Protein 4DQX (pdb70)

Foldseek 3Di:
DFQAAAEEEFECCLWFQNVLLQLVNVVVRYQYEQEYCDQVSQQVSQVVSPDSYHYDHAQLLDLVRLLCLVVSCVVRNAHAEYELDFADFDFAAVVPDPPVNLVSSSRQQVSCVRNCVNRQVSLVPQEHEYEYEAALCLQVNDHGGPSNNVSRVNVLVVQLVCVCVVSLYAGEYEHEADEDIVVLVVVLVPDPDNPVVQQVSLQLAVGHHGSNVVSVCSCRRGPVQSVDHSYYHYHHNHNNPDDPPD/DQAAAEEEFECCLFFLSVLLQQVNLVVHYQYEQEYCDQVSQQVSQVVSPDSYHGDHAQLLDLVRLLVLVVRCVVRNAHAEYELDFADFDFAAPVPDDPVNLVSSSRLAVSLVSNCVNRVVSLVPQEHEYEYEAALCCQANDHGGHSPNVSSVNVLVVQLCCVCVVSLYAGEYEHEADEDGVVLVVVQCVNVVVQQVSLQLAVGHHYSNQVSVCVCRRDPVPSVDHSYYHYHHNHNNPDRPD/DEFQAAAEEEFECCLFFLSVLLQLVNVVHHYQYEQEYCDQVSQQVSQVVSPDSYHGAHAQLLDLVRLQVLVVRCVVRNAHAEYELDFADFDFAAVVPDDPVNLVSSSRQAVSLVRNCVNRVVSLVPQEHEYEHEAALCCQVNDHGGHSNNVSRVNVLVVQLCCVCVVSLYAGEYEHEADEDGVVQVVVDPVVVQQVSLQLAVGHHYSNQSSVCSCRRGPVQSVDHSYYHYHHNHNNPDRPPD/DEFQAAAEEEFEQCLFFQSVLLQQVVVVHRYQYEQEYCDQVSQQVSQVVSPDSYHYDHAQLLDLVRLLVVVVSCVVRNAHAEYELDFADFDFAAPVPDDPVNLVSSSRQAVSLVSNCVNRVVSLPPQEHEYEYEAALCCQVNDHGGHSNNVSSVNVLVVQLVCVCVVSLYAGEYEHEADEDGVVVVVVVVVVVQQVSLQLAVGHHYSNVSSVVSCRRGCVPSVDHSYYHYHHNHNNPDRPD

Structure (mmCIF, N/CA/C/O backbone):
data_4DQX
#
_entry.id   4DQX
#
_cell.length_a   81.245
_cell.length_b   64.595
_cell.length_c   113.353
_cell.angle_alpha   90.00
_cell.angle_beta   96.72
_cell.angle_gamma   90.00
#
_symmetry.space_group_name_H-M   'P 1 21 1'
#
loop_
_entity.id
_entity.type
_entity.pdbx_description
1 polymer 'Probable oxidoreductase protein'
2 water water
#
loop_
_atom_site.group_PDB
_atom_site.id
_atom_site.type_symbol
_atom_site.label_atom_id
_atom_site.label_alt_id
_atom_site.label_comp_id
_atom_site.label_asym_id
_atom_site.label_entity_id
_atom_site.label_seq_id
_atom_site.pdbx_PDB_ins_code
_atom_site.Cartn_x
_atom_site.Cartn_y
_atom_site.Cartn_z
_atom_site.occupancy
_atom_site.B_iso_or_equiv
_atom_site.auth_seq_id
_atom_site.auth_comp_id
_atom_site.auth_asym_id
_atom_site.auth_atom_id
_atom_site.pdbx_PDB_model_num
ATOM 1 N N . SER A 1 22 ? 13.145 16.153 66.928 1.00 32.43 22 SER A N 1
ATOM 2 C CA . SER A 1 22 ? 12.118 16.906 66.082 1.00 33.97 22 SER A CA 1
ATOM 3 C C . SER A 1 22 ? 10.786 16.163 66.039 1.00 32.35 22 SER A C 1
ATOM 4 O O . SER A 1 22 ? 10.774 14.931 66.093 1.00 33.89 22 SER A O 1
ATOM 15 N N . ASP A 1 24 ? 8.160 16.716 63.514 1.00 25.28 24 ASP A N 1
ATOM 16 C CA . ASP A 1 24 ? 7.543 17.187 62.258 1.00 23.98 24 ASP A CA 1
ATOM 17 C C . ASP A 1 24 ? 6.251 16.500 61.858 1.00 22.57 24 ASP A C 1
ATOM 18 O O . ASP A 1 24 ? 5.464 17.080 61.073 1.00 22.68 24 ASP A O 1
ATOM 23 N N . LEU A 1 25 ? 6.006 15.275 62.327 1.00 19.80 25 LEU A N 1
ATOM 24 C CA . LEU A 1 25 ? 4.741 14.622 61.894 1.00 18.72 25 LEU A CA 1
ATOM 25 C C . LEU A 1 25 ? 3.858 14.265 63.117 1.00 20.01 25 LEU A C 1
ATOM 26 O O . LEU A 1 25 ? 3.105 13.327 63.088 1.00 19.07 25 LEU A O 1
ATOM 31 N N . ASN A 1 26 ? 3.914 15.073 64.159 1.00 20.30 26 ASN A N 1
ATOM 32 C CA . ASN A 1 26 ? 3.339 14.706 65.437 1.00 21.91 26 ASN A CA 1
ATOM 33 C C . ASN A 1 26 ? 1.838 14.450 65.353 1.00 21.02 26 ASN A C 1
ATOM 34 O O . ASN A 1 26 ? 1.087 15.338 65.008 1.00 22.80 26 ASN A O 1
ATOM 39 N N . GLN A 1 27 ? 1.428 13.235 65.662 1.00 21.11 27 GLN A N 1
ATOM 40 C CA . GLN A 1 27 ? 0.051 12.811 65.606 1.00 22.17 27 GLN A CA 1
ATOM 41 C C . GLN A 1 27 ? -0.487 12.733 64.188 1.00 21.55 27 GLN A C 1
ATOM 42 O O . GLN A 1 27 ? -1.704 12.535 64.005 1.00 21.19 27 GLN A O 1
ATOM 48 N N . ARG A 1 28 ? 0.380 12.835 63.178 1.00 18.86 28 ARG A N 1
ATOM 49 C CA . ARG A 1 28 ? -0.149 12.695 61.768 1.00 18.99 28 ARG A CA 1
ATOM 50 C C . ARG A 1 28 ? -0.195 11.191 61.444 1.00 18.26 28 ARG A C 1
ATOM 51 O O . ARG A 1 28 ? 0.662 10.446 61.895 1.00 17.29 28 ARG A O 1
ATOM 59 N N . VAL A 1 29 ? -1.193 10.748 60.699 1.00 17.67 29 VAL A N 1
ATOM 60 C CA . VAL A 1 29 ? -1.343 9.350 60.392 1.00 17.51 29 VAL A CA 1
ATOM 61 C C . VAL A 1 29 ? -0.735 9.134 59.004 1.00 17.75 29 VAL A C 1
ATOM 62 O O . VAL A 1 29 ? -1.271 9.698 58.019 1.00 16.41 29 VAL A O 1
ATOM 66 N N . CYS A 1 30 ? 0.273 8.225 58.943 1.00 18.24 30 CYS A N 1
ATOM 67 C CA . CYS A 1 30 ? 1.130 8.025 57.737 1.00 18.55 30 CYS A CA 1
ATOM 68 C C . CYS A 1 30 ? 1.095 6.581 57.322 1.00 16.81 30 CYS A C 1
ATOM 69 O O . CYS A 1 30 ? 1.391 5.757 58.117 1.00 17.58 30 CYS A O 1
ATOM 72 N N . ILE A 1 31 ? 0.714 6.294 56.079 1.00 15.28 31 ILE A N 1
ATOM 73 C CA . ILE A 1 31 ? 0.757 4.989 55.564 1.00 15.49 31 ILE A CA 1
ATOM 74 C C . ILE A 1 31 ? 2.026 4.911 54.715 1.00 16.46 31 ILE A C 1
ATOM 75 O O . ILE A 1 31 ? 2.234 5.761 53.822 1.00 14.48 31 ILE A O 1
ATOM 80 N N . VAL A 1 32 ? 2.851 3.922 54.989 1.00 16.61 32 VAL A N 1
ATOM 81 C CA . VAL A 1 32 ? 4.047 3.607 54.181 1.00 17.08 32 VAL A CA 1
ATOM 82 C C . VAL A 1 32 ? 3.959 2.197 53.571 1.00 16.07 32 VAL A C 1
ATOM 83 O O . VAL A 1 32 ? 3.997 1.191 54.325 1.00 17.24 32 VAL A O 1
ATOM 87 N N . THR A 1 33 ? 3.835 2.109 52.225 1.00 14.87 33 THR A N 1
ATOM 88 C CA . THR A 1 33 ? 3.771 0.837 51.560 1.00 12.74 33 THR A CA 1
ATOM 89 C C . THR A 1 33 ? 5.218 0.435 51.232 1.00 16.01 33 THR A C 1
ATOM 90 O O . THR A 1 33 ? 6.098 1.295 51.128 1.00 15.95 33 THR A O 1
ATOM 94 N N . GLY A 1 34 ? 5.454 -0.858 51.131 1.00 13.59 34 GLY A N 1
ATOM 95 C CA . GLY A 1 34 ? 6.839 -1.347 51.091 1.00 15.44 34 GLY A CA 1
ATOM 96 C C . GLY A 1 34 ? 7.499 -1.130 52.444 1.00 15.30 34 GLY A C 1
ATOM 97 O O . GLY A 1 34 ? 8.725 -1.003 52.527 1.00 13.57 34 GLY A O 1
ATOM 98 N N . GLY A 1 35 ? 6.691 -0.977 53.505 1.00 14.11 35 GLY A N 1
ATOM 99 C CA . GLY A 1 35 ? 7.297 -0.543 54.776 1.00 14.40 35 GLY A CA 1
ATOM 100 C C . GLY A 1 35 ? 8.104 -1.560 55.567 1.00 15.03 35 GLY A C 1
ATOM 101 O O . GLY A 1 35 ? 8.626 -1.206 56.622 1.00 15.91 35 GLY A O 1
ATOM 102 N N . GLY A 1 36 ? 8.134 -2.814 55.105 1.00 16.08 36 GLY A N 1
ATOM 103 C CA . GLY A 1 36 ? 8.832 -3.928 55.761 1.00 18.13 36 GLY A CA 1
ATOM 104 C C . GLY A 1 36 ? 10.353 -3.977 55.637 1.00 20.13 36 GLY A C 1
ATOM 105 O O . GLY A 1 36 ? 10.996 -4.647 56.437 1.00 20.46 36 GLY A O 1
ATOM 106 N N . SER A 1 37 ? 10.952 -3.226 54.706 1.00 18.51 37 SER A N 1
ATOM 107 C CA . SER A 1 37 ? 12.389 -3.347 54.522 1.00 19.99 37 SER A CA 1
ATOM 108 C C . SER A 1 37 ? 12.908 -2.102 53.804 1.00 19.06 37 SER A C 1
ATOM 109 O O . SER A 1 37 ? 12.103 -1.296 53.322 1.00 18.41 37 SER A O 1
ATOM 112 N N . GLY A 1 38 ? 14.242 -1.968 53.711 1.00 19.18 38 GLY A N 1
ATOM 113 C CA . GLY A 1 38 ? 14.884 -0.880 52.904 1.00 17.80 38 GLY A CA 1
ATOM 114 C C . GLY A 1 38 ? 14.295 0.498 53.143 1.00 17.17 38 GLY A C 1
ATOM 115 O O . GLY A 1 38 ? 14.128 0.933 54.286 1.00 15.74 38 GLY A O 1
ATOM 116 N N . ILE A 1 39 ? 14.002 1.216 52.057 1.00 15.12 39 ILE A N 1
ATOM 117 C CA . ILE A 1 39 ? 13.545 2.611 52.158 1.00 15.78 39 ILE A CA 1
ATOM 118 C C . ILE A 1 39 ? 12.267 2.746 52.989 1.00 14.12 39 ILE A C 1
ATOM 119 O O . ILE A 1 39 ? 12.181 3.641 53.851 1.00 15.63 39 ILE A O 1
ATOM 124 N N . GLY A 1 40 ? 11.304 1.877 52.746 1.00 13.98 40 GLY A N 1
ATOM 125 C CA . GLY A 1 40 ? 9.988 2.019 53.392 1.00 12.98 40 GLY A CA 1
ATOM 126 C C . GLY A 1 40 ? 10.192 1.841 54.897 1.00 14.18 40 GLY A C 1
ATOM 127 O O . GLY A 1 40 ? 9.656 2.597 55.688 1.00 14.92 40 GLY A O 1
ATOM 128 N N . ARG A 1 41 ? 10.992 0.858 55.296 1.00 14.62 41 ARG A N 1
ATOM 129 C CA . ARG A 1 41 ? 11.284 0.661 56.745 1.00 15.48 41 ARG A CA 1
ATOM 130 C C . ARG A 1 41 ? 11.866 1.891 57.361 1.00 15.98 41 ARG A C 1
ATOM 131 O O . ARG A 1 41 ? 11.402 2.366 58.427 1.00 16.52 41 ARG A O 1
ATOM 139 N N . ALA A 1 42 ? 12.901 2.452 56.705 1.00 15.03 42 ALA A N 1
ATOM 140 C CA . ALA A 1 42 ? 13.599 3.563 57.304 1.00 14.75 42 ALA A CA 1
ATOM 141 C C . ALA A 1 42 ? 12.688 4.793 57.315 1.00 13.79 42 ALA A C 1
ATOM 142 O O . ALA A 1 42 ? 12.692 5.566 58.249 1.00 15.57 42 ALA A O 1
ATOM 144 N N . THR A 1 43 ? 11.819 4.915 56.328 1.00 13.05 43 THR A N 1
ATOM 145 C CA . THR A 1 43 ? 10.849 5.958 56.330 1.00 13.61 43 THR A CA 1
ATOM 146 C C . THR A 1 43 ? 9.835 5.759 57.459 1.00 14.83 43 THR A C 1
ATOM 147 O O . THR A 1 43 ? 9.548 6.684 58.188 1.00 13.96 43 THR A O 1
ATOM 151 N N . ALA A 1 44 ? 9.288 4.550 57.584 1.00 15.59 44 ALA A N 1
ATOM 152 C CA . ALA A 1 44 ? 8.287 4.289 58.657 1.00 16.18 44 ALA A CA 1
ATOM 153 C C . ALA A 1 44 ? 8.955 4.616 60.009 1.00 16.11 44 ALA A C 1
ATOM 154 O O . ALA A 1 44 ? 8.393 5.308 60.833 1.00 14.69 44 ALA A O 1
ATOM 156 N N . GLU A 1 45 ? 10.166 4.143 60.247 1.00 15.72 45 GLU A N 1
ATOM 157 C CA . GLU A 1 45 ? 10.831 4.457 61.553 1.00 17.63 45 GLU A CA 1
ATOM 158 C C . GLU A 1 45 ? 11.094 5.959 61.769 1.00 18.13 45 GLU A C 1
ATOM 159 O O . GLU A 1 45 ? 10.926 6.503 62.868 1.00 19.51 45 GLU A O 1
ATOM 165 N N . LEU A 1 46 ? 11.566 6.644 60.736 1.00 17.03 46 LEU A N 1
ATOM 166 C CA . LEU A 1 46 ? 11.880 8.060 60.894 1.00 15.16 46 LEU A CA 1
ATOM 167 C C . LEU A 1 46 ? 10.580 8.833 61.115 1.00 14.53 46 LEU A C 1
ATOM 168 O O . LEU A 1 46 ? 10.566 9.827 61.861 1.00 13.72 46 LEU A O 1
ATOM 173 N N . PHE A 1 47 ? 9.486 8.391 60.483 1.00 13.12 47 PHE A N 1
ATOM 174 C CA . PHE A 1 47 ? 8.208 9.161 60.613 1.00 13.04 47 PHE A CA 1
ATOM 175 C C . PHE A 1 47 ? 7.761 8.990 62.067 1.00 13.46 47 PHE A C 1
ATOM 176 O O . PHE A 1 47 ? 7.307 9.917 62.695 1.00 14.60 47 PHE A O 1
ATOM 184 N N . ALA A 1 48 ? 7.903 7.787 62.576 1.00 13.65 48 ALA A N 1
ATOM 185 C CA . ALA A 1 48 ? 7.437 7.489 63.959 1.00 15.56 48 ALA A CA 1
ATOM 186 C C . ALA A 1 48 ? 8.299 8.252 64.974 1.00 16.29 48 ALA A C 1
ATOM 187 O O . ALA A 1 48 ? 7.799 8.796 65.982 1.00 18.38 48 ALA A O 1
ATOM 189 N N . LYS A 1 49 ? 9.600 8.358 64.676 1.00 17.83 49 LYS A N 1
ATOM 190 C CA . LYS A 1 49 ? 10.481 9.184 65.513 1.00 18.55 49 LYS A CA 1
ATOM 191 C C . LYS A 1 49 ? 10.045 10.619 65.486 1.00 19.00 49 LYS A C 1
ATOM 192 O O . LYS A 1 49 ? 10.266 11.348 66.457 1.00 16.17 49 LYS A O 1
ATOM 198 N N . ASN A 1 50 ? 9.454 11.055 64.370 1.00 16.46 50 ASN A N 1
ATOM 199 C CA . ASN A 1 50 ? 8.919 12.396 64.276 1.00 16.95 50 ASN A CA 1
ATOM 200 C C . ASN A 1 50 ? 7.453 12.513 64.737 1.00 17.05 50 ASN A C 1
ATOM 201 O O . ASN A 1 50 ? 6.776 13.505 64.442 1.00 16.23 50 ASN A O 1
ATOM 206 N N . GLY A 1 51 ? 6.962 11.504 65.482 1.00 19.72 51 GLY A N 1
ATOM 207 C CA . GLY A 1 51 ? 5.661 11.689 66.241 1.00 17.84 51 GLY A CA 1
ATOM 208 C C . GLY A 1 51 ? 4.487 11.071 65.471 1.00 17.56 51 GLY A C 1
ATOM 209 O O . GLY A 1 51 ? 3.343 11.094 65.921 1.00 18.00 51 GLY A O 1
ATOM 210 N N . ALA A 1 52 ? 4.763 10.467 64.303 1.00 16.48 52 ALA A N 1
ATOM 211 C CA . ALA A 1 52 ? 3.609 9.951 63.523 1.00 15.67 52 ALA A CA 1
ATOM 212 C C . ALA A 1 52 ? 2.988 8.680 64.086 1.00 15.52 52 ALA A C 1
ATOM 213 O O . ALA A 1 52 ? 3.626 7.886 64.799 1.00 17.31 52 ALA A O 1
ATOM 215 N N . TYR A 1 53 ? 1.738 8.452 63.715 1.00 15.51 53 TYR A N 1
ATOM 216 C CA . TYR A 1 53 ? 1.125 7.128 63.795 1.00 15.04 53 TYR A CA 1
ATOM 217 C C . TYR A 1 53 ? 1.459 6.530 62.450 1.00 16.23 53 TYR A C 1
ATOM 218 O O . TYR A 1 53 ? 1.235 7.187 61.460 1.00 17.04 53 TYR A O 1
ATOM 227 N N . VAL A 1 54 ? 1.990 5.311 62.398 1.00 16.42 54 VAL A N 1
ATOM 228 C CA . VAL A 1 54 ? 2.424 4.771 61.116 1.00 16.95 54 VAL A CA 1
ATOM 229 C C . VAL A 1 54 ? 1.729 3.446 60.797 1.00 17.82 54 VAL A C 1
ATOM 230 O O . VAL A 1 54 ? 1.682 2.539 61.626 1.00 15.81 54 VAL A O 1
ATOM 234 N N . VAL A 1 55 ? 1.187 3.325 59.574 1.00 16.15 55 VAL A N 1
ATOM 235 C CA . VAL A 1 55 ? 0.751 2.023 59.091 1.00 13.57 55 VAL A CA 1
ATOM 236 C C . VAL A 1 55 ? 1.886 1.442 58.257 1.00 16.53 55 VAL A C 1
ATOM 237 O O . VAL A 1 55 ? 2.270 2.035 57.210 1.00 16.73 55 VAL A O 1
ATOM 241 N N . VAL A 1 56 ? 2.422 0.304 58.689 1.00 15.63 56 VAL A N 1
ATOM 242 C CA . VAL A 1 56 ? 3.540 -0.325 57.966 1.00 16.72 56 VAL A CA 1
ATOM 243 C C . VAL A 1 56 ? 2.908 -1.374 57.036 1.00 16.63 56 VAL A C 1
ATOM 244 O O . VAL A 1 56 ? 2.462 -2.397 57.501 1.00 17.73 56 VAL A O 1
ATOM 248 N N . ALA A 1 57 ? 2.804 -1.082 55.742 1.00 15.67 57 ALA A N 1
ATOM 249 C CA . ALA A 1 57 ? 2.168 -1.968 54.801 1.00 15.96 57 ALA A CA 1
ATOM 250 C C . ALA A 1 57 ? 3.210 -2.658 53.897 1.00 17.38 57 ALA A C 1
ATOM 251 O O . ALA A 1 57 ? 4.084 -2.003 53.280 1.00 18.45 57 ALA A O 1
ATOM 253 N N . ASP A 1 58 ? 3.102 -3.966 53.765 1.00 17.19 58 ASP A N 1
ATOM 254 C CA . ASP A 1 58 ? 4.126 -4.679 52.994 1.00 17.87 58 ASP A CA 1
ATOM 255 C C . ASP A 1 58 ? 3.540 -5.950 52.410 1.00 16.20 58 ASP A C 1
ATOM 256 O O . ASP A 1 58 ? 2.632 -6.576 52.963 1.00 16.31 58 ASP A O 1
ATOM 261 N N . VAL A 1 59 ? 4.036 -6.337 51.244 1.00 16.62 59 VAL A N 1
ATOM 262 C CA . VAL A 1 59 ? 3.579 -7.571 50.636 1.00 17.05 59 VAL A CA 1
ATOM 263 C C . VAL A 1 59 ? 3.908 -8.754 51.567 1.00 17.85 59 VAL A C 1
ATOM 264 O O . VAL A 1 59 ? 3.221 -9.794 51.514 1.00 17.28 59 VAL A O 1
ATOM 268 N N . ASN A 1 60 ? 4.937 -8.605 52.420 1.00 19.21 60 ASN A N 1
ATOM 269 C CA . ASN A 1 60 ? 5.343 -9.674 53.328 1.00 21.73 60 ASN A CA 1
ATOM 270 C C . ASN A 1 60 ? 4.836 -9.321 54.733 1.00 21.68 60 ASN A C 1
ATOM 271 O O . ASN A 1 60 ? 5.375 -8.430 55.387 1.00 19.55 60 ASN A O 1
ATOM 276 N N . GLU A 1 61 ? 3.793 -9.999 55.174 1.00 19.29 61 GLU A N 1
ATOM 277 C CA . GLU A 1 61 ? 3.179 -9.660 56.444 1.00 20.14 61 GLU A CA 1
ATOM 278 C C . GLU A 1 61 ? 4.168 -9.718 57.614 1.00 19.79 61 GLU A C 1
ATOM 279 O O . GLU A 1 61 ? 4.118 -8.848 58.460 1.00 19.54 61 GLU A O 1
ATOM 285 N N . ASP A 1 62 ? 5.065 -10.713 57.663 1.00 19.46 62 ASP A N 1
ATOM 286 C CA . ASP A 1 62 ? 5.963 -10.846 58.841 1.00 21.28 62 ASP A CA 1
ATOM 287 C C . ASP A 1 62 ? 6.912 -9.650 58.938 1.00 19.93 62 ASP A C 1
ATOM 288 O O . ASP A 1 62 ? 7.220 -9.178 60.032 1.00 19.92 62 ASP A O 1
ATOM 293 N N . ALA A 1 63 ? 7.402 -9.204 57.786 1.00 18.52 63 ALA A N 1
ATOM 294 C CA . ALA A 1 63 ? 8.261 -8.017 57.704 1.00 17.87 63 ALA A CA 1
ATOM 295 C C . ALA A 1 63 ? 7.504 -6.763 58.184 1.00 17.67 63 ALA A C 1
ATOM 296 O O . ALA A 1 63 ? 8.022 -5.975 59.014 1.00 19.13 63 ALA A O 1
ATOM 298 N N . ALA A 1 64 ? 6.289 -6.538 57.691 1.00 15.82 64 ALA A N 1
ATOM 299 C CA . ALA A 1 64 ? 5.495 -5.393 58.160 1.00 17.36 64 ALA A CA 1
ATOM 300 C C . ALA A 1 64 ? 5.311 -5.428 59.699 1.00 18.49 64 ALA A C 1
ATOM 301 O O . ALA A 1 64 ? 5.488 -4.405 60.358 1.00 17.96 64 ALA A O 1
ATOM 303 N N . VAL A 1 65 ? 4.936 -6.595 60.239 1.00 18.74 65 VAL A N 1
ATOM 304 C CA . VAL A 1 65 ? 4.713 -6.760 61.701 1.00 21.62 65 VAL A CA 1
ATOM 305 C C . VAL A 1 65 ? 6.006 -6.551 62.511 1.00 21.64 65 VAL A C 1
ATOM 306 O O . VAL A 1 65 ? 6.020 -5.893 63.564 1.00 22.49 65 VAL A O 1
ATOM 310 N N . ARG A 1 66 ? 7.097 -7.098 61.998 1.00 21.57 66 ARG A N 1
ATOM 311 C CA . ARG A 1 66 ? 8.358 -6.936 62.661 1.00 23.67 66 ARG A CA 1
ATOM 312 C C . ARG A 1 66 ? 8.652 -5.435 62.821 1.00 21.57 66 ARG A C 1
ATOM 313 O O . ARG A 1 66 ? 9.150 -5.002 63.864 1.00 19.18 66 ARG A O 1
ATOM 321 N N . VAL A 1 67 ? 8.466 -4.668 61.747 1.00 19.35 67 VAL A N 1
ATOM 322 C CA . VAL A 1 67 ? 8.903 -3.261 61.791 1.00 19.19 67 VAL A CA 1
ATOM 323 C C . VAL A 1 67 ? 7.899 -2.507 62.695 1.00 19.61 67 VAL A C 1
ATOM 324 O O . VAL A 1 67 ? 8.320 -1.697 63.536 1.00 18.84 67 VAL A O 1
ATOM 328 N N . ALA A 1 68 ? 6.593 -2.760 62.542 1.00 17.32 68 ALA A N 1
ATOM 329 C CA . ALA A 1 68 ? 5.639 -2.096 63.457 1.00 17.63 68 ALA A CA 1
ATOM 330 C C . ALA A 1 68 ? 5.909 -2.469 64.928 1.00 17.61 68 ALA A C 1
ATOM 331 O O . ALA A 1 68 ? 5.682 -1.659 65.785 1.00 18.81 68 ALA A O 1
ATOM 333 N N . ASN A 1 69 ? 6.225 -3.724 65.208 1.00 20.21 69 ASN A N 1
ATOM 334 C CA . ASN A 1 69 ? 6.534 -4.177 66.610 1.00 23.25 69 ASN A CA 1
ATOM 335 C C . ASN A 1 69 ? 7.727 -3.446 67.191 1.00 24.24 69 ASN A C 1
ATOM 336 O O . ASN A 1 69 ? 7.709 -3.055 68.341 1.00 25.25 69 ASN A O 1
ATOM 341 N N . GLU A 1 70 ? 8.763 -3.240 66.377 1.00 25.67 70 GLU A N 1
ATOM 342 C CA . GLU A 1 70 ? 9.968 -2.525 66.825 1.00 28.37 70 GLU A CA 1
ATOM 343 C C . GLU A 1 70 ? 9.639 -1.046 67.099 1.00 27.28 70 GLU A C 1
ATOM 344 O O . GLU A 1 70 ? 10.015 -0.474 68.133 1.00 26.16 70 GLU A O 1
ATOM 350 N N . ILE A 1 71 ? 8.891 -0.421 66.196 1.00 24.75 71 ILE A N 1
ATOM 351 C CA . ILE A 1 71 ? 8.371 0.925 66.481 1.00 24.36 71 ILE A CA 1
ATOM 352 C C . ILE A 1 71 ? 7.498 1.046 67.741 1.00 24.61 71 ILE A C 1
ATOM 353 O O . ILE A 1 71 ? 7.638 2.012 68.488 1.00 24.49 71 ILE A O 1
ATOM 358 N N . GLY A 1 72 ? 6.518 0.152 67.919 1.00 24.37 72 GLY A N 1
ATOM 359 C CA . GLY A 1 72 ? 5.805 0.128 69.200 1.00 23.24 72 GLY A CA 1
ATOM 360 C C . GLY A 1 72 ? 4.382 0.514 68.968 1.00 22.28 72 GLY A C 1
ATOM 361 O O . GLY A 1 72 ? 3.885 0.396 67.862 1.00 23.90 72 GLY A O 1
ATOM 362 N N . SER A 1 73 ? 3.708 1.012 69.987 1.00 21.75 73 SER A N 1
ATOM 363 C CA . SER A 1 73 ? 2.275 1.135 69.930 1.00 22.14 73 SER A CA 1
ATOM 364 C C . SER A 1 73 ? 1.801 2.187 68.953 1.00 21.91 73 SER A C 1
ATOM 365 O O . SER A 1 73 ? 0.596 2.287 68.697 1.00 23.24 73 SER A O 1
ATOM 368 N N . LYS A 1 74 ? 2.692 2.998 68.405 1.00 21.29 74 LYS A N 1
ATOM 369 C CA . LYS A 1 74 ? 2.200 4.030 67.460 1.00 22.15 74 LYS A CA 1
ATOM 370 C C . LYS A 1 74 ? 2.275 3.547 65.963 1.00 21.52 74 LYS A C 1
ATOM 371 O O . LYS A 1 74 ? 2.107 4.373 65.047 1.00 22.19 74 LYS A O 1
ATOM 377 N N . ALA A 1 75 ? 2.566 2.268 65.744 1.00 20.47 75 ALA A N 1
ATOM 378 C CA . ALA A 1 75 ? 2.526 1.646 64.407 1.00 21.20 75 ALA A CA 1
ATOM 379 C C . ALA A 1 75 ? 1.679 0.332 64.402 1.00 22.31 75 ALA A C 1
ATOM 380 O O . ALA A 1 75 ? 1.612 -0.376 65.425 1.00 23.43 75 ALA A O 1
ATOM 382 N N . PHE A 1 76 ? 1.084 -0.030 63.258 1.00 21.16 76 PHE A N 1
ATOM 383 C CA . PHE A 1 76 ? 0.668 -1.422 63.082 1.00 20.66 76 PHE A CA 1
ATOM 384 C C . PHE A 1 76 ? 1.126 -1.890 61.714 1.00 20.52 76 PHE A C 1
ATOM 385 O O . PHE A 1 76 ? 1.361 -1.041 60.818 1.00 17.94 76 PHE A O 1
ATOM 393 N N . GLY A 1 77 ? 1.319 -3.203 61.576 1.00 18.72 77 GLY A N 1
ATOM 394 C CA . GLY A 1 77 ? 1.814 -3.755 60.334 1.00 19.13 77 GLY A CA 1
ATOM 395 C C . GLY A 1 77 ? 0.657 -4.446 59.681 1.00 20.81 77 GLY A C 1
ATOM 396 O O . GLY A 1 77 ? -0.188 -5.018 60.401 1.00 19.75 77 GLY A O 1
ATOM 397 N N . VAL A 1 78 ? 0.589 -4.386 58.353 1.00 16.46 78 VAL A N 1
ATOM 398 C CA . VAL A 1 78 ? -0.515 -5.051 57.672 1.00 18.15 78 VAL A CA 1
ATOM 399 C C . VAL A 1 78 ? -0.001 -5.499 56.345 1.00 17.98 78 VAL A C 1
ATOM 400 O O . VAL A 1 78 ? 0.803 -4.773 55.740 1.00 17.46 78 VAL A O 1
ATOM 404 N N . ARG A 1 79 ? -0.399 -6.708 55.953 1.00 17.05 79 ARG A N 1
ATOM 405 C CA . ARG A 1 79 ? -0.030 -7.312 54.681 1.00 18.49 79 ARG A CA 1
ATOM 406 C C . ARG A 1 79 ? -0.841 -6.689 53.514 1.00 19.74 79 ARG A C 1
ATOM 407 O O . ARG A 1 79 ? -2.094 -6.744 53.467 1.00 18.09 79 ARG A O 1
ATOM 415 N N . VAL A 1 80 ? -0.120 -6.108 52.539 1.00 19.39 80 VAL A N 1
ATOM 416 C CA . VAL A 1 80 ? -0.814 -5.570 51.377 1.00 17.89 80 VAL A CA 1
ATOM 417 C C . VAL A 1 80 ? -0.006 -5.773 50.121 1.00 17.99 80 VAL A C 1
ATOM 418 O O . VAL A 1 80 ? 1.223 -5.467 50.050 1.00 16.39 80 VAL A O 1
ATOM 422 N N . ASP A 1 81 ? -0.695 -6.344 49.164 1.00 16.04 81 ASP A N 1
ATOM 423 C CA . ASP A 1 81 ? -0.171 -6.452 47.840 1.00 18.17 81 ASP A CA 1
ATOM 424 C C . ASP A 1 81 ? -0.813 -5.271 47.150 1.00 16.64 81 ASP A C 1
ATOM 425 O O . ASP A 1 81 ? -2.043 -5.259 46.960 1.00 17.66 81 ASP A O 1
ATOM 430 N N . VAL A 1 82 ? -0.023 -4.222 46.886 1.00 14.32 82 VAL 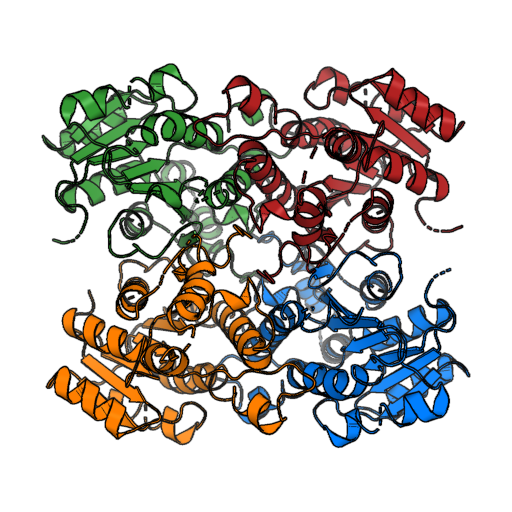A N 1
ATOM 431 C CA . VAL A 1 82 ? -0.566 -2.927 46.382 1.00 15.33 82 VAL A CA 1
ATOM 432 C C . VAL A 1 82 ? -1.181 -3.062 44.968 1.00 16.53 82 VAL A C 1
ATOM 433 O O . VAL A 1 82 ? -1.919 -2.172 44.507 1.00 15.55 82 VAL A O 1
ATOM 437 N N . SER A 1 83 ? -0.891 -4.168 44.303 1.00 16.44 83 SER A N 1
ATOM 438 C CA . SER A 1 83 ? -1.524 -4.497 43.009 1.00 17.16 83 SER A CA 1
ATOM 439 C C . SER A 1 83 ? -2.950 -4.997 43.206 1.00 17.20 83 SER A C 1
ATOM 440 O O . SER A 1 83 ? -3.702 -5.156 42.235 1.00 15.82 83 SER A O 1
ATOM 443 N N . SER A 1 84 ? -3.342 -5.218 44.458 1.00 16.43 84 SER A N 1
ATOM 444 C CA . SER A 1 84 ? -4.692 -5.849 44.721 1.00 16.50 84 SER A CA 1
ATOM 445 C C . SER A 1 84 ? -5.628 -4.775 45.244 1.00 16.37 84 SER A C 1
ATOM 446 O O . SER A 1 84 ? -5.355 -4.181 46.298 1.00 14.82 84 SER A O 1
ATOM 449 N N . ALA A 1 85 ? -6.659 -4.440 44.496 1.00 14.02 85 ALA A N 1
ATOM 450 C CA . ALA A 1 85 ? -7.596 -3.389 44.942 1.00 16.08 85 ALA A CA 1
ATOM 451 C C . ALA A 1 85 ? -8.230 -3.719 46.298 1.00 17.84 85 ALA A C 1
ATOM 452 O O . ALA A 1 85 ? -8.532 -2.835 47.126 1.00 15.85 85 ALA A O 1
ATOM 454 N N . LYS A 1 86 ? -8.492 -5.012 46.505 1.00 19.39 86 LYS A N 1
ATOM 455 C CA . LYS A 1 86 ? -9.102 -5.458 47.769 1.00 20.25 86 LYS A CA 1
ATOM 456 C C . LYS A 1 86 ? -8.111 -5.206 48.930 1.00 20.11 86 LYS A C 1
ATOM 457 O O . LYS A 1 86 ? -8.513 -4.771 50.000 1.00 17.16 86 LYS A O 1
ATOM 463 N N . ASP A 1 87 ? -6.839 -5.525 48.753 1.00 16.01 87 ASP A N 1
ATOM 464 C CA . ASP A 1 87 ? -5.856 -5.202 49.838 1.00 17.50 87 ASP A CA 1
ATOM 465 C C . ASP A 1 87 ? -5.734 -3.726 50.142 1.00 16.32 87 ASP A C 1
ATOM 466 O O . ASP A 1 87 ? -5.632 -3.291 51.267 1.00 18.08 87 ASP A O 1
ATOM 471 N N . ALA A 1 88 ? -5.730 -2.939 49.094 1.00 16.70 88 ALA A N 1
ATOM 472 C CA . ALA A 1 88 ? -5.485 -1.510 49.217 1.00 15.79 88 ALA A CA 1
ATOM 473 C C . ALA A 1 88 ? -6.705 -0.879 49.929 1.00 17.43 88 ALA A C 1
ATOM 474 O O . ALA A 1 88 ? -6.533 -0.012 50.799 1.00 16.63 88 ALA A O 1
ATOM 476 N N . GLU A 1 89 ? -7.932 -1.256 49.511 1.00 15.84 89 GLU A N 1
ATOM 477 C CA . GLU A 1 89 ? -9.104 -0.622 50.169 1.00 17.11 89 GLU A CA 1
ATOM 478 C C . GLU A 1 89 ? -9.163 -1.099 51.633 1.00 17.16 89 GLU A C 1
ATOM 479 O O . GLU A 1 89 ? -9.461 -0.323 52.520 1.00 18.24 89 GLU A O 1
ATOM 485 N N . SER A 1 90 ? -8.852 -2.378 51.863 1.00 18.28 90 SER A N 1
ATOM 486 C CA . SER A 1 90 ? -8.785 -2.965 53.214 1.00 18.86 90 SER A CA 1
ATOM 487 C C . SER A 1 90 ? -7.740 -2.277 54.107 1.00 17.94 90 SER A C 1
ATOM 488 O O . SER A 1 90 ? -7.930 -2.059 55.315 1.00 21.98 90 SER A O 1
ATOM 499 N N . VAL A 1 92 ? -6.804 0.823 53.933 1.00 13.44 92 VAL A N 1
ATOM 500 C CA . VAL A 1 92 ? -7.428 2.102 54.302 1.00 15.23 92 VAL A CA 1
ATOM 501 C C . VAL A 1 92 ? -8.520 1.929 55.390 1.00 16.80 92 VAL A C 1
ATOM 502 O O . VAL A 1 92 ? -8.543 2.713 56.350 1.00 18.71 92 VAL A O 1
ATOM 506 N N . GLU A 1 93 ? -9.397 0.933 55.254 1.00 16.93 93 GLU A N 1
ATOM 507 C CA . GLU A 1 93 ? -10.420 0.681 56.283 1.00 16.72 93 GLU A CA 1
ATOM 508 C C . GLU A 1 93 ? -9.782 0.398 57.647 1.00 17.48 93 GLU A C 1
ATOM 509 O O . GLU A 1 93 ? -10.239 0.891 58.685 1.00 17.97 93 GLU A O 1
ATOM 515 N N . LYS A 1 94 ? -8.695 -0.354 57.677 1.00 17.32 94 LYS A N 1
ATOM 516 C CA . LYS A 1 94 ? -8.094 -0.632 58.952 1.00 18.35 94 LYS A CA 1
ATOM 517 C C . LYS A 1 94 ? -7.434 0.593 59.575 1.00 18.70 94 LYS A C 1
ATOM 518 O O . LYS A 1 94 ? -7.386 0.755 60.841 1.00 16.70 94 LYS A O 1
ATOM 524 N N . THR A 1 95 ? -6.841 1.402 58.691 1.00 17.14 95 THR A N 1
ATOM 525 C CA . THR A 1 95 ? -6.240 2.644 59.121 1.00 16.51 95 THR A CA 1
ATOM 526 C C . THR A 1 95 ? -7.311 3.618 59.723 1.00 16.93 95 THR A C 1
ATOM 527 O O . THR A 1 95 ? -7.107 4.231 60.801 1.00 16.87 95 THR A O 1
ATOM 531 N N . THR A 1 96 ? -8.420 3.791 59.027 1.00 15.87 96 THR A N 1
ATOM 532 C CA . THR A 1 96 ? -9.443 4.743 59.550 1.00 17.74 96 THR A CA 1
ATOM 533 C C . THR A 1 96 ? -10.134 4.146 60.789 1.00 18.36 96 THR A C 1
ATOM 534 O O . THR A 1 96 ? -10.469 4.882 61.710 1.00 18.52 96 THR A O 1
ATOM 538 N N . ALA A 1 97 ? -10.350 2.839 60.787 1.00 19.81 97 ALA A N 1
ATOM 539 C CA . ALA A 1 97 ? -10.922 2.158 61.996 1.00 22.14 97 ALA A CA 1
ATOM 540 C C . ALA A 1 97 ? -10.031 2.453 63.192 1.00 22.82 97 ALA A C 1
ATOM 541 O O . ALA A 1 97 ? -10.548 2.826 64.270 1.00 24.50 97 ALA A O 1
ATOM 543 N N . LYS A 1 98 ? -8.707 2.393 62.995 1.00 20.56 98 LYS A N 1
ATOM 544 C CA . LYS A 1 98 ? -7.818 2.640 64.119 1.00 20.80 98 LYS A CA 1
ATOM 545 C C . LYS A 1 98 ? -7.689 4.103 64.529 1.00 22.35 98 LYS A C 1
ATOM 546 O O . LYS A 1 98 ? -7.953 4.440 65.694 1.00 21.44 98 LYS A O 1
ATOM 552 N N . TRP A 1 99 ? -7.349 4.981 63.561 1.00 20.57 99 TRP A N 1
ATOM 553 C CA . TRP A 1 99 ? -6.999 6.419 63.838 1.00 20.55 99 TRP A CA 1
ATOM 554 C C . TRP A 1 99 ? -7.904 7.477 63.168 1.00 20.63 99 TRP A C 1
ATOM 555 O O . TRP A 1 99 ? -7.734 8.685 63.366 1.00 22.46 99 TRP A O 1
ATOM 566 N N . GLY A 1 100 ? -8.902 7.037 62.404 1.00 19.89 100 GLY A N 1
ATOM 567 C CA . GLY A 1 100 ? -9.961 7.927 61.968 1.00 20.18 100 GLY A CA 1
ATOM 568 C C . GLY A 1 100 ? -9.594 8.842 60.763 1.00 20.01 100 GLY A C 1
ATOM 569 O O . GLY A 1 100 ? -10.386 9.675 60.400 1.00 19.20 100 GLY A O 1
ATOM 570 N N . ARG A 1 101 ? -8.373 8.749 60.219 1.00 19.55 101 ARG A N 1
ATOM 571 C CA . ARG A 1 101 ? -7.900 9.732 59.189 1.00 18.65 101 ARG A CA 1
ATOM 572 C C . ARG A 1 101 ? -6.623 9.235 58.512 1.00 17.54 101 ARG A C 1
ATOM 573 O O . ARG A 1 101 ? -5.959 8.291 58.984 1.00 16.49 101 ARG A O 1
ATOM 581 N N . VAL A 1 102 ? -6.258 9.896 57.441 1.00 17.25 102 VAL A N 1
ATOM 582 C CA . VAL A 1 102 ? -4.978 9.683 56.786 1.00 18.27 102 VAL A CA 1
ATOM 583 C C . VAL A 1 102 ? -4.343 11.034 56.379 1.00 17.16 102 VAL A C 1
ATOM 584 O O . VAL A 1 102 ? -4.943 11.835 55.693 1.00 16.68 102 VAL A O 1
ATOM 588 N N . ASP A 1 103 ? -3.148 11.311 56.880 1.00 16.12 103 ASP A N 1
ATOM 589 C CA . ASP A 1 103 ? -2.539 12.552 56.557 1.00 16.49 103 ASP A CA 1
ATOM 590 C C . ASP A 1 103 ? -1.503 12.397 55.426 1.00 15.19 103 ASP A C 1
ATOM 591 O O . ASP A 1 103 ? -1.254 13.361 54.711 1.00 17.69 103 ASP A O 1
ATOM 596 N N . VAL A 1 104 ? -0.839 11.241 55.365 1.00 13.90 104 VAL A N 1
ATOM 597 C CA . VAL A 1 104 ? 0.349 11.032 54.475 1.00 14.48 104 VAL A CA 1
ATOM 598 C C . VAL A 1 104 ? 0.280 9.619 53.983 1.00 15.21 104 VAL A C 1
ATOM 599 O O . VAL A 1 104 ? -0.061 8.675 54.739 1.00 13.67 104 VAL A O 1
ATOM 603 N N . LEU A 1 105 ? 0.541 9.459 52.685 1.00 14.43 105 LEU A N 1
ATOM 604 C CA . LEU A 1 105 ? 0.698 8.183 52.098 1.00 13.17 105 LEU A CA 1
ATOM 605 C C . LEU A 1 105 ? 2.060 8.208 51.358 1.00 12.62 105 LEU A C 1
ATOM 606 O O . LEU A 1 105 ? 2.316 9.106 50.547 1.00 13.15 105 LEU A O 1
ATOM 611 N N . VAL A 1 106 ? 2.911 7.262 51.656 1.00 12.88 106 VAL A N 1
ATOM 612 C CA . VAL A 1 106 ? 4.186 7.023 50.914 1.00 14.63 106 VAL A CA 1
ATOM 613 C C . VAL A 1 106 ? 4.011 5.740 50.113 1.00 13.95 106 VAL A C 1
ATOM 614 O O . VAL A 1 106 ? 3.755 4.685 50.683 1.00 13.69 106 VAL A O 1
ATOM 618 N N . ASN A 1 107 ? 4.058 5.853 48.796 1.00 12.89 107 ASN A N 1
ATOM 619 C CA . ASN A 1 107 ? 3.946 4.655 47.920 1.00 14.10 107 ASN A CA 1
ATOM 620 C C . ASN A 1 107 ? 5.400 4.257 47.662 1.00 16.95 107 ASN A C 1
ATOM 621 O O . ASN A 1 107 ? 6.184 4.938 46.919 1.00 15.43 107 ASN A O 1
ATOM 626 N N . ASN A 1 108 ? 5.829 3.271 48.430 1.00 18.33 108 ASN A N 1
ATOM 627 C CA . ASN A 1 108 ? 7.184 2.788 48.264 1.00 18.01 108 ASN A CA 1
ATOM 628 C C . ASN A 1 108 ? 7.241 1.309 47.852 1.00 18.32 108 ASN A C 1
ATOM 629 O O . ASN A 1 108 ? 8.324 0.789 47.562 1.00 19.29 108 ASN A O 1
ATOM 634 N N . ALA A 1 109 ? 6.099 0.604 47.763 1.00 17.93 109 ALA A N 1
ATOM 635 C CA . ALA A 1 109 ? 6.112 -0.778 47.246 1.00 18.12 109 ALA A CA 1
ATOM 636 C C . ALA A 1 109 ? 6.686 -0.762 45.800 1.00 19.68 109 ALA A C 1
ATOM 637 O O . ALA A 1 109 ? 6.357 0.152 45.021 1.00 18.47 109 ALA A O 1
ATOM 639 N N . GLY A 1 110 ? 7.582 -1.680 45.432 1.00 18.54 110 GLY A N 1
ATOM 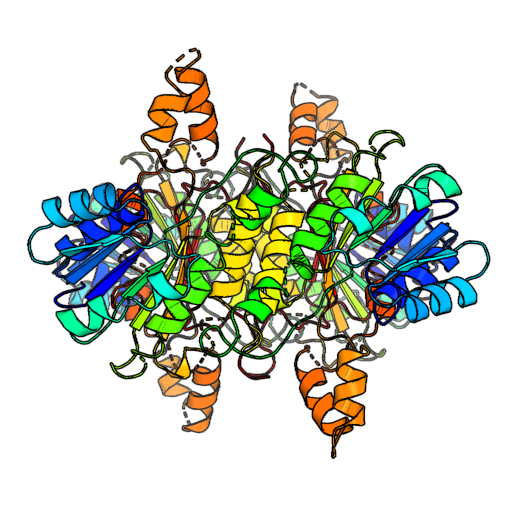640 C CA . GLY A 1 110 ? 8.013 -1.728 44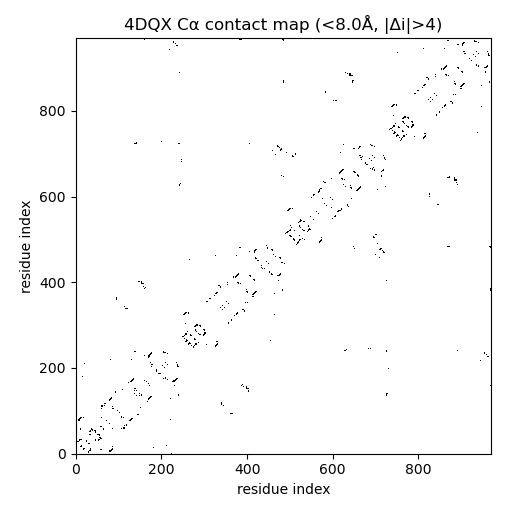.048 1.00 18.41 110 GLY A CA 1
ATOM 641 C C . GLY A 1 110 ? 9.160 -2.702 43.880 1.00 19.91 110 GLY A C 1
ATOM 642 O O . GLY A 1 110 ? 9.776 -3.079 44.867 1.00 18.86 110 GLY A O 1
ATOM 643 N N . PHE A 1 111 ? 9.388 -3.168 42.654 1.00 18.12 111 PHE A N 1
ATOM 644 C CA . PHE A 1 111 ? 10.551 -3.999 42.378 1.00 18.86 111 PHE A CA 1
ATOM 645 C C . PHE A 1 111 ? 10.936 -3.865 40.915 1.00 18.15 111 PHE A C 1
ATOM 646 O O . PHE A 1 111 ? 10.209 -3.255 40.113 1.00 17.92 111 PHE A O 1
ATOM 654 N N . GLY A 1 112 ? 12.046 -4.495 40.564 1.00 18.25 112 GLY A N 1
ATOM 655 C CA . GLY A 1 112 ? 12.597 -4.468 39.182 1.00 19.41 112 GLY A CA 1
ATOM 656 C C . GLY A 1 112 ? 13.202 -5.807 38.816 1.00 20.56 112 GLY A C 1
ATOM 657 O O . GLY A 1 112 ? 13.343 -6.652 39.690 1.00 19.93 112 GLY A O 1
ATOM 658 N N . THR A 1 113 ? 13.478 -6.038 37.526 1.00 20.01 113 THR A N 1
ATOM 659 C CA . THR A 1 113 ? 14.084 -7.282 37.076 1.00 20.46 113 THR A CA 1
ATOM 660 C C . THR A 1 113 ? 15.088 -6.926 35.985 1.00 19.06 113 THR A C 1
ATOM 661 O O . THR A 1 113 ? 15.129 -5.793 35.488 1.00 18.09 113 THR A O 1
ATOM 665 N N . THR A 1 114 ? 15.871 -7.882 35.543 1.00 18.42 114 THR A N 1
ATOM 666 C CA . THR A 1 114 ? 16.794 -7.525 34.480 1.00 20.45 114 THR A CA 1
ATOM 667 C C . THR A 1 114 ? 16.200 -8.083 33.170 1.00 19.12 114 THR A C 1
ATOM 668 O O . THR A 1 114 ? 15.470 -9.069 33.166 1.00 18.95 114 THR A O 1
ATOM 672 N N . GLY A 1 115 ? 16.567 -7.477 32.061 1.00 18.60 115 GLY A N 1
ATOM 673 C CA . GLY A 1 115 ? 16.190 -7.969 30.745 1.00 17.84 115 GLY A CA 1
ATOM 674 C C . GLY A 1 115 ? 15.874 -6.786 29.866 1.00 18.49 115 GLY A C 1
ATOM 675 O O . GLY A 1 115 ? 15.980 -5.632 30.325 1.00 19.23 115 GLY A O 1
ATOM 676 N N . ASN A 1 116 ? 15.530 -7.033 28.608 1.00 18.17 116 ASN A N 1
ATOM 677 C CA . ASN A 1 116 ? 15.186 -5.971 27.674 1.00 17.04 116 ASN A CA 1
ATOM 678 C C . ASN A 1 116 ? 13.860 -6.358 27.058 1.00 16.88 116 ASN A C 1
ATOM 679 O O . ASN A 1 116 ? 13.331 -7.385 27.452 1.00 17.25 116 ASN A O 1
ATOM 684 N N . VAL A 1 117 ? 13.294 -5.585 26.119 1.00 14.49 117 VAL A N 1
ATOM 685 C CA . VAL A 1 117 ? 12.014 -5.988 25.538 1.00 15.15 117 VAL A CA 1
ATOM 686 C C . VAL A 1 117 ? 11.992 -7.367 24.904 1.00 15.11 117 VAL A C 1
ATOM 687 O O . VAL A 1 117 ? 10.929 -7.992 24.811 1.00 14.34 117 VAL A O 1
ATOM 691 N N . VAL A 1 118 ? 13.131 -7.807 24.359 1.00 15.99 118 VAL A N 1
ATOM 692 C CA . VAL A 1 118 ? 13.178 -9.137 23.729 1.00 17.08 118 VAL A CA 1
ATOM 693 C C . VAL A 1 118 ? 13.141 -10.180 24.822 1.00 18.00 118 VAL A C 1
ATOM 694 O O . VAL A 1 118 ? 12.393 -11.114 24.719 1.00 18.13 118 VAL A O 1
ATOM 698 N N . THR A 1 119 ? 13.874 -9.979 25.920 1.00 18.12 119 THR A N 1
ATOM 699 C CA . THR A 1 119 ? 14.030 -11.078 26.863 1.00 18.23 119 THR A CA 1
ATOM 700 C C . THR A 1 119 ? 13.092 -11.075 28.067 1.00 17.43 119 THR A C 1
ATOM 701 O O . THR A 1 119 ? 12.920 -12.104 28.665 1.00 19.67 119 THR A O 1
ATOM 705 N N . ILE A 1 120 ? 12.449 -9.971 28.395 1.00 18.62 120 ILE A N 1
ATOM 706 C CA . ILE A 1 120 ? 11.508 -9.911 29.541 1.00 16.13 120 ILE A CA 1
ATOM 707 C C . ILE A 1 120 ? 10.226 -10.661 29.219 1.00 17.24 120 ILE A C 1
ATOM 708 O O . ILE A 1 120 ? 9.535 -10.335 28.232 1.00 16.02 120 ILE A O 1
ATOM 713 N N . PRO A 1 121 ? 9.898 -11.718 30.023 1.00 18.59 121 PRO A N 1
ATOM 714 C CA . PRO A 1 121 ? 8.579 -12.366 29.816 1.00 17.93 121 PRO A CA 1
ATOM 715 C C . PRO A 1 121 ? 7.405 -11.374 29.975 1.00 18.10 121 PRO A C 1
ATOM 716 O O . PRO A 1 121 ? 7.423 -10.504 30.863 1.00 16.71 121 PRO A O 1
ATOM 720 N N . GLU A 1 122 ? 6.398 -11.486 29.108 1.00 17.87 122 GLU A N 1
ATOM 721 C CA . GLU A 1 122 ? 5.233 -10.620 29.187 1.00 18.87 122 GLU A CA 1
ATOM 722 C C . GLU A 1 122 ? 4.581 -10.664 30.610 1.00 19.15 122 GLU A C 1
ATOM 723 O O . GLU A 1 122 ? 4.187 -9.649 31.154 1.00 18.39 122 GLU A O 1
ATOM 729 N N . GLU A 1 123 ? 4.547 -11.803 31.249 1.00 19.00 123 GLU A N 1
ATOM 730 C CA . GLU A 1 123 ? 4.019 -11.847 32.647 1.00 21.13 123 GLU A CA 1
ATOM 731 C C . GLU A 1 123 ? 4.844 -10.996 33.600 1.00 18.72 123 GLU A C 1
ATOM 732 O O . GLU A 1 123 ? 4.301 -10.445 34.525 1.00 20.15 123 GLU A O 1
ATOM 738 N N . THR A 1 124 ? 6.166 -10.930 33.415 1.00 18.25 124 THR A N 1
ATOM 739 C CA . THR A 1 124 ? 7.014 -10.177 34.315 1.00 16.74 124 THR A CA 1
ATOM 740 C C . THR A 1 124 ? 6.765 -8.660 34.024 1.00 15.90 124 THR A C 1
ATOM 741 O O . THR A 1 124 ? 6.666 -7.800 34.954 1.00 14.47 124 THR A O 1
ATOM 745 N N . TRP A 1 125 ? 6.712 -8.306 32.740 1.00 16.05 125 TRP A N 1
ATOM 746 C CA . TRP A 1 125 ? 6.376 -6.946 32.356 1.00 15.88 125 TRP A CA 1
ATOM 747 C C . TRP A 1 125 ? 5.095 -6.514 33.090 1.00 15.48 125 TRP A C 1
ATOM 748 O O . TRP A 1 125 ? 5.061 -5.455 33.658 1.00 15.63 125 TRP A O 1
ATOM 759 N N . ASP A 1 126 ? 4.032 -7.307 33.039 1.00 15.85 126 ASP A N 1
ATOM 760 C CA . ASP A 1 126 ? 2.775 -6.922 33.601 1.00 16.56 126 ASP A CA 1
ATOM 761 C C . ASP A 1 126 ? 2.857 -6.806 35.119 1.00 16.17 126 ASP A C 1
ATOM 762 O O . ASP A 1 126 ? 2.250 -5.902 35.731 1.00 16.27 126 ASP A O 1
ATOM 767 N N . ARG A 1 127 ? 3.568 -7.730 35.745 1.00 16.30 127 ARG A N 1
ATOM 768 C CA . ARG A 1 127 ? 3.730 -7.675 37.236 1.00 15.40 127 ARG A CA 1
ATOM 769 C C . ARG A 1 127 ? 4.437 -6.402 37.657 1.00 16.41 127 ARG A C 1
ATOM 770 O O . ARG A 1 127 ? 4.010 -5.751 38.583 1.00 15.40 127 ARG A O 1
ATOM 778 N N . ILE A 1 128 ? 5.499 -6.026 36.943 1.00 16.30 128 ILE A N 1
ATOM 779 C CA . ILE A 1 128 ? 6.196 -4.814 37.273 1.00 17.43 128 ILE A 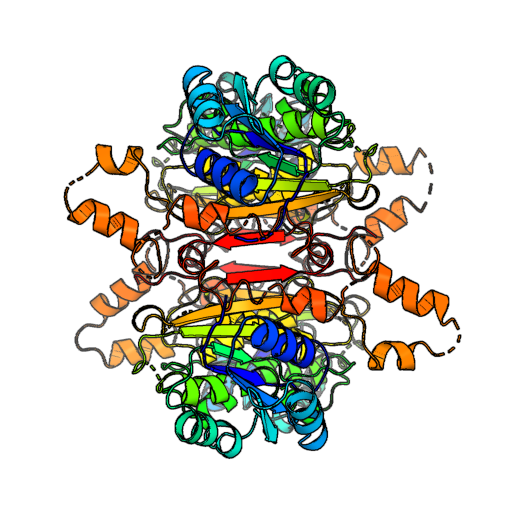CA 1
ATOM 780 C C . ILE A 1 128 ? 5.270 -3.586 37.182 1.00 17.32 128 ILE A C 1
ATOM 781 O O . ILE A 1 128 ? 5.254 -2.753 38.091 1.00 17.42 128 ILE A O 1
ATOM 794 N N . SER A 1 130 ? 2.039 -3.613 37.323 1.00 14.85 130 SER A N 1
ATOM 795 C CA . SER A 1 130 ? 0.926 -3.686 38.302 1.00 17.35 130 SER A CA 1
ATOM 796 C C . SER A 1 130 ? 1.338 -3.265 39.719 1.00 17.92 130 SER A C 1
ATOM 797 O O . SER A 1 130 ? 0.553 -2.623 40.468 1.00 20.87 130 SER A O 1
ATOM 800 N N . VAL A 1 131 ? 2.547 -3.664 40.133 1.00 17.76 131 VAL A N 1
ATOM 801 C CA . VAL A 1 131 ? 2.987 -3.323 41.513 1.00 16.56 131 VAL A CA 1
ATOM 802 C C . VAL A 1 131 ? 3.518 -1.875 41.531 1.00 17.66 131 VAL A C 1
ATOM 803 O O . VAL A 1 131 ? 3.121 -1.090 42.366 1.00 18.71 131 VAL A O 1
ATOM 807 N N . ASN A 1 132 ? 4.422 -1.540 40.634 1.00 15.20 132 ASN A N 1
ATOM 808 C CA . ASN A 1 132 ? 5.100 -0.223 40.693 1.00 15.48 132 ASN A CA 1
ATOM 809 C C . ASN A 1 132 ? 4.231 0.963 40.308 1.00 15.98 132 ASN A C 1
ATOM 810 O O . ASN A 1 132 ? 4.321 2.023 40.886 1.00 15.56 132 ASN A O 1
ATOM 815 N N . VAL A 1 133 ? 3.342 0.787 39.357 1.00 16.36 133 VAL A N 1
ATOM 816 C CA . VAL A 1 133 ? 2.599 1.927 38.928 1.00 16.01 133 VAL A CA 1
ATOM 817 C C . VAL A 1 133 ? 1.128 1.776 39.357 1.00 13.90 133 VAL A C 1
ATOM 818 O O . VAL A 1 133 ? 0.561 2.711 39.869 1.00 14.72 133 VAL A O 1
ATOM 822 N N . LYS A 1 134 ? 0.479 0.662 39.054 1.00 15.21 134 LYS A N 1
ATOM 823 C CA . LYS A 1 134 ? -0.961 0.531 39.480 1.00 16.62 134 LYS A CA 1
ATOM 824 C C . LYS A 1 134 ? -1.074 0.605 41.008 1.00 15.64 134 LYS A C 1
ATOM 825 O O . LYS A 1 134 ? -2.117 1.014 41.609 1.00 15.05 134 LYS A O 1
ATOM 831 N N . GLY A 1 135 ? -0.016 0.151 41.671 1.00 16.40 135 GLY A N 1
ATOM 832 C CA . GLY A 1 135 ? 0.018 0.284 43.140 1.00 16.74 135 GLY A CA 1
ATOM 833 C 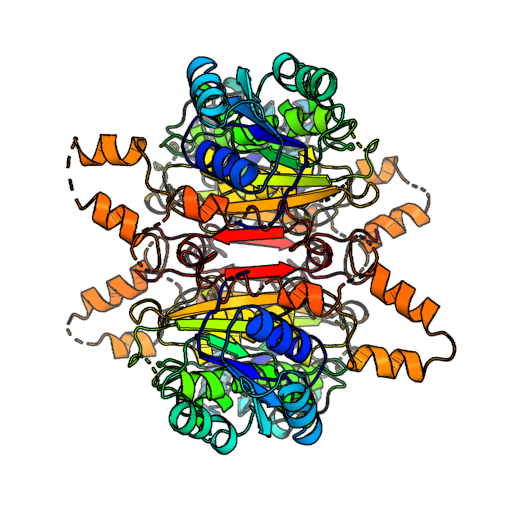C . GLY A 1 135 ? -0.291 1.684 43.714 1.00 16.43 135 GLY A C 1
ATOM 834 O O . GLY A 1 135 ? -1.024 1.860 44.713 1.00 14.40 135 GLY A O 1
ATOM 835 N N . ILE A 1 136 ? 0.360 2.686 43.131 1.00 14.53 136 ILE A N 1
ATOM 836 C CA . ILE A 1 136 ? 0.106 4.115 43.476 1.00 13.50 136 ILE A CA 1
ATOM 837 C C . ILE A 1 136 ? -1.357 4.452 43.215 1.00 14.33 136 ILE A C 1
ATOM 838 O O . ILE A 1 136 ? -2.015 5.012 44.074 1.00 15.94 136 ILE A O 1
ATOM 843 N N . PHE A 1 137 ? -1.855 4.044 42.045 1.00 14.93 137 PHE A N 1
ATOM 844 C CA . PHE A 1 137 ? -3.210 4.375 41.563 1.00 14.65 137 PHE A CA 1
ATOM 845 C C . PHE A 1 137 ? -4.245 3.781 42.548 1.00 14.49 137 PHE A C 1
ATOM 846 O O . PHE A 1 137 ? -5.141 4.472 43.024 1.00 12.91 137 PHE A O 1
ATOM 854 N N . LEU A 1 138 ? -4.060 2.518 42.889 1.00 13.74 138 LEU A N 1
ATOM 855 C CA . LEU A 1 138 ? -4.950 1.829 43.880 1.00 15.81 138 LEU A CA 1
ATOM 856 C C . LEU A 1 138 ? -4.890 2.340 45.307 1.00 15.73 138 LEU A C 1
ATOM 857 O O . LEU A 1 138 ? -5.967 2.588 45.898 1.00 17.17 138 LEU A O 1
ATOM 862 N N . CYS A 1 139 ? -3.687 2.490 45.877 1.00 14.39 139 CYS A N 1
ATOM 863 C CA . CYS A 1 139 ? -3.616 3.017 47.239 1.00 14.25 139 CYS A CA 1
ATOM 864 C C . CYS A 1 139 ? -4.159 4.453 47.306 1.00 14.61 139 CYS A C 1
ATOM 865 O O . CYS A 1 139 ? -4.942 4.802 48.231 1.00 15.07 139 CYS A O 1
ATOM 868 N N . SER A 1 140 ? -3.831 5.272 46.294 1.00 12.84 140 SER A N 1
ATOM 869 C CA . SER A 1 140 ? -4.301 6.634 46.210 1.00 12.36 140 SER A CA 1
ATOM 870 C C . SER A 1 140 ? -5.835 6.676 45.962 1.00 14.67 140 SER A C 1
ATOM 871 O O . SER A 1 140 ? -6.529 7.565 46.465 1.00 14.50 140 SER A O 1
ATOM 874 N N . LYS A 1 141 ? -6.342 5.746 45.156 1.00 15.01 141 LYS A N 1
ATOM 875 C CA . LYS A 1 141 ? -7.796 5.641 44.937 1.00 16.32 141 LYS A CA 1
ATOM 876 C C . LYS A 1 141 ? -8.576 5.570 46.263 1.00 16.29 141 LYS A C 1
ATOM 877 O O . LYS A 1 141 ? -9.636 6.184 46.348 1.00 16.42 141 LYS A O 1
ATOM 883 N N . TYR A 1 142 ? -8.092 4.805 47.228 1.00 15.27 142 TYR A N 1
ATOM 884 C CA . TYR A 1 142 ? -8.825 4.625 48.508 1.00 17.56 142 TYR A CA 1
ATOM 885 C C . TYR A 1 142 ? -8.375 5.595 49.546 1.00 16.24 142 TYR A C 1
ATOM 886 O O . TYR A 1 142 ? -9.195 6.006 50.367 1.00 16.53 142 TYR A O 1
ATOM 895 N N . VAL A 1 143 ? -7.102 6.044 49.491 1.00 16.17 143 VAL A N 1
ATOM 896 C CA . VAL A 1 143 ? -6.654 7.072 50.449 1.00 15.20 143 VAL A CA 1
ATOM 897 C C . VAL A 1 143 ? -7.268 8.510 50.242 1.00 16.84 143 VAL A C 1
ATOM 898 O O . VAL A 1 143 ? -7.621 9.253 51.190 1.00 15.66 143 VAL A O 1
ATOM 902 N N . ILE A 1 144 ? -7.418 8.889 48.974 1.00 15.45 144 ILE A N 1
ATOM 903 C CA . ILE A 1 144 ? -7.676 10.234 48.683 1.00 15.44 144 ILE A CA 1
ATOM 904 C C . ILE A 1 144 ? -9.137 10.595 49.164 1.00 17.40 144 ILE A C 1
ATOM 905 O O . ILE A 1 144 ? -9.303 11.688 49.661 1.00 15.53 144 ILE A O 1
ATOM 910 N N . PRO A 1 145 ? -10.128 9.669 49.036 1.00 16.70 145 PRO A N 1
ATOM 911 C CA . PRO A 1 145 ? -11.426 10.015 49.632 1.00 18.43 145 PRO A CA 1
ATOM 912 C C . PRO A 1 145 ? -11.343 10.270 51.156 1.00 18.22 145 PRO A C 1
ATOM 913 O O . PRO A 1 145 ? -12.061 11.112 51.655 1.00 19.08 145 PRO A O 1
ATOM 917 N N . VAL A 1 146 ? -10.443 9.592 51.857 1.00 17.93 146 VAL A N 1
ATOM 918 C CA . VAL A 1 146 ? -10.269 9.874 53.267 1.00 17.13 146 VAL A CA 1
ATOM 919 C C . VAL A 1 146 ? -9.583 11.230 53.467 1.00 18.88 146 VAL A C 1
ATOM 920 O O . VAL A 1 146 ? -10.052 12.064 54.285 1.00 16.92 146 VAL A O 1
ATOM 932 N N . ARG A 1 148 ? -9.667 13.834 51.619 1.00 18.53 148 ARG A N 1
ATOM 933 C CA . ARG A 1 148 ? -10.689 14.843 51.310 1.00 20.14 148 ARG A CA 1
ATOM 934 C C . ARG A 1 148 ? -11.639 15.163 52.493 1.00 20.87 148 ARG A C 1
ATOM 935 O O . ARG A 1 148 ? -12.290 16.222 52.474 1.00 22.08 148 ARG A O 1
ATOM 943 N N . ARG A 1 149 ? -11.782 14.245 53.443 1.00 20.70 149 ARG A N 1
ATOM 944 C CA . ARG A 1 149 ? -12.654 14.489 54.603 1.00 22.16 149 ARG A CA 1
ATOM 945 C C . ARG A 1 149 ? -11.780 14.930 55.807 1.00 21.82 149 ARG A C 1
ATOM 946 O O . ARG A 1 149 ? -12.325 15.201 56.874 1.00 23.47 149 ARG A O 1
ATOM 954 N N . ASN A 1 150 ? -10.440 14.975 55.701 1.00 19.95 150 ASN A N 1
ATOM 955 C CA . ASN A 1 150 ? -9.630 15.479 56.858 1.00 19.16 150 ASN A CA 1
ATOM 956 C C . ASN A 1 150 ? -8.695 16.647 56.506 1.00 19.48 150 ASN A C 1
ATOM 957 O O . ASN A 1 150 ? -7.604 16.785 57.094 1.00 21.71 150 ASN A O 1
ATOM 962 N N . GLY A 1 151 ? -9.148 17.488 55.587 1.00 18.59 151 GLY A N 1
ATOM 963 C CA . GLY A 1 151 ? -8.433 18.711 55.177 1.00 19.32 151 GLY A CA 1
ATOM 964 C C . GLY A 1 151 ? -7.227 18.440 54.271 1.00 20.43 151 GLY A C 1
ATOM 965 O O . GLY A 1 151 ? -6.396 19.296 54.126 1.00 21.60 151 GLY A O 1
ATOM 966 N N . GLY A 1 152 ? -7.121 17.267 53.659 1.00 18.93 152 GLY A N 1
ATOM 967 C CA . GLY A 1 152 ? -6.111 17.067 52.602 1.00 17.45 152 GLY A CA 1
ATOM 968 C C . GLY A 1 152 ? -4.938 16.293 53.161 1.00 17.74 152 GLY A C 1
ATOM 969 O O . GLY A 1 152 ? -5.032 15.608 54.203 1.00 15.44 152 GLY A O 1
ATOM 970 N N . GLY A 1 153 ? -3.789 16.474 52.543 1.00 17.28 153 GLY A N 1
ATOM 971 C CA . GLY A 1 153 ? -2.638 15.682 52.980 1.00 17.06 153 GLY A CA 1
ATOM 972 C C . GLY A 1 153 ? -1.482 15.724 52.011 1.00 17.32 153 GLY A C 1
ATOM 973 O O . GLY A 1 153 ? -1.451 16.593 51.110 1.00 18.58 153 GLY A O 1
ATOM 974 N N . SER A 1 154 ? -0.518 14.797 52.198 1.00 18.16 154 SER A N 1
ATOM 975 C CA . SER A 1 154 ? 0.639 14.741 51.321 1.00 18.25 154 SER A CA 1
ATOM 976 C C . SER A 1 154 ? 0.887 13.285 50.858 1.00 18.12 154 SER A C 1
ATOM 977 O O . SER A 1 154 ? 0.937 12.329 51.654 1.00 17.33 154 SER A O 1
ATOM 980 N N . ILE A 1 155 ? 0.948 13.101 49.533 1.00 16.14 155 ILE A N 1
ATOM 981 C CA . ILE A 1 155 ? 1.272 11.831 48.984 1.00 13.84 155 ILE A CA 1
ATOM 982 C C . ILE A 1 155 ? 2.671 11.918 48.349 1.00 14.58 155 ILE A C 1
ATOM 983 O O . ILE A 1 155 ? 2.942 12.849 47.601 1.00 12.73 155 ILE A O 1
ATOM 988 N N . ILE A 1 156 ? 3.510 10.911 48.604 1.00 14.63 156 ILE A N 1
ATOM 989 C CA . ILE A 1 156 ? 4.863 10.832 48.099 1.00 15.21 156 ILE A CA 1
ATOM 990 C C . ILE A 1 156 ? 5.123 9.486 47.382 1.00 15.25 156 ILE A C 1
ATOM 991 O O . ILE A 1 156 ? 4.959 8.409 47.961 1.00 15.87 156 ILE A O 1
ATOM 996 N N . ASN A 1 157 ? 5.510 9.550 46.101 1.00 15.37 157 ASN A N 1
ATOM 997 C CA . ASN A 1 157 ? 5.716 8.351 45.289 1.00 12.99 157 ASN A CA 1
ATOM 998 C C . ASN A 1 157 ? 7.178 8.125 45.224 1.00 15.21 157 ASN A C 1
ATOM 999 O O . ASN A 1 157 ? 7.966 9.053 45.543 1.00 14.75 157 ASN A O 1
ATOM 1004 N N . THR A 1 158 ? 7.573 6.897 44.862 1.00 14.31 158 THR A N 1
ATOM 1005 C CA . THR A 1 158 ? 9.018 6.619 44.707 1.00 14.13 158 THR A CA 1
ATOM 1006 C C . THR A 1 158 ? 9.315 6.427 43.231 1.00 14.03 158 THR A C 1
ATOM 1007 O O . THR A 1 158 ? 8.938 5.437 42.669 1.00 15.63 158 THR A O 1
ATOM 1011 N N . THR A 1 159 ? 9.948 7.395 42.587 1.00 13.95 159 THR A N 1
ATOM 1012 C CA . THR A 1 159 ? 10.380 7.152 41.228 1.00 13.61 159 THR A CA 1
ATOM 1013 C C . THR A 1 159 ? 11.863 6.688 41.234 1.00 13.92 159 THR A C 1
ATOM 1014 O O . THR A 1 159 ? 12.244 6.050 42.163 1.00 11.86 159 THR A O 1
ATOM 1018 N N . SER A 1 160 ? 12.669 7.059 40.249 1.00 13.78 160 SER A N 1
ATOM 1019 C CA . SER A 1 160 ? 14.086 6.685 40.226 1.00 12.92 160 SER A CA 1
ATOM 1020 C C . SER A 1 160 ? 14.872 7.636 39.354 1.00 14.26 160 SER A C 1
ATOM 1021 O O . SER A 1 160 ? 14.294 8.251 38.422 1.00 13.87 160 SER A O 1
ATOM 1024 N N . TYR A 1 161 ? 16.177 7.801 39.635 1.00 12.90 161 TYR A N 1
ATOM 1025 C CA . TYR A 1 161 ? 16.986 8.607 38.746 1.00 13.19 161 TYR A CA 1
ATOM 1026 C C . TYR A 1 161 ? 16.842 8.018 37.331 1.00 13.79 161 TYR A C 1
ATOM 1027 O O . TYR A 1 161 ? 16.982 8.756 36.329 1.00 15.35 161 TYR A O 1
ATOM 1036 N N . THR A 1 162 ? 16.433 6.757 37.213 1.00 13.01 162 THR A N 1
ATOM 1037 C CA . THR A 1 162 ? 16.461 6.103 35.892 1.00 15.37 162 THR A CA 1
ATOM 1038 C C . THR A 1 162 ? 15.264 6.554 35.057 1.00 15.66 162 THR A C 1
ATOM 1039 O O . THR A 1 162 ? 15.220 6.328 33.804 1.00 15.66 162 THR A O 1
ATOM 1043 N N . ALA A 1 163 ? 14.345 7.263 35.694 1.00 14.53 163 ALA A N 1
ATOM 1044 C CA . ALA A 1 163 ? 13.187 7.853 34.941 1.00 16.12 163 ALA A CA 1
ATOM 1045 C C . ALA A 1 163 ? 13.659 8.840 33.890 1.00 17.47 163 ALA A C 1
ATOM 1046 O O . ALA A 1 163 ? 13.034 8.986 32.818 1.00 18.73 163 ALA A O 1
ATOM 1048 N N . THR A 1 164 ? 14.752 9.504 34.189 1.00 18.32 164 THR A N 1
ATOM 1049 C CA . THR A 1 164 ? 15.290 10.510 33.276 1.00 20.86 164 THR A CA 1
ATOM 1050 C C . THR A 1 164 ? 16.712 10.149 32.738 1.00 19.97 164 THR A C 1
ATOM 1051 O O . THR A 1 164 ? 17.074 10.563 31.643 1.00 19.26 164 THR A O 1
ATOM 1055 N N . SER A 1 165 ? 17.485 9.409 33.504 1.00 18.08 165 SER A N 1
ATOM 1056 C CA . SER A 1 165 ? 18.817 8.967 33.089 1.00 17.61 165 SER A CA 1
ATOM 1057 C C . SER A 1 165 ? 18.832 7.412 33.136 1.00 17.25 165 SER A C 1
ATOM 1058 O O . SER A 1 165 ? 19.084 6.833 34.173 1.00 16.11 165 SER A O 1
ATOM 1061 N N . ALA A 1 166 ? 18.444 6.748 32.023 1.00 15.61 166 ALA A N 1
ATOM 1062 C CA . ALA A 1 166 ? 18.207 5.317 32.040 1.00 17.12 166 ALA A CA 1
ATOM 1063 C C . ALA A 1 166 ? 19.460 4.493 32.214 1.00 18.08 166 ALA A C 1
ATOM 1064 O O . ALA A 1 166 ? 20.555 4.960 32.082 1.00 18.02 166 ALA A O 1
ATOM 1066 N N . ILE A 1 167 ? 19.237 3.254 32.581 1.00 18.97 167 ILE A N 1
ATOM 1067 C CA . ILE A 1 167 ? 20.197 2.191 32.516 1.00 18.67 167 ILE A CA 1
ATOM 1068 C C . ILE A 1 167 ? 19.733 1.094 31.603 1.00 18.60 167 ILE A C 1
ATOM 1069 O O . ILE A 1 167 ? 18.484 0.925 31.400 1.00 17.73 167 ILE A O 1
ATOM 1074 N N . ALA A 1 168 ? 20.718 0.332 31.096 1.00 18.37 168 ALA A N 1
ATOM 1075 C CA . ALA A 1 168 ? 20.489 -0.735 30.130 1.00 17.79 168 ALA A CA 1
ATOM 1076 C C . ALA A 1 168 ? 19.963 -1.972 30.860 1.00 17.97 168 ALA A C 1
ATOM 1077 O O . ALA A 1 168 ? 20.301 -2.209 32.056 1.00 17.14 168 ALA A O 1
ATOM 1079 N N . ASP A 1 169 ? 19.147 -2.741 30.177 1.00 17.52 169 ASP A N 1
ATOM 1080 C CA . ASP A 1 169 ? 18.863 -4.125 30.619 1.00 19.66 169 ASP A CA 1
ATOM 1081 C C . ASP A 1 169 ? 18.040 -4.147 31.941 1.00 18.02 169 ASP A C 1
ATOM 1082 O O . ASP A 1 169 ? 18.089 -5.120 32.726 1.00 16.79 169 ASP A O 1
ATOM 1087 N N . ARG A 1 170 ? 17.243 -3.104 32.144 1.00 16.53 170 ARG A N 1
ATOM 1088 C CA . ARG A 1 170 ? 16.237 -3.154 33.247 1.00 17.68 170 ARG A CA 1
ATOM 1089 C C . ARG A 1 170 ? 14.933 -2.520 32.758 1.00 17.57 170 ARG A C 1
ATOM 1090 O O . ARG A 1 170 ? 14.250 -1.714 33.467 1.00 16.15 170 ARG A O 1
ATOM 1098 N N . THR A 1 171 ? 14.562 -2.900 31.551 1.00 17.00 171 THR A N 1
ATOM 1099 C CA . THR A 1 171 ? 13.695 -2.031 30.762 1.00 17.08 171 THR A CA 1
ATOM 1100 C C . THR A 1 171 ? 12.284 -1.871 31.332 1.00 16.24 171 THR A C 1
ATOM 1101 O O . THR A 1 171 ? 11.715 -0.798 31.289 1.00 15.27 171 THR A O 1
ATOM 1105 N N . ALA A 1 172 ? 11.690 -2.943 31.832 1.00 16.31 172 ALA A N 1
ATOM 1106 C CA . ALA A 1 172 ? 10.361 -2.772 32.360 1.00 15.69 172 ALA A CA 1
ATOM 1107 C C . ALA A 1 172 ? 10.422 -1.895 33.569 1.00 15.10 172 ALA A C 1
ATOM 1108 O O . ALA A 1 172 ? 9.577 -1.047 33.748 1.00 13.77 172 ALA A O 1
ATOM 1110 N N . TYR A 1 173 ? 11.423 -2.120 34.431 1.00 14.89 173 TYR A N 1
ATOM 1111 C CA . TYR A 1 173 ? 11.531 -1.288 35.599 1.00 14.51 173 TYR A CA 1
ATOM 1112 C C . TYR A 1 173 ? 11.677 0.181 35.214 1.00 14.74 173 TYR A C 1
ATOM 1113 O O . TYR A 1 173 ? 10.977 1.050 35.782 1.00 13.11 173 TYR A O 1
ATOM 1122 N N . VAL A 1 174 ? 12.583 0.480 34.262 1.00 11.89 174 VAL A N 1
ATOM 1123 C CA . VAL A 1 174 ? 12.800 1.851 33.856 1.00 12.30 174 VAL A CA 1
ATOM 1124 C C . VAL A 1 174 ? 11.535 2.506 33.279 1.00 14.33 174 VAL A C 1
ATOM 1125 O O . VAL A 1 174 ? 11.258 3.673 33.571 1.00 13.76 174 VAL A O 1
ATOM 1129 N N . ALA A 1 175 ? 10.782 1.763 32.467 1.00 14.08 175 ALA A N 1
ATOM 1130 C CA . ALA A 1 175 ? 9.470 2.271 31.929 1.00 12.84 175 ALA A CA 1
ATOM 1131 C C . ALA A 1 175 ? 8.510 2.625 33.090 1.00 14.47 175 ALA A C 1
ATOM 1132 O O . ALA A 1 175 ? 7.840 3.679 33.061 1.00 13.03 175 ALA A O 1
ATOM 1134 N N . SER A 1 176 ? 8.451 1.726 34.095 1.00 14.91 176 SER A N 1
ATOM 1135 C CA . SER A 1 176 ? 7.565 1.884 35.250 1.00 14.57 176 SER A CA 1
ATOM 1136 C C . SER A 1 176 ? 7.954 3.182 35.981 1.00 14.08 176 SER A C 1
ATOM 1137 O O . SER A 1 176 ? 7.102 3.873 36.436 1.00 14.07 176 SER A O 1
ATOM 1140 N N . LYS A 1 177 ? 9.239 3.505 36.096 1.00 15.14 177 LYS A N 1
ATOM 1141 C CA . LYS A 1 177 ? 9.640 4.714 36.825 1.00 14.97 177 LYS A CA 1
ATOM 1142 C C . LYS A 1 177 ? 9.226 6.008 36.103 1.00 14.79 177 LYS A C 1
ATOM 1143 O O . LYS A 1 177 ? 8.850 7.011 36.770 1.00 14.78 177 LYS A O 1
ATOM 1149 N N . GLY A 1 178 ? 9.257 6.020 34.767 1.00 14.09 178 GLY A N 1
ATOM 1150 C CA . GLY A 1 178 ? 8.836 7.245 34.026 1.00 12.11 178 GLY A CA 1
ATOM 1151 C C . GLY A 1 178 ? 7.328 7.427 34.201 1.00 13.17 178 GLY A C 1
ATOM 1152 O O . GLY A 1 178 ? 6.846 8.575 34.260 1.00 11.65 178 GLY A O 1
ATOM 1153 N N . ALA A 1 179 ? 6.563 6.321 34.235 1.00 14.06 179 ALA A N 1
ATOM 1154 C CA . ALA A 1 179 ? 5.117 6.402 34.573 1.00 13.35 179 ALA A CA 1
ATOM 1155 C C . ALA A 1 179 ? 4.946 7.072 35.867 1.00 13.27 179 ALA A C 1
ATOM 1156 O O . ALA A 1 179 ? 4.107 7.923 35.972 1.00 16.80 179 ALA A O 1
ATOM 1158 N N . ILE A 1 180 ? 5.731 6.684 36.870 1.00 12.50 180 ILE A N 1
ATOM 1159 C CA . ILE A 1 180 ? 5.570 7.266 38.202 1.00 12.90 180 ILE A CA 1
ATOM 1160 C C . ILE A 1 180 ? 5.859 8.753 38.230 1.00 14.74 180 ILE A C 1
ATOM 1161 O O . ILE A 1 180 ? 5.143 9.515 38.948 1.00 13.90 180 ILE A O 1
ATOM 1166 N N . SER A 1 181 ? 6.916 9.194 37.504 1.00 12.88 181 SER A N 1
ATOM 1167 C CA . SER A 1 181 ? 7.226 10.630 37.475 1.00 13.60 181 SER A CA 1
ATOM 1168 C C . SER A 1 181 ? 6.084 11.426 36.805 1.00 13.71 181 SER A C 1
ATOM 1169 O O . SER A 1 181 ? 5.630 12.451 37.372 1.00 12.81 181 SER A O 1
ATOM 1172 N N . SER A 1 182 ? 5.623 10.994 35.622 1.00 13.33 182 SER A N 1
ATOM 1173 C CA . SER A 1 182 ? 4.484 11.680 34.981 1.00 13.58 182 SER A CA 1
ATOM 1174 C C . SER A 1 182 ? 3.173 11.633 35.805 1.00 12.45 182 SER A C 1
ATOM 1175 O O . SER A 1 182 ? 2.425 12.628 35.866 1.00 12.05 182 SER A O 1
ATOM 1178 N N . LEU A 1 183 ? 2.909 10.499 36.402 1.00 11.81 183 LEU A N 1
ATOM 1179 C CA . LEU A 1 183 ? 1.658 10.332 37.234 1.00 13.67 183 LEU A CA 1
ATOM 1180 C C . LEU A 1 183 ? 1.672 11.295 38.410 1.00 13.41 183 LEU A C 1
ATOM 1181 O O . LEU A 1 183 ? 0.628 11.788 38.873 1.00 15.35 183 LEU A O 1
ATOM 1186 N N . THR A 1 184 ? 2.867 11.553 38.944 1.00 14.54 184 THR A N 1
ATOM 1187 C CA . THR A 1 184 ? 3.046 12.450 40.091 1.00 13.31 184 THR A CA 1
ATOM 1188 C C . THR A 1 184 ? 2.629 13.888 39.724 1.00 15.34 184 THR A C 1
ATOM 1189 O O . THR A 1 184 ? 1.875 14.581 40.477 1.00 14.06 184 THR A O 1
ATOM 1193 N N . ARG A 1 185 ? 3.152 14.384 38.591 1.00 14.02 185 ARG A N 1
ATOM 1194 C CA . ARG A 1 185 ? 2.662 15.662 38.069 1.00 13.20 185 ARG A CA 1
ATOM 1195 C C . ARG A 1 185 ? 1.125 15.679 37.866 1.00 14.34 185 ARG A C 1
ATOM 1196 O O . ARG A 1 185 ? 0.433 16.666 38.281 1.00 15.41 185 ARG A O 1
ATOM 1204 N N . ALA A 1 186 ? 0.586 14.663 37.215 1.00 14.54 186 ALA A N 1
ATOM 1205 C CA . ALA A 1 186 ? -0.870 14.693 36.913 1.00 15.68 186 ALA A CA 1
ATOM 1206 C C . ALA A 1 186 ? -1.690 14.671 38.225 1.00 15.84 186 ALA A C 1
ATOM 1207 O O . ALA A 1 186 ? -2.670 15.454 38.411 1.00 14.65 186 ALA A O 1
ATOM 1217 N N . ALA A 1 188 ? -0.785 15.734 41.136 1.00 15.11 188 ALA A N 1
ATOM 1218 C CA . ALA A 1 188 ? -0.638 16.986 41.848 1.00 13.81 188 ALA A CA 1
ATOM 1219 C C . ALA A 1 188 ? -1.663 18.014 41.296 1.00 14.55 188 ALA A C 1
ATOM 1220 O O . ALA A 1 188 ? -2.299 18.789 42.053 1.00 14.00 188 ALA A O 1
ATOM 1230 N N . ASP A 1 190 ? -4.534 17.047 39.677 1.00 12.67 190 ASP A N 1
ATOM 1231 C CA . ASP A 1 190 ? -5.881 16.497 39.912 1.00 15.45 190 ASP A CA 1
ATOM 1232 C C . ASP A 1 190 ? -6.371 16.914 41.319 1.00 15.67 190 ASP A C 1
ATOM 1233 O O . ASP A 1 190 ? -7.554 17.193 41.499 1.00 16.34 190 ASP A O 1
ATOM 1238 N N . HIS A 1 191 ? -5.468 16.966 42.291 1.00 16.64 191 HIS A N 1
ATOM 1239 C CA . HIS A 1 191 ? -5.880 17.094 43.710 1.00 15.57 191 HIS A CA 1
ATOM 1240 C C . HIS A 1 191 ? -5.419 18.328 44.482 1.00 17.08 191 HIS A C 1
ATOM 1241 O O . HIS A 1 191 ? -5.709 18.454 45.717 1.00 16.49 191 HIS A O 1
ATOM 1248 N N . ALA A 1 192 ? -4.701 19.247 43.822 1.00 16.79 192 ALA A N 1
ATOM 1249 C CA . ALA A 1 192 ? -4.318 20.522 44.447 1.00 19.20 192 ALA A CA 1
ATOM 1250 C C . ALA A 1 192 ? -5.515 21.254 45.114 1.00 21.53 192 ALA A C 1
ATOM 1251 O O . ALA A 1 192 ? -5.422 21.671 46.253 1.00 20.72 192 ALA A O 1
ATOM 1253 N N . LYS A 1 193 ? -6.649 21.308 44.428 1.00 22.88 193 LYS A N 1
ATOM 1254 C CA . LYS A 1 193 ? -7.782 22.059 44.941 1.00 25.28 193 LYS A CA 1
ATOM 1255 C C . LYS A 1 193 ? -8.379 21.403 46.215 1.00 24.57 193 LYS A C 1
ATOM 1256 O O . LYS A 1 193 ? -9.117 22.044 46.977 1.00 24.71 193 LYS A O 1
ATOM 1262 N N . GLU A 1 194 ? -8.051 20.126 46.422 1.00 22.28 194 GLU A N 1
ATOM 1263 C CA . GLU A 1 194 ? -8.438 19.410 47.595 1.00 21.35 194 GLU A CA 1
ATOM 1264 C C . GLU A 1 194 ? -7.389 19.500 48.726 1.00 20.26 194 GLU A C 1
ATOM 1265 O O . GLU A 1 194 ? -7.553 18.900 49.778 1.00 18.97 194 GLU A O 1
ATOM 1271 N N . GLY A 1 195 ? -6.360 20.323 48.564 1.00 18.21 195 GLY A N 1
ATOM 1272 C CA . GLY A 1 195 ? -5.387 20.424 49.661 1.00 17.16 195 GLY A CA 1
ATOM 1273 C C . GLY A 1 195 ? -4.487 19.187 49.685 1.00 16.35 195 GLY A C 1
ATOM 1274 O O . GLY A 1 195 ? -3.901 18.854 50.702 1.00 16.96 195 GLY A O 1
ATOM 1275 N N . ILE A 1 196 ? -4.386 18.499 48.576 1.00 15.07 196 ILE A N 1
ATOM 1276 C CA . ILE A 1 196 ? -3.557 17.333 48.555 1.00 15.96 196 ILE A CA 1
ATOM 1277 C C . ILE A 1 196 ? -2.302 17.547 47.695 1.00 16.00 196 ILE A C 1
ATOM 1278 O O . ILE A 1 196 ? -2.390 17.771 46.549 1.00 15.25 196 ILE A O 1
ATOM 1283 N N . ARG A 1 197 ? -1.159 17.488 48.319 1.00 14.43 197 ARG A N 1
ATOM 1284 C CA . ARG A 1 197 ? 0.097 17.625 47.647 1.00 14.98 197 ARG A CA 1
ATOM 1285 C C . ARG A 1 197 ? 0.573 16.271 47.158 1.00 14.10 197 ARG A C 1
ATOM 1286 O O . ARG A 1 197 ? 0.362 15.308 47.803 1.00 14.71 197 ARG A O 1
ATOM 1294 N N . VAL A 1 198 ? 1.184 16.228 45.999 1.00 11.89 198 VAL A N 1
ATOM 1295 C CA . VAL A 1 198 ? 1.741 15.010 45.470 1.00 11.80 198 VAL A CA 1
ATOM 1296 C C . VAL A 1 198 ? 3.134 15.236 44.888 1.00 11.93 198 VAL A C 1
ATOM 1297 O O . VAL A 1 198 ? 3.298 16.006 44.005 1.00 11.48 198 VAL A O 1
ATOM 1301 N N . ASN A 1 199 ? 4.110 14.547 45.436 1.00 12.25 199 ASN A N 1
ATOM 1302 C CA . ASN A 1 199 ? 5.492 14.700 44.989 1.00 13.45 199 ASN A CA 1
ATOM 1303 C C . ASN A 1 199 ? 6.077 13.304 44.941 1.00 13.66 199 ASN A C 1
ATOM 1304 O O . ASN A 1 199 ? 5.429 12.336 45.376 1.00 13.46 199 ASN A O 1
ATOM 1309 N N . ALA A 1 200 ? 7.277 13.180 44.369 1.00 12.63 200 ALA A N 1
ATOM 1310 C CA . ALA A 1 200 ? 7.993 11.927 44.290 1.00 12.99 200 ALA A CA 1
ATOM 1311 C C . ALA A 1 200 ? 9.477 12.127 44.698 1.00 13.63 200 ALA A C 1
ATOM 1312 O O . ALA A 1 200 ? 10.042 13.228 44.565 1.00 12.89 200 ALA A O 1
ATOM 1314 N N . VAL A 1 201 ? 10.090 11.057 45.197 1.00 13.62 201 VAL A N 1
ATOM 1315 C CA . VAL A 1 201 ? 11.567 11.124 45.426 1.00 13.06 201 VAL A CA 1
ATOM 1316 C C . VAL A 1 201 ? 12.179 10.296 44.337 1.00 12.28 201 VAL A C 1
ATOM 1317 O O . VAL A 1 201 ? 11.632 9.234 44.030 1.00 12.63 201 VAL A O 1
ATOM 1321 N N . ALA A 1 202 ? 13.337 10.708 43.816 1.00 13.66 202 ALA A N 1
ATOM 1322 C CA . ALA A 1 202 ? 14.036 9.905 42.786 1.00 12.68 202 ALA A CA 1
ATOM 1323 C C . ALA A 1 202 ? 15.366 9.475 43.413 1.00 12.67 202 ALA A C 1
ATOM 1324 O O . ALA A 1 202 ? 16.327 10.264 43.393 1.00 12.93 202 ALA A O 1
ATOM 1326 N N . PRO A 1 203 ? 15.438 8.272 44.018 1.00 12.51 203 PRO A N 1
ATOM 1327 C CA . PRO A 1 203 ? 16.689 7.817 44.625 1.00 13.69 203 PRO A CA 1
ATOM 1328 C C . PRO A 1 203 ? 17.664 7.364 43.547 1.00 13.97 203 PRO A C 1
ATOM 1329 O O . PRO A 1 203 ? 17.241 7.057 42.444 1.00 14.87 203 PRO A O 1
ATOM 1333 N N . GLY A 1 204 ? 18.949 7.372 43.889 1.00 12.79 204 GLY A N 1
ATOM 1334 C CA . GLY A 1 204 ? 20.021 6.780 43.120 1.00 14.86 204 GLY A CA 1
ATOM 1335 C C . GLY A 1 204 ? 20.021 5.292 43.459 1.00 14.61 204 GLY A C 1
ATOM 1336 O O . GLY A 1 204 ? 18.968 4.737 43.780 1.00 13.20 204 GLY A O 1
ATOM 1337 N N . THR A 1 205 ? 21.187 4.664 43.380 1.00 13.79 205 THR A N 1
ATOM 1338 C CA . THR A 1 205 ? 21.307 3.262 43.655 1.00 16.02 205 THR A CA 1
ATOM 1339 C C . THR A 1 205 ? 21.387 3.126 45.189 1.00 16.21 205 THR A C 1
ATOM 1340 O O . THR A 1 205 ? 22.260 3.676 45.832 1.00 15.53 205 THR A O 1
ATOM 1344 N N . ILE A 1 206 ? 20.430 2.451 45.784 1.00 17.24 206 ILE A N 1
ATOM 1345 C CA . ILE A 1 206 ? 20.358 2.499 47.252 1.00 18.28 206 ILE A CA 1
ATOM 1346 C C . ILE A 1 206 ? 20.622 1.120 47.816 1.00 20.12 206 ILE A C 1
ATOM 1347 O O . ILE A 1 206 ? 20.048 0.143 47.370 1.00 19.01 206 ILE A O 1
ATOM 1352 N N . ASP A 1 207 ? 21.487 1.065 48.829 1.00 21.79 207 ASP A N 1
ATOM 1353 C CA . ASP A 1 207 ? 21.779 -0.214 49.456 1.00 25.99 207 ASP A CA 1
ATOM 1354 C C . ASP A 1 207 ? 20.474 -0.692 50.116 1.00 27.04 207 ASP A C 1
ATOM 1355 O O . ASP A 1 207 ? 19.887 0.003 50.934 1.00 29.15 207 ASP A O 1
ATOM 1360 N N . SER A 1 208 ? 20.021 -1.862 49.696 1.00 28.17 208 SER A N 1
ATOM 1361 C CA . SER A 1 208 ? 18.693 -2.395 49.989 1.00 28.32 208 SER A CA 1
ATOM 1362 C C . SER A 1 208 ? 18.772 -3.931 50.035 1.00 28.49 208 SER A C 1
ATOM 1363 O O . SER A 1 208 ? 19.818 -4.522 49.588 1.00 28.06 208 SER A O 1
ATOM 1366 N N . PRO A 1 209 ? 17.681 -4.604 50.526 1.00 27.86 209 PRO A N 1
ATOM 1367 C CA . PRO A 1 209 ? 17.676 -6.072 50.522 1.00 26.18 209 PRO A CA 1
ATOM 1368 C C . PRO A 1 209 ? 17.947 -6.658 49.126 1.00 25.88 209 PRO A C 1
ATOM 1369 O O . PRO A 1 209 ? 18.543 -7.703 49.042 1.00 24.92 209 PRO A O 1
ATOM 1373 N N . TYR A 1 210 ? 17.458 -6.038 48.060 1.00 24.27 210 TYR A N 1
ATOM 1374 C CA . TYR A 1 210 ? 17.763 -6.520 46.723 1.00 26.26 210 TYR A CA 1
ATOM 1375 C C . TYR A 1 210 ? 19.312 -6.618 46.560 1.00 25.23 210 TYR A C 1
ATOM 1376 O O . TYR A 1 210 ? 19.847 -7.651 46.069 1.00 23.15 210 TYR A O 1
ATOM 1385 N N . PHE A 1 211 ? 20.024 -5.569 46.988 1.00 23.14 211 PHE A N 1
ATOM 1386 C CA . PHE A 1 211 ? 21.487 -5.613 46.879 1.00 23.58 211 PHE A CA 1
ATOM 1387 C C . PHE A 1 211 ? 22.086 -6.533 47.919 1.00 24.05 211 PHE A C 1
ATOM 1388 O O . PHE A 1 211 ? 23.069 -7.198 47.615 1.00 23.52 211 PHE A O 1
ATOM 1396 N N . THR A 1 212 ? 21.488 -6.618 49.106 1.00 24.33 212 THR A N 1
ATOM 1397 C CA . THR A 1 212 ? 22.036 -7.513 50.181 1.00 26.35 212 THR A CA 1
ATOM 1398 C C . THR A 1 212 ? 22.111 -8.969 49.671 1.00 26.80 212 THR A C 1
ATOM 1399 O O . THR A 1 212 ? 23.137 -9.653 49.862 1.00 26.44 212 THR A O 1
ATOM 1403 N N . LYS A 1 213 ? 21.077 -9.385 48.944 1.00 25.84 213 LYS A N 1
ATOM 1404 C CA . LYS A 1 213 ? 21.049 -10.726 48.387 1.00 27.39 213 LYS A CA 1
ATOM 1405 C C . LYS A 1 213 ? 22.125 -10.921 47.328 1.00 27.29 213 LYS A C 1
ATOM 1406 O O . LYS A 1 213 ? 22.867 -11.906 47.396 1.00 28.29 213 LYS A O 1
ATOM 1412 N N . ILE A 1 214 ? 22.222 -10.001 46.377 1.00 27.68 214 ILE A N 1
ATOM 1413 C CA . ILE A 1 214 ? 23.297 -9.992 45.373 1.00 29.57 214 ILE A CA 1
ATOM 1414 C C . ILE A 1 214 ? 24.653 -10.125 46.040 1.00 28.74 214 ILE A C 1
ATOM 1415 O O . ILE A 1 214 ? 25.432 -11.001 45.690 1.00 27.97 214 ILE A O 1
ATOM 1420 N N . PHE A 1 215 ? 24.915 -9.298 47.043 1.00 27.96 215 PHE A N 1
ATOM 1421 C CA . PHE A 1 215 ? 26.178 -9.384 47.762 1.00 29.82 215 PHE A CA 1
ATOM 1422 C C . PHE A 1 215 ? 26.411 -10.717 48.551 1.00 30.31 215 PHE A C 1
ATOM 1423 O O . PHE A 1 215 ? 27.552 -11.182 48.673 1.00 30.96 215 PHE A O 1
ATOM 1431 N N . ALA A 1 216 ? 25.348 -11.267 49.130 1.00 30.78 216 ALA A N 1
ATOM 1432 C CA . ALA A 1 216 ? 25.393 -12.512 49.940 1.00 30.94 216 ALA A CA 1
ATOM 1433 C C . ALA A 1 216 ? 25.667 -13.728 49.073 1.00 32.24 216 ALA A C 1
ATOM 1434 O O . ALA A 1 216 ? 26.027 -14.796 49.613 1.00 31.58 216 ALA A O 1
ATOM 1436 N N . GLU A 1 217 ? 25.462 -13.551 47.754 1.00 32.03 217 GLU A N 1
ATOM 1437 C CA . GLU A 1 217 ? 25.598 -14.597 46.762 1.00 32.48 217 GLU A CA 1
ATOM 1438 C C . GLU A 1 217 ? 26.764 -14.362 45.831 1.00 35.19 217 GLU A C 1
ATOM 1439 O O . GLU A 1 217 ? 26.987 -15.143 44.924 1.00 34.91 217 GLU A O 1
ATOM 1445 N N . ALA A 1 218 ? 27.503 -13.291 46.060 1.00 36.94 218 ALA A N 1
ATOM 1446 C CA . ALA A 1 218 ? 28.682 -13.021 45.261 1.00 40.27 218 ALA A CA 1
ATOM 1447 C C . ALA A 1 218 ? 29.910 -13.627 45.919 1.00 42.01 218 ALA A C 1
ATOM 1448 O O . ALA A 1 218 ? 30.078 -13.574 47.167 1.00 40.55 218 ALA A O 1
ATOM 1450 N N . LYS A 1 219 ? 30.749 -14.193 45.046 1.00 44.74 219 LYS A N 1
ATOM 1451 C CA . LYS A 1 219 ? 32.167 -14.509 45.335 1.00 47.48 219 LYS A CA 1
ATOM 1452 C C . LYS A 1 219 ? 32.949 -13.262 45.772 1.00 48.74 219 LYS A C 1
ATOM 1453 O O . LYS A 1 219 ? 33.770 -13.323 46.706 1.00 49.38 219 LYS A O 1
ATOM 1459 N N . ASP A 1 220 ? 32.648 -12.133 45.108 1.00 49.31 220 ASP A N 1
ATOM 1460 C CA . ASP A 1 220 ? 33.325 -10.869 45.291 1.00 49.58 220 ASP A CA 1
ATOM 1461 C C . ASP A 1 220 ? 32.269 -9.765 45.478 1.00 49.82 220 ASP A C 1
ATOM 1462 O O . ASP A 1 220 ? 31.860 -9.103 44.497 1.00 50.14 220 ASP A O 1
ATOM 1467 N N . PRO A 1 221 ? 31.797 -9.597 46.732 1.00 49.04 221 PRO A N 1
ATOM 1468 C CA . PRO A 1 221 ? 30.827 -8.578 47.093 1.00 47.62 221 PRO A CA 1
ATOM 1469 C C . PRO A 1 221 ? 31.409 -7.153 46.921 1.00 46.20 221 PRO A C 1
ATOM 1470 O O . PRO A 1 221 ? 30.883 -6.367 46.108 1.00 43.69 221 PRO A O 1
ATOM 1474 N N . ALA A 1 222 ? 32.506 -6.854 47.635 1.00 44.39 222 ALA A N 1
ATOM 1475 C CA . ALA A 1 222 ? 33.096 -5.500 47.608 1.00 42.49 222 ALA A CA 1
ATOM 1476 C C . ALA A 1 222 ? 33.475 -4.944 46.202 1.00 40.87 222 ALA A C 1
ATOM 1477 O O . ALA A 1 222 ? 33.387 -3.728 45.995 1.00 40.13 222 ALA A O 1
ATOM 1479 N N . LYS A 1 223 ? 33.862 -5.803 45.277 1.00 37.87 223 LYS A N 1
ATOM 1480 C CA . LYS A 1 223 ? 34.066 -5.428 43.893 1.00 36.03 223 LYS A CA 1
ATOM 1481 C C . LYS A 1 223 ? 32.810 -5.047 43.145 1.00 35.12 223 LYS A C 1
ATOM 1482 O O . LYS A 1 223 ? 32.779 -4.079 42.407 1.00 34.22 223 LYS A O 1
ATOM 1488 N N . LEU A 1 224 ? 31.775 -5.847 43.317 1.00 32.18 224 LEU A N 1
ATOM 1489 C CA . LEU A 1 224 ? 30.462 -5.571 42.783 1.00 29.46 224 LEU A CA 1
ATOM 1490 C C . LEU A 1 224 ? 29.942 -4.235 43.296 1.00 25.55 224 LEU A C 1
ATOM 1491 O O . LEU A 1 224 ? 29.411 -3.465 42.592 1.00 24.82 224 LEU A O 1
ATOM 1496 N N . ARG A 1 225 ? 30.163 -4.016 44.563 1.00 24.19 225 ARG A N 1
ATOM 1497 C CA . ARG A 1 225 ? 29.760 -2.830 45.203 1.00 24.35 225 ARG A CA 1
ATOM 1498 C C . ARG A 1 225 ? 30.499 -1.645 44.601 1.00 24.09 225 ARG A C 1
ATOM 1499 O O . ARG A 1 225 ? 29.955 -0.622 44.381 1.00 23.69 225 ARG A O 1
ATOM 1507 N N . SER A 1 226 ? 31.763 -1.838 44.346 1.00 22.33 226 SER A N 1
ATOM 1508 C CA . SER A 1 226 ? 32.519 -0.788 43.745 1.00 23.23 226 SER A CA 1
ATOM 1509 C C . SER A 1 226 ? 31.922 -0.405 42.374 1.00 22.33 226 SER A C 1
ATOM 1510 O O . SER A 1 226 ? 31.880 0.723 42.023 1.00 21.76 226 SER A O 1
ATOM 1513 N N . ASP A 1 227 ? 31.403 -1.370 41.657 1.00 21.17 227 ASP A N 1
ATOM 1514 C CA . ASP A 1 227 ? 30.770 -1.114 40.395 1.00 22.00 227 ASP A CA 1
ATOM 1515 C C . ASP A 1 227 ? 29.493 -0.293 40.548 1.00 20.56 227 ASP A C 1
ATOM 1516 O O . ASP A 1 227 ? 29.298 0.657 39.864 1.00 19.97 227 ASP A O 1
ATOM 1521 N N . PHE A 1 228 ? 28.640 -0.691 41.462 1.00 18.94 228 PHE A N 1
ATOM 1522 C CA . PHE A 1 228 ? 27.475 0.150 41.823 1.00 19.03 228 PHE A CA 1
ATOM 1523 C C . PHE A 1 228 ? 27.847 1.567 42.335 1.00 18.36 228 PHE A C 1
ATOM 1524 O O . PHE A 1 228 ? 27.171 2.534 42.005 1.00 18.58 228 PHE A O 1
ATOM 1532 N N . ASN A 1 229 ? 28.875 1.649 43.194 1.00 17.63 229 ASN A N 1
ATOM 1533 C CA . ASN A 1 229 ? 29.394 2.934 43.712 1.00 17.64 229 ASN A CA 1
ATOM 1534 C C . ASN A 1 229 ? 29.648 3.881 42.562 1.00 17.07 229 ASN A C 1
ATOM 1535 O O . ASN A 1 229 ? 29.316 5.079 42.656 1.00 15.95 229 ASN A O 1
ATOM 1540 N N . ALA A 1 230 ? 30.191 3.346 41.455 1.00 16.52 230 ALA A N 1
ATOM 1541 C CA . ALA A 1 230 ? 30.643 4.193 40.380 1.00 18.11 230 ALA A CA 1
ATOM 1542 C C . ALA A 1 230 ? 29.483 4.756 39.540 1.00 17.97 230 ALA A C 1
ATOM 1543 O O . ALA A 1 230 ? 29.703 5.655 38.715 1.00 18.51 230 ALA A O 1
ATOM 1545 N N . ARG A 1 231 ? 28.253 4.292 39.766 1.00 16.42 231 ARG A N 1
ATOM 1546 C CA . ARG A 1 231 ? 27.114 4.912 39.079 1.00 18.17 231 ARG A CA 1
ATOM 1547 C C . ARG A 1 231 ? 26.877 6.406 39.459 1.00 18.09 231 ARG A C 1
ATOM 1548 O O . ARG A 1 231 ? 26.257 7.171 38.710 1.00 17.48 231 ARG A O 1
ATOM 1556 N N . ALA A 1 232 ? 27.385 6.795 40.617 1.00 16.50 232 ALA A N 1
ATOM 1557 C CA . ALA A 1 232 ? 27.177 8.099 41.155 1.00 14.96 232 ALA A CA 1
ATOM 1558 C C . ALA A 1 232 ? 28.503 8.839 41.087 1.00 15.09 232 ALA A C 1
ATOM 1559 O O . ALA A 1 232 ? 29.568 8.276 41.365 1.00 15.77 232 ALA A O 1
ATOM 1561 N N . VAL A 1 233 ? 28.431 10.136 40.862 1.00 14.69 233 VAL A N 1
ATOM 1562 C CA . VAL A 1 233 ? 29.605 10.983 40.908 1.00 16.58 233 VAL A CA 1
ATOM 1563 C C . VAL A 1 233 ? 30.202 10.994 42.335 1.00 16.28 233 VAL A C 1
ATOM 1564 O O . VAL A 1 233 ? 31.444 11.145 42.519 1.00 14.78 233 VAL A O 1
ATOM 1576 N N . ASP A 1 235 ? 30.434 8.473 44.086 1.00 14.86 235 ASP A N 1
ATOM 1577 C CA . ASP A 1 235 ? 31.149 7.207 44.188 1.00 16.61 235 ASP A CA 1
ATOM 1578 C C . ASP A 1 235 ? 30.773 6.330 45.403 1.00 16.12 235 ASP A C 1
ATOM 1579 O O . ASP A 1 235 ? 31.627 5.709 46.023 1.00 15.65 235 ASP A O 1
ATOM 1584 N N . ARG A 1 236 ? 29.495 6.290 45.740 1.00 15.85 236 ARG A N 1
ATOM 1585 C CA . ARG A 1 236 ? 28.982 5.255 46.655 1.00 14.85 236 ARG A CA 1
ATOM 1586 C C . ARG A 1 236 ? 27.506 5.086 46.384 1.00 15.20 236 ARG A C 1
ATOM 1587 O O . ARG A 1 236 ? 26.921 5.875 45.632 1.00 14.23 236 ARG A O 1
ATOM 1603 N N . GLY A 1 238 ? 23.626 5.106 47.965 1.00 13.83 238 GLY A N 1
ATOM 1604 C CA . GLY A 1 238 ? 22.929 5.881 48.991 1.00 14.98 238 GLY A CA 1
ATOM 1605 C C . GLY A 1 238 ? 22.409 4.929 50.099 1.00 17.52 238 GLY A C 1
ATOM 1606 O O . GLY A 1 238 ? 22.528 3.725 49.964 1.00 17.18 238 GLY A O 1
ATOM 1607 N N . THR A 1 239 ? 21.882 5.444 51.218 1.00 16.99 239 THR A N 1
ATOM 1608 C CA . THR A 1 239 ? 21.345 4.490 52.219 1.00 16.87 239 THR A CA 1
ATOM 1609 C C . THR A 1 239 ? 19.862 4.741 52.348 1.00 16.56 239 THR A C 1
ATOM 1610 O O . THR A 1 239 ? 19.407 5.839 51.980 1.00 14.51 239 THR A O 1
ATOM 1614 N N . ALA A 1 240 ? 19.135 3.771 52.921 1.00 15.09 240 ALA A N 1
ATOM 1615 C CA . ALA A 1 240 ? 17.695 3.909 53.145 1.00 15.71 240 ALA A CA 1
ATOM 1616 C C . ALA A 1 240 ? 17.378 5.121 53.960 1.00 15.36 240 ALA A C 1
ATOM 1617 O O . ALA A 1 240 ? 16.341 5.802 53.749 1.00 14.91 240 ALA A O 1
ATOM 1619 N N . GLU A 1 241 ? 18.266 5.405 54.920 1.00 14.62 241 GLU A N 1
ATOM 1620 C CA . GLU A 1 241 ? 18.044 6.498 55.853 1.00 16.60 241 GLU A CA 1
ATOM 1621 C C . GLU A 1 241 ? 18.155 7.819 55.171 1.00 15.68 241 GLU A C 1
ATOM 1622 O O . GLU A 1 241 ? 17.436 8.710 55.481 1.00 14.75 241 GLU A O 1
ATOM 1628 N N . GLU A 1 242 ? 19.060 7.948 54.198 1.00 14.98 242 GLU A N 1
ATOM 1629 C CA . GLU A 1 242 ? 19.143 9.165 53.414 1.00 14.63 242 GLU A CA 1
ATOM 1630 C C . GLU A 1 242 ? 17.897 9.433 52.605 1.00 14.18 242 GLU A C 1
ATOM 1631 O O . GLU A 1 242 ? 17.447 10.587 52.521 1.00 14.94 242 GLU A O 1
ATOM 1637 N N . ILE A 1 243 ? 17.355 8.411 51.943 1.00 15.31 243 ILE A N 1
ATOM 1638 C CA . ILE A 1 243 ? 16.081 8.618 51.239 1.00 13.89 243 ILE A CA 1
ATOM 1639 C C . ILE A 1 243 ? 14.978 8.956 52.260 1.00 14.45 243 ILE A C 1
ATOM 1640 O O . ILE A 1 243 ? 14.110 9.785 51.984 1.00 13.73 243 ILE A O 1
ATOM 1645 N N . ALA A 1 244 ? 14.979 8.319 53.457 1.00 14.51 244 ALA A N 1
ATOM 1646 C CA . ALA A 1 244 ? 13.856 8.593 54.409 1.00 12.42 244 ALA A CA 1
ATOM 1647 C C . ALA A 1 244 ? 13.842 10.080 54.712 1.00 13.78 244 ALA A C 1
ATOM 1648 O O . ALA A 1 244 ? 12.751 10.687 54.899 1.00 14.77 244 ALA A O 1
ATOM 1650 N N . GLU A 1 245 ? 15.033 10.709 54.790 1.00 13.91 245 GLU A N 1
ATOM 1651 C CA . GLU A 1 245 ? 15.063 12.182 55.045 1.00 14.21 245 GLU A CA 1
ATOM 1652 C C . GLU A 1 245 ? 14.327 12.993 54.003 1.00 14.45 245 GLU A C 1
ATOM 1653 O O . GLU A 1 245 ? 13.702 13.977 54.357 1.00 14.65 245 GLU A O 1
ATOM 1659 N N . ALA A 1 246 ? 14.431 12.608 52.717 1.00 13.27 246 ALA A N 1
ATOM 1660 C CA . ALA A 1 246 ? 13.689 13.284 51.618 1.00 12.80 246 ALA A CA 1
ATOM 1661 C C . ALA A 1 246 ? 12.197 12.987 51.797 1.00 13.18 246 ALA A C 1
ATOM 1662 O O . ALA A 1 246 ? 11.360 13.874 51.663 1.00 13.73 246 ALA A O 1
ATOM 1672 N N . LEU A 1 248 ? 10.652 12.491 54.582 1.00 14.20 248 LEU A N 1
ATOM 1673 C CA . LEU A 1 248 ? 10.222 13.324 55.689 1.00 15.12 248 LEU A CA 1
ATOM 1674 C C . LEU A 1 248 ? 10.060 14.796 55.277 1.00 15.01 248 LEU A C 1
ATOM 1675 O O . LEU A 1 248 ? 9.033 15.473 55.638 1.00 14.32 248 LEU A O 1
ATOM 1680 N N . PHE A 1 249 ? 11.055 15.322 54.521 1.00 14.22 249 PHE A N 1
ATOM 1681 C CA . PHE A 1 249 ? 10.922 16.706 54.040 1.00 13.27 249 PHE A CA 1
ATOM 1682 C C . PHE A 1 249 ? 9.586 16.860 53.295 1.00 13.46 249 PHE A C 1
ATOM 1683 O O . PHE A 1 249 ? 8.857 17.866 53.513 1.00 15.07 249 PHE A O 1
ATOM 1691 N N . LEU A 1 250 ? 9.288 15.917 52.389 1.00 13.48 250 LEU A N 1
ATOM 1692 C CA . LEU A 1 250 ? 8.094 16.080 51.541 1.00 14.90 250 LEU A CA 1
ATOM 1693 C C . LEU A 1 250 ? 6.785 15.775 52.280 1.00 16.57 250 LEU A C 1
ATOM 1694 O O . LEU A 1 250 ? 5.744 16.334 51.975 1.00 16.33 250 LEU A O 1
ATOM 1699 N N . ALA A 1 251 ? 6.860 14.930 53.290 1.00 16.92 251 ALA A N 1
ATOM 1700 C CA . ALA A 1 251 ? 5.650 14.632 54.063 1.00 18.10 251 ALA A CA 1
ATOM 1701 C C . ALA A 1 251 ? 5.261 15.825 55.034 1.00 17.89 251 ALA A C 1
ATOM 1702 O O . ALA A 1 251 ? 4.077 16.080 55.336 1.00 16.78 251 ALA A O 1
ATOM 1704 N N . SER A 1 252 ? 6.274 16.545 55.483 1.00 16.44 252 SER A N 1
ATOM 1705 C CA . SER A 1 252 ? 6.146 17.516 56.537 1.00 17.73 252 SER A CA 1
ATOM 1706 C C . SER A 1 252 ? 5.811 18.931 55.981 1.00 18.30 252 SER A C 1
ATOM 1707 O O . SER A 1 252 ? 5.838 19.162 54.761 1.00 17.33 252 SER A O 1
ATOM 1710 N N . ASP A 1 253 ? 5.474 19.844 56.880 1.00 16.74 253 ASP A N 1
ATOM 1711 C CA . ASP A 1 253 ? 5.141 21.219 56.524 1.00 17.77 253 ASP A CA 1
ATOM 1712 C C . ASP A 1 253 ? 6.355 22.038 56.136 1.00 16.85 253 ASP A C 1
ATOM 1713 O O . ASP A 1 253 ? 6.182 23.165 55.810 1.00 16.40 253 ASP A O 1
ATOM 1718 N N . ARG A 1 254 ? 7.551 21.458 56.144 1.00 14.44 254 ARG A N 1
ATOM 1719 C CA . ARG A 1 254 ? 8.710 22.151 55.576 1.00 18.02 254 ARG A CA 1
ATOM 1720 C C . ARG A 1 254 ? 8.629 22.299 54.063 1.00 17.02 254 ARG A C 1
ATOM 1721 O O . ARG A 1 254 ? 9.419 23.048 53.526 1.00 16.36 254 ARG A O 1
ATOM 1729 N N . SER A 1 255 ? 7.672 21.624 53.409 1.00 14.80 255 SER A N 1
ATOM 1730 C CA . SER A 1 255 ? 7.613 21.570 51.923 1.00 17.15 255 SER A CA 1
ATOM 1731 C C . SER A 1 255 ? 6.138 21.895 51.497 1.00 17.94 255 SER A C 1
ATOM 1732 O O . SER A 1 255 ? 5.630 21.500 50.439 1.00 17.27 255 SER A O 1
ATOM 1735 N N . ARG A 1 256 ? 5.456 22.650 52.344 1.00 18.29 256 ARG A N 1
ATOM 1736 C CA . ARG A 1 256 ? 4.063 22.975 51.994 1.00 19.19 256 ARG A CA 1
ATOM 1737 C C . ARG A 1 256 ? 3.815 23.727 50.693 1.00 16.13 256 ARG A C 1
ATOM 1738 O O . ARG A 1 256 ? 2.714 23.686 50.154 1.00 14.09 256 ARG A O 1
ATOM 1746 N N . PHE A 1 257 ? 4.858 24.380 50.128 1.00 15.74 257 PHE A N 1
ATOM 1747 C CA . PHE A 1 257 ? 4.697 24.999 48.777 1.00 15.56 257 PHE A CA 1
ATOM 1748 C C . PHE A 1 257 ? 5.282 24.122 47.625 1.00 15.87 257 PHE A C 1
ATOM 1749 O O . PHE A 1 257 ? 5.567 24.652 46.513 1.00 18.01 257 PHE A O 1
ATOM 1757 N N . ALA A 1 258 ? 5.521 22.834 47.892 1.00 14.70 258 ALA A N 1
ATOM 1758 C CA . ALA A 1 258 ? 6.029 21.896 46.879 1.00 14.54 258 ALA A CA 1
ATOM 1759 C C . ALA A 1 258 ? 4.944 20.892 46.458 1.00 14.21 258 ALA A C 1
ATOM 1760 O O . ALA A 1 258 ? 4.357 20.156 47.303 1.00 14.47 258 ALA A O 1
ATOM 1762 N N . THR A 1 259 ? 4.571 20.916 45.174 1.00 13.36 259 THR A N 1
ATOM 1763 C CA . THR A 1 259 ? 3.680 19.876 44.688 1.00 10.42 259 THR A CA 1
ATOM 1764 C C . THR A 1 259 ? 3.973 19.625 43.217 1.00 10.56 259 THR A C 1
ATOM 1765 O O . THR A 1 259 ? 4.528 20.503 42.536 1.00 11.43 259 THR A O 1
ATOM 1769 N N . GLY A 1 260 ? 3.772 18.366 42.811 1.00 12.35 260 GLY A N 1
ATOM 1770 C CA . GLY A 1 260 ? 4.109 17.779 41.498 1.00 11.84 260 GLY A CA 1
ATOM 1771 C C . GLY A 1 260 ? 5.629 17.774 41.230 1.00 13.10 260 GLY A C 1
ATOM 1772 O O . GLY A 1 260 ? 6.037 17.595 40.087 1.00 14.32 260 GLY A O 1
ATOM 1773 N N . SER A 1 261 ? 6.459 17.900 42.282 1.00 14.07 261 SER A N 1
ATOM 1774 C CA . SER A 1 261 ? 7.919 17.923 42.091 1.00 14.32 261 SER A CA 1
ATOM 1775 C C . SER A 1 261 ? 8.554 16.559 42.261 1.00 14.35 261 SER A C 1
ATOM 1776 O O . SER A 1 261 ? 7.964 15.626 42.875 1.00 12.80 261 SER A O 1
ATOM 1779 N N . ILE A 1 262 ? 9.786 16.439 41.736 1.00 14.23 262 ILE A N 1
ATOM 1780 C CA . ILE A 1 262 ? 10.569 15.194 41.820 1.00 11.53 262 ILE A CA 1
ATOM 1781 C C . ILE A 1 262 ? 11.763 15.685 42.631 1.00 11.98 262 ILE A C 1
ATOM 1782 O O . ILE A 1 262 ? 12.531 16.611 42.216 1.00 12.14 262 ILE A O 1
ATOM 1787 N N . LEU A 1 263 ? 11.971 15.083 43.793 1.00 11.86 263 LEU A N 1
ATOM 1788 C CA . LEU A 1 263 ? 13.107 15.474 44.643 1.00 11.35 263 LEU A CA 1
ATOM 1789 C C . LEU A 1 263 ? 14.185 14.373 44.478 1.00 13.10 263 LEU A C 1
ATOM 1790 O O . LEU A 1 263 ? 13.993 13.205 44.858 1.00 13.01 263 LEU A O 1
ATOM 1795 N N . THR A 1 264 ? 15.304 14.702 43.842 1.00 14.40 264 THR A N 1
ATOM 1796 C CA . THR A 1 264 ? 16.284 13.653 43.481 1.00 11.89 264 THR A CA 1
ATOM 1797 C C . THR A 1 264 ? 17.388 13.576 44.552 1.00 11.77 264 THR A C 1
ATOM 1798 O O . THR A 1 264 ? 17.993 14.561 44.880 1.00 13.03 264 THR A O 1
ATOM 1802 N N . VAL A 1 265 ? 17.704 12.374 44.989 1.00 13.01 265 VAL A N 1
ATOM 1803 C CA . VAL A 1 265 ? 18.776 12.089 45.978 1.00 13.49 265 VAL A CA 1
ATOM 1804 C C . VAL A 1 265 ? 19.536 10.917 45.425 1.00 13.49 265 VAL A C 1
ATOM 1805 O O . VAL A 1 265 ? 19.248 9.748 45.745 1.00 15.86 265 VAL A O 1
ATOM 1809 N N . ASP A 1 266 ? 20.491 11.200 44.557 1.00 13.81 266 ASP A N 1
ATOM 1810 C CA . ASP A 1 266 ? 21.028 10.117 43.788 1.00 13.69 266 ASP A CA 1
ATOM 1811 C C . ASP A 1 266 ? 22.567 10.138 43.703 1.00 15.36 266 ASP A C 1
ATOM 1812 O O . ASP A 1 266 ? 23.172 9.422 42.847 1.00 14.68 266 ASP A O 1
ATOM 1817 N N . GLY A 1 267 ? 23.208 10.961 44.556 1.00 14.07 267 GLY A N 1
ATOM 1818 C CA . GLY A 1 267 ? 24.726 10.947 44.516 1.00 15.51 267 GLY A CA 1
ATOM 1819 C C . GLY A 1 267 ? 25.266 11.536 43.225 1.00 14.09 267 GLY A C 1
ATOM 1820 O O . GLY A 1 267 ? 26.458 11.456 42.953 1.00 15.54 267 GLY A O 1
ATOM 1821 N N . GLY A 1 268 ? 24.381 12.184 42.455 1.00 15.88 268 GLY A N 1
ATOM 1822 C CA . GLY A 1 268 ? 24.676 12.707 41.120 1.00 14.47 268 GLY A CA 1
ATOM 1823 C C . GLY A 1 268 ? 24.825 11.555 40.147 1.00 17.36 268 GLY A C 1
ATOM 1824 O O . GLY A 1 268 ? 25.916 11.401 39.555 1.00 19.79 268 GLY A O 1
ATOM 1825 N N . SER A 1 269 ? 23.806 10.674 40.075 1.00 15.98 269 SER A N 1
ATOM 1826 C CA . SER A 1 269 ? 23.820 9.587 39.083 1.00 17.29 269 SER A CA 1
ATOM 1827 C C . SER A 1 269 ? 23.167 9.932 37.744 1.00 16.98 269 SER A C 1
ATOM 1828 O O . SER A 1 269 ? 23.362 9.217 36.757 1.00 16.98 269 SER A O 1
ATOM 1831 N N . SER A 1 270 ? 22.430 11.044 37.718 1.00 16.89 270 SER A N 1
ATOM 1832 C CA . SER A 1 270 ? 21.574 11.378 36.587 1.00 16.66 270 SER A CA 1
ATOM 1833 C C . SER A 1 270 ? 21.967 12.729 36.044 1.00 17.30 270 SER A C 1
ATOM 1834 O O . SER A 1 270 ? 21.224 13.264 35.263 1.00 20.03 270 SER A O 1
ATOM 1837 N N . ILE A 1 271 ? 23.120 13.302 36.405 1.00 13.98 271 ILE A N 1
ATOM 1838 C CA . ILE A 1 271 ? 23.339 14.702 36.076 1.00 15.54 271 ILE A CA 1
ATOM 1839 C C . ILE A 1 271 ? 24.376 14.894 34.951 1.00 16.71 271 ILE A C 1
ATOM 1840 O O . ILE A 1 271 ? 24.619 16.007 34.551 1.00 17.99 271 ILE A O 1
ATOM 1845 N N . GLY A 1 272 ? 24.982 13.805 34.498 1.00 16.91 272 GLY A N 1
ATOM 1846 C CA . GLY A 1 272 ? 25.949 13.837 33.394 1.00 18.14 272 GLY A CA 1
ATOM 1847 C C . GLY A 1 272 ? 26.897 12.635 33.547 1.00 18.60 272 GLY A C 1
ATOM 1848 O O . GLY A 1 272 ? 27.012 12.013 34.656 1.00 18.87 272 GLY A O 1
ATOM 1849 N N . ASN A 1 273 ? 27.568 12.282 32.464 1.00 18.30 273 ASN A N 1
ATOM 1850 C CA . ASN A 1 273 ? 28.385 11.055 32.463 1.00 20.20 273 ASN A CA 1
ATOM 1851 C C . ASN A 1 273 ? 29.752 11.343 32.975 1.00 19.94 273 ASN A C 1
ATOM 1852 O O . ASN A 1 273 ? 30.565 11.918 32.286 1.00 20.09 273 ASN A O 1
ATOM 1857 N N . HIS A 1 274 ? 29.982 11.059 34.245 1.00 20.46 274 HIS A N 1
ATOM 1858 C CA . HIS A 1 274 ? 31.270 11.324 34.879 1.00 20.91 274 HIS A CA 1
ATOM 1859 C C . HIS A 1 274 ? 32.254 10.175 34.605 1.00 22.95 274 HIS A C 1
ATOM 1860 O O . HIS A 1 274 ? 33.354 10.242 35.058 1.00 25.05 274 HIS A O 1
ATOM 1867 N N . LEU A 1 275 ? 31.887 9.127 33.907 1.00 23.70 275 LEU A N 1
ATOM 1868 C CA . LEU A 1 275 ? 32.877 8.020 33.608 1.00 27.05 275 LEU A CA 1
ATOM 1869 C C . LEU A 1 275 ? 33.659 8.172 32.282 1.00 29.89 275 LEU A C 1
ATOM 1870 O O . LEU A 1 275 ? 34.431 7.288 31.907 1.00 30.66 275 LEU A O 1
ATOM 1875 N N . VAL A 1 276 ? 33.423 9.267 31.569 1.00 32.51 276 VAL A N 1
ATOM 1876 C CA . VAL A 1 276 ? 34.076 9.491 30.274 1.00 36.25 276 VAL A CA 1
ATOM 1877 C C . VAL A 1 276 ? 34.770 10.832 30.471 1.00 37.20 276 VAL A C 1
ATOM 1878 O O . VAL A 1 276 ? 34.041 11.803 30.784 1.00 40.00 276 VAL A O 1
ATOM 1888 N N . ASP B 1 24 ? 13.037 9.385 0.849 1.00 32.80 24 ASP B N 1
ATOM 1889 C CA . ASP B 1 24 ? 13.755 9.061 2.101 1.00 31.34 24 ASP B CA 1
ATOM 1890 C C . ASP B 1 24 ? 13.619 7.592 2.590 1.00 29.45 24 ASP B C 1
ATOM 1891 O O . ASP B 1 24 ? 14.527 7.080 3.263 1.00 29.90 24 ASP B O 1
ATOM 1896 N N . LEU B 1 25 ? 12.514 6.903 2.267 1.00 26.48 25 LEU B N 1
ATOM 1897 C CA . LEU B 1 25 ? 12.306 5.515 2.725 1.00 24.23 25 LEU B CA 1
ATOM 1898 C C . LEU B 1 25 ? 12.143 4.528 1.571 1.00 23.02 25 LEU B C 1
ATOM 1899 O O . LEU B 1 25 ? 11.518 3.459 1.693 1.00 19.77 25 LEU B O 1
ATOM 1904 N N . ASN B 1 26 ? 12.780 4.846 0.456 1.00 24.52 26 ASN B N 1
ATOM 1905 C CA . ASN B 1 26 ? 12.678 4.000 -0.732 1.00 25.51 26 ASN B CA 1
ATOM 1906 C C . ASN B 1 26 ? 12.938 2.496 -0.481 1.00 25.11 26 ASN B C 1
ATOM 1907 O O . ASN B 1 26 ? 14.023 2.111 -0.078 1.00 24.93 26 ASN B O 1
ATOM 1912 N N . GLN B 1 27 ? 11.924 1.650 -0.692 1.00 25.27 27 GLN B N 1
ATOM 1913 C CA . GLN B 1 27 ? 12.044 0.201 -0.494 1.00 24.75 27 GLN B CA 1
ATOM 1914 C C . GLN B 1 27 ? 12.283 -0.228 0.947 1.00 25.73 27 GLN B C 1
ATOM 1915 O O . GLN B 1 27 ? 12.654 -1.386 1.180 1.00 26.05 27 GLN B O 1
ATOM 1921 N N . ARG B 1 28 ? 12.080 0.652 1.917 1.00 22.96 28 ARG B N 1
ATOM 1922 C CA . ARG B 1 28 ? 12.217 0.220 3.315 1.00 23.35 28 ARG B CA 1
ATOM 1923 C C . ARG B 1 28 ? 10.887 -0.303 3.811 1.00 21.28 28 ARG B C 1
ATOM 1924 O O . ARG B 1 28 ? 9.872 0.212 3.462 1.00 19.50 28 ARG B O 1
ATOM 1932 N N . VAL B 1 29 ? 10.919 -1.335 4.616 1.00 20.00 29 VAL B N 1
ATOM 1933 C CA . VAL B 1 29 ? 9.704 -1.923 5.091 1.00 19.60 29 VAL B CA 1
ATOM 1934 C C . VAL B 1 29 ? 9.382 -1.320 6.459 1.00 19.97 29 VAL B C 1
ATOM 1935 O O . VAL B 1 29 ? 10.181 -1.509 7.428 1.00 20.80 29 VAL B O 1
ATOM 1939 N N . CYS B 1 30 ? 8.214 -0.669 6.552 1.00 19.01 30 CYS B N 1
ATOM 1940 C CA . CYS B 1 30 ? 7.827 0.082 7.729 1.00 18.35 30 CYS B CA 1
ATOM 1941 C C . CYS B 1 30 ? 6.500 -0.419 8.286 1.00 18.78 30 CYS B C 1
ATOM 1942 O O . CYS B 1 30 ? 5.508 -0.484 7.553 1.00 20.03 30 CYS B O 1
ATOM 1945 N N . ILE B 1 31 ? 6.487 -0.746 9.574 1.00 15.83 31 ILE B N 1
ATOM 1946 C CA . ILE B 1 31 ? 5.247 -1.145 10.227 1.00 17.09 31 ILE B CA 1
ATOM 1947 C C . ILE B 1 31 ? 4.724 0.013 11.049 1.00 16.46 31 ILE B C 1
ATOM 1948 O O . ILE B 1 31 ? 5.461 0.620 11.840 1.00 16.85 31 ILE B O 1
ATOM 1953 N N . VAL B 1 32 ? 3.449 0.328 10.873 1.00 16.26 32 VAL B N 1
ATOM 1954 C CA . VAL B 1 32 ? 2.857 1.445 11.557 1.00 16.40 32 VAL B CA 1
ATOM 1955 C C . VAL B 1 32 ? 1.624 0.920 12.341 1.00 15.88 32 VAL B C 1
ATOM 1956 O O . VAL B 1 32 ? 0.620 0.544 11.719 1.00 17.31 32 VAL B O 1
ATOM 1960 N N . THR B 1 33 ? 1.716 0.886 13.682 1.00 14.47 33 THR B N 1
ATOM 1961 C CA . THR B 1 33 ? 0.577 0.433 14.492 1.00 13.95 33 THR B CA 1
ATOM 1962 C C . THR B 1 33 ? -0.342 1.638 14.726 1.00 14.85 33 THR B C 1
ATOM 1963 O O . THR B 1 33 ? 0.078 2.778 14.650 1.00 15.58 33 THR B O 1
ATOM 1967 N N . GLY B 1 34 ? -1.638 1.414 14.998 1.00 16.34 34 GLY B N 1
ATOM 1968 C CA . GLY B 1 34 ? -2.566 2.490 14.989 1.00 16.56 34 GLY B CA 1
ATOM 1969 C C . GLY B 1 34 ? -2.631 3.122 13.592 1.00 17.32 34 GLY B C 1
ATOM 1970 O O . GLY B 1 34 ? -2.982 4.324 13.462 1.00 16.40 34 GLY B O 1
ATOM 1971 N N . GLY B 1 35 ? -2.264 2.370 12.547 1.00 16.69 35 GLY B N 1
ATOM 1972 C CA . GLY B 1 35 ? -2.145 3.031 11.226 1.00 17.68 35 GLY B CA 1
ATOM 1973 C C . GLY B 1 35 ? -3.484 3.335 10.562 1.00 18.24 35 GLY B C 1
ATOM 1974 O O . GLY B 1 35 ? -3.526 3.831 9.433 1.00 18.81 35 GLY B O 1
ATOM 1975 N N . GLY B 1 36 ? -4.590 2.943 11.198 1.00 19.27 36 GLY B N 1
ATOM 1976 C CA . GLY B 1 36 ? -5.907 3.142 10.580 1.00 18.73 36 GLY B CA 1
ATOM 1977 C C . GLY B 1 36 ? -6.531 4.522 10.823 1.00 20.64 36 GLY B C 1
ATOM 1978 O O . GLY B 1 36 ? -7.564 4.799 10.278 1.00 20.63 36 GLY B O 1
ATOM 1979 N N . SER B 1 37 ? -5.933 5.397 11.633 1.00 19.61 37 SER B N 1
ATOM 1980 C CA . SER B 1 37 ? -6.521 6.711 11.877 1.00 20.89 37 SER B CA 1
ATOM 1981 C C . SER B 1 37 ? -5.433 7.672 12.377 1.00 20.09 37 SER B C 1
ATOM 1982 O O . SER B 1 37 ? -4.267 7.272 12.627 1.00 19.23 37 SER B O 1
ATOM 1985 N N . GLY B 1 38 ? -5.818 8.943 12.471 1.00 20.87 38 GLY B N 1
ATOM 1986 C CA . GLY B 1 38 ? -4.980 10.015 13.087 1.00 18.10 38 GLY B CA 1
ATOM 1987 C C . GLY B 1 38 ? -3.549 10.021 12.592 1.00 18.93 38 GLY B C 1
ATOM 1988 O O . GLY B 1 38 ? -3.276 9.957 11.368 1.00 17.29 38 GLY B O 1
ATOM 1989 N N . ILE B 1 39 ? -2.632 10.002 13.572 1.00 17.26 39 ILE B N 1
ATOM 1990 C CA . ILE B 1 39 ? -1.234 10.169 13.340 1.00 17.67 39 ILE B CA 1
ATOM 1991 C C . ILE B 1 39 ? -0.672 8.981 12.609 1.00 17.95 39 ILE B C 1
ATOM 1992 O O . ILE B 1 39 ? 0.172 9.128 11.677 1.00 16.51 39 ILE B O 1
ATOM 1997 N N . GLY B 1 40 ? -1.167 7.791 12.985 1.00 15.85 40 GLY B N 1
ATOM 1998 C CA . GLY B 1 40 ? -0.654 6.550 12.417 1.00 15.45 40 GLY B CA 1
ATOM 1999 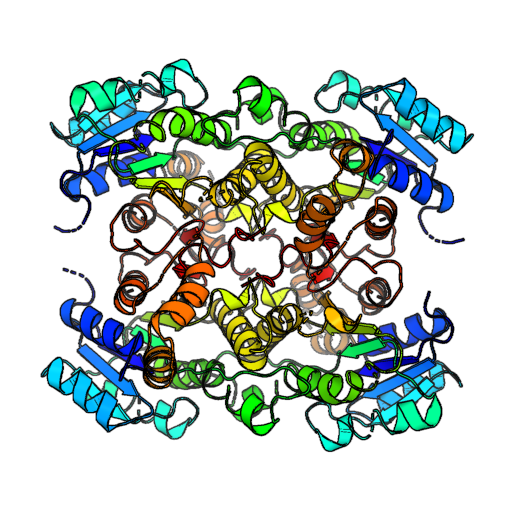C C . GLY B 1 40 ? -1.024 6.525 10.912 1.00 15.88 40 GLY B C 1
ATOM 2000 O O . GLY B 1 40 ? -0.212 6.131 10.014 1.00 14.62 40 GLY B O 1
ATOM 2001 N N . ARG B 1 41 ? -2.238 6.921 10.598 1.00 15.07 41 ARG B N 1
ATOM 2002 C CA . ARG B 1 41 ? -2.599 6.924 9.159 1.00 16.66 41 ARG B CA 1
ATOM 2003 C C . ARG B 1 41 ? -1.801 7.930 8.345 1.00 16.05 41 ARG B C 1
ATOM 2004 O O . ARG B 1 41 ? -1.356 7.614 7.229 1.00 15.36 41 ARG B O 1
ATOM 2012 N N . ALA B 1 42 ? -1.647 9.153 8.858 1.00 15.89 42 ALA B N 1
ATOM 2013 C CA . ALA B 1 42 ? -0.861 10.117 8.101 1.00 16.50 42 ALA B CA 1
ATOM 2014 C C . ALA B 1 42 ? 0.583 9.664 7.980 1.00 16.94 42 ALA B C 1
ATOM 2015 O O . ALA B 1 42 ? 1.247 9.891 6.933 1.00 16.54 42 ALA B O 1
ATOM 2017 N N . THR B 1 43 ? 1.093 8.973 9.008 1.00 15.67 43 THR B N 1
ATOM 2018 C CA . THR B 1 43 ? 2.421 8.458 8.906 1.00 15.75 43 THR B CA 1
ATOM 2019 C C . THR B 1 43 ? 2.595 7.357 7.823 1.00 17.28 43 THR B C 1
ATOM 2020 O O . THR B 1 43 ? 3.570 7.360 7.053 1.00 16.91 43 THR B O 1
ATOM 2024 N N . ALA B 1 44 ? 1.658 6.403 7.824 1.00 16.94 44 ALA B N 1
ATOM 2025 C CA . ALA B 1 44 ? 1.609 5.357 6.830 1.00 17.68 44 ALA B CA 1
ATOM 2026 C C . ALA B 1 44 ? 1.601 5.963 5.407 1.00 16.85 44 ALA B C 1
ATOM 2027 O O . ALA B 1 44 ? 2.384 5.532 4.577 1.00 18.08 44 ALA B O 1
ATOM 2029 N N . GLU B 1 45 ? 0.779 6.976 5.175 1.00 16.31 45 GLU B N 1
ATOM 2030 C CA . GLU B 1 45 ? 0.677 7.634 3.830 1.00 17.57 45 GLU B CA 1
ATOM 2031 C C . GLU B 1 45 ? 1.933 8.385 3.440 1.00 17.97 45 GLU B C 1
ATOM 2032 O O . GLU B 1 45 ? 2.440 8.203 2.308 1.00 16.42 45 GLU B O 1
ATOM 2038 N N . LEU B 1 46 ? 2.497 9.161 4.375 1.00 16.64 46 LEU B N 1
ATOM 2039 C CA . LEU B 1 46 ? 3.747 9.850 4.097 1.00 17.60 46 LEU B CA 1
ATOM 2040 C C . LEU B 1 46 ? 4.919 8.861 3.867 1.00 16.84 46 LEU B C 1
ATOM 2041 O O . LEU B 1 46 ? 5.726 9.077 2.988 1.00 19.00 46 LEU B O 1
ATOM 2046 N N . PHE B 1 47 ? 5.026 7.785 4.657 1.00 16.71 47 PHE B N 1
ATOM 2047 C CA . PHE B 1 47 ? 6.076 6.785 4.462 1.00 16.37 47 PHE B CA 1
ATOM 2048 C C . PHE B 1 47 ? 5.933 6.216 3.033 1.00 17.57 47 PHE B C 1
ATOM 2049 O O . PHE B 1 47 ? 6.935 6.071 2.334 1.00 14.89 47 PHE B O 1
ATOM 2057 N N . ALA B 1 48 ? 4.701 5.847 2.653 1.00 17.64 48 ALA B N 1
ATOM 2058 C CA . ALA B 1 48 ? 4.486 5.296 1.293 1.00 19.19 48 ALA B CA 1
ATOM 2059 C C . ALA B 1 48 ? 4.833 6.362 0.250 1.00 20.23 48 ALA B C 1
ATOM 2060 O O . ALA B 1 48 ? 5.565 6.046 -0.712 1.00 20.93 48 ALA B O 1
ATOM 2062 N N . LYS B 1 49 ? 4.416 7.622 0.449 1.00 21.79 49 LYS B N 1
ATOM 2063 C CA . LYS B 1 49 ? 4.872 8.665 -0.508 1.00 23.79 49 LYS B CA 1
ATOM 2064 C C . LYS B 1 49 ? 6.397 8.758 -0.634 1.00 23.23 49 LYS B C 1
ATOM 2065 O O . LYS B 1 49 ? 6.927 9.115 -1.706 1.00 22.22 49 LYS B O 1
ATOM 2071 N N . ASN B 1 50 ? 7.129 8.438 0.445 1.00 19.07 50 ASN B N 1
ATOM 2072 C CA . ASN B 1 50 ? 8.566 8.450 0.362 1.00 19.60 50 ASN B CA 1
ATOM 2073 C C . ASN B 1 50 ? 9.151 7.094 -0.038 1.00 20.47 50 ASN B C 1
ATOM 2074 O O . ASN B 1 50 ? 10.305 6.789 0.302 1.00 22.03 50 ASN B O 1
ATOM 2079 N N . GLY B 1 51 ? 8.362 6.216 -0.675 1.00 20.31 51 GLY B N 1
ATOM 2080 C CA . GLY B 1 51 ? 8.949 4.981 -1.262 1.00 18.78 51 GLY B CA 1
ATOM 2081 C C . GLY B 1 51 ? 8.888 3.697 -0.403 1.00 18.97 51 GLY B C 1
ATOM 2082 O O . GLY B 1 51 ? 9.345 2.629 -0.832 1.00 17.97 51 GLY B O 1
ATOM 2083 N N . ALA B 1 52 ? 8.255 3.772 0.775 1.00 18.37 52 ALA B N 1
ATOM 2084 C CA . ALA B 1 52 ? 8.261 2.645 1.685 1.00 18.55 52 ALA B CA 1
ATOM 2085 C C . ALA B 1 52 ? 7.245 1.548 1.289 1.00 18.59 52 ALA B C 1
ATOM 2086 O O . ALA B 1 52 ? 6.238 1.837 0.657 1.00 18.53 52 ALA B O 1
ATOM 2088 N N . TYR B 1 53 ? 7.546 0.297 1.628 1.00 19.10 53 TYR B N 1
ATOM 2089 C CA . TYR B 1 53 ? 6.527 -0.740 1.846 1.00 18.70 53 TYR B CA 1
ATOM 2090 C C . TYR B 1 53 ? 5.941 -0.545 3.256 1.00 18.86 53 TYR B C 1
ATOM 2091 O O . TYR B 1 53 ? 6.689 -0.426 4.234 1.00 19.61 53 TYR B O 1
ATOM 2100 N N . VAL B 1 54 ? 4.633 -0.560 3.375 1.00 19.12 54 VAL B N 1
ATOM 2101 C CA . VAL B 1 54 ? 4.018 -0.162 4.656 1.00 18.47 54 VAL B CA 1
ATOM 2102 C C . VAL B 1 54 ? 3.052 -1.235 5.148 1.00 18.72 54 VAL B C 1
ATOM 2103 O O . VAL B 1 54 ? 2.199 -1.674 4.435 1.00 17.09 54 VAL B O 1
ATOM 2107 N N . VAL B 1 55 ? 3.230 -1.678 6.389 1.00 17.96 55 VAL B N 1
ATOM 2108 C CA . VAL B 1 55 ? 2.267 -2.555 6.994 1.00 15.91 55 VAL B CA 1
ATOM 2109 C C . VAL B 1 55 ? 1.411 -1.626 7.838 1.00 16.29 55 VAL B C 1
ATOM 2110 O O . VAL B 1 55 ? 1.972 -0.977 8.758 1.00 15.45 55 VAL B O 1
ATOM 2114 N N . VAL B 1 56 ? 0.100 -1.561 7.524 1.00 14.75 56 VAL B N 1
ATOM 2115 C CA . VAL B 1 56 ? -0.837 -0.753 8.259 1.00 15.98 56 VAL B CA 1
ATOM 2116 C C . VAL B 1 56 ? -1.470 -1.656 9.303 1.00 16.41 56 VAL B C 1
ATOM 2117 O O . VAL B 1 56 ? -2.354 -2.426 8.976 1.00 15.80 56 VAL B O 1
ATOM 2121 N N . ALA B 1 57 ? -1.030 -1.551 10.563 1.00 16.35 57 ALA B N 1
ATOM 2122 C CA . ALA B 1 57 ? -1.612 -2.375 11.606 1.00 15.90 57 ALA B CA 1
ATOM 2123 C C . ALA B 1 57 ? -2.578 -1.596 12.498 1.00 17.06 57 ALA B C 1
ATOM 2124 O O . ALA B 1 57 ? -2.226 -0.552 12.976 1.00 18.79 57 ALA B O 1
ATOM 2126 N N . ASP B 1 58 ? -3.759 -2.135 12.824 1.00 17.06 58 ASP B N 1
ATOM 2127 C CA . ASP B 1 58 ? -4.661 -1.341 13.609 1.00 15.76 58 ASP B CA 1
ATOM 2128 C C . ASP B 1 58 ? -5.552 -2.329 14.299 1.00 17.09 58 ASP B C 1
ATOM 2129 O O . ASP B 1 58 ? -5.796 -3.458 13.792 1.00 17.57 58 ASP B O 1
ATOM 2134 N N . VAL B 1 59 ? -5.994 -1.967 15.507 1.00 16.15 59 VAL B N 1
ATOM 2135 C CA . VAL B 1 59 ? -6.983 -2.816 16.241 1.00 17.86 59 VAL B CA 1
ATOM 2136 C C . VAL B 1 59 ? -8.245 -3.016 15.429 1.00 20.28 59 VAL B C 1
ATOM 2137 O O . VAL B 1 59 ? -8.961 -4.050 15.604 1.00 20.16 59 VAL B O 1
ATOM 2141 N N . ASN B 1 60 ? -8.552 -2.029 14.567 1.00 19.36 60 ASN B N 1
ATOM 2142 C CA . ASN B 1 60 ? -9.751 -2.120 13.733 1.00 21.16 60 ASN B CA 1
ATOM 2143 C C . ASN B 1 60 ? -9.329 -2.568 12.297 1.00 21.73 60 ASN B C 1
ATOM 2144 O O . ASN B 1 60 ? -8.596 -1.835 11.569 1.00 20.17 60 ASN B O 1
ATOM 2149 N N . GLU B 1 61 ? -9.641 -3.819 11.954 1.00 20.90 61 GLU B N 1
ATOM 2150 C CA . GLU B 1 61 ? -9.254 -4.336 10.647 1.00 22.47 61 GLU B CA 1
ATOM 2151 C C . GLU B 1 61 ? -9.725 -3.422 9.483 1.00 21.45 61 GLU B C 1
ATOM 2152 O O . GLU B 1 61 ? -8.963 -3.130 8.543 1.00 22.61 61 GLU B O 1
ATOM 2158 N N . ASP B 1 62 ? -10.976 -2.959 9.534 1.00 20.66 62 ASP B N 1
ATOM 2159 C CA . ASP B 1 62 ? -11.553 -2.230 8.409 1.00 21.83 62 ASP B CA 1
ATOM 2160 C C . ASP B 1 62 ? -10.761 -0.932 8.202 1.00 20.51 62 ASP B C 1
ATOM 2161 O O . ASP B 1 62 ? -10.526 -0.494 7.050 1.00 18.32 62 ASP B O 1
ATOM 2166 N N . ALA B 1 63 ? -10.402 -0.322 9.329 1.00 17.98 63 ALA B N 1
ATOM 2167 C CA . ALA B 1 63 ? -9.665 0.919 9.286 1.00 19.85 63 ALA B CA 1
ATOM 2168 C C . ALA B 1 63 ? -8.261 0.714 8.662 1.00 18.89 63 ALA B C 1
ATOM 2169 O O . ALA B 1 63 ? -7.789 1.524 7.888 1.00 21.09 63 ALA B O 1
ATOM 2171 N N . ALA B 1 64 ? -7.610 -0.382 9.005 1.00 18.31 64 ALA B N 1
ATOM 2172 C CA . ALA B 1 64 ? -6.296 -0.667 8.502 1.00 19.50 64 ALA B CA 1
ATOM 2173 C C . ALA B 1 64 ? -6.414 -0.879 6.992 1.00 19.47 64 ALA B C 1
ATOM 2174 O O . ALA B 1 64 ? -5.624 -0.348 6.244 1.00 21.09 64 ALA B O 1
ATOM 2176 N N . VAL B 1 65 ? -7.395 -1.651 6.579 1.00 20.46 65 VAL B N 1
ATOM 2177 C CA . VAL B 1 65 ? -7.615 -2.002 5.182 1.00 19.68 65 VAL B CA 1
ATOM 2178 C C . VAL B 1 65 ? -7.955 -0.770 4.365 1.00 19.89 65 VAL B C 1
ATOM 2179 O O . VAL B 1 65 ? -7.476 -0.603 3.301 1.00 21.14 65 VAL B O 1
ATOM 2183 N N . ARG B 1 66 ? -8.752 0.094 4.934 1.00 20.31 66 ARG B N 1
ATOM 2184 C CA . ARG B 1 66 ? -9.100 1.312 4.288 1.00 22.04 66 ARG B CA 1
ATOM 2185 C C . ARG B 1 66 ? -7.856 2.096 3.932 1.00 22.25 66 ARG B C 1
ATOM 2186 O O . ARG B 1 66 ? -7.777 2.601 2.888 1.00 22.10 66 ARG B O 1
ATOM 2194 N N . VAL B 1 67 ? -6.913 2.208 4.853 1.00 19.54 67 VAL B N 1
ATOM 2195 C CA . VAL B 1 67 ? -5.729 3.003 4.638 1.00 18.85 67 VAL B CA 1
ATOM 2196 C C . VAL B 1 67 ? -4.801 2.319 3.655 1.00 17.95 67 VAL B C 1
ATOM 2197 O O . VAL B 1 67 ? -4.198 2.946 2.826 1.00 18.12 67 VAL B O 1
ATOM 2201 N N . ALA B 1 68 ? -4.705 1.013 3.785 1.00 17.49 68 ALA B N 1
ATOM 2202 C CA . ALA B 1 68 ? -3.826 0.236 2.897 1.00 20.28 68 ALA B CA 1
ATOM 2203 C C . ALA B 1 68 ? -4.375 0.326 1.462 1.00 21.15 68 ALA B C 1
ATOM 2204 O O . ALA B 1 68 ? -3.600 0.385 0.498 1.00 21.23 68 ALA B O 1
ATOM 2206 N N . ASN B 1 69 ? -5.695 0.311 1.336 1.00 21.95 69 ASN B N 1
ATOM 2207 C CA . ASN B 1 69 ? -6.308 0.377 -0.034 1.00 24.00 69 ASN B CA 1
ATOM 2208 C C . ASN B 1 69 ? -5.963 1.734 -0.644 1.00 24.24 69 ASN B C 1
ATOM 2209 O O . ASN B 1 69 ? -5.601 1.796 -1.787 1.00 24.94 69 ASN B O 1
ATOM 2214 N N . GLU B 1 70 ? -6.053 2.804 0.143 1.00 24.82 70 GLU B N 1
ATOM 2215 C CA . GLU B 1 70 ? -5.804 4.157 -0.347 1.00 26.61 70 GLU B CA 1
ATOM 2216 C C . GLU B 1 70 ? -4.347 4.295 -0.828 1.00 26.26 70 GLU B C 1
ATOM 2217 O O . GLU B 1 70 ? -4.058 4.977 -1.806 1.00 24.20 70 GLU B O 1
ATOM 2223 N N . ILE B 1 71 ? -3.420 3.687 -0.092 1.00 24.65 71 ILE B N 1
ATOM 2224 C CA . ILE B 1 71 ? -2.014 3.687 -0.484 1.00 23.68 71 ILE B CA 1
ATOM 2225 C C . ILE B 1 71 ? -1.716 2.899 -1.754 1.00 23.60 71 ILE B C 1
ATOM 2226 O O . ILE B 1 71 ? -0.859 3.279 -2.576 1.00 24.61 71 ILE B O 1
ATOM 2231 N N . GLY B 1 72 ? -2.329 1.729 -1.871 1.00 23.75 72 GLY B N 1
ATOM 2232 C CA . GLY B 1 72 ? -2.143 0.862 -3.017 1.00 21.92 72 GLY B CA 1
ATOM 2233 C C . GLY B 1 72 ? -1.321 -0.338 -2.687 1.00 23.58 72 GLY B C 1
ATOM 2234 O O . GLY B 1 72 ? -1.188 -0.759 -1.517 1.00 23.57 72 GLY B O 1
ATOM 2235 N N . SER B 1 73 ? -0.722 -0.913 -3.719 1.00 23.20 73 SER B N 1
ATOM 2236 C CA . SER B 1 73 ? -0.066 -2.189 -3.625 1.00 23.20 73 SER B CA 1
ATOM 2237 C C . SER B 1 73 ? 1.272 -2.205 -2.815 1.00 23.47 73 SER B C 1
ATOM 2238 O O . SER B 1 73 ? 1.808 -3.271 -2.580 1.00 24.82 73 SER B O 1
ATOM 2241 N N . LYS B 1 74 ? 1.793 -1.044 -2.403 1.00 22.40 74 LYS B N 1
ATOM 2242 C CA . LYS B 1 74 ? 2.937 -0.981 -1.476 1.00 21.98 74 LYS B CA 1
ATOM 2243 C C . LYS B 1 74 ? 2.565 -1.066 0.043 1.00 20.23 74 LYS B C 1
ATOM 2244 O O . LYS B 1 74 ? 3.458 -1.048 0.843 1.00 21.87 74 LYS B O 1
ATOM 2250 N N . ALA B 1 75 ? 1.308 -1.296 0.371 1.00 19.27 75 ALA B N 1
ATOM 2251 C CA . ALA B 1 75 ? 0.840 -1.398 1.757 1.00 18.81 75 ALA B CA 1
ATOM 2252 C C . ALA B 1 75 ? -0.049 -2.643 1.896 1.00 20.34 75 ALA B C 1
ATOM 2253 O O . ALA B 1 75 ? -0.744 -2.997 0.954 1.00 19.80 75 ALA B O 1
ATOM 2255 N N . PHE B 1 76 ? -0.120 -3.256 3.095 1.00 20.17 76 PHE B N 1
ATOM 2256 C CA . PHE B 1 76 ? -1.214 -4.151 3.347 1.00 19.57 76 PHE B CA 1
ATOM 2257 C C . PHE B 1 76 ? -1.719 -3.840 4.743 1.00 18.70 76 PHE B C 1
ATOM 2258 O O . PHE B 1 76 ? -0.924 -3.378 5.576 1.00 17.51 76 PHE B O 1
ATOM 2266 N N . GLY B 1 77 ? -2.988 -4.153 4.961 1.00 16.75 77 GLY B N 1
ATOM 2267 C CA . GLY B 1 77 ? -3.708 -3.830 6.207 1.00 18.33 77 GLY B CA 1
ATOM 2268 C C . GLY B 1 77 ? -3.743 -5.097 7.023 1.00 21.09 77 GLY B C 1
ATOM 2269 O O . GLY B 1 77 ? -3.848 -6.167 6.473 1.00 19.83 77 GLY B O 1
ATOM 2270 N N . VAL B 1 78 ? -3.544 -4.993 8.346 1.00 19.97 78 VAL B N 1
ATOM 2271 C CA . VAL B 1 78 ? -3.636 -6.162 9.190 1.00 20.33 78 VAL B CA 1
ATOM 2272 C C . VAL B 1 78 ? -4.257 -5.778 10.538 1.00 19.73 78 VAL B C 1
ATOM 2273 O O . VAL B 1 78 ? -3.990 -4.704 11.060 1.00 19.11 78 VAL B O 1
ATOM 2277 N N . ARG B 1 79 ? -5.115 -6.634 11.059 1.00 18.21 79 ARG B N 1
ATOM 2278 C CA . ARG B 1 79 ? -5.772 -6.368 12.309 1.00 19.46 79 ARG B CA 1
ATOM 2279 C C . ARG B 1 79 ? -4.744 -6.777 13.368 1.00 20.62 79 ARG B C 1
ATOM 2280 O O . ARG B 1 79 ? -4.283 -7.926 13.389 1.00 20.29 79 ARG B O 1
ATOM 2288 N N . VAL B 1 80 ? -4.372 -5.830 14.223 1.00 19.99 80 VAL B N 1
ATOM 2289 C CA . VAL B 1 80 ? -3.558 -6.152 15.381 1.00 19.00 80 VAL B CA 1
ATOM 2290 C C . VAL B 1 80 ? -3.937 -5.413 16.638 1.00 19.13 80 VAL B C 1
ATOM 2291 O O . VAL B 1 80 ? -4.039 -4.213 16.624 1.00 18.58 80 VAL B O 1
ATOM 2295 N N . ASP B 1 81 ? -4.163 -6.153 17.707 1.00 18.06 81 ASP B N 1
ATOM 2296 C CA . ASP B 1 81 ? -4.341 -5.573 19.030 1.00 19.07 81 ASP B CA 1
ATOM 2297 C C . ASP B 1 81 ? -2.963 -5.688 19.646 1.00 18.05 81 ASP B C 1
ATOM 2298 O O . ASP B 1 81 ? -2.487 -6.808 19.972 1.00 17.88 81 ASP B O 1
ATOM 2303 N N . VAL B 1 82 ? -2.278 -4.547 19.779 1.00 16.94 82 VAL B N 1
ATOM 2304 C CA . VAL B 1 82 ? -0.868 -4.574 20.205 1.00 16.39 82 VAL B CA 1
ATOM 2305 C C . VAL B 1 82 ? -0.682 -5.050 21.659 1.00 16.49 82 VAL B C 1
ATOM 2306 O O . VAL B 1 82 ? 0.426 -5.369 22.029 1.00 16.96 82 VAL B O 1
ATOM 2310 N N . SER B 1 83 ? -1.748 -5.145 22.443 1.00 16.19 83 SER B N 1
ATOM 2311 C CA . SER B 1 83 ? -1.617 -5.719 23.802 1.00 16.77 83 SER B CA 1
ATOM 2312 C C . SER B 1 83 ? -1.585 -7.252 23.714 1.00 17.75 83 SER B C 1
ATOM 2313 O O . SER B 1 83 ? -1.426 -7.945 24.742 1.00 15.56 83 SER B O 1
ATOM 2316 N N . SER B 1 84 ? -1.739 -7.792 22.499 1.00 16.97 84 SER B N 1
ATOM 2317 C CA . SER B 1 84 ? -1.767 -9.272 22.344 1.00 18.09 84 SER B CA 1
ATOM 2318 C C . SER B 1 84 ? -0.466 -9.802 21.739 1.00 17.04 84 SER B C 1
ATOM 2319 O O . SER B 1 84 ? -0.129 -9.474 20.605 1.00 16.65 84 SER B O 1
ATOM 2322 N N . ALA B 1 85 ? 0.289 -10.573 22.536 1.00 17.69 85 ALA B N 1
ATOM 2323 C CA . ALA B 1 85 ? 1.580 -11.173 22.050 1.00 19.00 85 ALA B CA 1
ATOM 2324 C C . ALA B 1 85 ? 1.377 -11.972 20.757 1.00 20.04 85 ALA B C 1
ATOM 2325 O O . ALA B 1 85 ? 2.199 -11.936 19.803 1.00 20.09 85 ALA B O 1
ATOM 2327 N N . LYS B 1 86 ? 0.294 -12.743 20.747 1.00 21.21 86 LYS B N 1
ATOM 2328 C CA . LYS B 1 86 ? -0.060 -13.477 19.515 1.00 22.92 86 LYS B CA 1
ATOM 2329 C C . LYS B 1 86 ? -0.229 -12.619 18.284 1.00 20.60 86 LYS B C 1
ATOM 2330 O O . LYS B 1 86 ? 0.349 -12.928 17.226 1.00 20.60 86 LYS B O 1
ATOM 2336 N N . ASP B 1 87 ? -1.056 -11.580 18.383 1.00 19.24 87 ASP B N 1
ATOM 2337 C CA . ASP B 1 87 ? -1.244 -10.634 17.205 1.00 18.92 87 ASP B CA 1
ATOM 2338 C C . ASP B 1 87 ? 0.065 -9.939 16.822 1.00 18.06 87 ASP B C 1
ATOM 2339 O O . ASP B 1 87 ? 0.377 -9.749 15.633 1.00 18.05 87 ASP B O 1
ATOM 2344 N N . ALA B 1 88 ? 0.846 -9.549 17.826 1.00 15.54 88 ALA B N 1
ATOM 2345 C CA . ALA B 1 88 ? 2.107 -8.841 17.525 1.00 16.54 88 ALA B CA 1
ATOM 2346 C C . ALA B 1 88 ? 3.084 -9.774 16.827 1.00 16.49 88 ALA B C 1
ATOM 2347 O O . ALA B 1 88 ? 3.797 -9.313 15.915 1.00 17.64 88 ALA B O 1
ATOM 2349 N N . GLU B 1 89 ? 3.241 -11.025 17.278 1.00 15.28 89 GLU B N 1
ATOM 2350 C CA . GLU B 1 89 ? 4.244 -11.897 16.592 1.00 17.90 89 GLU B CA 1
ATOM 2351 C C . GLU B 1 89 ? 3.716 -12.265 15.185 1.00 19.10 89 GLU B C 1
ATOM 2352 O O . GLU B 1 89 ? 4.477 -12.343 14.224 1.00 20.25 89 GLU B O 1
ATOM 2358 N N . SER B 1 90 ? 2.407 -12.409 15.085 1.00 19.32 90 SER B N 1
ATOM 2359 C CA . SER B 1 90 ? 1.777 -12.726 13.820 1.00 21.41 90 SER B CA 1
ATOM 2360 C C . SER B 1 90 ? 1.958 -11.596 12.789 1.00 20.95 90 SER B C 1
ATOM 2361 O O . SER B 1 90 ? 2.252 -11.856 11.591 1.00 20.49 90 SER B O 1
ATOM 2372 N N . VAL B 1 92 ? 4.473 -9.524 12.621 1.00 16.50 92 VAL B N 1
ATOM 2373 C CA . VAL B 1 92 ? 5.852 -9.569 12.193 1.00 15.87 92 VAL B CA 1
ATOM 2374 C C . VAL B 1 92 ? 6.080 -10.702 11.209 1.00 18.18 92 VAL B C 1
ATOM 2375 O O . VAL B 1 92 ? 6.723 -10.477 10.156 1.00 18.52 92 VAL B O 1
ATOM 2379 N N . GLU B 1 93 ? 5.552 -11.887 11.513 1.00 19.04 93 GLU B N 1
ATOM 2380 C CA . GLU B 1 93 ? 5.631 -13.048 10.561 1.00 21.46 93 GLU B CA 1
ATOM 2381 C C . GLU B 1 93 ? 4.948 -12.771 9.200 1.00 22.25 93 GLU B C 1
ATOM 2382 O O . GLU B 1 93 ? 5.511 -13.144 8.160 1.00 22.54 93 GLU B O 1
ATOM 2388 N N . LYS B 1 94 ? 3.793 -12.100 9.186 1.00 20.92 94 LYS B N 1
ATOM 2389 C CA . LYS B 1 94 ? 3.205 -11.675 7.879 1.00 21.94 94 LYS B CA 1
ATOM 2390 C C . LYS B 1 94 ? 4.135 -10.695 7.138 1.00 21.45 94 LYS B C 1
ATOM 2391 O O . LYS B 1 94 ? 4.281 -10.765 5.894 1.00 23.65 94 LYS B O 1
ATOM 2397 N N . THR B 1 95 ? 4.803 -9.807 7.881 1.00 20.78 95 THR B N 1
ATOM 2398 C CA . THR B 1 95 ? 5.644 -8.802 7.268 1.00 19.19 95 THR B CA 1
ATOM 2399 C C . THR B 1 95 ? 6.858 -9.449 6.619 1.00 21.07 95 THR B C 1
ATOM 2400 O O . THR B 1 95 ? 7.163 -9.166 5.427 1.00 21.70 95 THR B O 1
ATOM 2404 N N . THR B 1 96 ? 7.571 -10.258 7.398 1.00 20.64 96 THR B N 1
ATOM 2405 C CA . THR B 1 96 ? 8.771 -10.986 6.881 1.00 21.99 96 THR B CA 1
ATOM 2406 C C . THR B 1 96 ? 8.380 -12.014 5.795 1.00 22.39 96 THR B C 1
ATOM 2407 O O . THR B 1 96 ? 9.135 -12.166 4.868 1.00 22.39 96 THR B O 1
ATOM 2411 N N . ALA B 1 97 ? 7.204 -12.619 5.875 1.00 23.12 97 ALA B N 1
ATOM 2412 C CA . ALA B 1 97 ? 6.781 -13.527 4.813 1.00 25.92 97 ALA B CA 1
ATOM 2413 C C . ALA B 1 97 ? 6.553 -12.727 3.525 1.00 27.18 97 ALA B C 1
ATOM 2414 O O . ALA B 1 97 ? 6.934 -13.206 2.469 1.00 30.22 97 ALA B O 1
ATOM 2416 N N . LYS B 1 98 ? 6.010 -11.506 3.603 1.00 26.82 98 LYS B N 1
ATOM 2417 C CA . LYS B 1 98 ? 5.764 -10.723 2.410 1.00 27.29 98 LYS B CA 1
ATOM 2418 C C . LYS B 1 98 ? 7.054 -10.103 1.875 1.00 27.51 98 LYS B C 1
ATOM 2419 O O . LYS B 1 98 ? 7.374 -10.212 0.679 1.00 27.24 98 LYS B O 1
ATOM 2425 N N . TRP B 1 99 ? 7.823 -9.477 2.758 1.00 25.64 99 TRP B N 1
ATOM 2426 C CA . TRP B 1 99 ? 8.831 -8.540 2.312 1.00 25.12 99 TRP B CA 1
ATOM 2427 C C . TRP B 1 99 ? 10.226 -8.831 2.844 1.00 26.05 99 TRP B C 1
ATOM 2428 O O . TRP B 1 99 ? 11.181 -8.081 2.518 1.00 25.47 99 TRP B O 1
ATOM 2439 N N . GLY B 1 100 ? 10.340 -9.876 3.680 1.00 24.68 100 GLY B N 1
ATOM 2440 C CA . GLY B 1 100 ? 11.660 -10.395 4.097 1.00 25.08 100 GLY B CA 1
ATOM 2441 C C . GLY B 1 100 ? 12.484 -9.640 5.152 1.00 24.81 100 GLY B C 1
ATOM 2442 O O . GLY B 1 100 ? 13.598 -10.085 5.509 1.00 22.78 100 GLY B O 1
ATOM 2443 N N . ARG B 1 101 ? 11.978 -8.490 5.653 1.00 21.81 101 ARG B N 1
ATOM 2444 C CA . ARG B 1 101 ? 12.819 -7.685 6.532 1.00 21.10 101 ARG B CA 1
ATOM 2445 C C . ARG B 1 101 ? 11.876 -6.665 7.231 1.00 19.61 101 ARG B C 1
ATOM 2446 O O . ARG B 1 101 ? 10.757 -6.516 6.819 1.00 18.46 101 ARG B O 1
ATOM 2454 N N . VAL B 1 102 ? 12.349 -6.003 8.291 1.00 19.00 102 VAL B N 1
ATOM 2455 C CA . VAL B 1 102 ? 11.599 -4.846 8.846 1.00 18.58 102 VAL B CA 1
ATOM 2456 C C . VAL B 1 102 ? 12.654 -3.769 9.068 1.00 18.52 102 VAL B C 1
ATOM 2457 O O . VAL B 1 102 ? 13.641 -4.017 9.723 1.00 19.99 102 VAL B O 1
ATOM 2461 N N . ASP B 1 103 ? 12.462 -2.594 8.488 1.00 19.02 103 ASP B N 1
ATOM 2462 C CA . ASP B 1 103 ? 13.386 -1.499 8.685 1.00 19.18 103 ASP B CA 1
ATOM 2463 C C . ASP B 1 103 ? 12.914 -0.474 9.687 1.00 17.28 103 ASP B C 1
ATOM 2464 O O . ASP B 1 103 ? 13.755 0.147 10.351 1.00 16.85 103 ASP B O 1
ATOM 2469 N N . VAL B 1 104 ? 11.600 -0.295 9.818 1.00 16.57 104 VAL B N 1
ATOM 2470 C CA . VAL B 1 104 ? 11.058 0.802 10.649 1.00 15.28 104 VAL B CA 1
ATOM 2471 C C . VAL B 1 104 ? 9.825 0.255 11.344 1.00 16.00 104 VAL B C 1
ATOM 2472 O O . VAL B 1 104 ? 8.977 -0.397 10.738 1.00 14.30 104 VAL B O 1
ATOM 2476 N N . LEU B 1 105 ? 9.761 0.457 12.655 1.00 15.29 105 LEU B N 1
ATOM 2477 C CA . LEU B 1 105 ? 8.522 0.224 13.395 1.00 14.18 105 LEU B CA 1
ATOM 2478 C C . LEU B 1 105 ? 8.051 1.574 13.998 1.00 14.75 105 LEU B C 1
ATOM 2479 O O . LEU B 1 105 ? 8.761 2.171 14.795 1.00 16.89 105 LEU B O 1
ATOM 2484 N N . VAL B 1 106 ? 6.829 1.991 13.720 1.00 15.06 106 VAL B N 1
ATOM 2485 C CA . VAL B 1 106 ? 6.229 3.110 14.392 1.00 14.94 106 VAL B CA 1
ATOM 2486 C C . VAL B 1 106 ? 5.164 2.599 15.355 1.00 16.29 106 VAL B C 1
ATOM 2487 O O . VAL B 1 106 ? 4.194 1.961 14.953 1.00 15.03 106 VAL B O 1
ATOM 2491 N N . ASN B 1 107 ? 5.392 2.821 16.654 1.00 14.78 107 ASN B N 1
ATOM 2492 C CA . ASN B 1 107 ? 4.404 2.361 17.626 1.00 15.77 107 ASN B CA 1
ATOM 2493 C C . ASN B 1 107 ? 3.447 3.533 17.844 1.00 15.30 107 ASN B C 1
ATOM 2494 O O . ASN B 1 107 ? 3.790 4.443 18.552 1.00 17.16 107 ASN B O 1
ATOM 2499 N N . ASN B 1 108 ? 2.290 3.534 17.203 1.00 17.30 108 ASN B N 1
ATOM 2500 C CA . ASN B 1 108 ? 1.293 4.614 17.412 1.00 16.80 108 ASN B CA 1
ATOM 2501 C C . ASN B 1 108 ? -0.072 4.143 17.931 1.00 17.60 108 ASN B C 1
ATOM 2502 O O . ASN B 1 108 ? -0.926 4.968 18.209 1.00 16.86 108 ASN B O 1
ATOM 2507 N N . ALA B 1 109 ? -0.288 2.860 18.127 1.00 16.08 109 ALA B N 1
ATOM 2508 C CA . ALA B 1 109 ? -1.588 2.455 18.735 1.00 16.25 109 ALA B CA 1
ATOM 2509 C C . ALA B 1 109 ? -1.639 3.070 20.148 1.00 18.20 109 ALA B C 1
ATOM 2510 O O . ALA B 1 109 ? -0.620 3.038 20.934 1.00 19.27 109 ALA B O 1
ATOM 2512 N N . GLY B 1 110 ? -2.758 3.629 20.543 1.00 17.73 110 GLY B N 1
ATOM 2513 C CA . GLY B 1 110 ? -2.833 4.017 21.955 1.00 17.77 110 GLY B CA 1
ATOM 2514 C C . GLY B 1 110 ? -4.164 4.689 22.108 1.00 20.85 110 GLY B C 1
ATOM 2515 O O . GLY B 1 110 ? -4.805 5.005 21.091 1.00 19.15 110 GLY B O 1
ATOM 2516 N N . PHE B 1 111 ? -4.573 4.910 23.357 1.00 20.74 111 PHE B N 1
ATOM 2517 C CA . PHE B 1 111 ? -5.780 5.693 23.639 1.00 21.49 111 PHE B CA 1
ATOM 2518 C C . PHE B 1 111 ? -5.732 6.237 25.089 1.00 21.23 111 PHE B C 1
ATOM 2519 O O . PHE B 1 111 ? -4.898 5.816 25.922 1.00 20.79 111 PHE B O 1
ATOM 2527 N N . GLY B 1 112 ? -6.640 7.160 25.389 1.00 21.39 112 GLY B N 1
ATOM 2528 C CA . GLY B 1 112 ? -6.739 7.783 26.708 1.00 20.04 112 GLY B CA 1
ATOM 2529 C C . GLY B 1 112 ? -8.182 7.948 27.117 1.00 21.73 112 GLY B C 1
ATOM 2530 O O . GLY B 1 112 ? -9.100 7.716 26.282 1.00 20.26 112 GLY B O 1
ATOM 2531 N N . THR B 1 113 ? -8.381 8.340 28.367 1.00 19.75 113 THR B N 1
ATOM 2532 C CA . THR B 1 113 ? -9.682 8.365 28.964 1.00 21.90 113 THR B CA 1
ATOM 2533 C C . THR B 1 113 ? -9.670 9.566 29.918 1.00 22.30 113 THR B C 1
ATOM 2534 O O . THR B 1 113 ? -8.569 10.051 30.275 1.00 20.71 113 THR B O 1
ATOM 2538 N N . THR B 1 114 ? -10.837 10.047 30.346 1.00 20.58 114 THR B N 1
ATOM 2539 C CA . THR B 1 114 ? -10.840 11.088 31.306 1.00 23.29 114 THR B CA 1
ATOM 2540 C C . THR B 1 114 ? -11.082 10.469 32.706 1.00 22.83 114 THR B C 1
ATOM 2541 O O . THR B 1 114 ? -11.800 9.474 32.835 1.00 24.34 114 THR B O 1
ATOM 2545 N N . GLY B 1 115 ? -10.593 11.133 33.741 1.00 20.89 115 GLY B N 1
ATOM 2546 C CA . GLY B 1 115 ? -10.779 10.717 35.122 1.00 18.56 115 GLY B CA 1
ATOM 2547 C C . GLY B 1 115 ? -9.461 10.929 35.889 1.00 18.84 115 GLY B C 1
ATOM 2548 O O . GLY B 1 115 ? -8.423 11.331 35.313 1.00 17.52 115 GLY B O 1
ATOM 2549 N N . ASN B 1 116 ? -9.492 10.655 37.190 1.00 17.41 116 ASN B N 1
ATOM 2550 C CA . ASN B 1 116 ? -8.252 10.760 38.024 1.00 17.51 116 ASN B CA 1
ATOM 2551 C C . ASN B 1 116 ? -8.092 9.434 38.771 1.00 16.31 116 ASN B C 1
ATOM 2552 O O . ASN B 1 116 ? -8.904 8.456 38.512 1.00 17.87 116 ASN B O 1
ATOM 2557 N N . VAL B 1 117 ? -7.150 9.287 39.713 1.00 14.32 117 VAL B N 1
ATOM 2558 C CA . VAL B 1 117 ? -7.008 7.935 40.280 1.00 13.81 117 VAL B CA 1
ATOM 2559 C C . VAL B 1 117 ? -8.286 7.466 41.067 1.00 15.80 117 VAL B C 1
ATOM 2560 O O . VAL B 1 117 ? -8.498 6.274 41.269 1.00 15.90 117 VAL B O 1
ATOM 2564 N N . VAL B 1 118 ? -9.085 8.411 41.546 1.00 15.41 118 VAL B N 1
ATOM 2565 C CA . VAL B 1 118 ? -10.264 8.046 42.274 1.00 18.65 118 VAL B CA 1
ATOM 2566 C C . VAL B 1 118 ? -11.322 7.494 41.299 1.00 18.56 118 VAL B C 1
ATOM 2567 O O . VAL B 1 118 ? -11.891 6.470 41.560 1.00 17.52 118 VAL B O 1
ATOM 2571 N N . THR B 1 119 ? -11.542 8.163 40.177 1.00 19.70 119 THR B N 1
ATOM 2572 C CA . THR B 1 119 ? -12.679 7.795 39.313 1.00 19.21 119 THR B CA 1
ATOM 2573 C C . THR B 1 119 ? -12.325 6.794 38.172 1.00 20.17 119 THR B C 1
ATOM 2574 O O . THR B 1 119 ? -13.190 6.105 37.661 1.00 20.06 119 THR B O 1
ATOM 2578 N N . ILE B 1 120 ? -11.084 6.739 37.718 1.00 19.01 120 ILE B N 1
ATOM 2579 C CA . ILE B 1 120 ? -10.762 5.762 36.662 1.00 18.94 120 ILE B CA 1
ATOM 2580 C C . ILE B 1 120 ? -10.979 4.327 37.179 1.00 19.10 120 ILE B C 1
ATOM 2581 O O . ILE B 1 120 ? -10.397 3.937 38.211 1.00 19.16 120 ILE B O 1
ATOM 2586 N N . PRO B 1 121 ? -11.829 3.510 36.481 1.00 20.06 121 PRO B N 1
ATOM 2587 C CA . PRO B 1 121 ? -12.008 2.111 36.941 1.00 19.50 121 PRO B CA 1
ATOM 2588 C C . PRO B 1 121 ? -10.699 1.389 36.751 1.00 20.24 121 PRO B C 1
ATOM 2589 O O . PRO B 1 121 ? -9.955 1.701 35.802 1.00 18.57 121 PRO B O 1
ATOM 2593 N N . GLU B 1 122 ? -10.402 0.443 37.626 1.00 19.37 122 GLU B N 1
ATOM 2594 C CA . GLU B 1 122 ? -9.216 -0.374 37.518 1.00 19.43 122 GLU B CA 1
ATOM 2595 C C . GLU B 1 122 ? -9.000 -0.995 36.120 1.00 19.09 122 GLU B C 1
ATOM 2596 O O . GLU B 1 122 ? -7.928 -1.044 35.586 1.00 16.77 122 GLU B O 1
ATOM 2602 N N . GLU B 1 123 ? -10.037 -1.567 35.569 1.00 20.80 123 GLU B N 1
ATOM 2603 C CA . GLU B 1 123 ? -9.921 -2.223 34.260 1.00 22.37 123 GLU B CA 1
ATOM 2604 C C . GLU B 1 123 ? -9.451 -1.243 33.162 1.00 19.24 123 GLU B C 1
ATOM 2605 O O . GLU B 1 123 ? -8.747 -1.641 32.259 1.00 20.74 123 GLU B O 1
ATOM 2611 N N . THR B 1 124 ? -9.920 -0.003 33.206 1.00 18.18 124 THR B N 1
ATOM 2612 C CA . THR B 1 124 ? -9.532 1.018 32.218 1.00 18.00 124 THR B CA 1
ATOM 2613 C C . THR B 1 124 ? -8.051 1.373 32.418 1.00 17.32 124 THR B C 1
ATOM 2614 O O . THR B 1 124 ? -7.288 1.442 31.449 1.00 16.10 124 THR B O 1
ATOM 2618 N N . TRP B 1 125 ? -7.645 1.529 33.682 1.00 16.42 125 TRP B N 1
ATOM 2619 C CA . TRP B 1 125 ? -6.295 1.796 33.975 1.00 16.21 125 TRP B CA 1
ATOM 2620 C C . TRP B 1 125 ? -5.403 0.701 33.325 1.00 16.95 125 TRP B C 1
ATOM 2621 O O . TRP B 1 125 ? -4.385 1.007 32.612 1.00 15.86 125 TRP B O 1
ATOM 2632 N N . ASP B 1 126 ? -5.725 -0.554 33.605 1.00 14.85 126 ASP B N 1
ATOM 2633 C CA . ASP B 1 126 ? -4.971 -1.665 33.004 1.00 17.28 126 ASP B CA 1
ATOM 2634 C C . ASP B 1 126 ? -4.997 -1.663 31.475 1.00 17.52 126 ASP B C 1
ATOM 2635 O O . ASP B 1 126 ? -3.959 -1.918 30.827 1.00 17.68 126 ASP B O 1
ATOM 2640 N N . ARG B 1 127 ? -6.175 -1.363 30.912 1.00 17.09 127 ARG B N 1
ATOM 2641 C CA . ARG B 1 127 ? -6.302 -1.415 29.479 1.00 17.04 127 ARG B CA 1
ATOM 2642 C C . ARG B 1 127 ? -5.426 -0.343 28.828 1.00 15.81 127 ARG B C 1
ATOM 2643 O O . ARG B 1 127 ? -4.740 -0.596 27.833 1.00 16.75 127 ARG B O 1
ATOM 2651 N N . ILE B 1 128 ? -5.438 0.843 29.408 1.00 15.00 128 ILE B N 1
ATOM 2652 C CA . ILE B 1 128 ? -4.538 1.940 28.945 1.00 15.50 128 ILE B CA 1
ATOM 2653 C C . ILE B 1 128 ? -3.028 1.541 29.011 1.00 16.76 128 ILE B C 1
ATOM 2654 O O . ILE B 1 128 ? -2.336 1.684 27.989 1.00 15.42 128 ILE B O 1
ATOM 2667 N N . SER B 1 130 ? -1.853 -1.501 29.060 1.00 18.86 130 SER B N 1
ATOM 2668 C CA . SER B 1 130 ? -1.637 -2.635 28.168 1.00 18.91 130 SER B CA 1
ATOM 2669 C C . SER B 1 130 ? -1.471 -2.162 26.712 1.00 19.53 130 SER B C 1
ATOM 2670 O O . SER B 1 130 ? -0.651 -2.704 25.998 1.00 20.49 130 SER B O 1
ATOM 2673 N N . VAL B 1 131 ? -2.313 -1.247 26.254 1.00 17.65 131 VAL B N 1
ATOM 2674 C CA . VAL B 1 131 ? -2.217 -0.871 24.845 1.00 17.16 131 VAL B CA 1
ATOM 2675 C C . VAL B 1 131 ? -1.060 0.116 24.656 1.00 15.92 131 VAL B C 1
ATOM 2676 O O . VAL B 1 131 ? -0.199 -0.056 23.735 1.00 16.21 131 VAL B O 1
ATOM 2680 N N . ASN B 1 132 ? -1.076 1.170 25.478 1.00 15.26 132 ASN B N 1
ATOM 2681 C CA . ASN B 1 132 ? -0.151 2.319 25.320 1.00 15.71 132 ASN B CA 1
ATOM 2682 C C . ASN B 1 132 ? 1.327 1.887 25.551 1.00 15.81 132 ASN B C 1
ATOM 2683 O O . ASN B 1 132 ? 2.244 2.371 24.871 1.00 16.09 132 ASN B O 1
ATOM 2688 N N . VAL B 1 133 ? 1.594 1.037 26.538 1.00 14.07 133 VAL B N 1
ATOM 2689 C CA . VAL B 1 133 ? 2.991 0.823 26.900 1.00 15.19 133 VAL B CA 1
ATOM 2690 C C . VAL B 1 133 ? 3.392 -0.620 26.579 1.00 16.21 133 VAL B C 1
ATOM 2691 O O . VAL B 1 133 ? 4.454 -0.876 25.989 1.00 14.59 133 VAL B O 1
ATOM 2695 N N . LYS B 1 134 ? 2.520 -1.589 26.934 1.00 15.33 134 LYS B N 1
ATOM 2696 C CA . LYS B 1 134 ? 2.861 -2.971 26.689 1.00 15.73 134 LYS B CA 1
ATOM 2697 C C . LYS B 1 134 ? 2.814 -3.226 25.176 1.00 15.01 134 LYS B C 1
ATOM 2698 O O . LYS B 1 134 ? 3.532 -4.035 24.683 1.00 14.54 134 LYS B O 1
ATOM 2704 N N . GLY B 1 135 ? 2.022 -2.470 24.434 1.00 15.81 135 GLY B N 1
ATOM 2705 C CA . GLY B 1 135 ? 2.061 -2.650 22.970 1.00 15.79 135 GLY B CA 1
ATOM 2706 C C . GLY B 1 135 ? 3.439 -2.384 22.346 1.00 16.39 135 GLY B C 1
ATOM 2707 O O . GLY B 1 135 ? 3.857 -3.072 21.392 1.00 16.39 135 GLY B O 1
ATOM 2708 N N . ILE B 1 136 ? 4.117 -1.344 22.844 1.00 15.41 136 ILE B N 1
ATOM 2709 C CA . ILE B 1 136 ? 5.518 -1.068 22.441 1.00 15.45 136 ILE B CA 1
ATOM 2710 C C . ILE B 1 136 ? 6.406 -2.259 22.771 1.00 16.18 136 ILE B C 1
ATOM 2711 O O . ILE B 1 136 ? 7.163 -2.712 21.905 1.00 16.26 136 ILE B O 1
ATOM 2716 N N . PHE B 1 137 ? 6.360 -2.724 24.011 1.00 16.80 137 PHE B N 1
ATOM 2717 C CA . PHE B 1 137 ? 7.145 -3.862 24.480 1.00 17.87 137 PHE B CA 1
ATOM 2718 C C . PHE B 1 137 ? 6.914 -5.075 23.544 1.00 16.13 137 PHE B C 1
ATOM 2719 O O . PHE B 1 137 ? 7.882 -5.613 23.052 1.00 16.71 137 PHE B O 1
ATOM 2727 N N . LEU B 1 138 ? 5.666 -5.443 23.255 1.00 15.29 138 LEU B N 1
ATOM 2728 C CA . LEU B 1 138 ? 5.366 -6.656 22.438 1.00 16.26 138 LEU B CA 1
ATOM 2729 C C . LEU B 1 138 ? 5.728 -6.531 20.928 1.00 16.55 138 LEU B C 1
ATOM 2730 O O . LEU B 1 138 ? 6.311 -7.467 20.345 1.00 16.28 138 LEU B O 1
ATOM 2735 N N . CYS B 1 139 ? 5.419 -5.379 20.323 1.00 16.87 139 CYS B N 1
ATOM 2736 C CA . CYS B 1 139 ? 5.762 -5.190 18.923 1.00 16.28 139 CYS B CA 1
ATOM 2737 C C . CYS B 1 139 ? 7.293 -5.206 18.755 1.00 16.70 139 CYS B C 1
ATOM 2738 O O . CYS B 1 139 ? 7.788 -5.799 17.809 1.00 14.10 139 CYS B O 1
ATOM 2741 N N . SER B 1 140 ? 8.024 -4.570 19.681 1.00 15.05 140 SER B N 1
ATOM 2742 C CA . SER B 1 140 ? 9.474 -4.445 19.562 1.00 15.45 140 SER B CA 1
ATOM 2743 C C . SER B 1 140 ? 10.117 -5.815 19.900 1.00 15.43 140 SER B C 1
ATOM 2744 O O . SER B 1 140 ? 11.136 -6.202 19.288 1.00 15.56 140 SER B O 1
ATOM 2747 N N . LYS B 1 141 ? 9.473 -6.561 20.808 1.00 14.93 141 LYS B N 1
ATOM 2748 C CA . LYS B 1 141 ? 9.972 -7.881 21.167 1.00 15.66 141 LYS B CA 1
ATOM 2749 C C . LYS B 1 141 ? 10.091 -8.759 19.910 1.00 16.36 141 LYS B C 1
ATOM 2750 O O . LYS B 1 141 ? 11.046 -9.532 19.787 1.00 17.13 141 LYS B O 1
ATOM 2756 N N . TYR B 1 142 ? 9.090 -8.683 19.022 1.00 15.50 142 TYR B N 1
ATOM 2757 C CA . TYR B 1 142 ? 9.116 -9.471 17.763 1.00 16.24 142 TYR B CA 1
ATOM 2758 C C . TYR B 1 142 ? 9.850 -8.818 16.581 1.00 17.57 142 TYR B C 1
ATOM 2759 O O . TYR B 1 142 ? 10.442 -9.525 15.733 1.00 19.05 142 TYR B O 1
ATOM 2768 N N . VAL B 1 143 ? 9.867 -7.479 16.557 1.00 17.54 143 VAL B N 1
ATOM 2769 C CA . VAL B 1 143 ? 10.462 -6.734 15.450 1.00 15.78 143 VAL B CA 1
ATOM 2770 C C . VAL B 1 143 ? 11.964 -6.717 15.638 1.00 15.55 143 VAL B C 1
ATOM 2771 O O . VAL B 1 143 ? 12.718 -6.863 14.678 1.00 15.41 143 VAL B O 1
ATOM 2775 N N . ILE B 1 144 ? 12.428 -6.613 16.877 1.00 14.69 144 ILE B N 1
ATOM 2776 C CA . ILE B 1 144 ? 13.888 -6.412 17.081 1.00 14.19 144 ILE B CA 1
ATOM 2777 C C . ILE B 1 144 ? 14.768 -7.597 16.572 1.00 15.67 144 ILE B C 1
ATOM 2778 O O . ILE B 1 144 ? 15.788 -7.335 15.881 1.00 17.58 144 ILE B O 1
ATOM 2783 N N . PRO B 1 145 ? 14.382 -8.838 16.808 1.00 16.70 145 PRO B N 1
ATOM 2784 C CA . PRO B 1 145 ? 15.140 -9.985 16.309 1.00 17.71 145 PRO B CA 1
ATOM 2785 C C . PRO B 1 145 ? 15.248 -10.006 14.806 1.00 19.76 145 PRO B C 1
ATOM 2786 O O . PRO B 1 145 ? 16.229 -10.420 14.337 1.00 21.32 145 PRO B O 1
ATOM 2790 N N . VAL B 1 146 ? 14.276 -9.488 14.100 1.00 19.61 146 VAL B N 1
ATOM 2791 C CA . VAL B 1 146 ? 14.392 -9.308 12.693 1.00 18.08 146 VAL B CA 1
ATOM 2792 C C . VAL B 1 146 ? 15.382 -8.198 12.286 1.00 21.61 146 VAL B C 1
ATOM 2793 O O . VAL B 1 146 ? 16.310 -8.420 11.563 1.00 20.13 146 VAL B O 1
ATOM 2805 N N . ARG B 1 148 ? 17.705 -7.097 13.835 1.00 22.33 148 ARG B N 1
ATOM 2806 C CA . ARG B 1 148 ? 19.000 -7.553 14.270 1.00 25.27 148 ARG B CA 1
ATOM 2807 C C . ARG B 1 148 ? 19.744 -8.331 13.176 1.00 26.44 148 ARG B C 1
ATOM 2808 O O . ARG B 1 148 ? 20.916 -8.285 13.100 1.00 25.79 148 ARG B O 1
ATOM 2816 N N . ARG B 1 149 ? 19.006 -9.037 12.353 1.00 27.94 149 ARG B N 1
ATOM 2817 C CA . ARG B 1 149 ? 19.546 -9.792 11.253 1.00 30.69 149 ARG B CA 1
ATOM 2818 C C . ARG B 1 149 ? 19.584 -9.036 9.945 1.00 30.67 149 ARG B C 1
ATOM 2819 O O . ARG B 1 149 ? 20.117 -9.525 9.009 1.00 30.74 149 ARG B O 1
ATOM 2827 N N . ASN B 1 150 ? 18.927 -7.899 9.876 1.00 28.76 150 ASN B N 1
ATOM 2828 C CA . ASN B 1 150 ? 18.886 -7.128 8.648 1.00 29.32 150 ASN B CA 1
ATOM 2829 C C . ASN B 1 150 ? 19.628 -5.811 8.743 1.00 28.71 150 ASN B C 1
ATOM 2830 O O . ASN B 1 150 ? 19.343 -4.901 8.064 1.00 29.46 150 ASN B O 1
ATOM 2835 N N . GLY B 1 151 ? 20.616 -5.761 9.598 1.00 26.23 151 GLY B N 1
ATOM 2836 C CA . GLY B 1 151 ? 21.410 -4.582 9.736 1.00 26.99 151 GLY B CA 1
ATOM 2837 C C . GLY B 1 151 ? 20.918 -3.451 10.627 1.00 26.00 151 GLY B C 1
ATOM 2838 O O . GLY B 1 151 ? 21.463 -2.405 10.594 1.00 26.49 151 GLY B O 1
ATOM 2839 N N . GLY B 1 152 ? 19.915 -3.677 11.433 1.00 23.68 152 GLY B N 1
ATOM 2840 C CA . GLY B 1 152 ? 19.461 -2.645 12.383 1.00 22.71 152 GLY B CA 1
ATOM 2841 C C . GLY B 1 152 ? 18.198 -1.986 11.859 1.00 21.43 152 GLY B C 1
ATOM 2842 O O . GLY B 1 152 ? 17.511 -2.544 10.981 1.00 22.01 152 GLY B O 1
ATOM 2843 N N . GLY B 1 153 ? 17.897 -0.796 12.362 1.00 19.65 153 GLY B N 1
ATOM 2844 C CA . GLY B 1 153 ? 16.690 -0.072 11.915 1.00 19.31 153 GLY B CA 1
ATOM 2845 C C . GLY B 1 153 ? 16.289 1.043 12.875 1.00 16.82 153 GLY B C 1
ATOM 2846 O O . GLY B 1 153 ? 17.107 1.512 13.703 1.00 17.79 153 GLY B O 1
ATOM 2847 N N . SER B 1 154 ? 15.043 1.492 12.770 1.00 17.69 154 SER B N 1
ATOM 2848 C CA . SER B 1 154 ? 14.626 2.682 13.517 1.00 16.09 154 SER B CA 1
ATOM 2849 C C . SER B 1 154 ? 13.256 2.409 14.129 1.00 16.80 154 SER B C 1
ATOM 2850 O O . SER B 1 154 ? 12.337 2.026 13.452 1.00 16.35 154 SER B O 1
ATOM 2853 N N . ILE B 1 155 ? 13.153 2.576 15.451 1.00 15.88 155 ILE B N 1
ATOM 2854 C CA . ILE B 1 155 ? 11.871 2.405 16.153 1.00 15.12 155 ILE B CA 1
ATOM 2855 C C . ILE B 1 155 ? 11.441 3.774 16.693 1.00 14.34 155 ILE B C 1
ATOM 2856 O O . ILE B 1 155 ? 12.262 4.499 17.250 1.00 16.03 155 ILE B O 1
ATOM 2861 N N . ILE B 1 156 ? 10.196 4.181 16.437 1.00 14.89 156 ILE B N 1
ATOM 2862 C CA . ILE B 1 156 ? 9.707 5.455 16.841 1.00 14.32 156 ILE B CA 1
ATOM 2863 C C . ILE B 1 156 ? 8.428 5.221 17.624 1.00 15.79 156 ILE B C 1
ATOM 2864 O O . ILE B 1 156 ? 7.463 4.623 17.140 1.00 16.17 156 ILE B O 1
ATOM 2869 N N . ASN B 1 157 ? 8.449 5.643 18.877 1.00 16.12 157 ASN B N 1
ATOM 2870 C CA . ASN B 1 157 ? 7.249 5.586 19.772 1.00 14.11 157 ASN B CA 1
ATOM 2871 C C . ASN B 1 157 ? 6.531 6.934 19.783 1.00 14.24 157 ASN B C 1
ATOM 2872 O O . ASN B 1 157 ? 7.080 7.947 19.375 1.00 14.76 157 ASN B O 1
ATOM 2877 N N . THR B 1 158 ? 5.290 6.974 20.277 1.00 13.30 158 THR B N 1
ATOM 2878 C CA . THR B 1 158 ? 4.514 8.175 20.319 1.00 15.26 158 THR B CA 1
ATOM 2879 C C . THR B 1 158 ? 4.326 8.437 21.816 1.00 15.78 158 THR B C 1
ATOM 2880 O O . THR B 1 158 ? 3.592 7.723 22.492 1.00 15.90 158 THR B O 1
ATOM 2884 N N . THR B 1 159 ? 5.005 9.427 22.330 1.00 15.32 159 THR B N 1
ATOM 2885 C CA . THR B 1 159 ? 4.751 9.807 23.690 1.00 15.82 159 THR B CA 1
ATOM 2886 C C . THR B 1 159 ? 3.778 11.017 23.634 1.00 16.16 159 THR B C 1
ATOM 2887 O O . THR B 1 159 ? 2.892 11.036 22.772 1.00 17.74 159 THR B O 1
ATOM 2891 N N . SER B 1 160 ? 3.881 11.994 24.518 1.00 15.68 160 SER B N 1
ATOM 2892 C CA . SER B 1 160 ? 2.967 13.145 24.436 1.00 16.33 160 SER B CA 1
ATOM 2893 C C . SER B 1 160 ? 3.616 14.309 25.160 1.00 16.21 160 SER B C 1
ATOM 2894 O O . SER B 1 160 ? 4.440 14.075 26.110 1.00 16.59 160 SER B O 1
ATOM 2897 N N . TYR B 1 161 ? 3.210 15.529 24.803 1.00 14.80 161 TYR B N 1
ATOM 2898 C CA . TYR B 1 161 ? 3.672 16.686 25.551 1.00 14.56 161 TYR B CA 1
ATOM 2899 C C . TYR B 1 161 ? 3.347 16.554 27.031 1.00 15.07 161 TYR B C 1
ATOM 2900 O O . TYR B 1 161 ? 4.087 17.083 27.893 1.00 15.37 161 TYR B O 1
ATOM 2909 N N . THR B 1 162 ? 2.297 15.791 27.343 1.00 14.50 162 THR B N 1
ATOM 2910 C CA . THR B 1 162 ? 1.875 15.712 28.755 1.00 14.09 162 THR B CA 1
ATOM 2911 C C . THR B 1 162 ? 2.802 14.809 29.631 1.00 16.95 162 THR B C 1
ATOM 2912 O O . THR B 1 162 ? 2.659 14.761 30.861 1.00 18.04 162 THR B O 1
ATOM 2916 N N . ALA B 1 163 ? 3.694 14.036 29.030 1.00 15.38 163 ALA B N 1
ATOM 2917 C CA . ALA B 1 163 ? 4.656 13.272 29.825 1.00 17.54 163 ALA B CA 1
ATOM 2918 C C . ALA B 1 163 ? 5.552 14.195 30.654 1.00 17.46 163 ALA B C 1
ATOM 2919 O O . ALA B 1 163 ? 6.116 13.796 31.668 1.00 18.06 163 ALA B O 1
ATOM 2921 N N . THR B 1 164 ? 5.707 15.392 30.143 1.00 16.56 164 THR B N 1
ATOM 2922 C CA . THR B 1 164 ? 6.500 16.454 30.696 1.00 21.06 164 THR B CA 1
ATOM 2923 C C . THR B 1 164 ? 5.639 17.541 31.333 1.00 18.36 164 THR B C 1
ATOM 2924 O O . THR B 1 164 ? 6.002 18.045 32.383 1.00 15.53 164 THR B O 1
ATOM 2928 N N . SER B 1 165 ? 4.617 17.985 30.606 1.00 17.15 165 SER B N 1
ATOM 2929 C CA . SER B 1 165 ? 3.807 19.117 31.060 1.00 16.88 165 SER B CA 1
ATOM 2930 C C . SER B 1 165 ? 2.389 18.529 31.269 1.00 15.16 165 SER B C 1
ATOM 2931 O O . SER B 1 165 ? 1.597 18.383 30.321 1.00 15.26 165 SER B O 1
ATOM 2934 N N . ALA B 1 166 ? 2.086 18.127 32.482 1.00 14.91 166 ALA B N 1
ATOM 2935 C CA . ALA B 1 166 ? 0.915 17.251 32.686 1.00 17.47 166 ALA B CA 1
ATOM 2936 C C . ALA B 1 166 ? -0.418 18.028 32.426 1.00 16.71 166 ALA B C 1
ATOM 2937 O O . ALA B 1 166 ? -0.430 19.257 32.391 1.00 15.69 166 ALA B O 1
ATOM 2939 N N . ILE B 1 167 ? -1.533 17.323 32.242 1.00 17.22 167 ILE B N 1
ATOM 2940 C CA . ILE B 1 167 ? -2.830 17.992 32.363 1.00 17.23 167 ILE B CA 1
ATOM 2941 C C . ILE B 1 167 ? -3.625 17.215 33.418 1.00 17.15 167 ILE B C 1
ATOM 2942 O O . ILE B 1 167 ? -3.261 16.091 33.761 1.00 18.28 167 ILE B O 1
ATOM 2947 N N . ALA B 1 168 ? -4.710 17.792 33.900 1.00 15.76 168 ALA B N 1
ATOM 2948 C CA . ALA B 1 168 ? -5.492 17.177 34.908 1.00 15.89 168 ALA B CA 1
ATOM 2949 C C . ALA B 1 168 ? -6.549 16.319 34.255 1.00 16.93 168 ALA B C 1
ATOM 2950 O O . ALA B 1 168 ? -6.940 16.540 33.088 1.00 15.31 168 ALA B O 1
ATOM 2952 N N . ASP B 1 169 ? -7.152 15.434 35.041 1.00 17.53 169 ASP B N 1
ATOM 2953 C CA . ASP B 1 169 ? -8.284 14.632 34.564 1.00 19.79 169 ASP B CA 1
ATOM 2954 C C . ASP B 1 169 ? -8.029 13.712 33.317 1.00 19.57 169 ASP B C 1
ATOM 2955 O O . ASP B 1 169 ? -8.945 13.410 32.573 1.00 17.84 169 ASP B O 1
ATOM 2960 N N . ARG B 1 170 ? -6.781 13.227 33.123 1.00 16.96 170 ARG B N 1
ATOM 2961 C CA . ARG B 1 170 ? -6.478 12.238 32.092 1.00 17.93 170 ARG B CA 1
ATOM 2962 C C . ARG B 1 170 ? -5.357 11.335 32.635 1.00 15.87 170 ARG B C 1
ATOM 2963 O O . ARG B 1 170 ? -4.383 11.003 31.938 1.00 13.64 170 ARG B O 1
ATOM 2971 N N . THR B 1 171 ? -5.539 10.947 33.883 1.00 14.57 171 THR B N 1
ATOM 2972 C CA . THR B 1 171 ? -4.400 10.545 34.715 1.00 16.41 171 THR B CA 1
ATOM 2973 C C . THR B 1 171 ? -3.706 9.221 34.245 1.00 15.51 171 THR B C 1
ATOM 2974 O O . THR B 1 171 ? -2.484 9.143 34.267 1.00 14.97 171 THR B O 1
ATOM 2978 N N . ALA B 1 172 ? -4.476 8.221 33.790 1.00 15.45 172 ALA B N 1
ATOM 2979 C CA . ALA B 1 172 ? -3.807 6.984 33.378 1.00 16.57 172 ALA B CA 1
ATOM 2980 C C . ALA B 1 172 ? -3.080 7.240 32.041 1.00 16.68 172 ALA B C 1
ATOM 2981 O O . ALA B 1 172 ? -1.992 6.673 31.759 1.00 15.82 172 ALA B O 1
ATOM 2983 N N . TYR B 1 173 ? -3.705 8.066 31.212 1.00 15.74 173 TYR B N 1
ATOM 2984 C CA . TYR B 1 173 ? -3.152 8.333 29.901 1.00 16.19 173 TYR B CA 1
ATOM 2985 C C . TYR B 1 173 ? -1.800 9.050 30.094 1.00 14.66 173 TYR B C 1
ATOM 2986 O O . TYR B 1 173 ? -0.808 8.630 29.510 1.00 14.92 173 TYR B O 1
ATOM 2995 N N . VAL B 1 174 ? -1.753 10.071 30.951 1.00 15.28 174 VAL B N 1
ATOM 2996 C CA . VAL B 1 174 ? -0.509 10.837 31.283 1.00 14.88 174 VAL B CA 1
ATOM 2997 C C . VAL B 1 174 ? 0.574 9.904 31.883 1.00 16.23 174 VAL B C 1
ATOM 2998 O O . VAL B 1 174 ? 1.735 9.968 31.487 1.00 15.97 174 VAL B O 1
ATOM 3002 N N . ALA B 1 175 ? 0.203 9.084 32.845 1.00 15.38 175 ALA B N 1
ATOM 3003 C CA . ALA B 1 175 ? 1.114 8.091 33.406 1.00 16.18 175 ALA B CA 1
ATOM 3004 C C . ALA B 1 175 ? 1.737 7.190 32.248 1.00 15.84 175 ALA B C 1
ATOM 3005 O O . ALA B 1 175 ? 2.963 6.973 32.197 1.00 16.61 175 ALA B O 1
ATOM 3007 N N . SER B 1 176 ? 0.883 6.662 31.373 1.00 14.88 176 SER B N 1
ATOM 3008 C CA . SER B 1 176 ? 1.343 5.833 30.256 1.00 14.24 176 SER B CA 1
ATOM 3009 C C . SER B 1 176 ? 2.378 6.552 29.359 1.00 12.99 176 SER B C 1
ATOM 3010 O O . SER B 1 176 ? 3.318 5.939 28.907 1.00 13.99 176 SER B O 1
ATOM 3013 N N . LYS B 1 177 ? 2.205 7.821 29.099 1.00 13.61 177 LYS B N 1
ATOM 3014 C CA . LYS B 1 177 ? 3.107 8.555 28.194 1.00 13.98 177 LYS B CA 1
ATOM 3015 C C . LYS B 1 177 ? 4.451 8.795 28.918 1.00 14.34 177 LYS B C 1
ATOM 3016 O O . LYS B 1 177 ? 5.466 8.795 28.252 1.00 14.26 177 LYS B O 1
ATOM 3022 N N . GLY B 1 178 ? 4.493 9.018 30.265 1.00 14.20 178 GLY B N 1
ATOM 3023 C CA . GLY B 1 178 ? 5.831 9.085 30.953 1.00 11.71 178 GLY B CA 1
ATOM 3024 C C . GLY B 1 178 ? 6.577 7.735 30.884 1.00 13.79 178 GLY B C 1
ATOM 3025 O O . GLY B 1 178 ? 7.812 7.664 30.645 1.00 11.53 178 GLY B O 1
ATOM 3026 N N . ALA B 1 179 ? 5.829 6.637 30.978 1.00 12.16 179 ALA B N 1
ATOM 3027 C CA . ALA B 1 179 ? 6.427 5.360 30.756 1.00 13.09 179 ALA B CA 1
ATOM 3028 C C . ALA B 1 179 ? 7.011 5.223 29.352 1.00 13.69 179 ALA B C 1
ATOM 3029 O O . ALA B 1 179 ? 8.056 4.601 29.212 1.00 13.61 179 ALA B O 1
ATOM 3031 N N . ILE B 1 180 ? 6.296 5.699 28.327 1.00 13.34 180 ILE B N 1
ATOM 3032 C CA . ILE B 1 180 ? 6.795 5.545 26.963 1.00 14.13 180 ILE B CA 1
ATOM 3033 C C . ILE B 1 180 ? 8.130 6.370 26.773 1.00 14.74 180 ILE B C 1
ATOM 3034 O O . ILE B 1 180 ? 9.100 5.903 26.119 1.00 13.87 180 ILE B O 1
ATOM 3039 N N . SER B 1 181 ? 8.182 7.570 27.350 1.00 13.44 181 SER B N 1
ATOM 3040 C CA . SER B 1 181 ? 9.376 8.406 27.233 1.00 14.29 181 SER B CA 1
ATOM 3041 C C . SER B 1 181 ? 10.532 7.732 27.920 1.00 15.25 181 SER B C 1
ATOM 3042 O O . SER B 1 181 ? 11.641 7.671 27.306 1.00 12.71 181 SER B O 1
ATOM 3045 N N . SER B 1 182 ? 10.343 7.216 29.162 1.00 14.28 182 SER B N 1
ATOM 3046 C CA . SER B 1 182 ? 11.481 6.587 29.854 1.00 14.99 182 SER B CA 1
ATOM 3047 C C . SER B 1 182 ? 11.890 5.286 29.123 1.00 15.09 182 SER B C 1
ATOM 3048 O O . SER B 1 182 ? 13.055 4.939 29.016 1.00 13.55 182 SER B O 1
ATOM 3051 N N . LEU B 1 183 ? 10.883 4.564 28.621 1.00 16.19 183 LEU B N 1
ATOM 3052 C CA . LEU B 1 183 ? 11.100 3.309 27.898 1.00 15.02 183 LEU B CA 1
ATOM 3053 C C . LEU B 1 183 ? 11.943 3.528 26.604 1.00 14.16 183 LEU B C 1
ATOM 3054 O O . LEU B 1 183 ? 12.770 2.719 26.235 1.00 13.82 183 LEU B O 1
ATOM 3059 N N . THR B 1 184 ? 11.713 4.638 25.947 1.00 15.02 184 THR B N 1
ATOM 3060 C CA . THR B 1 184 ? 12.437 5.064 24.753 1.00 14.78 184 THR B CA 1
ATOM 3061 C C . THR B 1 184 ? 13.956 5.203 25.032 1.00 16.55 184 THR B C 1
ATOM 3062 O O . THR B 1 184 ? 14.830 4.652 24.307 1.00 17.21 184 THR B O 1
ATOM 3066 N N . ARG B 1 185 ? 14.278 5.866 26.133 1.00 15.39 185 ARG B N 1
ATOM 3067 C CA . ARG B 1 185 ? 15.675 6.012 26.498 1.00 15.17 185 ARG B CA 1
ATOM 3068 C C . ARG B 1 185 ? 16.263 4.631 26.784 1.00 15.12 185 ARG B C 1
ATOM 3069 O O . ARG B 1 185 ? 17.340 4.293 26.255 1.00 17.40 185 ARG B O 1
ATOM 3077 N N . ALA B 1 186 ? 15.548 3.809 27.573 1.00 15.37 186 ALA B N 1
ATOM 3078 C CA . ALA B 1 186 ? 16.032 2.468 27.941 1.00 16.01 186 ALA B CA 1
ATOM 3079 C C . ALA B 1 186 ? 16.300 1.602 26.692 1.00 16.16 186 ALA B C 1
ATOM 3080 O O . ALA B 1 186 ? 17.373 0.991 26.589 1.00 14.98 186 ALA B O 1
ATOM 3090 N N . ALA B 1 188 ? 16.863 2.600 23.672 1.00 14.69 188 ALA B N 1
ATOM 3091 C CA . ALA B 1 188 ? 17.879 3.103 22.790 1.00 14.44 188 ALA B CA 1
ATOM 3092 C C . ALA B 1 188 ? 19.212 2.568 23.345 1.00 16.00 188 ALA B C 1
ATOM 3093 O O . ALA B 1 188 ? 20.090 2.203 22.581 1.00 15.74 188 ALA B O 1
ATOM 3103 N N . ASP B 1 190 ? 19.548 -0.285 25.288 1.00 15.62 190 ASP B N 1
ATOM 3104 C CA . ASP B 1 190 ? 19.536 -1.718 25.113 1.00 16.51 190 ASP B CA 1
ATOM 3105 C C . ASP B 1 190 ? 19.971 -2.119 23.701 1.00 17.96 190 ASP B C 1
ATOM 3106 O O . ASP B 1 190 ? 20.658 -3.139 23.534 1.00 19.29 190 ASP B O 1
ATOM 3111 N N . HIS B 1 191 ? 19.576 -1.367 22.666 1.00 17.43 191 HIS B N 1
ATOM 3112 C CA . HIS B 1 191 ? 19.765 -1.868 21.310 1.00 17.80 191 HIS B CA 1
ATOM 3113 C C . HIS B 1 191 ? 20.702 -1.086 20.403 1.00 19.10 191 HIS B C 1
ATOM 3114 O O . HIS B 1 191 ? 20.785 -1.414 19.249 1.00 19.78 191 HIS B O 1
ATOM 3121 N N . ALA B 1 192 ? 21.370 -0.061 20.899 1.00 19.55 192 ALA B N 1
ATOM 3122 C CA . ALA B 1 192 ? 22.357 0.686 20.068 1.00 21.32 192 ALA B CA 1
ATOM 3123 C C . ALA B 1 192 ? 23.407 -0.252 19.409 1.00 21.89 192 ALA B C 1
ATOM 3124 O O . ALA B 1 192 ? 23.695 -0.132 18.233 1.00 22.81 192 ALA B O 1
ATOM 3126 N N . LYS B 1 193 ? 23.858 -1.245 20.170 1.00 23.91 193 LYS B N 1
ATOM 3127 C CA . LYS B 1 193 ? 24.926 -2.143 19.726 1.00 26.88 193 LYS B CA 1
ATOM 3128 C C . LYS B 1 193 ? 24.489 -2.980 18.496 1.00 25.93 193 LYS B C 1
ATOM 3129 O O . LYS B 1 193 ? 25.342 -3.400 17.728 1.00 24.52 193 LYS B O 1
ATOM 3135 N N . GLU B 1 194 ? 23.171 -3.158 18.327 1.00 23.84 194 GLU B N 1
ATOM 3136 C CA . GLU B 1 194 ? 22.533 -3.806 17.160 1.00 24.42 194 GLU B CA 1
ATOM 3137 C C . GLU B 1 194 ? 22.245 -2.858 15.979 1.00 22.85 194 GLU B C 1
ATOM 3138 O O . GLU B 1 194 ? 21.642 -3.268 15.005 1.00 22.45 194 GLU B O 1
ATOM 3144 N N . GLY B 1 195 ? 22.676 -1.586 16.063 1.00 23.27 195 GLY B N 1
ATOM 3145 C CA . GLY B 1 195 ? 22.374 -0.624 14.999 1.00 21.16 195 GLY B CA 1
ATOM 3146 C C . GLY B 1 195 ? 20.891 -0.267 14.981 1.00 19.82 195 GLY B C 1
ATOM 3147 O O . GLY B 1 195 ? 20.349 0.055 13.937 1.00 17.05 195 GLY B O 1
ATOM 3148 N N . ILE B 1 196 ? 20.211 -0.382 16.135 1.00 18.66 196 ILE B N 1
ATOM 3149 C CA . ILE B 1 196 ? 18.798 -0.009 16.190 1.00 17.22 196 ILE B CA 1
ATOM 3150 C C . ILE B 1 196 ? 18.663 1.326 16.985 1.00 17.30 196 ILE B C 1
ATOM 3151 O O . ILE B 1 196 ? 19.072 1.388 18.149 1.00 18.32 196 ILE B O 1
ATOM 3156 N N . ARG B 1 197 ? 18.133 2.361 16.372 1.00 15.56 197 ARG B N 1
ATOM 3157 C CA . ARG B 1 197 ? 17.872 3.627 17.007 1.00 16.32 197 ARG B CA 1
ATOM 3158 C C . ARG B 1 197 ? 16.422 3.619 17.541 1.00 14.56 197 ARG B C 1
ATOM 3159 O O . ARG B 1 197 ? 15.550 3.022 16.923 1.00 15.74 197 ARG B O 1
ATOM 3167 N N . VAL B 1 198 ? 16.177 4.268 18.686 1.00 14.57 198 VAL B N 1
ATOM 3168 C CA . VAL B 1 198 ? 14.824 4.262 19.264 1.00 12.33 198 VAL B CA 1
ATOM 3169 C C . VAL B 1 198 ? 14.594 5.679 19.717 1.00 12.32 198 VAL B C 1
ATOM 3170 O O . VAL B 1 198 ? 15.311 6.193 20.541 1.00 12.97 198 VAL B O 1
ATOM 3174 N N . ASN B 1 199 ? 13.575 6.322 19.183 1.00 12.25 199 ASN B N 1
ATOM 3175 C CA . ASN B 1 199 ? 13.216 7.672 19.570 1.00 11.80 199 ASN B CA 1
ATOM 3176 C C . ASN B 1 199 ? 11.717 7.762 19.712 1.00 14.07 199 ASN B C 1
ATOM 3177 O O . ASN B 1 199 ? 10.989 6.768 19.500 1.00 14.41 199 ASN B O 1
ATOM 3182 N N . ALA B 1 200 ? 11.252 8.929 20.130 1.00 14.05 200 ALA B N 1
ATOM 3183 C CA . ALA B 1 200 ? 9.793 9.106 20.292 1.00 15.59 200 ALA B CA 1
ATOM 3184 C C . ALA B 1 200 ? 9.395 10.487 19.812 1.00 12.44 200 ALA B C 1
ATOM 3185 O O . ALA B 1 200 ? 10.184 11.361 19.863 1.00 13.71 200 ALA B O 1
ATOM 3187 N N . VAL B 1 201 ? 8.181 10.662 19.341 1.00 12.42 201 VAL B N 1
ATOM 3188 C CA . VAL B 1 201 ? 7.676 11.965 19.080 1.00 13.46 201 VAL B CA 1
ATOM 3189 C C . VAL B 1 201 ? 6.719 12.329 20.238 1.00 14.20 201 VAL B C 1
ATOM 3190 O O . VAL B 1 201 ? 5.944 11.457 20.658 1.00 16.15 201 VAL B O 1
ATOM 3194 N N . ALA B 1 202 ? 6.760 13.594 20.684 1.00 14.14 202 ALA B N 1
ATOM 3195 C CA . ALA B 1 202 ? 5.805 14.158 21.675 1.00 13.53 202 ALA B CA 1
ATOM 3196 C C . ALA B 1 202 ? 4.862 15.168 20.973 1.00 13.80 202 ALA B C 1
ATOM 3197 O O . ALA B 1 202 ? 5.216 16.347 20.769 1.00 15.48 202 ALA B O 1
ATOM 3199 N N . PRO B 1 203 ? 3.705 14.705 20.490 1.00 14.02 203 PRO B N 1
ATOM 3200 C CA . PRO B 1 203 ? 2.800 15.638 19.782 1.00 13.63 203 PRO B CA 1
ATOM 3201 C C . PRO B 1 203 ? 2.068 16.524 20.806 1.00 15.05 203 PRO B C 1
ATOM 3202 O O . PRO B 1 203 ? 1.870 16.098 21.947 1.00 15.09 203 PRO B O 1
ATOM 3206 N N . GLY B 1 204 ? 1.657 17.707 20.383 1.00 15.28 204 GLY B N 1
ATOM 3207 C CA . GLY B 1 204 ? 0.669 18.475 21.152 1.00 17.84 204 GLY B CA 1
ATOM 3208 C C . GLY B 1 204 ? -0.748 17.953 20.966 1.00 18.28 204 GLY B C 1
ATOM 3209 O O . GLY B 1 204 ? -0.945 16.782 20.697 1.00 20.00 204 GLY B O 1
ATOM 3210 N N . THR B 1 205 ? -1.744 18.844 21.071 1.00 17.86 205 THR B N 1
ATOM 3211 C CA . THR B 1 205 ? -3.113 18.430 20.875 1.00 17.04 205 THR B CA 1
ATOM 3212 C C . THR B 1 205 ? -3.371 18.368 19.387 1.00 18.53 205 THR B C 1
ATOM 3213 O O . THR B 1 205 ? -3.092 19.351 18.688 1.00 17.90 205 THR B O 1
ATOM 3217 N N . ILE B 1 206 ? -3.871 17.223 18.900 1.00 18.98 206 ILE B N 1
ATOM 3218 C CA . ILE B 1 206 ? -3.949 17.025 17.432 1.00 20.19 206 ILE B CA 1
ATOM 3219 C C . ILE B 1 206 ? -5.411 16.938 16.963 1.00 22.48 206 ILE B C 1
ATOM 3220 O O . ILE B 1 206 ? -6.181 16.122 17.507 1.00 23.37 206 ILE B O 1
ATOM 3225 N N . ASP B 1 207 ? -5.800 17.796 16.010 1.00 23.78 207 ASP B N 1
ATOM 3226 C CA . ASP B 1 207 ? -7.210 17.867 15.563 1.00 26.02 207 ASP B CA 1
ATOM 3227 C C . ASP B 1 207 ? -7.570 16.502 14.970 1.00 27.84 207 ASP B C 1
ATOM 3228 O O . ASP B 1 207 ? -6.696 15.815 14.366 1.00 24.52 207 ASP B O 1
ATOM 3233 N N . SER B 1 208 ? -8.806 16.074 15.194 1.00 28.41 208 SER B N 1
ATOM 3234 C CA . SER B 1 208 ? -9.200 14.737 14.767 1.00 32.26 208 SER B CA 1
ATOM 3235 C C . SER B 1 208 ? -10.738 14.692 14.717 1.00 35.54 208 SER B C 1
ATOM 3236 O O . SER B 1 208 ? -11.371 15.546 15.323 1.00 35.12 208 SER B O 1
ATOM 3239 N N . PRO B 1 209 ? -11.339 13.664 14.052 1.00 38.58 209 PRO B N 1
ATOM 3240 C CA . PRO B 1 209 ? -12.829 13.480 14.097 1.00 39.40 209 PRO B CA 1
ATOM 3241 C C . PRO B 1 209 ? -13.405 13.482 15.521 1.00 40.54 209 PRO B C 1
ATOM 3242 O O . PRO B 1 209 ? -14.466 14.082 15.736 1.00 41.48 209 PRO B O 1
ATOM 3246 N N . TYR B 1 210 ? -12.691 12.909 16.483 1.00 40.90 210 TYR B N 1
ATOM 3247 C CA . TYR B 1 210 ? -13.093 12.988 17.871 1.00 43.51 210 TYR B CA 1
ATOM 3248 C C . TYR B 1 210 ? -13.379 14.430 18.328 1.00 44.69 210 TYR B C 1
ATOM 3249 O O . TYR B 1 210 ? -14.337 14.694 19.110 1.00 44.77 210 TYR B O 1
ATOM 3258 N N . PHE B 1 211 ? -12.518 15.352 17.883 1.00 44.47 211 PHE B N 1
ATOM 3259 C CA . PHE B 1 211 ? -12.685 16.743 18.232 1.00 44.79 211 PHE B CA 1
ATOM 3260 C C . PHE B 1 211 ? -13.846 17.366 17.501 1.00 44.71 211 PHE B C 1
ATOM 3261 O O . PHE B 1 211 ? -14.646 18.002 18.152 1.00 44.60 211 PHE B O 1
ATOM 3269 N N . THR B 1 212 ? -13.941 17.165 16.183 1.00 45.80 212 THR B N 1
ATOM 3270 C CA . THR B 1 212 ? -15.129 17.562 15.395 1.00 47.57 212 THR B CA 1
ATOM 3271 C C . THR B 1 212 ? -16.480 17.189 16.056 1.00 48.96 212 THR B C 1
ATOM 3272 O O . THR B 1 212 ? -17.421 17.994 16.058 1.00 50.08 212 THR B O 1
ATOM 3276 N N . LYS B 1 213 ? -16.556 15.968 16.600 1.00 50.66 213 LYS B N 1
ATOM 3277 C CA . LYS B 1 213 ? -17.677 15.498 17.420 1.00 52.01 213 LYS B CA 1
ATOM 3278 C C . LYS B 1 213 ? -17.821 16.265 18.758 1.00 53.21 213 LYS B C 1
ATOM 3279 O O . LYS B 1 213 ? -18.838 16.943 18.945 1.00 54.47 213 LYS B O 1
ATOM 3281 N N . ILE B 1 214 ? -16.835 16.162 19.668 1.00 53.98 214 ILE B N 1
ATOM 3282 C CA . ILE B 1 214 ? -16.862 16.839 20.974 1.00 54.44 214 ILE B CA 1
ATOM 3283 C C . ILE B 1 214 ? -17.309 18.319 20.858 1.00 55.52 214 ILE B C 1
ATOM 3284 O O . ILE B 1 214 ? -17.994 18.828 21.768 1.00 56.17 214 ILE B O 1
ATOM 3286 N N . PHE B 1 215 ? -16.956 18.989 19.743 1.00 55.58 215 PHE B N 1
ATOM 3287 C CA . PHE B 1 215 ? -17.371 20.367 19.513 1.00 55.70 215 PHE B CA 1
ATOM 3288 C C . PHE B 1 215 ? -18.885 20.481 19.283 1.00 55.88 215 PHE B C 1
ATOM 3289 O O . PHE B 1 215 ? -19.585 21.037 20.142 1.00 56.22 215 PHE B O 1
ATOM 3297 N N . ALA B 1 216 ? -19.372 19.955 18.145 1.00 55.93 216 ALA B N 1
ATOM 3298 C CA . ALA B 1 216 ? -20.782 20.118 17.691 1.00 55.10 216 ALA B CA 1
ATOM 3299 C C . ALA B 1 216 ? -21.860 19.307 18.468 1.00 54.59 216 ALA B C 1
ATOM 3300 O O . ALA B 1 216 ? -21.844 19.212 19.708 1.00 53.45 216 ALA B O 1
ATOM 3302 N N . ASP B 1 220 ? -21.194 25.772 23.890 1.00 64.58 220 ASP B N 1
ATOM 3303 C CA . ASP B 1 220 ? -20.661 26.619 22.833 1.00 64.80 220 ASP B CA 1
ATOM 3304 C C . ASP B 1 220 ? -19.551 25.851 22.105 1.00 64.78 220 ASP B C 1
ATOM 3305 O O . ASP B 1 220 ? -18.548 25.483 22.738 1.00 65.07 220 ASP B O 1
ATOM 3310 N N . PRO B 1 221 ? -19.749 25.553 20.793 1.00 64.76 221 PRO B N 1
ATOM 3311 C CA . PRO B 1 221 ? -18.652 24.991 19.974 1.00 64.01 221 PRO B CA 1
ATOM 3312 C C . PRO B 1 221 ? -17.393 25.884 19.893 1.00 62.83 221 PRO B C 1
ATOM 3313 O O . PRO B 1 221 ? -16.299 25.422 20.272 1.00 63.24 221 PRO B O 1
ATOM 3317 N N . ALA B 1 222 ? -17.554 27.131 19.428 1.00 60.73 222 ALA B N 1
ATOM 3318 C CA . ALA B 1 222 ? -16.428 28.054 19.180 1.00 58.91 222 ALA B CA 1
ATOM 3319 C C . ALA B 1 222 ? -15.513 28.209 20.390 1.00 57.36 222 ALA B C 1
ATOM 3320 O O . ALA B 1 222 ? -14.287 28.271 20.233 1.00 56.93 222 ALA B O 1
ATOM 3322 N N . LYS B 1 223 ? -16.127 28.275 21.576 1.00 54.56 223 LYS B N 1
ATOM 3323 C CA . LYS B 1 223 ? -15.425 28.426 22.841 1.00 52.22 223 LYS B CA 1
ATOM 3324 C C . LYS B 1 223 ? -14.569 27.188 23.114 1.00 50.20 223 LYS B C 1
ATOM 3325 O O . LYS B 1 223 ? -13.376 27.308 23.463 1.00 49.26 223 LYS B O 1
ATOM 3331 N N . LEU B 1 224 ? -15.205 26.009 22.980 1.00 47.21 224 LEU B N 1
ATOM 3332 C CA . LEU B 1 224 ? -14.548 24.735 23.226 1.00 43.53 224 LEU B CA 1
ATOM 3333 C C . LEU B 1 224 ? -13.309 24.616 22.341 1.00 40.79 224 LEU B C 1
ATOM 3334 O O . LEU B 1 224 ? -12.256 24.279 22.823 1.00 39.69 224 LEU B O 1
ATOM 3339 N N . ARG B 1 225 ? -13.447 24.900 21.050 1.00 38.67 225 ARG B N 1
ATOM 3340 C CA . ARG B 1 225 ? -12.338 24.788 20.131 1.00 37.69 225 ARG B CA 1
ATOM 3341 C C . ARG B 1 225 ? -11.182 25.723 20.639 1.00 35.79 225 ARG B C 1
ATOM 3342 O O . ARG B 1 225 ? -9.999 25.343 20.700 1.00 33.45 225 ARG B O 1
ATOM 3350 N N . SER B 1 226 ? -11.589 26.906 21.078 1.00 33.67 226 SER B N 1
ATOM 3351 C CA . SER B 1 226 ? -10.701 27.970 21.527 1.00 32.62 226 SER B CA 1
ATOM 3352 C C . SER B 1 226 ? -9.906 27.555 22.785 1.00 30.71 226 SER B C 1
ATOM 3353 O O . SER B 1 226 ? -8.722 27.849 22.867 1.00 28.69 226 SER B O 1
ATOM 3356 N N . ASP B 1 227 ? -10.524 26.803 23.694 1.00 29.87 227 ASP B N 1
ATOM 3357 C CA . ASP B 1 227 ? -9.819 26.284 24.894 1.00 29.85 227 ASP B CA 1
ATOM 3358 C C . ASP B 1 227 ? -8.750 25.223 24.528 1.00 28.56 227 ASP B C 1
ATOM 3359 O O . ASP B 1 227 ? -7.640 25.232 25.077 1.00 26.52 227 ASP B O 1
ATOM 3364 N N . PHE B 1 228 ? -9.098 24.301 23.625 1.00 26.29 228 PHE B N 1
ATOM 3365 C CA . PHE B 1 228 ? -8.104 23.342 23.136 1.00 25.55 228 PHE B CA 1
ATOM 3366 C C . PHE B 1 228 ? -7.015 24.067 22.317 1.00 23.89 228 PHE B C 1
ATOM 3367 O O . PHE B 1 228 ? -5.841 23.724 22.437 1.00 23.56 228 PHE B O 1
ATOM 3375 N N . ASN B 1 229 ? -7.373 25.072 21.523 1.00 20.94 229 ASN B N 1
ATOM 3376 C CA . ASN B 1 229 ? -6.375 25.833 20.797 1.00 21.50 229 ASN B CA 1
ATOM 3377 C C . ASN B 1 229 ? -5.381 26.513 21.746 1.00 20.77 229 ASN B C 1
ATOM 3378 O O . ASN B 1 229 ? -4.174 26.527 21.461 1.00 18.92 229 ASN B O 1
ATOM 3383 N N . ALA B 1 230 ? -5.898 27.004 22.894 1.00 18.02 230 ALA B N 1
ATOM 3384 C CA . ALA B 1 230 ? -5.129 27.786 23.879 1.00 18.79 230 ALA B CA 1
ATOM 3385 C C . ALA B 1 230 ? -4.106 26.966 24.639 1.00 17.69 230 ALA B C 1
ATOM 3386 O O . ALA B 1 230 ? -3.255 27.518 25.292 1.00 18.93 230 ALA B O 1
ATOM 3388 N N . ARG B 1 231 ? -4.167 25.655 24.541 1.00 18.76 231 ARG B N 1
ATOM 3389 C CA . ARG B 1 231 ? -3.116 24.816 25.127 1.00 18.78 231 ARG B CA 1
ATOM 3390 C C . ARG B 1 231 ? -1.737 25.154 24.543 1.00 18.78 231 ARG B C 1
ATOM 3391 O O . ARG B 1 231 ? -0.737 25.045 25.251 1.00 18.74 231 ARG B O 1
ATOM 3399 N N . ALA B 1 232 ? -1.697 25.481 23.249 1.00 17.78 232 ALA B N 1
ATOM 3400 C CA . ALA B 1 232 ? -0.453 25.842 22.574 1.00 17.06 232 ALA B CA 1
ATOM 3401 C C . ALA B 1 232 ? -0.189 27.340 22.577 1.00 17.47 232 ALA B C 1
ATOM 3402 O O . ALA B 1 232 ? -1.097 28.148 22.348 1.00 17.61 232 ALA B O 1
ATOM 3404 N N . VAL B 1 233 ? 1.073 27.724 22.735 1.00 18.01 233 VAL B N 1
ATOM 3405 C CA . VAL B 1 233 ? 1.433 29.118 22.505 1.00 18.55 233 VAL B CA 1
ATOM 3406 C C . VAL B 1 233 ? 1.101 29.565 21.077 1.00 18.83 233 VAL B C 1
ATOM 3407 O O . VAL B 1 233 ? 0.768 30.717 20.880 1.00 14.10 233 VAL B O 1
ATOM 3419 N N . ASP B 1 235 ? -1.499 28.878 19.720 1.00 19.62 235 ASP B N 1
ATOM 3420 C CA . ASP B 1 235 ? -2.973 29.058 19.718 1.00 20.98 235 ASP B CA 1
ATOM 3421 C C . ASP B 1 235 ? -3.746 28.304 18.596 1.00 20.47 235 ASP B C 1
ATOM 3422 O O . ASP B 1 235 ? -4.733 28.841 18.045 1.00 21.83 235 ASP B O 1
ATOM 3427 N N . ARG B 1 236 ? -3.297 27.092 18.252 1.00 18.28 236 ARG B N 1
ATOM 3428 C CA . ARG B 1 236 ? -4.059 26.185 17.398 1.00 17.94 236 ARG B CA 1
ATOM 3429 C C . ARG B 1 236 ? -3.759 24.784 17.849 1.00 18.10 236 ARG B C 1
ATOM 3430 O O . ARG B 1 236 ? -2.810 24.549 18.639 1.00 17.00 236 ARG B O 1
ATOM 3446 N N . GLY B 1 238 ? -2.508 20.928 16.483 1.00 18.95 238 GLY B N 1
ATOM 3447 C CA . GLY B 1 238 ? -1.660 20.410 15.400 1.00 17.71 238 GLY B CA 1
ATOM 3448 C C . GLY B 1 238 ? -2.471 19.539 14.426 1.00 19.04 238 GLY B C 1
ATOM 3449 O O . GLY B 1 238 ? -3.641 19.209 14.697 1.00 17.42 238 GLY B O 1
ATOM 3450 N N . THR B 1 239 ? -1.853 19.128 13.313 1.00 18.54 239 THR B N 1
ATOM 3451 C CA . THR B 1 239 ? -2.505 18.171 12.415 1.00 19.12 239 THR B CA 1
ATOM 3452 C C . THR B 1 239 ? -1.752 16.824 12.415 1.00 19.64 239 THR B C 1
ATOM 3453 O O . THR B 1 239 ? -0.561 16.785 12.748 1.00 19.11 239 THR B O 1
ATOM 3457 N N . ALA B 1 240 ? -2.443 15.740 12.043 1.00 18.32 240 ALA B N 1
ATOM 3458 C CA . ALA B 1 240 ? -1.788 14.453 11.970 1.00 16.82 240 ALA B CA 1
ATOM 3459 C C . ALA B 1 240 ? -0.624 14.535 10.979 1.00 17.02 240 ALA B C 1
ATOM 3460 O O . ALA B 1 240 ? 0.417 13.929 11.220 1.00 15.22 240 ALA B O 1
ATOM 3462 N N . GLU B 1 241 ? -0.820 15.242 9.855 1.00 16.57 241 GLU B N 1
ATOM 3463 C CA . GLU B 1 241 ? 0.230 15.336 8.821 1.00 19.19 241 GLU B CA 1
ATOM 3464 C C . GLU B 1 241 ? 1.509 16.014 9.341 1.00 18.77 241 GLU B C 1
ATOM 3465 O O . GLU B 1 241 ? 2.619 15.640 8.923 1.00 18.20 241 GLU B O 1
ATOM 3471 N N . GLU B 1 242 ? 1.345 17.011 10.229 1.00 17.41 242 GLU B N 1
ATOM 3472 C CA . GLU B 1 242 ? 2.485 17.674 10.895 1.00 17.51 242 GLU B CA 1
ATOM 3473 C C . GLU B 1 242 ? 3.324 16.676 11.751 1.00 18.35 242 GLU B C 1
ATOM 3474 O O . GLU B 1 242 ? 4.571 16.714 11.708 1.00 18.29 242 GLU B O 1
ATOM 3480 N N . ILE B 1 243 ? 2.643 15.845 12.548 1.00 16.29 243 ILE B N 1
ATOM 3481 C CA . ILE B 1 243 ? 3.386 14.840 13.361 1.00 15.45 243 ILE B CA 1
ATOM 3482 C C . ILE B 1 243 ? 4.060 13.806 12.400 1.00 16.01 243 ILE B C 1
ATOM 3483 O O . ILE B 1 243 ? 5.179 13.327 12.647 1.00 13.47 243 ILE B O 1
ATOM 3488 N N . ALA B 1 244 ? 3.353 13.428 11.329 1.00 15.43 244 ALA B N 1
ATOM 3489 C CA . ALA B 1 244 ? 3.942 12.473 10.380 1.00 15.78 244 ALA B CA 1
ATOM 3490 C C . ALA B 1 244 ? 5.295 12.916 9.846 1.00 15.30 244 ALA B C 1
ATOM 3491 O O . ALA B 1 244 ? 6.184 12.077 9.668 1.00 16.24 244 ALA B O 1
ATOM 3493 N N . GLU B 1 245 ? 5.456 14.226 9.630 1.00 15.89 245 GLU B N 1
ATOM 3494 C CA . GLU B 1 245 ? 6.779 14.774 9.197 1.00 17.29 245 GLU B CA 1
ATOM 3495 C C . GLU B 1 245 ? 7.837 14.501 10.227 1.00 16.61 245 GLU B C 1
ATOM 3496 O O . GLU B 1 245 ? 8.952 14.158 9.884 1.00 16.14 245 GLU B O 1
ATOM 3502 N N . ALA B 1 246 ? 7.496 14.624 11.505 1.00 15.13 246 ALA B N 1
ATOM 3503 C CA . ALA B 1 246 ? 8.474 14.240 12.548 1.00 15.57 246 ALA B CA 1
ATOM 3504 C C . ALA B 1 246 ? 8.763 12.720 12.561 1.00 16.01 246 ALA B C 1
ATOM 3505 O O . ALA B 1 246 ? 9.921 12.286 12.747 1.00 16.16 246 ALA B O 1
ATOM 3515 N N . LEU B 1 248 ? 8.744 10.892 10.002 1.00 16.33 248 LEU B N 1
ATOM 3516 C CA . LEU B 1 248 ? 9.559 10.608 8.801 1.00 15.93 248 LEU B CA 1
ATOM 3517 C C . LEU B 1 248 ? 11.016 11.072 9.045 1.00 16.57 248 LEU B C 1
ATOM 3518 O O . LEU B 1 248 ? 11.963 10.405 8.633 1.00 17.26 248 LEU B O 1
ATOM 3523 N N . PHE B 1 249 ? 11.216 12.189 9.757 1.00 16.53 249 PHE B N 1
ATOM 3524 C CA . PHE B 1 249 ? 12.610 12.582 10.074 1.00 16.50 249 PHE B CA 1
ATOM 3525 C C . PHE B 1 249 ? 13.323 11.433 10.860 1.00 16.97 249 PHE B C 1
ATOM 3526 O O . PHE B 1 249 ? 14.450 11.028 10.558 1.00 14.35 249 PHE B O 1
ATOM 3534 N N . LEU B 1 250 ? 12.635 10.940 11.894 1.00 15.53 250 LEU B N 1
ATOM 3535 C CA . LEU B 1 250 ? 13.213 9.985 12.798 1.00 16.20 250 LEU B CA 1
ATOM 3536 C C . LEU B 1 250 ? 13.340 8.594 12.160 1.00 15.79 250 LEU B C 1
ATOM 3537 O O . LEU B 1 250 ? 14.233 7.849 12.558 1.00 16.86 250 LEU B O 1
ATOM 3542 N N . ALA B 1 251 ? 12.493 8.267 11.166 1.00 14.31 251 ALA B N 1
ATOM 3543 C CA . ALA B 1 251 ? 12.586 7.006 10.402 1.00 15.78 251 ALA B CA 1
ATOM 3544 C C . ALA B 1 251 ? 13.751 6.965 9.410 1.00 16.75 251 ALA B C 1
ATOM 3545 O O . ALA B 1 251 ? 14.372 5.910 9.193 1.00 19.55 251 ALA B O 1
ATOM 3547 N N . SER B 1 252 ? 14.089 8.109 8.885 1.00 17.15 252 SER B N 1
ATOM 3548 C CA . SER B 1 252 ? 14.953 8.242 7.718 1.00 19.46 252 SER B CA 1
ATOM 3549 C C . SER B 1 252 ? 16.356 8.481 8.148 1.00 20.18 252 SER B C 1
ATOM 3550 O O . SER B 1 252 ? 16.626 8.726 9.360 1.00 19.03 252 SER B O 1
ATOM 3553 N N . ASP B 1 253 ? 17.255 8.475 7.154 1.00 20.68 253 ASP B N 1
ATOM 3554 C CA . ASP B 1 253 ? 18.676 8.610 7.428 1.00 21.65 253 ASP B CA 1
ATOM 3555 C C . ASP B 1 253 ? 19.033 10.049 7.800 1.00 21.50 253 ASP B C 1
ATOM 3556 O O . ASP B 1 253 ? 20.156 10.289 8.232 1.00 22.59 253 ASP B O 1
ATOM 3561 N N . ARG B 1 254 ? 18.103 11.002 7.657 1.00 20.06 254 ARG B N 1
ATOM 3562 C CA . ARG B 1 254 ? 18.374 12.376 8.114 1.00 21.19 254 ARG B CA 1
ATOM 3563 C C . ARG B 1 254 ? 18.563 12.459 9.643 1.00 20.68 254 ARG B C 1
ATOM 3564 O O . ARG B 1 254 ? 19.043 13.471 10.108 1.00 19.31 254 ARG B O 1
ATOM 3572 N N . SER B 1 255 ? 18.190 11.404 10.399 1.00 17.68 255 SER B N 1
ATOM 3573 C CA . SER B 1 255 ? 18.389 11.473 11.833 1.00 17.55 255 SER B CA 1
ATOM 3574 C C . SER B 1 255 ? 19.286 10.357 12.322 1.00 17.61 255 SER B C 1
ATOM 3575 O O . SER B 1 255 ? 19.139 9.935 13.436 1.00 16.70 255 SER B O 1
ATOM 3578 N N . ARG B 1 256 ? 20.231 9.885 11.507 1.00 17.47 256 ARG B N 1
ATOM 3579 C CA . ARG B 1 256 ? 21.021 8.733 11.947 1.00 18.07 256 ARG B CA 1
ATOM 3580 C C . ARG B 1 256 ? 21.879 8.909 13.203 1.00 15.59 256 ARG B C 1
ATOM 3581 O O . ARG B 1 256 ? 22.289 7.903 13.756 1.00 16.46 256 ARG B O 1
ATOM 3589 N N . PHE B 1 257 ? 22.153 10.146 13.644 1.00 13.75 257 PHE B N 1
ATOM 3590 C CA . PHE B 1 257 ? 22.869 10.341 14.908 1.00 13.81 257 PHE B CA 1
ATOM 3591 C C . PHE B 1 257 ? 21.912 10.589 16.102 1.00 15.21 257 PHE B C 1
ATOM 3592 O O . PHE B 1 257 ? 22.351 11.011 17.204 1.00 17.54 257 PHE B O 1
ATOM 3600 N N . ALA B 1 258 ? 20.623 10.299 15.912 1.00 14.53 258 ALA B N 1
ATOM 3601 C CA . ALA B 1 258 ? 19.678 10.577 17.004 1.00 14.05 258 ALA B CA 1
ATOM 3602 C C . ALA B 1 258 ? 19.192 9.258 17.536 1.00 13.97 258 ALA B C 1
ATOM 3603 O O . ALA B 1 258 ? 18.654 8.427 16.778 1.00 14.58 258 ALA B O 1
ATOM 3605 N N . THR B 1 259 ? 19.403 9.040 18.846 1.00 13.16 259 THR B N 1
ATOM 3606 C CA . THR B 1 259 ? 18.768 7.902 19.460 1.00 14.58 259 THR B CA 1
ATOM 3607 C C . THR B 1 259 ? 18.508 8.246 20.931 1.00 13.41 259 THR B C 1
ATOM 3608 O O . THR B 1 259 ? 19.236 9.048 21.526 1.00 15.39 259 THR B O 1
ATOM 3612 N N . GLY B 1 260 ? 17.478 7.647 21.478 1.00 14.07 260 GLY B N 1
ATOM 3613 C CA . GLY B 1 260 ? 17.062 7.895 22.872 1.00 14.09 260 GLY B CA 1
ATOM 3614 C C . GLY B 1 260 ? 16.350 9.204 23.033 1.00 13.76 260 GLY B C 1
ATOM 3615 O O . GLY B 1 260 ? 16.145 9.664 24.154 1.00 14.92 260 GLY B O 1
ATOM 3616 N N . SER B 1 261 ? 15.983 9.842 21.933 1.00 14.65 261 SER B N 1
ATOM 3617 C CA . SER B 1 261 ? 15.516 11.215 22.051 1.00 14.92 261 SER B CA 1
ATOM 3618 C C . SER B 1 261 ? 14.002 11.350 21.985 1.00 15.30 261 SER B C 1
ATOM 3619 O O . SER B 1 261 ? 13.288 10.474 21.497 1.00 14.26 261 SER B O 1
ATOM 3622 N N . ILE B 1 262 ? 13.537 12.494 22.489 1.00 15.61 262 ILE B N 1
ATOM 3623 C CA . ILE B 1 262 ? 12.131 12.883 22.378 1.00 15.14 262 ILE B CA 1
ATOM 3624 C C . ILE B 1 262 ? 12.109 14.144 21.499 1.00 14.07 262 ILE B C 1
ATOM 3625 O O . ILE B 1 262 ? 12.719 15.191 21.857 1.00 15.39 262 ILE B O 1
ATOM 3630 N N . LEU B 1 263 ? 11.453 14.026 20.358 1.00 13.91 263 LEU B N 1
ATOM 3631 C CA . LEU B 1 263 ? 11.259 15.093 19.420 1.00 14.42 263 LEU B CA 1
ATOM 3632 C C . LEU B 1 263 ? 9.784 15.654 19.634 1.00 15.12 263 LEU B C 1
ATOM 3633 O O . LEU B 1 263 ? 8.754 14.976 19.335 1.00 15.82 263 LEU B O 1
ATOM 3638 N N . THR B 1 264 ? 9.714 16.851 20.146 1.00 14.01 264 THR B N 1
ATOM 3639 C CA . THR B 1 264 ? 8.460 17.486 20.487 1.00 13.54 264 THR B CA 1
ATOM 3640 C C . THR B 1 264 ? 7.941 18.391 19.374 1.00 13.07 264 THR B C 1
ATOM 3641 O O . THR B 1 264 ? 8.613 19.262 18.887 1.00 13.42 264 THR B O 1
ATOM 3645 N N . VAL B 1 265 ? 6.726 18.135 18.975 1.00 12.55 265 VAL B N 1
ATOM 3646 C CA . VAL B 1 265 ? 6.021 18.938 18.016 1.00 12.43 265 VAL B CA 1
ATOM 3647 C C . VAL B 1 265 ? 4.629 19.325 18.580 1.00 15.65 265 VAL B C 1
ATOM 3648 O O . VAL B 1 265 ? 3.669 18.657 18.295 1.00 14.91 265 VAL B O 1
ATOM 3652 N N . ASP B 1 266 ? 4.573 20.362 19.413 1.00 15.74 266 ASP B N 1
ATOM 3653 C CA . ASP B 1 266 ? 3.401 20.602 20.254 1.00 15.33 266 ASP B CA 1
ATOM 3654 C C . ASP B 1 266 ? 2.871 22.033 20.303 1.00 15.52 266 ASP B C 1
ATOM 3655 O O . ASP B 1 266 ? 2.146 22.422 21.171 1.00 13.51 266 ASP B O 1
ATOM 3660 N N . GLY B 1 267 ? 3.308 22.799 19.334 1.00 13.90 267 GLY B N 1
ATOM 3661 C CA . GLY B 1 267 ? 2.970 24.191 19.233 1.00 15.04 267 GLY B CA 1
ATOM 3662 C C . GLY B 1 267 ? 3.338 25.005 20.452 1.00 14.50 267 GLY B C 1
ATOM 3663 O O . GLY B 1 267 ? 2.729 25.976 20.700 1.00 15.11 267 GLY B O 1
ATOM 3664 N N . GLY B 1 268 ? 4.366 24.562 21.153 1.00 14.35 268 GLY B N 1
ATOM 3665 C CA . GLY B 1 268 ? 4.758 25.072 22.421 1.00 12.64 268 GLY B CA 1
ATOM 3666 C C . GLY B 1 268 ? 3.691 24.878 23.477 1.00 16.28 268 GLY B C 1
ATOM 3667 O O . GLY B 1 268 ? 3.365 25.828 24.051 1.00 20.27 268 GLY B O 1
ATOM 3668 N N . SER B 1 269 ? 3.182 23.667 23.689 1.00 15.98 269 SER B N 1
ATOM 3669 C CA . SER B 1 269 ? 2.197 23.393 24.775 1.00 18.24 269 SER B CA 1
ATOM 3670 C C . SER B 1 269 ? 2.879 22.984 26.106 1.00 18.55 269 SER B C 1
ATOM 3671 O O . SER B 1 269 ? 2.256 22.994 27.206 1.00 17.62 269 SER B O 1
ATOM 3674 N N . SER B 1 270 ? 4.141 22.559 26.017 1.00 17.15 270 SER B N 1
ATOM 3675 C CA . SER B 1 270 ? 4.816 22.065 27.243 1.00 17.93 270 SER B CA 1
ATOM 3676 C C . SER B 1 270 ? 6.013 22.972 27.631 1.00 18.83 270 SER B C 1
ATOM 3677 O O . SER B 1 270 ? 6.901 22.483 28.321 1.00 19.45 270 SER B O 1
ATOM 3680 N N . ILE B 1 271 ? 6.062 24.226 27.174 1.00 18.10 271 ILE B N 1
ATOM 3681 C CA . ILE B 1 271 ? 7.282 25.054 27.323 1.00 18.68 271 ILE B CA 1
ATOM 3682 C C . ILE B 1 271 ? 7.190 26.126 28.392 1.00 19.64 271 ILE B C 1
ATOM 3683 O O . ILE B 1 271 ? 8.156 26.857 28.687 1.00 18.15 271 ILE B O 1
ATOM 3688 N N . GLY B 1 272 ? 6.009 26.228 28.978 1.00 20.29 272 GLY B N 1
ATOM 3689 C CA . GLY B 1 272 ? 5.776 27.217 30.034 1.00 20.65 272 GLY B CA 1
ATOM 3690 C C . GLY B 1 272 ? 4.320 27.709 29.920 1.00 21.95 272 GLY B C 1
ATOM 3691 O O . GLY B 1 272 ? 3.628 27.444 28.939 1.00 20.50 272 GLY B O 1
ATOM 3692 N N . ASN B 1 273 ? 3.841 28.427 30.928 1.00 21.21 273 ASN B N 1
ATOM 3693 C CA . ASN B 1 273 ? 2.442 28.749 30.946 1.00 22.21 273 ASN B CA 1
ATOM 3694 C C . ASN B 1 273 ? 2.260 30.110 30.304 1.00 22.23 273 ASN B C 1
ATOM 3695 O O . ASN B 1 273 ? 2.644 31.107 30.887 1.00 22.51 273 ASN B O 1
ATOM 3700 N N . HIS B 1 274 ? 1.763 30.141 29.073 1.00 24.14 274 HIS B N 1
ATOM 3701 C CA . HIS B 1 274 ? 1.607 31.388 28.344 1.00 26.68 274 HIS B CA 1
ATOM 3702 C C . HIS B 1 274 ? 0.229 32.012 28.650 1.00 28.82 274 HIS B C 1
ATOM 3703 O O . HIS B 1 274 ? -0.020 33.178 28.306 1.00 29.25 274 HIS B O 1
ATOM 3710 N N . LEU B 1 275 ? -0.647 31.254 29.297 1.00 29.34 275 LEU B N 1
ATOM 3711 C CA . LEU B 1 275 ? -1.913 31.832 29.743 1.00 34.08 275 LEU B CA 1
ATOM 3712 C C . LEU B 1 275 ? -1.746 32.694 31.025 1.00 35.33 275 LEU B C 1
ATOM 3713 O O . LEU B 1 275 ? -2.645 33.513 31.317 1.00 38.17 275 LEU B O 1
ATOM 3718 N N . GLN C 1 21 ? 17.118 16.104 -5.236 1.00 36.29 21 GLN C N 1
ATOM 3719 C CA . GLN C 1 21 ? 17.360 17.289 -4.312 1.00 36.22 21 GLN C CA 1
ATOM 3720 C C . GLN C 1 21 ? 16.105 17.911 -3.674 1.00 34.94 21 GLN C C 1
ATOM 3721 O O . GLN C 1 21 ? 15.334 18.620 -4.352 1.00 35.55 21 GLN C O 1
ATOM 3727 N N . SER C 1 22 ? 15.925 17.696 -2.365 1.00 32.98 22 SER C N 1
ATOM 3728 C CA . SER C 1 22 ? 14.910 18.419 -1.639 1.00 30.91 22 SER C CA 1
ATOM 3729 C C . SER C 1 22 ? 15.108 19.942 -1.788 1.00 29.72 22 SER C C 1
ATOM 3730 O O . SER C 1 22 ? 16.224 20.433 -1.957 1.00 27.95 22 SER C O 1
ATOM 3741 N N . ASP C 1 24 ? 13.600 22.280 0.461 1.00 24.86 24 ASP C N 1
ATOM 3742 C CA . ASP C 1 24 ? 12.818 22.625 1.665 1.00 23.52 24 ASP C CA 1
ATOM 3743 C C . ASP C 1 24 ? 12.884 24.077 2.064 1.00 21.04 24 ASP C C 1
ATOM 3744 O O . ASP C 1 24 ? 12.122 24.479 2.891 1.00 22.21 24 ASP C O 1
ATOM 3749 N N . LEU C 1 25 ? 13.812 24.869 1.511 1.00 18.63 25 LEU C N 1
ATOM 3750 C CA . LEU C 1 25 ? 13.940 26.290 1.856 1.00 16.95 25 LEU C CA 1
ATOM 3751 C C . LEU C 1 25 ? 13.954 27.164 0.580 1.00 16.92 25 LEU C C 1
ATOM 3752 O O . LEU C 1 25 ? 14.646 28.216 0.472 1.00 17.30 25 LEU C O 1
ATOM 3757 N N . ASN C 1 26 ? 13.196 26.746 -0.394 1.00 17.63 26 ASN C N 1
ATOM 3758 C CA . ASN C 1 26 ? 13.384 27.349 -1.725 1.00 17.76 26 ASN C CA 1
ATOM 3759 C C . ASN C 1 26 ? 12.966 28.828 -1.642 1.00 18.80 26 ASN C C 1
ATOM 3760 O O . ASN C 1 26 ? 11.818 29.176 -1.196 1.00 20.06 26 ASN C O 1
ATOM 3765 N N . GLN C 1 27 ? 13.910 29.684 -2.009 1.00 18.46 27 GLN C N 1
ATOM 3766 C CA . GLN C 1 27 ? 13.732 31.128 -2.065 1.00 18.69 27 GLN C CA 1
ATOM 3767 C C . GLN C 1 27 ? 13.651 31.788 -0.692 1.00 18.89 27 GLN C C 1
ATOM 3768 O O . GLN C 1 27 ? 13.405 32.990 -0.601 1.00 18.59 27 GLN C O 1
ATOM 3774 N N . ARG C 1 28 ? 13.831 31.026 0.383 1.00 18.93 28 ARG C N 1
ATOM 3775 C CA . ARG C 1 28 ? 13.815 31.618 1.743 1.00 18.35 28 ARG C CA 1
ATOM 3776 C C . ARG C 1 28 ? 15.155 32.283 2.044 1.00 17.56 28 ARG C C 1
ATOM 3777 O O . ARG C 1 28 ? 16.220 31.797 1.628 1.00 19.30 28 ARG C O 1
ATOM 3785 N N . VAL C 1 29 ? 15.113 33.422 2.716 1.00 18.56 29 VAL C N 1
ATOM 3786 C CA . VAL C 1 29 ? 16.346 34.096 3.096 1.00 18.23 29 VAL C CA 1
ATOM 3787 C C . VAL C 1 29 ? 16.824 33.689 4.521 1.00 18.88 29 VAL C C 1
ATOM 3788 O O . VAL C 1 29 ? 16.073 33.851 5.506 1.00 19.23 29 VAL C O 1
ATOM 3792 N N . CYS C 1 30 ? 18.044 33.148 4.594 1.00 18.23 30 CYS C N 1
ATOM 3793 C CA . CYS C 1 30 ? 18.529 32.489 5.777 1.00 19.71 30 CYS C CA 1
ATOM 3794 C C . CYS C 1 30 ? 19.841 33.041 6.224 1.00 20.18 30 CYS C C 1
ATOM 3795 O O . CYS C 1 30 ? 20.819 33.020 5.466 1.00 20.92 30 CYS C O 1
ATOM 3798 N N . ILE C 1 31 ? 19.895 33.489 7.478 1.00 18.18 31 ILE C N 1
ATOM 3799 C CA . ILE C 1 31 ? 21.166 33.945 8.028 1.00 18.49 31 ILE C CA 1
ATOM 3800 C C . ILE C 1 31 ? 21.761 32.848 8.878 1.00 18.72 31 ILE C C 1
ATOM 3801 O O . ILE C 1 31 ? 21.097 32.363 9.783 1.00 17.85 31 ILE C O 1
ATOM 3806 N N . VAL C 1 32 ? 23.033 32.481 8.634 1.00 17.07 32 VAL C N 1
ATOM 3807 C CA . VAL C 1 32 ? 23.686 31.507 9.448 1.00 17.20 32 VAL C CA 1
ATOM 3808 C C . VAL C 1 32 ? 24.908 32.147 10.132 1.00 18.97 32 VAL C C 1
ATOM 3809 O O . VAL C 1 32 ? 25.911 32.517 9.424 1.00 19.71 32 VAL C O 1
ATOM 3813 N N . THR C 1 33 ? 24.876 32.306 11.461 1.00 17.17 33 THR C N 1
ATOM 3814 C CA . THR C 1 33 ? 26.131 32.759 12.146 1.00 17.38 33 THR C CA 1
ATOM 3815 C C . THR C 1 33 ? 27.081 31.600 12.468 1.00 16.55 33 THR C C 1
ATOM 3816 O O . THR C 1 33 ? 26.678 30.425 12.529 1.00 17.33 33 THR C O 1
ATOM 3820 N N . GLY C 1 34 ? 28.377 31.885 12.572 1.00 15.45 34 GLY C N 1
ATOM 3821 C CA . GLY C 1 34 ? 29.312 30.769 12.689 1.00 15.80 34 GLY C CA 1
ATOM 3822 C C . GLY C 1 34 ? 29.386 30.043 11.338 1.00 17.98 34 GLY C C 1
ATOM 3823 O O . GLY C 1 34 ? 29.837 28.919 11.261 1.00 17.54 34 GLY C O 1
ATOM 3824 N N . GLY C 1 35 ? 28.927 30.667 10.254 1.00 19.04 35 GLY C N 1
ATOM 3825 C CA . GLY C 1 35 ? 28.887 29.939 8.964 1.00 20.44 35 GLY C CA 1
ATOM 3826 C C . GLY C 1 35 ? 30.204 29.567 8.292 1.00 22.57 35 GLY C C 1
ATOM 3827 O O . GLY C 1 35 ? 30.201 28.750 7.371 1.00 24.05 35 GLY C O 1
ATOM 3828 N N . GLY C 1 36 ? 31.333 30.119 8.741 1.00 23.74 36 GLY C N 1
ATOM 3829 C CA . GLY C 1 36 ? 32.627 29.833 8.127 1.00 24.70 36 GLY C CA 1
ATOM 3830 C C . GLY C 1 36 ? 33.247 28.449 8.403 1.00 25.97 36 GLY C C 1
ATOM 3831 O O . GLY C 1 36 ? 34.154 28.044 7.719 1.00 26.42 36 GLY C O 1
ATOM 3832 N N . SER C 1 37 ? 32.702 27.668 9.353 1.00 25.31 37 SER C N 1
ATOM 3833 C CA . SER C 1 37 ? 33.291 26.404 9.693 1.00 24.19 37 SER C CA 1
ATOM 3834 C C . SER C 1 37 ? 32.269 25.495 10.369 1.00 23.94 37 SER C C 1
ATOM 3835 O O . SER C 1 37 ? 31.204 25.975 10.813 1.00 21.48 37 SER C O 1
ATOM 3838 N N . GLY C 1 38 ? 32.618 24.206 10.462 1.00 23.33 38 GLY C N 1
ATOM 3839 C CA . GLY C 1 38 ? 31.896 23.261 11.319 1.00 21.65 38 GLY C CA 1
ATOM 3840 C C . GLY C 1 38 ? 30.381 23.199 11.004 1.00 20.50 38 GLY C C 1
ATOM 3841 O O . GLY C 1 38 ? 29.949 23.039 9.859 1.00 19.95 38 GLY C O 1
ATOM 3842 N N . ILE C 1 39 ? 29.570 23.264 12.044 1.00 19.45 39 ILE C N 1
ATOM 3843 C CA . ILE C 1 39 ? 28.153 22.984 11.897 1.00 18.43 39 ILE C CA 1
ATOM 3844 C C . ILE C 1 39 ? 27.565 24.126 11.053 1.00 17.76 39 ILE C C 1
ATOM 3845 O O . ILE C 1 39 ? 26.726 23.908 10.174 1.00 19.05 39 ILE C O 1
ATOM 3850 N N . GLY C 1 40 ? 28.043 25.331 11.295 1.00 17.87 40 GLY C N 1
ATOM 3851 C CA . GLY C 1 40 ? 27.453 26.559 10.654 1.00 18.80 40 GLY C CA 1
ATOM 3852 C C . GLY C 1 40 ? 27.710 26.528 9.129 1.00 19.75 40 GLY C C 1
ATOM 3853 O O . GLY C 1 40 ? 26.843 26.881 8.328 1.00 20.05 40 GLY C O 1
ATOM 3854 N N . ARG C 1 41 ? 28.879 26.027 8.744 1.00 19.60 41 ARG C N 1
ATOM 3855 C CA . ARG C 1 41 ? 29.186 25.869 7.329 1.00 21.78 41 ARG C CA 1
ATOM 3856 C C . ARG C 1 41 ? 28.342 24.786 6.695 1.00 21.33 41 ARG C C 1
ATOM 3857 O O . ARG C 1 41 ? 27.785 24.998 5.626 1.00 21.50 41 ARG C O 1
ATOM 3865 N N . ALA C 1 42 ? 28.266 23.603 7.340 1.00 19.60 42 ALA C N 1
ATOM 3866 C CA . ALA C 1 42 ? 27.426 22.531 6.814 1.00 19.97 42 ALA C CA 1
ATOM 3867 C C . ALA C 1 42 ? 25.979 22.948 6.722 1.00 18.59 42 ALA C C 1
ATOM 3868 O O . ALA C 1 42 ? 25.278 22.550 5.787 1.00 17.88 42 ALA C O 1
ATOM 3870 N N . THR C 1 43 ? 25.551 23.823 7.625 1.00 15.59 43 THR C N 1
ATOM 3871 C CA . THR C 1 43 ? 24.175 24.263 7.586 1.00 17.41 43 THR C CA 1
ATOM 3872 C C . THR C 1 43 ? 23.989 25.255 6.415 1.00 18.72 43 THR C C 1
ATOM 3873 O O . THR C 1 43 ? 22.989 25.193 5.711 1.00 17.58 43 THR C O 1
ATOM 3877 N N . ALA C 1 44 ? 24.939 26.184 6.239 1.00 20.17 44 ALA C N 1
ATOM 3878 C CA . ALA C 1 44 ? 24.858 27.132 5.120 1.00 20.36 44 ALA C CA 1
ATOM 3879 C C . ALA C 1 44 ? 24.827 26.386 3.779 1.00 19.84 44 ALA C C 1
ATOM 3880 O O . ALA C 1 44 ? 23.952 26.648 2.984 1.00 21.28 44 ALA C O 1
ATOM 3882 N N . GLU C 1 45 ? 25.684 25.390 3.585 1.00 21.23 45 GLU C N 1
ATOM 3883 C CA . GLU C 1 45 ? 25.682 24.583 2.371 1.00 21.08 45 GLU C CA 1
ATOM 3884 C C . GLU C 1 45 ? 24.405 23.795 2.174 1.00 21.28 45 GLU C C 1
ATOM 3885 O O . GLU C 1 45 ? 23.892 23.768 1.059 1.00 18.72 45 GLU C O 1
ATOM 3891 N N . LEU C 1 46 ? 23.904 23.128 3.233 1.00 19.25 46 LEU C N 1
ATOM 3892 C CA . LEU C 1 46 ? 22.690 22.355 3.087 1.00 18.59 46 LEU C CA 1
ATOM 3893 C C . LEU C 1 46 ? 21.470 23.285 2.753 1.00 18.59 46 LEU C C 1
ATOM 3894 O O . LEU C 1 46 ? 20.649 22.985 1.889 1.00 18.41 46 LEU C O 1
ATOM 3899 N N . PHE C 1 47 ? 21.405 24.438 3.394 1.00 17.77 47 PHE C N 1
ATOM 3900 C CA . PHE C 1 47 ? 20.338 25.381 3.167 1.00 17.70 47 PHE C CA 1
ATOM 3901 C C . PHE C 1 47 ? 20.375 25.836 1.699 1.00 18.85 47 PHE C C 1
ATOM 3902 O O . PHE C 1 47 ? 19.373 25.902 1.041 1.00 16.19 47 PHE C O 1
ATOM 3910 N N . ALA C 1 48 ? 21.562 26.186 1.219 1.00 19.01 48 ALA C N 1
ATOM 3911 C CA . ALA C 1 48 ? 21.660 26.609 -0.172 1.00 21.33 48 ALA C CA 1
ATOM 3912 C C . ALA C 1 48 ? 21.257 25.464 -1.149 1.00 21.88 48 ALA C C 1
ATOM 3913 O O . ALA C 1 48 ? 20.543 25.711 -2.114 1.00 24.31 48 ALA C O 1
ATOM 3915 N N . LYS C 1 49 ? 21.700 24.231 -0.900 1.00 23.26 49 LYS C N 1
ATOM 3916 C CA . LYS C 1 49 ? 21.256 23.059 -1.712 1.00 24.27 49 LYS C CA 1
ATOM 3917 C C . LYS C 1 49 ? 19.760 22.885 -1.693 1.00 22.78 49 LYS C C 1
ATOM 3918 O O . LYS C 1 49 ? 19.169 22.445 -2.698 1.00 20.31 49 LYS C O 1
ATOM 3924 N N . ASN C 1 50 ? 19.133 23.288 -0.585 1.00 20.72 50 ASN C N 1
ATOM 3925 C CA . ASN C 1 50 ? 17.664 23.307 -0.479 1.00 19.64 50 ASN C CA 1
ATOM 3926 C C . ASN C 1 50 ? 17.027 24.603 -0.960 1.00 20.02 50 ASN C C 1
ATOM 3927 O O . ASN C 1 50 ? 15.859 24.900 -0.655 1.00 19.83 50 ASN C O 1
ATOM 3932 N N . GLY C 1 51 ? 17.788 25.405 -1.741 1.00 20.11 51 GLY C N 1
ATOM 3933 C CA . GLY C 1 51 ? 17.165 26.514 -2.486 1.00 19.06 51 GLY C CA 1
ATOM 3934 C C . GLY C 1 51 ? 17.237 27.876 -1.823 1.00 19.29 51 GLY C C 1
ATOM 3935 O O . GLY C 1 51 ? 16.748 28.831 -2.379 1.00 20.03 51 GLY C O 1
ATOM 3936 N N . ALA C 1 52 ? 17.864 27.978 -0.635 1.00 17.11 52 ALA C N 1
ATOM 3937 C CA . ALA C 1 52 ? 17.816 29.190 0.151 1.00 16.74 52 ALA C CA 1
ATOM 3938 C C . ALA C 1 52 ? 18.766 30.258 -0.387 1.00 18.19 52 ALA C C 1
ATOM 3939 O O . ALA C 1 52 ? 19.825 29.933 -0.956 1.00 19.09 52 ALA C O 1
ATOM 3941 N N . TYR C 1 53 ? 18.435 31.534 -0.154 1.00 18.33 53 TYR C N 1
ATOM 3942 C CA . TYR C 1 53 ? 19.425 32.571 -0.212 1.00 17.45 53 TYR C CA 1
ATOM 3943 C C . TYR C 1 53 ? 20.091 32.563 1.174 1.00 18.39 53 TYR C C 1
ATOM 3944 O O . TYR C 1 53 ? 19.378 32.517 2.192 1.00 18.66 53 TYR C O 1
ATOM 3953 N N . VAL C 1 54 ? 21.398 32.538 1.226 1.00 17.73 54 VAL C N 1
ATOM 3954 C CA . VAL C 1 54 ? 22.112 32.396 2.468 1.00 18.77 54 VAL C CA 1
ATOM 3955 C C . VAL C 1 54 ? 23.104 33.515 2.816 1.00 20.94 54 VAL C C 1
ATOM 3956 O O . VAL C 1 54 ? 23.940 33.889 2.025 1.00 20.88 54 VAL C O 1
ATOM 3960 N N . VAL C 1 55 ? 23.001 34.000 4.037 1.00 20.87 55 VAL C N 1
ATOM 3961 C CA . VAL C 1 55 ? 23.955 34.912 4.587 1.00 19.88 55 VAL C CA 1
ATOM 3962 C C . VAL C 1 55 ? 24.922 34.106 5.444 1.00 21.64 55 VAL C C 1
ATOM 3963 O O . VAL C 1 55 ? 24.570 33.564 6.449 1.00 20.84 55 VAL C O 1
ATOM 3967 N N . VAL C 1 56 ? 26.142 33.996 5.000 1.00 20.92 56 VAL C N 1
ATOM 3968 C CA . VAL C 1 56 ? 27.159 33.339 5.778 1.00 20.29 56 VAL C CA 1
ATOM 3969 C C . VAL C 1 56 ? 27.824 34.366 6.698 1.00 22.93 56 VAL C C 1
ATOM 3970 O O . VAL C 1 56 ? 28.628 35.142 6.266 1.00 22.70 56 VAL C O 1
ATOM 3974 N N . ALA C 1 57 ? 27.440 34.395 7.964 1.00 22.15 57 ALA C N 1
ATOM 3975 C CA . ALA C 1 57 ? 28.025 35.360 8.867 1.00 21.75 57 ALA C CA 1
ATOM 3976 C C . ALA C 1 57 ? 29.079 34.693 9.725 1.00 21.83 57 ALA C C 1
ATOM 3977 O O . ALA C 1 57 ? 28.833 33.615 10.256 1.00 22.40 57 ALA C O 1
ATOM 3979 N N . ASP C 1 58 ? 30.267 35.310 9.885 1.00 22.09 58 ASP C N 1
ATOM 3980 C CA . ASP C 1 58 ? 31.329 34.652 10.657 1.00 22.71 58 ASP C CA 1
ATOM 3981 C C . ASP C 1 58 ? 32.251 35.641 11.328 1.00 22.63 58 ASP C C 1
ATOM 3982 O O . ASP C 1 58 ? 32.421 36.741 10.818 1.00 23.48 58 ASP C O 1
ATOM 3987 N N . VAL C 1 59 ? 32.810 35.300 12.493 1.00 23.45 59 VAL C N 1
ATOM 3988 C CA . VAL C 1 59 ? 33.766 36.228 13.145 1.00 24.51 59 VAL C CA 1
ATOM 3989 C C . VAL C 1 59 ? 35.040 36.417 12.268 1.00 25.85 59 VAL C C 1
ATOM 3990 O O . VAL C 1 59 ? 35.692 37.471 12.332 1.00 27.10 59 VAL C O 1
ATOM 3994 N N . ASN C 1 60 ? 35.355 35.387 11.485 1.00 25.64 60 ASN C N 1
ATOM 3995 C CA . ASN C 1 60 ? 36.439 35.420 10.499 1.00 27.73 60 ASN C CA 1
ATOM 3996 C C . ASN C 1 60 ? 35.941 35.778 9.074 1.00 27.23 60 ASN C C 1
ATOM 3997 O O . ASN C 1 60 ? 35.183 35.052 8.440 1.00 25.19 60 ASN C O 1
ATOM 4002 N N . GLU C 1 61 ? 36.360 36.926 8.576 1.00 28.74 61 GLU C N 1
ATOM 4003 C CA . GLU C 1 61 ? 35.827 37.371 7.309 1.00 29.72 61 GLU C CA 1
ATOM 4004 C C . GLU C 1 61 ? 36.154 36.413 6.175 1.00 29.12 61 GLU C C 1
ATOM 4005 O O . GLU C 1 61 ? 35.284 36.055 5.367 1.00 28.73 61 GLU C O 1
ATOM 4011 N N . ASP C 1 62 ? 37.410 35.993 6.113 1.00 30.05 62 ASP C N 1
ATOM 4012 C CA . ASP C 1 62 ? 37.869 35.091 5.036 1.00 30.58 62 ASP C CA 1
ATOM 4013 C C . ASP C 1 62 ? 37.088 33.794 5.004 1.00 28.48 62 ASP C C 1
ATOM 4014 O O . ASP C 1 62 ? 36.703 33.327 3.917 1.00 27.94 62 ASP C O 1
ATOM 4019 N N . ALA C 1 63 ? 36.837 33.230 6.188 1.00 26.00 63 ALA C N 1
ATOM 4020 C CA . ALA C 1 63 ? 36.151 31.934 6.262 1.00 24.18 63 ALA C CA 1
ATOM 4021 C C . ALA C 1 63 ? 34.700 32.096 5.738 1.00 23.57 63 ALA C C 1
ATOM 4022 O O . ALA C 1 63 ? 34.235 31.234 5.055 1.00 23.49 63 ALA C O 1
ATOM 4024 N N . ALA C 1 64 ? 34.031 33.214 6.028 1.00 23.65 64 ALA C N 1
ATOM 4025 C CA . ALA C 1 64 ? 32.636 33.459 5.602 1.00 24.10 64 ALA C CA 1
ATOM 4026 C C . ALA C 1 64 ? 32.593 33.610 4.064 1.00 25.22 64 ALA C C 1
ATOM 4027 O O . ALA C 1 64 ? 31.756 33.031 3.417 1.00 25.30 64 ALA C O 1
ATOM 4029 N N . VAL C 1 65 ? 33.516 34.357 3.512 1.00 25.24 65 VAL C N 1
ATOM 4030 C CA . VAL C 1 65 ? 33.563 34.614 2.092 1.00 27.04 65 VAL C CA 1
ATOM 4031 C C . VAL C 1 65 ? 33.924 33.362 1.311 1.00 26.90 65 VAL C C 1
ATOM 4032 O O . VAL C 1 65 ? 33.416 33.144 0.286 1.00 29.13 65 VAL C O 1
ATOM 4036 N N . ARG C 1 66 ? 34.765 32.530 1.861 1.00 26.96 66 ARG C N 1
ATOM 4037 C CA . ARG C 1 66 ? 35.155 31.294 1.244 1.00 28.19 66 ARG C CA 1
ATOM 4038 C C . ARG C 1 66 ? 33.955 30.411 1.041 1.00 28.83 66 ARG C C 1
ATOM 4039 O O . ARG C 1 66 ? 33.737 29.890 -0.009 1.00 28.30 66 ARG C O 1
ATOM 4047 N N . VAL C 1 67 ? 33.176 30.254 2.103 1.00 26.86 67 VAL C N 1
ATOM 4048 C CA . VAL C 1 67 ? 32.016 29.428 2.054 1.00 25.14 67 VAL C CA 1
ATOM 4049 C C . VAL C 1 67 ? 30.989 30.036 1.129 1.00 24.33 67 VAL C C 1
ATOM 4050 O O . VAL C 1 67 ? 30.387 29.362 0.356 1.00 24.46 67 VAL C O 1
ATOM 4054 N N . ALA C 1 68 ? 30.791 31.326 1.217 1.00 24.77 68 ALA C N 1
ATOM 4055 C CA . ALA C 1 68 ? 29.808 31.957 0.355 1.00 26.07 68 ALA C CA 1
ATOM 4056 C C . ALA C 1 68 ? 30.248 31.861 -1.130 1.00 28.50 68 ALA C C 1
ATOM 4057 O O . ALA C 1 68 ? 29.389 31.742 -2.062 1.00 28.75 68 ALA C O 1
ATOM 4059 N N . ASN C 1 69 ? 31.557 31.950 -1.365 1.00 29.84 69 ASN C N 1
ATOM 4060 C CA . ASN C 1 69 ? 32.050 31.848 -2.776 1.00 32.14 69 ASN C CA 1
ATOM 4061 C C . ASN C 1 69 ? 31.827 30.458 -3.339 1.00 32.58 69 ASN C C 1
ATOM 4062 O O . ASN C 1 69 ? 31.470 30.307 -4.510 1.00 33.47 69 ASN C O 1
ATOM 4067 N N . GLU C 1 70 ? 32.029 29.447 -2.501 1.00 33.62 70 GLU C N 1
ATOM 4068 C CA . GLU C 1 70 ? 31.828 28.068 -2.933 1.00 35.14 70 GLU C CA 1
ATOM 4069 C C . GLU C 1 70 ? 30.348 27.795 -3.167 1.00 33.79 70 GLU C C 1
ATOM 4070 O O . GLU C 1 70 ? 29.962 27.051 -4.071 1.00 33.16 70 GLU C O 1
ATOM 4076 N N . ILE C 1 71 ? 29.491 28.400 -2.350 1.00 31.33 71 ILE C N 1
ATOM 4077 C CA . ILE C 1 71 ? 28.093 28.252 -2.612 1.00 29.69 71 ILE C CA 1
ATOM 4078 C C . ILE C 1 71 ? 27.735 28.949 -3.929 1.00 28.63 71 ILE C C 1
ATOM 4079 O O . ILE C 1 71 ? 26.908 28.462 -4.649 1.00 29.12 71 ILE C O 1
ATOM 4084 N N . GLY C 1 72 ? 28.278 30.128 -4.190 1.00 28.01 72 GLY C N 1
ATOM 4085 C CA . GLY C 1 72 ? 27.938 30.842 -5.413 1.00 27.51 72 GLY C CA 1
ATOM 4086 C C . GLY C 1 72 ? 27.036 32.032 -5.248 1.00 27.58 72 GLY C C 1
ATOM 4087 O O . GLY C 1 72 ? 26.921 32.541 -4.153 1.00 27.87 72 GLY C O 1
ATOM 4088 N N . SER C 1 73 ? 26.345 32.457 -6.326 1.00 25.82 73 SER C N 1
ATOM 4089 C CA . SER C 1 73 ? 25.567 33.684 -6.288 1.00 26.66 73 SER C CA 1
ATOM 4090 C C . SER C 1 73 ? 24.398 33.782 -5.311 1.00 24.80 73 SER C C 1
ATOM 4091 O O . SER C 1 73 ? 23.931 34.877 -5.065 1.00 24.43 73 SER C O 1
ATOM 4094 N N . LYS C 1 74 ? 23.880 32.667 -4.799 1.00 24.06 74 LYS C N 1
ATOM 4095 C CA . LYS C 1 74 ? 22.726 32.745 -3.842 1.00 23.66 74 LYS C CA 1
ATOM 4096 C C . LYS C 1 74 ? 23.153 32.945 -2.333 1.00 23.25 74 LYS C C 1
ATOM 4097 O O . LYS C 1 74 ? 22.301 32.860 -1.387 1.00 21.63 74 LYS C O 1
ATOM 4103 N N . ALA C 1 75 ? 24.448 33.162 -2.129 1.00 22.97 75 ALA C N 1
ATOM 4104 C CA . ALA C 1 75 ? 25.100 33.413 -0.808 1.00 24.33 75 ALA C CA 1
ATOM 4105 C C . ALA C 1 75 ? 26.006 34.642 -0.803 1.00 26.10 75 ALA C C 1
ATOM 4106 O O . ALA C 1 75 ? 26.631 34.938 -1.810 1.00 26.58 75 ALA C O 1
ATOM 4108 N N . PHE C 1 76 ? 26.116 35.331 0.332 1.00 25.62 76 PHE C N 1
ATOM 4109 C CA . PHE C 1 76 ? 27.224 36.274 0.540 1.00 25.51 76 PHE C CA 1
ATOM 4110 C C . PHE C 1 76 ? 27.788 36.045 1.954 1.00 25.60 76 PHE C C 1
ATOM 4111 O O . PHE C 1 76 ? 27.051 35.527 2.819 1.00 22.97 76 PHE C O 1
ATOM 4119 N N . GLY C 1 77 ? 29.063 36.409 2.137 1.00 23.30 77 GLY C N 1
ATOM 4120 C CA . GLY C 1 77 ? 29.829 36.197 3.368 1.00 22.92 77 GLY C CA 1
ATOM 4121 C C . GLY C 1 77 ? 29.990 37.582 3.950 1.00 23.90 77 GLY C C 1
ATOM 4122 O O . GLY C 1 77 ? 30.140 38.533 3.210 1.00 23.07 77 GLY C O 1
ATOM 4123 N N . VAL C 1 78 ? 29.892 37.719 5.266 1.00 22.33 78 VAL C N 1
ATOM 4124 C CA . VAL C 1 78 ? 29.963 39.003 5.908 1.00 21.73 78 VAL C CA 1
ATOM 4125 C C . VAL C 1 78 ? 30.674 38.723 7.225 1.00 23.56 78 VAL C C 1
ATOM 4126 O O . VAL C 1 78 ? 30.441 37.665 7.826 1.00 23.04 78 VAL C O 1
ATOM 4130 N N . ARG C 1 79 ? 31.581 39.626 7.621 1.00 23.08 79 ARG C N 1
ATOM 4131 C CA . ARG C 1 79 ? 32.261 39.517 8.917 1.00 23.71 79 ARG C CA 1
ATOM 4132 C C . ARG C 1 79 ? 31.340 39.959 10.038 1.00 22.77 79 ARG C C 1
ATOM 4133 O O . ARG C 1 79 ? 30.816 41.079 10.050 1.00 22.29 79 ARG C O 1
ATOM 4141 N N . VAL C 1 80 ? 31.076 39.032 10.949 1.00 23.28 80 VAL C N 1
ATOM 4142 C CA . VAL C 1 80 ? 30.344 39.410 12.127 1.00 22.30 80 VAL C CA 1
ATOM 4143 C C . VAL C 1 80 ? 30.757 38.764 13.444 1.00 21.74 80 VAL C C 1
ATOM 4144 O O . VAL C 1 80 ? 30.909 37.528 13.509 1.00 19.93 80 VAL C O 1
ATOM 4148 N N . ASP C 1 81 ? 31.018 39.633 14.433 1.00 20.57 81 ASP C N 1
ATOM 4149 C CA . ASP C 1 81 ? 31.258 39.238 15.795 1.00 19.75 81 ASP C CA 1
ATOM 4150 C C . ASP C 1 81 ? 29.922 39.403 16.450 1.00 20.15 81 ASP C C 1
ATOM 4151 O O . ASP C 1 81 ? 29.472 40.517 16.645 1.00 18.68 81 ASP C O 1
ATOM 4156 N N . VAL C 1 82 ? 29.275 38.278 16.775 1.00 19.05 82 VAL C N 1
ATOM 4157 C CA . VAL C 1 82 ? 27.887 38.324 17.202 1.00 18.83 82 VAL C CA 1
ATOM 4158 C C . VAL C 1 82 ? 27.761 38.971 18.580 1.00 17.70 82 VAL C C 1
ATOM 4159 O O . VAL C 1 82 ? 26.647 39.304 19.005 1.00 17.42 82 VAL C O 1
ATOM 4163 N N . SER C 1 83 ? 28.885 39.144 19.262 1.00 17.64 83 SER C N 1
ATOM 4164 C CA . SER C 1 83 ? 28.915 39.877 20.547 1.00 20.03 83 SER C CA 1
ATOM 4165 C C . SER C 1 83 ? 28.840 41.400 20.329 1.00 19.89 83 SER C C 1
ATOM 4166 O O . SER C 1 83 ? 28.584 42.168 21.276 1.00 19.30 83 SER C O 1
ATOM 4169 N N . SER C 1 84 ? 28.950 41.840 19.068 1.00 21.41 84 SER C N 1
ATOM 4170 C CA . SER C 1 84 ? 28.911 43.303 18.819 1.00 20.91 84 SER C CA 1
ATOM 4171 C C . SER C 1 84 ? 27.562 43.747 18.261 1.00 21.29 84 SER C C 1
ATOM 4172 O O . SER C 1 84 ? 27.114 43.262 17.205 1.00 21.77 84 SER C O 1
ATOM 4175 N N . ALA C 1 85 ? 26.908 44.684 18.944 1.00 19.98 85 ALA C N 1
ATOM 4176 C CA . ALA C 1 85 ? 25.578 45.131 18.517 1.00 22.02 85 ALA C CA 1
ATOM 4177 C C . ALA C 1 85 ? 25.663 45.797 17.156 1.00 22.43 85 ALA C C 1
ATOM 4178 O O . ALA C 1 85 ? 24.771 45.700 16.310 1.00 21.38 85 ALA C O 1
ATOM 4180 N N . LYS C 1 86 ? 26.771 46.480 16.935 1.00 23.58 86 LYS C N 1
ATOM 4181 C CA . LYS C 1 86 ? 26.949 47.145 15.654 1.00 24.01 86 LYS C CA 1
ATOM 4182 C C . LYS C 1 86 ? 27.070 46.176 14.493 1.00 22.68 86 LYS C C 1
ATOM 4183 O O . LYS C 1 86 ? 26.424 46.374 13.466 1.00 23.53 86 LYS C O 1
ATOM 4189 N N . ASP C 1 87 ? 27.847 45.103 14.666 1.00 22.34 87 ASP C N 1
ATOM 4190 C CA . ASP C 1 87 ? 28.049 44.111 13.635 1.00 20.02 87 ASP C CA 1
ATOM 4191 C C . ASP C 1 87 ? 26.734 43.372 13.381 1.00 19.53 87 ASP C C 1
ATOM 4192 O O . ASP C 1 87 ? 26.362 43.101 12.235 1.00 16.84 87 ASP C O 1
ATOM 4197 N N . ALA C 1 88 ? 26.015 43.076 14.452 1.00 17.34 88 ALA C N 1
ATOM 4198 C CA . ALA C 1 88 ? 24.738 42.321 14.301 1.00 18.84 88 ALA C CA 1
ATOM 4199 C C . ALA C 1 88 ? 23.737 43.171 13.601 1.00 19.80 88 ALA C C 1
ATOM 4200 O O . ALA C 1 88 ? 23.061 42.715 12.709 1.00 22.20 88 ALA C O 1
ATOM 4202 N N . GLU C 1 89 ? 23.638 44.452 13.958 1.00 22.87 89 GLU C N 1
ATOM 4203 C CA . GLU C 1 89 ? 22.724 45.274 13.226 1.00 24.29 89 GLU C CA 1
ATOM 4204 C C . GLU C 1 89 ? 23.091 45.472 11.756 1.00 24.09 89 GLU C C 1
ATOM 4205 O O . GLU C 1 89 ? 22.212 45.457 10.876 1.00 25.28 89 GLU C O 1
ATOM 4211 N N . SER C 1 90 ? 24.364 45.703 11.500 1.00 24.20 90 SER C N 1
ATOM 4212 C CA . SER C 1 90 ? 24.876 45.855 10.153 1.00 25.10 90 SER C CA 1
ATOM 4213 C C . SER C 1 90 ? 24.573 44.621 9.320 1.00 24.81 90 SER C C 1
ATOM 4214 O O . SER C 1 90 ? 24.164 44.721 8.177 1.00 26.06 90 SER C O 1
ATOM 4225 N N . VAL C 1 92 ? 22.085 42.524 9.524 1.00 20.57 92 VAL C N 1
ATOM 4226 C CA . VAL C 1 92 ? 20.679 42.469 9.135 1.00 20.49 92 VAL C CA 1
ATOM 4227 C C . VAL C 1 92 ? 20.359 43.505 8.036 1.00 22.52 92 VAL C C 1
ATOM 4228 O O . VAL C 1 92 ? 19.665 43.186 7.040 1.00 22.03 92 VAL C O 1
ATOM 4232 N N . GLU C 1 93 ? 20.888 44.725 8.204 1.00 23.71 93 GLU C N 1
ATOM 4233 C CA . GLU C 1 93 ? 20.791 45.786 7.190 1.00 25.50 93 GLU C CA 1
ATOM 4234 C C . GLU C 1 93 ? 21.348 45.359 5.815 1.00 24.22 93 GLU C C 1
ATOM 4235 O O . GLU C 1 93 ? 20.722 45.619 4.773 1.00 24.36 93 GLU C O 1
ATOM 4241 N N . LYS C 1 94 ? 22.483 44.688 5.806 1.00 23.63 94 LYS C N 1
ATOM 4242 C CA . LYS C 1 94 ? 22.992 44.174 4.559 1.00 24.90 94 LYS C CA 1
ATOM 4243 C C . LYS C 1 94 ? 22.090 43.125 3.930 1.00 24.64 94 LYS C C 1
ATOM 4244 O O . LYS C 1 94 ? 21.969 43.073 2.699 1.00 23.00 94 LYS C O 1
ATOM 4250 N N . THR C 1 95 ? 21.467 42.292 4.772 1.00 23.51 95 THR C N 1
ATOM 4251 C CA . THR C 1 95 ? 20.570 41.200 4.296 1.00 23.18 95 THR C CA 1
ATOM 4252 C C . THR C 1 95 ? 19.340 41.747 3.627 1.00 23.23 95 THR C C 1
ATOM 4253 O O . THR C 1 95 ? 18.987 41.314 2.518 1.00 22.85 95 THR C O 1
ATOM 4257 N N . THR C 1 96 ? 18.659 42.654 4.316 1.00 24.02 96 THR C N 1
ATOM 4258 C CA . THR C 1 96 ? 17.430 43.254 3.813 1.00 24.74 96 THR C CA 1
ATOM 4259 C C . THR C 1 96 ? 17.713 44.203 2.610 1.00 25.13 96 THR C C 1
ATOM 4260 O O . THR C 1 96 ? 16.885 44.243 1.709 1.00 24.24 96 THR C O 1
ATOM 4264 N N . ALA C 1 97 ? 18.878 44.878 2.582 1.00 26.91 97 ALA C N 1
ATOM 4265 C CA . ALA C 1 97 ? 19.312 45.632 1.382 1.00 28.07 97 ALA C CA 1
ATOM 4266 C C . ALA C 1 97 ? 19.398 44.717 0.183 1.00 28.63 97 ALA C C 1
ATOM 4267 O O . ALA C 1 97 ? 18.931 45.060 -0.886 1.00 29.42 97 ALA C O 1
ATOM 4269 N N . LYS C 1 98 ? 20.002 43.550 0.343 1.00 29.93 98 LYS C N 1
ATOM 4270 C CA . LYS C 1 98 ? 20.142 42.662 -0.794 1.00 29.27 98 LYS C CA 1
ATOM 4271 C C . LYS C 1 98 ? 18.823 41.949 -1.160 1.00 29.54 98 LYS C C 1
ATOM 4272 O O . LYS C 1 98 ? 18.504 41.813 -2.347 1.00 29.97 98 LYS C O 1
ATOM 4278 N N . TRP C 1 99 ? 18.049 41.499 -0.173 1.00 26.75 99 TRP C N 1
ATOM 4279 C CA . TRP C 1 99 ? 17.008 40.494 -0.458 1.00 25.66 99 TRP C CA 1
ATOM 4280 C C . TRP C 1 99 ? 15.697 40.857 0.198 1.00 24.55 99 TRP C C 1
ATOM 4281 O O . TRP C 1 99 ? 14.745 40.172 0.035 1.00 24.89 99 TRP C O 1
ATOM 4292 N N . GLY C 1 100 ? 15.661 41.931 0.978 1.00 24.24 100 GLY C N 1
ATOM 4293 C CA . GLY C 1 100 ? 14.381 42.533 1.371 1.00 24.02 100 GLY C CA 1
ATOM 4294 C C . GLY C 1 100 ? 13.605 41.816 2.483 1.00 23.72 100 GLY C C 1
ATOM 4295 O O . GLY C 1 100 ? 12.505 42.256 2.843 1.00 23.93 100 GLY C O 1
ATOM 4296 N N . ARG C 1 101 ? 14.120 40.692 3.001 1.00 22.40 101 ARG C N 1
ATOM 4297 C CA . ARG C 1 101 ? 13.342 39.916 4.020 1.00 20.18 101 ARG C CA 1
ATOM 4298 C C . ARG C 1 101 ? 14.280 38.960 4.773 1.00 20.40 101 ARG C C 1
ATOM 4299 O O . ARG C 1 101 ? 15.362 38.672 4.280 1.00 18.75 101 ARG C O 1
ATOM 4307 N N . VAL C 1 102 ? 13.862 38.427 5.941 1.00 18.47 102 VAL C N 1
ATOM 4308 C CA . VAL C 1 102 ? 14.670 37.387 6.600 1.00 17.28 102 VAL C CA 1
ATOM 4309 C C . VAL C 1 102 ? 13.674 36.298 7.035 1.00 16.91 102 VAL C C 1
ATOM 4310 O O . VAL C 1 102 ? 12.677 36.594 7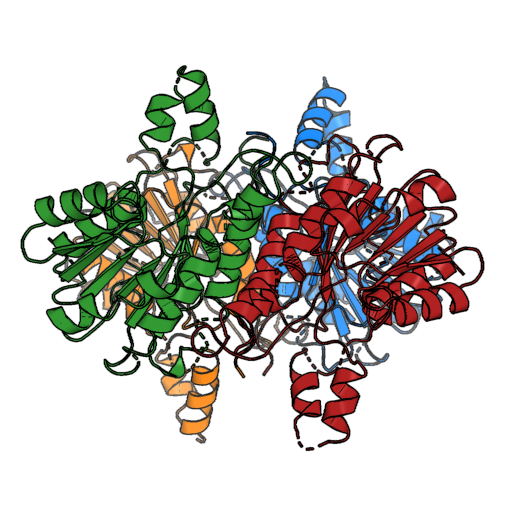.697 1.00 16.29 102 VAL C O 1
ATOM 4314 N N . ASP C 1 103 ? 13.897 35.069 6.573 1.00 15.68 103 ASP C N 1
ATOM 4315 C CA . ASP C 1 103 ? 12.970 33.962 6.860 1.00 17.25 103 ASP C CA 1
ATOM 4316 C C . ASP C 1 103 ? 13.531 33.096 7.985 1.00 16.30 103 ASP C C 1
ATOM 4317 O O . ASP C 1 103 ? 12.762 32.544 8.746 1.00 18.79 103 ASP C O 1
ATOM 4322 N N . VAL C 1 104 ? 14.844 32.976 8.077 1.00 16.79 104 VAL C N 1
ATOM 4323 C CA . VAL C 1 104 ? 15.471 32.005 8.988 1.00 16.19 104 VAL C CA 1
ATOM 4324 C C . VAL C 1 104 ? 16.700 32.660 9.591 1.00 18.03 104 VAL C C 1
ATOM 4325 O O . VAL C 1 104 ? 17.478 33.305 8.891 1.00 15.27 104 VAL C O 1
ATOM 4329 N N . LEU C 1 105 ? 16.872 32.495 10.911 1.00 17.00 105 LEU C N 1
ATOM 4330 C CA . LEU C 1 105 ? 18.113 32.854 11.540 1.00 17.11 105 LEU C CA 1
ATOM 4331 C C . LEU C 1 105 ? 18.659 31.592 12.287 1.00 17.60 105 LEU C C 1
ATOM 4332 O O . LEU C 1 105 ? 17.953 31.030 13.144 1.00 16.85 105 LEU C O 1
ATOM 4337 N N . VAL C 1 106 ? 19.873 31.152 11.916 1.00 15.84 106 VAL C N 1
ATOM 4338 C CA . VAL C 1 106 ? 20.527 30.081 12.623 1.00 14.85 106 VAL C CA 1
ATOM 4339 C C . VAL C 1 106 ? 21.620 30.747 13.460 1.00 17.90 106 VAL C C 1
ATOM 4340 O O . VAL C 1 106 ? 22.546 31.392 12.915 1.00 17.85 106 VAL C O 1
ATOM 4344 N N . ASN C 1 107 ? 21.486 30.661 14.786 1.00 16.83 107 ASN C N 1
ATOM 4345 C CA . ASN C 1 107 ? 22.548 31.133 15.683 1.00 17.98 107 ASN C CA 1
ATOM 4346 C C . ASN C 1 107 ? 23.498 30.023 15.969 1.00 18.15 107 ASN C C 1
ATOM 4347 O O . ASN C 1 107 ? 23.185 29.150 16.775 1.00 20.56 107 ASN C O 1
ATOM 4352 N N . ASN C 1 108 ? 24.637 29.979 15.275 1.00 20.32 108 ASN C N 1
ATOM 4353 C CA . ASN C 1 108 ? 25.604 28.921 15.527 1.00 20.87 108 ASN C CA 1
ATOM 4354 C C . ASN C 1 108 ? 27.008 29.376 15.998 1.00 21.65 108 ASN C C 1
ATOM 4355 O O . ASN C 1 108 ? 27.825 28.532 16.312 1.00 22.23 108 ASN C O 1
ATOM 4360 N N . ALA C 1 109 ? 27.282 30.679 16.032 1.00 21.18 109 ALA C N 1
ATOM 4361 C CA . ALA C 1 109 ? 28.516 31.217 16.628 1.00 21.84 109 ALA C CA 1
ATOM 4362 C C . ALA C 1 109 ? 28.666 30.833 18.076 1.00 23.17 109 ALA C C 1
ATOM 4363 O O . ALA C 1 109 ? 27.699 30.873 18.869 1.00 23.19 109 ALA C O 1
ATOM 4365 N N . GLY C 1 110 ? 29.846 30.378 18.448 1.00 23.23 110 GLY C N 1
ATOM 4366 C CA . GLY C 1 110 ? 29.927 29.751 19.771 1.00 22.69 110 GLY C CA 1
ATOM 4367 C C . GLY C 1 110 ? 31.269 29.128 20.017 1.00 24.78 110 GLY C C 1
ATOM 4368 O O . GLY C 1 110 ? 31.876 28.652 19.079 1.00 25.01 110 GLY C O 1
ATOM 4369 N N . PHE C 1 111 ? 31.750 29.122 21.263 1.00 21.77 111 PHE C N 1
ATOM 4370 C CA . PHE C 1 111 ? 32.992 28.437 21.529 1.00 22.07 111 PHE C CA 1
ATOM 4371 C C . PHE C 1 111 ? 32.989 28.002 22.984 1.00 23.09 111 PHE C C 1
ATOM 4372 O O . PHE C 1 111 ? 32.192 28.527 23.834 1.00 21.92 111 PHE C O 1
ATOM 4380 N N . GLY C 1 112 ? 33.847 27.018 23.245 1.00 22.93 112 GLY C N 1
ATOM 4381 C CA . GLY C 1 112 ? 34.108 26.585 24.609 1.00 24.01 112 GLY C CA 1
ATOM 4382 C C . GLY C 1 112 ? 35.572 26.538 24.938 1.00 25.08 112 GLY C C 1
ATOM 4383 O O . GLY C 1 112 ? 36.455 26.612 24.051 1.00 23.57 112 GLY C O 1
ATOM 4384 N N . THR C 1 113 ? 35.793 26.304 26.214 1.00 23.74 113 THR C N 1
ATOM 4385 C CA . THR C 1 113 ? 37.082 26.314 26.851 1.00 24.60 113 THR C CA 1
ATOM 4386 C C . THR C 1 113 ? 37.104 25.211 27.972 1.00 24.50 113 THR C C 1
ATOM 4387 O O . THR C 1 113 ? 36.038 24.688 28.376 1.00 22.75 113 THR C O 1
ATOM 4391 N N . THR C 1 114 ? 38.288 24.809 28.439 1.00 22.49 114 THR C N 1
ATOM 4392 C CA . THR C 1 114 ? 38.356 23.790 29.499 1.00 23.40 114 THR C CA 1
ATOM 4393 C C . THR C 1 114 ? 38.647 24.570 30.799 1.00 22.20 114 THR C C 1
ATOM 4394 O O . THR C 1 114 ? 39.133 25.702 30.764 1.00 23.67 114 THR C O 1
ATOM 4398 N N . GLY C 1 115 ? 38.236 24.019 31.932 1.00 21.40 115 GLY C N 1
ATOM 4399 C CA . GLY C 1 115 ? 38.547 24.611 33.249 1.00 18.90 115 GLY C CA 1
ATOM 4400 C C . GLY C 1 115 ? 37.232 24.489 34.080 1.00 19.04 115 GLY C C 1
ATOM 4401 O O . GLY C 1 115 ? 36.171 24.101 33.547 1.00 18.52 115 GLY C O 1
ATOM 4402 N N . ASN C 1 116 ? 37.314 24.869 35.337 1.00 16.80 116 ASN C N 1
ATOM 4403 C CA . ASN C 1 116 ? 36.138 24.899 36.259 1.00 17.28 116 ASN C CA 1
ATOM 4404 C C . ASN C 1 116 ? 35.975 26.332 36.867 1.00 16.54 116 ASN C C 1
ATOM 4405 O O . ASN C 1 116 ? 36.738 27.286 36.502 1.00 15.89 116 ASN C O 1
ATOM 4410 N N . VAL C 1 117 ? 35.025 26.572 37.797 1.00 16.10 117 VAL C N 1
ATOM 4411 C CA . VAL C 1 117 ? 34.940 27.960 38.270 1.00 14.71 117 VAL C CA 1
ATOM 4412 C C . VAL C 1 117 ? 36.227 28.452 38.930 1.00 16.00 117 VAL C C 1
ATOM 4413 O O . VAL C 1 117 ? 36.469 29.663 38.987 1.00 16.60 117 VAL C O 1
ATOM 4417 N N . VAL C 1 118 ? 37.033 27.549 39.489 1.00 16.05 118 VAL C N 1
ATOM 4418 C CA . VAL C 1 118 ? 38.266 27.988 40.112 1.00 17.75 118 VAL C CA 1
ATOM 4419 C C . VAL C 1 118 ? 39.312 28.334 39.044 1.00 19.12 118 VAL C C 1
ATOM 4420 O O . VAL C 1 118 ? 39.951 29.339 39.157 1.00 19.50 118 VAL C O 1
ATOM 4424 N N . THR C 1 119 ? 39.427 27.547 37.983 1.00 18.65 119 THR C N 1
ATOM 4425 C CA . THR C 1 119 ? 40.556 27.833 37.062 1.00 19.93 119 THR C CA 1
ATOM 4426 C C . THR C 1 119 ? 40.258 28.682 35.838 1.00 20.09 119 THR C C 1
ATOM 4427 O O . THR C 1 119 ? 41.183 29.276 35.231 1.00 20.69 119 THR C O 1
ATOM 4431 N N . ILE C 1 120 ? 38.985 28.815 35.490 1.00 19.67 120 ILE C N 1
ATOM 4432 C CA . ILE C 1 120 ? 38.591 29.642 34.332 1.00 17.87 120 ILE C CA 1
ATOM 4433 C C . ILE C 1 120 ? 38.748 31.119 34.616 1.00 18.63 120 ILE C C 1
ATOM 4434 O O . ILE C 1 120 ? 38.219 31.609 35.605 1.00 17.78 120 ILE C O 1
ATOM 4439 N N . PRO C 1 121 ? 39.486 31.863 33.723 1.00 19.07 121 PRO C N 1
ATOM 4440 C CA . PRO C 1 121 ? 39.724 33.263 34.067 1.00 18.50 121 PRO C CA 1
ATOM 4441 C C . PRO C 1 121 ? 38.475 34.036 33.853 1.00 18.54 121 PRO C C 1
ATOM 4442 O O . PRO C 1 121 ? 37.727 33.729 32.948 1.00 19.17 121 PRO C O 1
ATOM 4446 N N . GLU C 1 122 ? 38.266 35.103 34.617 1.00 19.54 122 GLU C N 1
ATOM 4447 C CA . GLU C 1 122 ? 37.026 35.833 34.554 1.00 20.03 122 GLU C CA 1
ATOM 4448 C C . GLU C 1 122 ? 36.798 36.285 33.109 1.00 20.75 122 GLU C C 1
ATOM 4449 O O . GLU C 1 122 ? 35.664 36.325 32.605 1.00 17.89 122 GLU C O 1
ATOM 4455 N N . GLU C 1 123 ? 37.885 36.692 32.451 1.00 21.16 123 GLU C N 1
ATOM 4456 C CA . GLU C 1 123 ? 37.765 37.270 31.102 1.00 23.03 123 GLU C CA 1
ATOM 4457 C C . GLU C 1 123 ? 37.223 36.234 30.149 1.00 20.59 123 GLU C C 1
ATOM 4458 O O . GLU C 1 123 ? 36.377 36.545 29.330 1.00 21.21 123 GLU C O 1
ATOM 4464 N N . THR C 1 124 ? 37.725 35.001 30.256 1.00 20.31 124 THR C N 1
ATOM 4465 C CA . THR C 1 124 ? 37.196 33.901 29.465 1.00 19.94 124 THR C CA 1
ATOM 4466 C C . THR C 1 124 ? 35.700 33.604 29.786 1.00 19.04 124 THR C C 1
ATOM 4467 O O . THR C 1 124 ? 34.888 33.400 28.887 1.00 17.93 124 THR C O 1
ATOM 4471 N N . TRP C 1 125 ? 35.342 33.559 31.067 1.00 19.18 125 TRP C N 1
ATOM 4472 C CA . TRP C 1 125 ? 33.939 33.379 31.422 1.00 18.41 125 TRP C CA 1
ATOM 4473 C C . TRP C 1 125 ? 33.072 34.404 30.651 1.00 18.80 125 TRP C C 1
ATOM 4474 O O . TRP C 1 125 ? 32.030 34.046 30.039 1.00 18.88 125 TRP C O 1
ATOM 4485 N N . ASP C 1 126 ? 33.462 35.680 30.691 1.00 19.95 126 ASP C N 1
ATOM 4486 C CA . ASP C 1 126 ? 32.603 36.749 30.118 1.00 19.29 126 ASP C CA 1
ATOM 4487 C C . ASP C 1 126 ? 32.539 36.600 28.591 1.00 18.90 126 ASP C C 1
ATOM 4488 O O . ASP C 1 126 ? 31.489 36.861 27.957 1.00 17.23 126 ASP C O 1
ATOM 4493 N N . ARG C 1 127 ? 33.647 36.160 27.998 1.00 17.51 127 ARG C N 1
ATOM 4494 C CA . ARG C 1 127 ? 33.689 36.102 26.546 1.00 18.73 127 ARG C CA 1
ATOM 4495 C C . ARG C 1 127 ? 32.791 34.939 26.020 1.00 18.77 127 ARG C C 1
ATOM 4496 O O . ARG C 1 127 ? 32.080 35.040 25.050 1.00 19.47 127 ARG C O 1
ATOM 4504 N N . ILE C 1 128 ? 32.875 33.797 26.676 1.00 19.41 128 ILE C N 1
ATOM 4505 C CA . ILE C 1 128 ? 31.934 32.716 26.420 1.00 19.08 128 ILE C CA 1
ATOM 4506 C C . ILE C 1 128 ? 30.459 33.147 26.573 1.00 19.34 128 ILE C C 1
ATOM 4507 O O . ILE C 1 128 ? 29.654 32.869 25.655 1.00 20.71 128 ILE C O 1
ATOM 4520 N N . SER C 1 130 ? 29.307 36.207 26.319 1.00 18.76 130 SER C N 1
ATOM 4521 C CA . SER C 1 130 ? 28.964 37.252 25.340 1.00 19.62 130 SER C CA 1
ATOM 4522 C C . SER C 1 130 ? 28.765 36.689 23.936 1.00 19.75 130 SER C C 1
ATOM 4523 O O . SER C 1 130 ? 27.867 37.158 23.242 1.00 23.47 130 SER C O 1
ATOM 4526 N N . VAL C 1 131 ? 29.608 35.748 23.507 1.00 18.43 131 VAL C N 1
ATOM 4527 C CA . VAL C 1 131 ? 29.476 35.136 22.172 1.00 17.55 131 VAL C CA 1
ATOM 4528 C C . VAL C 1 131 ? 28.315 34.090 22.217 1.00 17.32 131 VAL C C 1
ATOM 4529 O O . VAL C 1 131 ? 27.367 34.208 21.439 1.00 16.63 131 VAL C O 1
ATOM 4533 N N . ASN C 1 132 ? 28.365 33.134 23.158 1.00 16.27 132 ASN C N 1
ATOM 4534 C CA . ASN C 1 132 ? 27.422 32.042 23.087 1.00 16.69 132 ASN C CA 1
ATOM 4535 C C . ASN C 1 132 ? 25.963 32.432 23.383 1.00 18.84 132 ASN C C 1
ATOM 4536 O O . ASN C 1 132 ? 25.054 31.847 22.774 1.00 17.95 132 ASN C O 1
ATOM 4541 N N . VAL C 1 133 ? 25.745 33.371 24.313 1.00 18.35 133 VAL C N 1
ATOM 4542 C CA . VAL C 1 133 ? 24.370 33.702 24.716 1.00 18.33 133 VAL C CA 1
ATOM 4543 C C . VAL C 1 133 ? 24.012 35.085 24.208 1.00 18.12 133 VAL C C 1
ATOM 4544 O O . VAL C 1 133 ? 22.948 35.276 23.635 1.00 17.91 133 VAL C O 1
ATOM 4548 N N . LYS C 1 134 ? 24.855 36.081 24.491 1.00 16.81 134 LYS C N 1
ATOM 4549 C CA . LYS C 1 134 ? 24.553 37.419 24.032 1.00 17.95 134 LYS C CA 1
ATOM 4550 C C . LYS C 1 134 ? 24.427 37.480 22.483 1.00 16.89 134 LYS C C 1
ATOM 4551 O O . LYS C 1 134 ? 23.689 38.305 21.957 1.00 17.22 134 LYS C O 1
ATOM 4557 N N . GLY C 1 135 ? 25.146 36.621 21.773 1.00 16.78 135 GLY C N 1
ATOM 4558 C CA . GLY C 1 135 ? 25.090 36.671 20.300 1.00 16.25 135 GLY C CA 1
ATOM 4559 C C . GLY C 1 135 ? 23.692 36.385 19.749 1.00 18.48 135 GLY C C 1
ATOM 4560 O O . GLY C 1 135 ? 23.267 37.009 18.765 1.00 17.78 135 GLY C O 1
ATOM 4561 N N . ILE C 1 136 ? 22.997 35.398 20.366 1.00 17.61 136 ILE C N 1
ATOM 4562 C CA . ILE C 1 136 ? 21.579 35.115 20.120 1.00 16.03 136 ILE C CA 1
ATOM 4563 C C . ILE C 1 136 ? 20.697 36.295 20.350 1.00 14.78 136 ILE C C 1
ATOM 4564 O O . ILE C 1 136 ? 19.917 36.657 19.468 1.00 15.86 136 ILE C O 1
ATOM 4569 N N . PHE C 1 137 ? 20.847 36.914 21.531 1.00 15.47 137 PHE C N 1
ATOM 4570 C CA . PHE C 1 137 ? 20.054 38.076 21.961 1.00 15.57 137 PHE C CA 1
ATOM 4571 C C . PHE C 1 137 ? 20.239 39.201 20.948 1.00 16.30 137 PHE C C 1
ATOM 4572 O O . PHE C 1 137 ? 19.272 39.698 20.388 1.00 16.01 137 PHE C O 1
ATOM 4580 N N . LEU C 1 138 ? 21.486 39.496 20.605 1.00 15.78 138 LEU C N 1
ATOM 4581 C CA . LEU C 1 138 ? 21.757 40.606 19.652 1.00 16.47 138 LEU C CA 1
ATOM 4582 C C . LEU C 1 138 ? 21.351 40.326 18.196 1.00 17.22 138 LEU C C 1
ATOM 4583 O O . LEU C 1 138 ? 20.745 41.197 17.571 1.00 18.00 138 LEU C O 1
ATOM 4588 N N . CYS C 1 139 ? 21.672 39.153 17.651 1.00 16.91 139 CYS C N 1
ATOM 4589 C CA . CYS C 1 139 ? 21.227 38.882 16.305 1.00 17.39 139 CYS C CA 1
ATOM 4590 C C . CYS C 1 139 ? 19.709 38.885 16.211 1.00 18.00 139 CYS C C 1
ATOM 4591 O O . CYS C 1 139 ? 19.134 39.429 15.228 1.00 18.02 139 CYS C O 1
ATOM 4594 N N . SER C 1 140 ? 19.028 38.290 17.205 1.00 16.26 140 SER C N 1
ATOM 4595 C CA . SER C 1 140 ? 17.560 38.213 17.165 1.00 15.79 140 SER C CA 1
ATOM 4596 C C . SER C 1 140 ? 16.936 39.580 17.424 1.00 16.62 140 SER C C 1
ATOM 4597 O O . SER C 1 140 ? 15.873 39.882 16.909 1.00 15.70 140 SER C O 1
ATOM 4600 N N . LYS C 1 141 ? 17.591 40.398 18.251 1.00 15.37 141 LYS C N 1
ATOM 4601 C CA . LYS C 1 141 ? 17.107 41.750 18.477 1.00 16.00 141 LYS C CA 1
ATOM 4602 C C . LYS C 1 141 ? 16.937 42.494 17.132 1.00 15.97 141 LYS C C 1
ATOM 4603 O O . LYS C 1 141 ? 15.959 43.223 16.947 1.00 16.10 141 LYS C O 1
ATOM 4609 N N . TYR C 1 142 ? 17.854 42.296 16.204 1.00 15.42 142 TYR C N 1
ATOM 4610 C CA . TYR C 1 142 ? 17.738 42.997 14.916 1.00 16.84 142 TYR C CA 1
ATOM 4611 C C . TYR C 1 142 ? 17.024 42.234 13.850 1.00 17.73 142 TYR C C 1
ATOM 4612 O O . TYR C 1 142 ? 16.405 42.833 12.945 1.00 18.95 142 TYR C O 1
ATOM 4621 N N . VAL C 1 143 ? 17.105 40.892 13.912 1.00 18.64 143 VAL C N 1
ATOM 4622 C CA . VAL C 1 143 ? 16.339 40.033 12.995 1.00 18.28 143 VAL C CA 1
ATOM 4623 C C . VAL C 1 143 ? 14.830 40.075 13.207 1.00 18.71 143 VAL C C 1
ATOM 4624 O O . VAL C 1 143 ? 14.054 40.141 12.218 1.00 19.33 143 VAL C O 1
ATOM 4628 N N . ILE C 1 144 ? 14.409 40.068 14.464 1.00 14.91 144 ILE C N 1
ATOM 4629 C CA . ILE C 1 144 ? 12.944 39.907 14.747 1.00 17.02 144 ILE C CA 1
ATOM 4630 C C . ILE C 1 144 ? 12.048 41.034 14.197 1.00 17.05 144 ILE C C 1
ATOM 4631 O O . ILE C 1 144 ? 10.985 40.723 13.643 1.00 18.12 144 ILE C O 1
ATOM 4636 N N . PRO C 1 145 ? 12.468 42.318 14.327 1.00 17.73 145 PRO C N 1
ATOM 4637 C CA . PRO C 1 145 ? 11.668 43.366 13.661 1.00 18.12 145 PRO C CA 1
ATOM 4638 C C . PRO C 1 145 ? 11.518 43.132 12.139 1.00 18.59 145 PRO C C 1
ATOM 4639 O O . PRO C 1 145 ? 10.508 43.551 11.565 1.00 17.62 145 PRO C O 1
ATOM 4643 N N . VAL C 1 146 ? 12.506 42.536 11.492 1.00 18.17 146 VAL C N 1
ATOM 4644 C CA . VAL C 1 146 ? 12.359 42.221 10.049 1.00 17.58 146 VAL C CA 1
ATOM 4645 C C . VAL C 1 146 ? 11.350 41.078 9.819 1.00 18.58 146 VAL C C 1
ATOM 4646 O O . VAL C 1 146 ? 10.382 41.240 9.081 1.00 17.24 146 VAL C O 1
ATOM 4658 N N . ARG C 1 148 ? 9.020 40.208 11.792 1.00 20.88 148 ARG C N 1
ATOM 4659 C CA . ARG C 1 148 ? 7.666 40.720 12.097 1.00 22.41 148 ARG C CA 1
ATOM 4660 C C . ARG C 1 148 ? 7.005 41.380 10.876 1.00 23.46 148 ARG C C 1
ATOM 4661 O O . ARG C 1 148 ? 5.810 41.532 10.878 1.00 25.65 148 ARG C O 1
ATOM 4669 N N . ARG C 1 149 ? 7.764 41.860 9.926 1.00 23.81 149 ARG C N 1
ATOM 4670 C CA . ARG C 1 149 ? 7.199 42.492 8.753 1.00 25.77 149 ARG C CA 1
ATOM 4671 C C . ARG C 1 149 ? 7.083 41.583 7.553 1.00 26.06 149 ARG C C 1
ATOM 4672 O O . ARG C 1 149 ? 6.494 41.966 6.581 1.00 26.43 149 ARG C O 1
ATOM 4680 N N . ASN C 1 150 ? 7.683 40.421 7.604 1.00 23.32 150 ASN C N 1
ATOM 4681 C CA . ASN C 1 150 ? 7.564 39.496 6.530 1.00 23.28 150 ASN C CA 1
ATOM 4682 C C . ASN C 1 150 ? 6.828 38.226 6.875 1.00 23.71 150 ASN C C 1
ATOM 4683 O O . ASN C 1 150 ? 7.044 37.199 6.338 1.00 26.74 150 ASN C O 1
ATOM 4688 N N . GLY C 1 151 ? 5.910 38.352 7.779 1.00 23.49 151 GLY C N 1
ATOM 4689 C CA . GLY C 1 151 ? 5.073 37.265 8.131 1.00 23.19 151 GLY C CA 1
ATOM 4690 C C . GLY C 1 151 ? 5.672 36.232 9.031 1.00 23.86 151 GLY C C 1
ATOM 4691 O O . GLY C 1 151 ? 5.165 35.157 9.084 1.00 25.49 151 GLY C O 1
ATOM 4692 N N . GLY C 1 152 ? 6.727 36.568 9.747 1.00 22.24 152 GLY C N 1
ATOM 4693 C CA . GLY C 1 152 ? 7.296 35.664 10.750 1.00 19.11 152 GLY C CA 1
ATOM 4694 C C . GLY C 1 152 ? 8.490 34.906 10.177 1.00 18.39 152 GLY C C 1
ATOM 4695 O O . GLY C 1 152 ? 9.154 35.362 9.246 1.00 20.51 152 GLY C O 1
ATOM 4696 N N . GLY C 1 153 ? 8.794 33.757 10.744 1.00 18.35 153 GLY C N 1
ATOM 4697 C CA . GLY C 1 153 ? 9.977 32.978 10.336 1.00 16.77 153 GLY C CA 1
ATOM 4698 C C . GLY C 1 153 ? 10.387 31.957 11.397 1.00 17.64 153 GLY C C 1
ATOM 4699 O O . GLY C 1 153 ? 9.538 31.558 12.263 1.00 16.74 153 GLY C O 1
ATOM 4700 N N . SER C 1 154 ? 11.657 31.515 11.348 1.00 16.80 154 SER C N 1
ATOM 4701 C CA . SER C 1 154 ? 12.077 30.441 12.216 1.00 16.84 154 SER C CA 1
ATOM 4702 C C . SER C 1 154 ? 13.477 30.741 12.735 1.00 18.26 154 SER C C 1
ATOM 4703 O O . SER C 1 154 ? 14.404 31.025 11.943 1.00 18.03 154 SER C O 1
ATOM 4706 N N . ILE C 1 155 ? 13.646 30.737 14.051 1.00 15.82 155 ILE C N 1
ATOM 4707 C CA . ILE C 1 155 ? 14.947 31.037 14.605 1.00 15.78 155 ILE C CA 1
ATOM 4708 C C . ILE C 1 155 ? 15.404 29.740 15.272 1.00 17.61 155 ILE C C 1
ATOM 4709 O O . ILE C 1 155 ? 14.644 29.101 16.040 1.00 16.82 155 ILE C O 1
ATOM 4714 N N . ILE C 1 156 ? 16.638 29.354 14.985 1.00 16.28 156 ILE C N 1
ATOM 4715 C CA . ILE C 1 156 ? 17.186 28.103 15.499 1.00 17.37 156 ILE C CA 1
ATOM 4716 C C . ILE C 1 156 ? 18.514 28.363 16.259 1.00 17.24 156 ILE C C 1
ATOM 4717 O O . ILE C 1 156 ? 19.472 28.851 15.678 1.00 16.64 156 ILE C O 1
ATOM 4722 N N . ASN C 1 157 ? 18.568 28.000 17.539 1.00 16.20 157 ASN C N 1
ATOM 4723 C CA . ASN C 1 157 ? 19.766 28.232 18.366 1.00 15.16 157 ASN C CA 1
ATOM 4724 C C . ASN C 1 157 ? 20.505 26.908 18.469 1.00 14.92 157 ASN C C 1
ATOM 4725 O O . ASN C 1 157 ? 19.931 25.817 18.202 1.00 15.13 157 ASN C O 1
ATOM 4730 N N . THR C 1 158 ? 21.779 26.974 18.855 1.00 15.12 158 THR C N 1
ATOM 4731 C CA . THR C 1 158 ? 22.549 25.818 19.071 1.00 16.69 158 THR C CA 1
ATOM 4732 C C . THR C 1 158 ? 22.783 25.657 20.569 1.00 16.55 158 THR C C 1
ATOM 4733 O O . THR C 1 158 ? 23.526 26.434 21.156 1.00 14.92 158 THR C O 1
ATOM 4737 N N . THR C 1 159 ? 22.186 24.640 21.197 1.00 14.37 159 THR C N 1
ATOM 4738 C CA . THR C 1 159 ? 22.501 24.455 22.626 1.00 15.13 159 THR C CA 1
ATOM 4739 C C . THR C 1 159 ? 23.491 23.224 22.606 1.00 15.85 159 THR C C 1
ATOM 4740 O O . THR C 1 159 ? 24.226 23.069 21.646 1.00 15.02 159 THR C O 1
ATOM 4744 N N . SER C 1 160 ? 23.439 22.312 23.568 1.00 15.39 160 SER C N 1
ATOM 4745 C CA . SER C 1 160 ? 24.338 21.155 23.627 1.00 14.95 160 SER C CA 1
ATOM 4746 C C . SER C 1 160 ? 23.692 20.089 24.489 1.00 15.25 160 SER C C 1
ATOM 4747 O O . SER C 1 160 ? 22.904 20.419 25.430 1.00 15.68 160 SER C O 1
ATOM 4750 N N . TYR C 1 161 ? 24.055 18.846 24.259 1.00 14.61 161 TYR C N 1
ATOM 4751 C CA . TYR C 1 161 ? 23.562 17.766 25.105 1.00 15.46 161 TYR C CA 1
ATOM 4752 C C . TYR C 1 161 ? 24.022 18.033 26.545 1.00 15.43 161 TYR C C 1
ATOM 4753 O O . TYR C 1 161 ? 23.362 17.590 27.527 1.00 15.99 161 TYR C O 1
ATOM 4762 N N . THR C 1 162 ? 25.115 18.802 26.694 1.00 13.67 162 THR C N 1
ATOM 4763 C CA . THR C 1 162 ? 25.643 19.054 28.079 1.00 15.17 162 THR C CA 1
ATOM 4764 C C . THR C 1 162 ? 24.750 20.063 28.884 1.00 15.51 162 THR C C 1
ATOM 4765 O O . THR C 1 162 ? 24.888 20.231 30.118 1.00 16.43 162 THR C O 1
ATOM 4769 N N . ALA C 1 163 ? 23.796 20.691 28.211 1.00 12.47 163 ALA C N 1
ATOM 4770 C CA . ALA C 1 163 ? 22.852 21.590 28.925 1.00 14.88 163 ALA C CA 1
ATOM 4771 C C . ALA C 1 163 ? 21.956 20.785 29.895 1.00 15.20 163 ALA C C 1
ATOM 4772 O O . ALA C 1 163 ? 21.388 21.337 30.858 1.00 16.64 163 ALA C O 1
ATOM 4774 N N . THR C 1 164 ? 21.856 19.507 29.609 1.00 16.16 164 THR C N 1
ATOM 4775 C CA . THR C 1 164 ? 21.023 18.516 30.283 1.00 20.48 164 THR C CA 1
ATOM 4776 C C . THR C 1 164 ? 21.940 17.509 30.974 1.00 19.25 164 THR C C 1
ATOM 4777 O O . THR C 1 164 ? 21.708 17.152 32.114 1.00 19.82 164 THR C O 1
ATOM 4781 N N . SER C 1 165 ? 22.990 17.055 30.290 1.00 17.59 165 SER C N 1
ATOM 4782 C CA . SER C 1 165 ? 23.777 15.976 30.865 1.00 16.60 165 SER C CA 1
ATOM 4783 C C . SER C 1 165 ? 25.186 16.508 30.854 1.00 16.99 165 SER C C 1
ATOM 4784 O O . SER C 1 165 ? 25.850 16.500 29.806 1.00 16.43 165 SER C O 1
ATOM 4787 N N . ALA C 1 166 ? 25.581 17.064 31.984 1.00 15.84 166 ALA C N 1
ATOM 4788 C CA . ALA C 1 166 ? 26.779 17.868 32.092 1.00 17.59 166 ALA C CA 1
ATOM 4789 C C . ALA C 1 166 ? 28.035 17.046 31.925 1.00 17.00 166 ALA C C 1
ATOM 4790 O O . ALA C 1 166 ? 28.004 15.830 32.032 1.00 18.01 166 ALA C O 1
ATOM 4792 N N . ILE C 1 167 ? 29.121 17.724 31.583 1.00 17.84 167 ILE C N 1
ATOM 4793 C CA . ILE C 1 167 ? 30.428 17.122 31.659 1.00 18.64 167 ILE C CA 1
ATOM 4794 C C . ILE C 1 167 ? 31.265 17.994 32.583 1.00 18.28 167 ILE C C 1
ATOM 4795 O O . ILE C 1 167 ? 30.944 19.189 32.760 1.00 18.98 167 ILE C O 1
ATOM 4800 N N . ALA C 1 168 ? 32.369 17.423 33.109 1.00 18.06 168 ALA C N 1
ATOM 4801 C CA . ALA C 1 168 ? 33.239 18.091 34.028 1.00 18.44 168 ALA C CA 1
ATOM 4802 C C . ALA C 1 168 ? 34.199 18.929 33.217 1.00 19.81 168 ALA C C 1
ATOM 4803 O O . ALA C 1 168 ? 34.478 18.611 32.072 1.00 19.99 168 ALA C O 1
ATOM 4805 N N . ASP C 1 169 ? 34.751 19.958 33.813 1.00 19.40 169 ASP C N 1
ATOM 4806 C CA . ASP C 1 169 ? 35.888 20.719 33.257 1.00 20.83 169 ASP C CA 1
ATOM 4807 C C . ASP C 1 169 ? 35.583 21.457 31.948 1.00 20.58 169 ASP C C 1
ATOM 4808 O O . ASP C 1 169 ? 36.509 21.704 31.136 1.00 17.97 169 ASP C O 1
ATOM 4813 N N . ARG C 1 170 ? 34.311 21.904 31.779 1.00 17.49 170 ARG C N 1
ATOM 4814 C CA . ARG C 1 170 ? 33.969 22.800 30.685 1.00 19.46 170 ARG C CA 1
ATOM 4815 C C . ARG C 1 170 ? 32.947 23.779 31.207 1.00 17.69 170 ARG C C 1
ATOM 4816 O O . ARG C 1 170 ? 31.980 24.002 30.538 1.00 16.79 170 ARG C O 1
ATOM 4824 N N . THR C 1 171 ? 33.118 24.309 32.422 1.00 16.55 171 THR C N 1
ATOM 4825 C CA . THR C 1 171 ? 31.952 24.750 33.169 1.00 17.40 171 THR C CA 1
ATOM 4826 C C . THR C 1 171 ? 31.324 25.985 32.534 1.00 17.03 171 THR C C 1
ATOM 4827 O O . THR C 1 171 ? 30.090 26.138 32.607 1.00 16.98 171 THR C O 1
ATOM 4831 N N . ALA C 1 172 ? 32.139 26.916 31.985 1.00 13.83 172 ALA C N 1
ATOM 4832 C CA . ALA C 1 172 ? 31.517 28.118 31.421 1.00 14.32 172 ALA C CA 1
ATOM 4833 C C . ALA C 1 172 ? 30.706 27.786 30.193 1.00 13.62 172 ALA C C 1
ATOM 4834 O O . ALA C 1 172 ? 29.591 28.310 29.971 1.00 12.68 172 ALA C O 1
ATOM 4836 N N . TYR C 1 173 ? 31.275 26.877 29.410 1.00 13.74 173 TYR C N 1
ATOM 4837 C CA . TYR C 1 173 ? 30.634 26.381 28.229 1.00 14.87 173 TYR C CA 1
ATOM 4838 C C . TYR C 1 173 ? 29.236 25.761 28.603 1.00 15.20 173 TYR C C 1
ATOM 4839 O O . TYR C 1 173 ? 28.211 26.047 27.971 1.00 15.22 173 TYR C O 1
ATOM 4848 N N . VAL C 1 174 ? 29.267 24.870 29.565 1.00 14.99 174 VAL C N 1
ATOM 4849 C CA . VAL C 1 174 ? 28.058 24.144 29.990 1.00 16.14 174 VAL C CA 1
ATOM 4850 C C . VAL C 1 174 ? 26.985 25.149 30.544 1.00 16.23 174 VAL C C 1
ATOM 4851 O O . VAL C 1 174 ? 25.774 25.060 30.168 1.00 17.19 174 VAL C O 1
ATOM 4855 N N . ALA C 1 175 ? 27.432 26.124 31.321 1.00 15.50 175 ALA C N 1
ATOM 4856 C CA . ALA C 1 175 ? 26.509 27.173 31.806 1.00 17.04 175 ALA C CA 1
ATOM 4857 C C . ALA C 1 175 ? 25.904 27.913 30.623 1.00 15.97 175 ALA C C 1
ATOM 4858 O O . ALA C 1 175 ? 24.658 28.084 30.549 1.00 15.99 175 ALA C O 1
ATOM 4860 N N . SER C 1 176 ? 26.745 28.325 29.645 1.00 14.82 176 SER C N 1
ATOM 4861 C CA . SER C 1 176 ? 26.188 29.048 28.500 1.00 13.93 176 SER C CA 1
ATOM 4862 C C . SER C 1 176 ? 25.099 28.218 27.765 1.00 14.03 176 SER C C 1
ATOM 4863 O O . SER C 1 176 ? 24.104 28.761 27.320 1.00 14.21 176 SER C O 1
ATOM 4866 N N . LYS C 1 177 ? 25.252 26.896 27.698 1.00 14.26 177 LYS C N 1
ATOM 4867 C CA . LYS C 1 177 ? 24.345 26.074 26.881 1.00 13.74 177 LYS C CA 1
ATOM 4868 C C . LYS C 1 177 ? 23.009 25.965 27.623 1.00 13.75 177 LYS C C 1
ATOM 4869 O O . LYS C 1 177 ? 21.964 25.942 27.030 1.00 13.00 177 LYS C O 1
ATOM 4875 N N . GLY C 1 178 ? 23.022 25.931 28.946 1.00 14.79 178 GLY C N 1
ATOM 4876 C CA . GLY C 1 178 ? 21.730 25.935 29.650 1.00 13.89 178 GLY C CA 1
ATOM 4877 C C . GLY C 1 178 ? 20.988 27.252 29.501 1.00 13.86 178 GLY C C 1
ATOM 4878 O O . GLY C 1 178 ? 19.764 27.243 29.529 1.00 14.27 178 GLY C O 1
ATOM 4879 N N . ALA C 1 179 ? 21.712 28.388 29.411 1.00 14.26 179 ALA C N 1
ATOM 4880 C CA . ALA C 1 179 ? 21.111 29.674 29.138 1.00 13.85 179 ALA C CA 1
ATOM 4881 C C . ALA C 1 179 ? 20.431 29.613 27.771 1.00 13.72 179 ALA C C 1
ATOM 4882 O O . ALA C 1 179 ? 19.307 30.105 27.641 1.00 13.30 179 ALA C O 1
ATOM 4884 N N . ILE C 1 180 ? 21.083 28.975 26.785 1.00 13.55 180 ILE C N 1
ATOM 4885 C CA . ILE C 1 180 ? 20.532 28.940 25.436 1.00 13.53 180 ILE C CA 1
ATOM 4886 C C . ILE C 1 180 ? 19.256 28.115 25.375 1.00 14.47 180 ILE C C 1
ATOM 4887 O O . ILE C 1 180 ? 18.300 28.490 24.701 1.00 14.43 180 ILE C O 1
ATOM 4892 N N . SER C 1 181 ? 19.219 26.987 26.070 1.00 14.62 181 SER C N 1
ATOM 4893 C CA . SER C 1 181 ? 18.024 26.167 26.058 1.00 15.50 181 SER C CA 1
ATOM 4894 C C . SER C 1 181 ? 16.852 26.954 26.731 1.00 15.57 181 SER C C 1
ATOM 4895 O O . SER C 1 181 ? 15.708 26.968 26.184 1.00 15.52 181 SER C O 1
ATOM 4898 N N . SER C 1 182 ? 17.095 27.546 27.917 1.00 14.35 182 SER C N 1
ATOM 4899 C CA . SER C 1 182 ? 16.020 28.332 28.566 1.00 14.01 182 SER C CA 1
ATOM 4900 C C . SER C 1 182 ? 15.567 29.530 27.725 1.00 13.67 182 SER C C 1
ATOM 4901 O O . SER C 1 182 ? 14.414 29.858 27.648 1.00 13.75 182 SER C O 1
ATOM 4904 N N . LEU C 1 183 ? 16.510 30.240 27.167 1.00 15.37 183 LEU C N 1
ATOM 4905 C CA . LEU C 1 183 ? 16.242 31.362 26.315 1.00 14.70 183 LEU C CA 1
ATOM 4906 C C . LEU C 1 183 ? 15.356 30.964 25.100 1.00 14.83 183 LEU C C 1
ATOM 4907 O O . LEU C 1 183 ? 14.442 31.698 24.690 1.00 15.93 183 LEU C O 1
ATOM 4912 N N . THR C 1 184 ? 15.604 29.785 24.550 1.00 15.29 184 THR C N 1
ATOM 4913 C CA . THR C 1 184 ? 14.857 29.320 23.402 1.00 14.99 184 THR C CA 1
ATOM 4914 C C . THR C 1 184 ? 13.364 29.218 23.795 1.00 15.47 184 THR C C 1
ATOM 4915 O O . THR C 1 184 ? 12.454 29.596 23.043 1.00 15.50 184 THR C O 1
ATOM 4919 N N . ARG C 1 185 ? 13.098 28.695 24.971 1.00 14.74 185 ARG C N 1
ATOM 4920 C CA . ARG C 1 185 ? 11.700 28.525 25.383 1.00 14.62 185 ARG C CA 1
ATOM 4921 C C . ARG C 1 185 ? 11.108 29.907 25.593 1.00 14.78 185 ARG C C 1
ATOM 4922 O O . ARG C 1 185 ? 9.994 30.127 25.163 1.00 15.10 185 ARG C O 1
ATOM 4930 N N . ALA C 1 186 ? 11.803 30.799 26.302 1.00 13.96 186 ALA C N 1
ATOM 4931 C CA . ALA C 1 186 ? 11.259 32.178 26.547 1.00 15.72 186 ALA C CA 1
ATOM 4932 C C . ALA C 1 186 ? 10.963 32.917 25.239 1.00 15.44 186 ALA C C 1
ATOM 4933 O O . ALA C 1 186 ? 9.912 33.539 25.079 1.00 14.67 186 ALA C O 1
ATOM 4943 N N . ALA C 1 188 ? 10.424 31.625 22.278 1.00 13.99 188 ALA C N 1
ATOM 4944 C CA . ALA C 1 188 ? 9.258 31.078 21.570 1.00 13.99 188 ALA C CA 1
ATOM 4945 C C . ALA C 1 188 ? 7.943 31.640 22.104 1.00 15.37 188 ALA C C 1
ATOM 4946 O O . ALA C 1 188 ? 6.985 31.875 21.368 1.00 13.28 188 ALA C O 1
ATOM 4956 N N . ASP C 1 190 ? 7.700 34.635 23.711 1.00 16.43 190 ASP C N 1
ATOM 4957 C CA . ASP C 1 190 ? 7.710 36.090 23.399 1.00 17.13 190 ASP C CA 1
ATOM 4958 C C . ASP C 1 190 ? 7.181 36.365 21.986 1.00 19.05 190 ASP C C 1
ATOM 4959 O O . ASP C 1 190 ? 6.467 37.355 21.789 1.00 16.71 190 ASP C O 1
ATOM 4964 N N . HIS C 1 191 ? 7.496 35.492 21.023 1.00 17.42 191 HIS C N 1
ATOM 4965 C CA . HIS C 1 191 ? 7.301 35.834 19.597 1.00 17.30 191 HIS C CA 1
ATOM 4966 C C . HIS C 1 191 ? 6.299 34.967 18.840 1.00 18.08 191 HIS C C 1
ATOM 4967 O O . HIS C 1 191 ? 6.136 35.113 17.618 1.00 16.83 191 HIS C O 1
ATOM 4974 N N . ALA C 1 192 ? 5.569 34.107 19.557 1.00 18.30 192 ALA C N 1
ATOM 4975 C CA . ALA C 1 192 ? 4.657 33.133 18.874 1.00 21.16 192 ALA C CA 1
ATOM 4976 C C . ALA C 1 192 ? 3.577 33.932 18.130 1.00 21.26 192 ALA C C 1
ATOM 4977 O O . ALA C 1 192 ? 3.161 33.585 17.016 1.00 20.22 192 ALA C O 1
ATOM 4979 N N . LYS C 1 193 ? 3.207 35.053 18.736 1.00 23.79 193 LYS C N 1
ATOM 4980 C CA . LYS C 1 193 ? 2.094 35.822 18.251 1.00 26.29 193 LYS C CA 1
ATOM 4981 C C . LYS C 1 193 ? 2.441 36.471 16.899 1.00 27.24 193 LYS C C 1
ATOM 4982 O O . LYS C 1 193 ? 1.539 36.685 16.099 1.00 27.10 193 LYS C O 1
ATOM 4988 N N . GLU C 1 194 ? 3.741 36.728 16.665 1.00 24.40 194 GLU C N 1
ATOM 4989 C CA . GLU C 1 194 ? 4.276 37.243 15.420 1.00 25.02 194 GLU C CA 1
ATOM 4990 C C . GLU C 1 194 ? 4.565 36.156 14.367 1.00 23.54 194 GLU C C 1
ATOM 4991 O O . GLU C 1 194 ? 5.150 36.454 13.388 1.00 22.75 194 GLU C O 1
ATOM 4997 N N . GLY C 1 195 ? 4.230 34.893 14.602 1.00 22.72 195 GLY C N 1
ATOM 4998 C CA . GLY C 1 195 ? 4.515 33.862 13.609 1.00 20.85 195 GLY C CA 1
ATOM 4999 C C . GLY C 1 195 ? 5.976 33.491 13.583 1.00 19.12 195 GLY C C 1
ATOM 5000 O O . GLY C 1 195 ? 6.462 32.982 12.575 1.00 19.98 195 GLY C O 1
ATOM 5001 N N . ILE C 1 196 ? 6.701 33.732 14.693 1.00 18.83 196 ILE C N 1
ATOM 5002 C CA . ILE C 1 196 ? 8.142 33.397 14.787 1.00 17.54 196 ILE C CA 1
ATOM 5003 C C . ILE C 1 196 ? 8.307 32.192 15.709 1.00 19.10 196 ILE C C 1
ATOM 5004 O O . ILE C 1 196 ? 7.933 32.254 16.918 1.00 17.89 196 ILE C O 1
ATOM 5009 N N . ARG C 1 197 ? 8.792 31.089 15.149 1.00 17.15 197 ARG C N 1
ATOM 5010 C CA . ARG C 1 197 ? 9.092 29.901 15.942 1.00 16.06 197 ARG C CA 1
ATOM 5011 C C . ARG C 1 197 ? 10.548 30.033 16.382 1.00 15.49 197 ARG C C 1
ATOM 5012 O O . ARG C 1 197 ? 11.424 30.573 15.612 1.00 14.16 197 ARG C O 1
ATOM 5020 N N . VAL C 1 198 ? 10.832 29.511 17.579 1.00 13.25 198 VAL C N 1
ATOM 5021 C CA . VAL C 1 198 ? 12.218 29.576 18.129 1.00 12.59 198 VAL C CA 1
ATOM 5022 C C . VAL C 1 198 ? 12.468 28.202 18.709 1.00 13.47 198 VAL C C 1
ATOM 5023 O O . VAL C 1 198 ? 11.693 27.745 19.570 1.00 12.76 198 VAL C O 1
ATOM 5027 N N . ASN C 1 199 ? 13.494 27.528 18.205 1.00 11.42 199 ASN C N 1
ATOM 5028 C CA . ASN C 1 199 ? 13.786 26.117 18.622 1.00 13.75 199 ASN C CA 1
ATOM 5029 C C . ASN C 1 199 ? 15.304 26.049 18.750 1.00 14.36 199 ASN C C 1
ATOM 5030 O O . ASN C 1 199 ? 16.001 27.021 18.349 1.00 13.85 199 ASN C O 1
ATOM 5035 N N . ALA C 1 200 ? 15.808 24.951 19.305 1.00 15.03 200 ALA C N 1
ATOM 5036 C CA . ALA C 1 200 ? 17.274 24.774 19.328 1.00 15.94 200 ALA C CA 1
ATOM 5037 C C . ALA C 1 200 ? 17.635 23.348 19.031 1.00 15.70 200 ALA C C 1
ATOM 5038 O O . ALA C 1 200 ? 16.874 22.430 19.295 1.00 15.39 200 ALA C O 1
ATOM 5040 N N . VAL C 1 201 ? 18.838 23.155 18.486 1.00 15.11 201 VAL C N 1
ATOM 5041 C CA . VAL C 1 201 ? 19.345 21.795 18.267 1.00 14.82 201 VAL C CA 1
ATOM 5042 C C . VAL C 1 201 ? 20.360 21.495 19.401 1.00 16.52 201 VAL C C 1
ATOM 5043 O O . VAL C 1 201 ? 21.192 22.353 19.677 1.00 17.89 201 VAL C O 1
ATOM 5047 N N . ALA C 1 202 ? 20.323 20.297 20.021 1.00 15.14 202 ALA C N 1
ATOM 5048 C CA . ALA C 1 202 ? 21.327 19.880 21.047 1.00 15.12 202 ALA C CA 1
ATOM 5049 C C . ALA C 1 202 ? 22.251 18.811 20.433 1.00 15.05 202 ALA C C 1
ATOM 5050 O O . ALA C 1 202 ? 21.959 17.611 20.403 1.00 15.73 202 ALA C O 1
ATOM 5052 N N . PRO C 1 203 ? 23.383 19.238 19.886 1.00 13.56 203 PRO C N 1
ATOM 5053 C CA . PRO C 1 203 ? 24.275 18.203 19.272 1.00 14.20 203 PRO C CA 1
ATOM 5054 C C . PRO C 1 203 ? 25.023 17.433 20.300 1.00 14.79 203 PRO C C 1
ATOM 5055 O O . PRO C 1 203 ? 25.239 17.911 21.427 1.00 16.58 203 PRO C O 1
ATOM 5059 N N . GLY C 1 204 ? 25.435 16.253 19.917 1.00 16.21 204 GLY C N 1
ATOM 5060 C CA . GLY C 1 204 ? 26.451 15.506 20.666 1.00 17.66 204 GLY C CA 1
ATOM 5061 C C . GLY C 1 204 ? 27.865 16.028 20.326 1.00 18.48 204 GLY C C 1
ATOM 5062 O O . GLY C 1 204 ? 28.004 17.176 19.868 1.00 18.42 204 GLY C O 1
ATOM 5063 N N . THR C 1 205 ? 28.886 15.204 20.584 1.00 17.69 205 THR C N 1
ATOM 5064 C CA . THR C 1 205 ? 30.266 15.551 20.258 1.00 18.97 205 THR C CA 1
ATOM 5065 C C . THR C 1 205 ? 30.410 15.394 18.775 1.00 18.47 205 THR C C 1
ATOM 5066 O O . THR C 1 205 ? 30.131 14.333 18.251 1.00 20.22 205 THR C O 1
ATOM 5070 N N . ILE C 1 206 ? 30.797 16.471 18.097 1.00 20.18 206 ILE C N 1
ATOM 5071 C CA . ILE C 1 206 ? 30.874 16.529 16.650 1.00 20.17 206 ILE C CA 1
ATOM 5072 C C . ILE C 1 206 ? 32.332 16.627 16.155 1.00 22.02 206 ILE C C 1
ATOM 5073 O O . ILE C 1 206 ? 33.114 17.480 16.582 1.00 21.44 206 ILE C O 1
ATOM 5078 N N . ASP C 1 207 ? 32.673 15.739 15.239 1.00 22.21 207 ASP C N 1
ATOM 5079 C CA . ASP C 1 207 ? 34.032 15.637 14.781 1.00 26.00 207 ASP C CA 1
ATOM 5080 C C . ASP C 1 207 ? 34.270 16.888 14.008 1.00 27.91 207 ASP C C 1
ATOM 5081 O O . ASP C 1 207 ? 33.370 17.402 13.308 1.00 26.77 207 ASP C O 1
ATOM 5086 N N . SER C 1 208 ? 35.490 17.379 14.148 1.00 32.26 208 SER C N 1
ATOM 5087 C CA . SER C 1 208 ? 35.920 18.625 13.510 1.00 35.38 208 SER C CA 1
ATOM 5088 C C . SER C 1 208 ? 37.461 18.626 13.334 1.00 37.06 208 SER C C 1
ATOM 5089 O O . SER C 1 208 ? 38.132 17.646 13.724 1.00 36.20 208 SER C O 1
ATOM 5092 N N . PRO C 1 209 ? 38.031 19.694 12.710 1.00 38.83 209 PRO C N 1
ATOM 5093 C CA . PRO C 1 209 ? 39.511 19.759 12.717 1.00 40.33 209 PRO C CA 1
ATOM 5094 C C . PRO C 1 209 ? 40.126 19.917 14.126 1.00 41.79 209 PRO C C 1
ATOM 5095 O O . PRO C 1 209 ? 41.234 19.440 14.353 1.00 43.32 209 PRO C O 1
ATOM 5099 N N . TYR C 1 210 ? 39.430 20.542 15.072 1.00 42.56 210 TYR C N 1
ATOM 5100 C CA . TYR C 1 210 ? 39.919 20.549 16.456 1.00 44.42 210 TYR C CA 1
ATOM 5101 C C . TYR C 1 210 ? 40.240 19.131 16.899 1.00 45.26 210 TYR C C 1
ATOM 5102 O O . TYR C 1 210 ? 41.232 18.909 17.591 1.00 45.97 210 TYR C O 1
ATOM 5104 N N . PHE C 1 211 ? 39.394 18.176 16.526 1.00 45.58 211 PHE C N 1
ATOM 5105 C CA . PHE C 1 211 ? 39.608 16.807 16.976 1.00 46.46 211 PHE C CA 1
ATOM 5106 C C . PHE C 1 211 ? 40.704 16.144 16.148 1.00 46.78 211 PHE C C 1
ATOM 5107 O O . PHE C 1 211 ? 41.533 15.430 16.714 1.00 46.06 211 PHE C O 1
ATOM 5115 N N . THR C 1 212 ? 40.730 16.403 14.838 1.00 48.05 212 THR C N 1
ATOM 5116 C CA . THR C 1 212 ? 41.827 15.918 13.977 1.00 49.98 212 THR C CA 1
ATOM 5117 C C . THR C 1 212 ? 43.205 16.273 14.617 1.00 51.56 212 THR C C 1
ATOM 5118 O O . THR C 1 212 ? 44.060 15.385 14.814 1.00 51.50 212 THR C O 1
ATOM 5122 N N . LYS C 1 213 ? 43.357 17.556 14.991 1.00 52.68 213 LYS C N 1
ATOM 5123 C CA . LYS C 1 213 ? 44.539 18.092 15.699 1.00 53.92 213 LYS C CA 1
ATOM 5124 C C . LYS C 1 213 ? 44.796 17.391 17.008 1.00 54.26 213 LYS C C 1
ATOM 5125 O O . LYS C 1 213 ? 45.765 16.674 17.114 1.00 55.12 213 LYS C O 1
ATOM 5127 N N . ILE C 1 214 ? 43.925 17.561 17.992 1.00 54.90 214 ILE C N 1
ATOM 5128 C CA . ILE C 1 214 ? 44.210 17.030 19.322 1.00 55.54 214 ILE C CA 1
ATOM 5129 C C . ILE C 1 214 ? 44.480 15.525 19.327 1.00 56.38 214 ILE C C 1
ATOM 5130 O O . ILE C 1 214 ? 45.174 15.044 20.214 1.00 57.07 214 ILE C O 1
ATOM 5135 N N . PHE C 1 215 ? 43.969 14.791 18.334 1.00 56.97 215 PHE C N 1
ATOM 5136 C CA . PHE C 1 215 ? 44.434 13.427 18.088 1.00 57.06 215 PHE C CA 1
ATOM 5137 C C . PHE C 1 215 ? 45.842 13.506 17.476 1.00 57.26 215 PHE C C 1
ATOM 5138 O O . PHE C 1 215 ? 46.517 12.489 17.322 1.00 57.10 215 PHE C O 1
ATOM 5146 N N . PRO C 1 221 ? 46.895 7.789 20.688 1.00 56.47 221 PRO C N 1
ATOM 5147 C CA . PRO C 1 221 ? 46.206 8.490 19.596 1.00 56.50 221 PRO C CA 1
ATOM 5148 C C . PRO C 1 221 ? 44.793 7.936 19.312 1.00 55.93 221 PRO C C 1
ATOM 5149 O O . PRO C 1 221 ? 43.787 8.613 19.577 1.00 56.44 221 PRO C O 1
ATOM 5151 N N . ALA C 1 222 ? 44.708 6.716 18.779 1.00 54.21 222 ALA C N 1
ATOM 5152 C CA . ALA C 1 222 ? 43.401 6.047 18.618 1.00 52.71 222 ALA C CA 1
ATOM 5153 C C . ALA C 1 222 ? 42.611 5.744 19.939 1.00 50.82 222 ALA C C 1
ATOM 5154 O O . ALA C 1 222 ? 41.406 5.523 19.877 1.00 49.75 222 ALA C O 1
ATOM 5156 N N . LYS C 1 223 ? 43.277 5.751 21.097 1.00 48.68 223 LYS C N 1
ATOM 5157 C CA . LYS C 1 223 ? 42.607 5.563 22.384 1.00 47.06 223 LYS C CA 1
ATOM 5158 C C . LYS C 1 223 ? 41.767 6.802 22.686 1.00 46.60 223 LYS C C 1
ATOM 5159 O O . LYS C 1 223 ? 40.667 6.723 23.283 1.00 45.93 223 LYS C O 1
ATOM 5161 N N . LEU C 1 224 ? 42.303 7.964 22.311 1.00 44.55 224 LEU C N 1
ATOM 5162 C CA . LEU C 1 224 ? 41.643 9.181 22.712 1.00 43.29 224 LEU C CA 1
ATOM 5163 C C . LEU C 1 224 ? 40.381 9.460 21.841 1.00 41.47 224 LEU C C 1
ATOM 5164 O O . LEU C 1 224 ? 39.394 9.996 22.324 1.00 40.16 224 LEU C O 1
ATOM 5169 N N . ARG C 1 225 ? 40.432 9.061 20.576 1.00 40.35 225 ARG C N 1
ATOM 5170 C CA . ARG C 1 225 ? 39.251 9.099 19.722 1.00 39.39 225 ARG C CA 1
ATOM 5171 C C . ARG C 1 225 ? 38.223 8.178 20.390 1.00 38.22 225 ARG C C 1
ATOM 5172 O O . ARG C 1 225 ? 37.049 8.494 20.544 1.00 38.26 225 ARG C O 1
ATOM 5180 N N . SER C 1 226 ? 38.708 7.055 20.855 1.00 36.31 226 SER C N 1
ATOM 5181 C CA . SER C 1 226 ? 37.843 6.066 21.441 1.00 35.32 226 SER C CA 1
ATOM 5182 C C . SER C 1 226 ? 37.089 6.607 22.711 1.00 32.86 226 SER C C 1
ATOM 5183 O O . SER C 1 226 ? 35.913 6.257 22.899 1.00 30.35 226 SER C O 1
ATOM 5186 N N . ASP C 1 227 ? 37.742 7.463 23.502 1.00 30.64 227 ASP C N 1
ATOM 5187 C CA . ASP C 1 227 ? 37.124 8.061 24.704 1.00 30.68 227 ASP C CA 1
ATOM 5188 C C . ASP C 1 227 ? 36.029 9.083 24.350 1.00 27.68 227 ASP C C 1
ATOM 5189 O O . ASP C 1 227 ? 34.994 9.164 24.988 1.00 25.83 227 ASP C O 1
ATOM 5194 N N . PHE C 1 228 ? 36.270 9.859 23.320 1.00 26.64 228 PHE C N 1
ATOM 5195 C CA . PHE C 1 228 ? 35.229 10.736 22.757 1.00 27.06 228 PHE C CA 1
ATOM 5196 C C . PHE C 1 228 ? 34.073 10.008 22.120 1.00 25.20 228 PHE C C 1
ATOM 5197 O O . PHE C 1 228 ? 32.917 10.452 22.318 1.00 25.42 228 PHE C O 1
ATOM 5205 N N . ASN C 1 229 ? 34.368 8.928 21.402 1.00 23.05 229 ASN C N 1
ATOM 5206 C CA . ASN C 1 229 ? 33.324 8.103 20.814 1.00 24.57 229 ASN C CA 1
ATOM 5207 C C . ASN C 1 229 ? 32.427 7.517 21.914 1.00 23.02 229 ASN C C 1
ATOM 5208 O O . ASN C 1 229 ? 31.210 7.407 21.748 1.00 23.31 229 ASN C O 1
ATOM 5213 N N . ALA C 1 230 ? 33.047 7.179 23.036 1.00 20.18 230 ALA C N 1
ATOM 5214 C CA . ALA C 1 230 ? 32.370 6.528 24.123 1.00 20.26 230 ALA C CA 1
ATOM 5215 C C . ALA C 1 230 ? 31.392 7.455 24.871 1.00 19.97 230 ALA C C 1
ATOM 5216 O O . ALA C 1 230 ? 30.591 6.998 25.688 1.00 19.60 230 ALA C O 1
ATOM 5218 N N . ARG C 1 231 ? 31.426 8.742 24.576 1.00 20.23 231 ARG C N 1
ATOM 5219 C CA . ARG C 1 231 ? 30.438 9.612 25.203 1.00 20.44 231 ARG C CA 1
ATOM 5220 C C . ARG C 1 231 ? 29.037 9.196 24.749 1.00 20.19 231 ARG C C 1
ATOM 5221 O O . ARG C 1 231 ? 28.067 9.437 25.450 1.00 21.62 231 ARG C O 1
ATOM 5229 N N . ALA C 1 232 ? 28.947 8.587 23.567 1.00 19.74 232 ALA C N 1
ATOM 5230 C CA . ALA C 1 232 ? 27.648 8.291 22.944 1.00 19.45 232 ALA C CA 1
ATOM 5231 C C . ALA C 1 232 ? 27.373 6.838 23.078 1.00 19.75 232 ALA C C 1
ATOM 5232 O O . ALA C 1 232 ? 28.270 5.971 22.850 1.00 18.29 232 ALA C O 1
ATOM 5234 N N . VAL C 1 233 ? 26.126 6.501 23.415 1.00 19.06 233 VAL C N 1
ATOM 5235 C CA . VAL C 1 233 ? 25.800 5.078 23.384 1.00 20.12 233 VAL C CA 1
ATOM 5236 C C . VAL C 1 233 ? 26.079 4.535 21.968 1.00 20.25 233 VAL C C 1
ATOM 5237 O O . VAL C 1 233 ? 26.400 3.346 21.812 1.00 20.08 233 VAL C O 1
ATOM 5249 N N . ASP C 1 235 ? 28.590 5.079 20.269 1.00 22.04 235 ASP C N 1
ATOM 5250 C CA . ASP C 1 235 ? 30.043 4.848 20.198 1.00 23.10 235 ASP C CA 1
ATOM 5251 C C . ASP C 1 235 ? 30.725 5.494 18.979 1.00 22.64 235 ASP C C 1
ATOM 5252 O O . ASP C 1 235 ? 31.592 4.887 18.351 1.00 21.02 235 ASP C O 1
ATOM 5257 N N . ARG C 1 236 ? 30.343 6.736 18.668 1.00 21.37 236 ARG C N 1
ATOM 5258 C CA . ARG C 1 236 ? 31.006 7.556 17.666 1.00 21.88 236 ARG C CA 1
ATOM 5259 C C . ARG C 1 236 ? 30.663 8.992 17.938 1.00 22.10 236 ARG C C 1
ATOM 5260 O O . ARG C 1 236 ? 29.733 9.295 18.697 1.00 21.44 236 ARG C O 1
ATOM 5276 N N . GLY C 1 238 ? 29.391 12.630 16.129 1.00 19.78 238 GLY C N 1
ATOM 5277 C CA . GLY C 1 238 ? 28.483 13.044 15.050 1.00 19.12 238 GLY C CA 1
ATOM 5278 C C . GLY C 1 238 ? 29.272 13.794 13.974 1.00 20.45 238 GLY C C 1
ATOM 5279 O O . GLY C 1 238 ? 30.476 14.104 14.138 1.00 19.67 238 GLY C O 1
ATOM 5280 N N . THR C 1 239 ? 28.608 14.056 12.862 1.00 20.33 239 THR C N 1
ATOM 5281 C CA . THR C 1 239 ? 29.185 14.942 11.880 1.00 19.20 239 THR C CA 1
ATOM 5282 C C . THR C 1 239 ? 28.437 16.284 11.787 1.00 19.60 239 THR C C 1
ATOM 5283 O O . THR C 1 239 ? 27.238 16.408 12.172 1.00 17.00 239 THR C O 1
ATOM 5287 N N . ALA C 1 240 ? 29.162 17.293 11.278 1.00 18.10 240 ALA C N 1
ATOM 5288 C CA . ALA C 1 240 ? 28.594 18.608 10.978 1.00 17.94 240 ALA C CA 1
ATOM 5289 C C . ALA C 1 240 ? 27.329 18.422 10.096 1.00 18.96 240 ALA C C 1
ATOM 5290 O O . ALA C 1 240 ? 26.310 19.077 10.315 1.00 18.38 240 ALA C O 1
ATOM 5292 N N . GLU C 1 241 ? 27.391 17.509 9.128 1.00 18.45 241 GLU C N 1
ATOM 5293 C CA . GLU C 1 241 ? 26.278 17.311 8.196 1.00 20.47 241 GLU C CA 1
ATOM 5294 C C . GLU C 1 241 ? 25.029 16.731 8.908 1.00 19.08 241 GLU C C 1
ATOM 5295 O O . GLU C 1 241 ? 23.918 17.016 8.519 1.00 17.74 241 GLU C O 1
ATOM 5301 N N . GLU C 1 242 ? 25.249 15.880 9.898 1.00 16.70 242 GLU C N 1
ATOM 5302 C CA . GLU C 1 242 ? 24.157 15.286 10.644 1.00 17.42 242 GLU C CA 1
ATOM 5303 C C . GLU C 1 242 ? 23.408 16.362 11.389 1.00 17.19 242 GLU C C 1
ATOM 5304 O O . GLU C 1 242 ? 22.160 16.397 11.358 1.00 18.50 242 GLU C O 1
ATOM 5310 N N . ILE C 1 243 ? 24.161 17.280 12.010 1.00 17.10 243 ILE C N 1
ATOM 5311 C CA . ILE C 1 243 ? 23.531 18.403 12.678 1.00 16.25 243 ILE C CA 1
ATOM 5312 C C . ILE C 1 243 ? 22.789 19.361 11.724 1.00 17.83 243 ILE C C 1
ATOM 5313 O O . ILE C 1 243 ? 21.706 19.898 12.094 1.00 17.99 243 ILE C O 1
ATOM 5318 N N . ALA C 1 244 ? 23.373 19.606 10.532 1.00 15.67 244 ALA C N 1
ATOM 5319 C CA . ALA C 1 244 ? 22.722 20.476 9.550 1.00 15.89 244 ALA C CA 1
ATOM 5320 C C . ALA C 1 244 ? 21.381 19.908 9.182 1.00 15.60 244 ALA C C 1
ATOM 5321 O O . ALA C 1 244 ? 20.511 20.690 8.876 1.00 15.60 244 ALA C O 1
ATOM 5323 N N . GLU C 1 245 ? 21.202 18.575 9.151 1.00 16.03 245 GLU C N 1
ATOM 5324 C CA . GLU C 1 245 ? 19.877 18.023 8.771 1.00 16.48 245 GLU C CA 1
ATOM 5325 C C . GLU C 1 245 ? 18.800 18.426 9.818 1.00 15.86 245 GLU C C 1
ATOM 5326 O O . GLU C 1 245 ? 17.692 18.632 9.464 1.00 14.72 245 GLU C O 1
ATOM 5332 N N . ALA C 1 246 ? 19.182 18.507 11.103 1.00 14.07 246 ALA C N 1
ATOM 5333 C CA . ALA C 1 246 ? 18.262 18.894 12.161 1.00 11.64 246 ALA C CA 1
ATOM 5334 C C . ALA C 1 246 ? 17.981 20.375 12.007 1.00 14.06 246 ALA C C 1
ATOM 5335 O O . ALA C 1 246 ? 16.852 20.801 12.156 1.00 15.55 246 ALA C O 1
ATOM 5345 N N . LEU C 1 248 ? 17.932 22.006 9.229 1.00 16.97 248 LEU C N 1
ATOM 5346 C CA . LEU C 1 248 ? 17.016 22.152 8.085 1.00 16.98 248 LEU C CA 1
ATOM 5347 C C . LEU C 1 248 ? 15.610 21.718 8.453 1.00 17.41 248 LEU C C 1
ATOM 5348 O O . LEU C 1 248 ? 14.634 22.342 8.037 1.00 16.85 248 LEU C O 1
ATOM 5353 N N . PHE C 1 249 ? 15.492 20.637 9.214 1.00 16.35 249 PHE C N 1
ATOM 5354 C CA . PHE C 1 249 ? 14.145 20.235 9.686 1.00 16.28 249 PHE C CA 1
ATOM 5355 C C . PHE C 1 249 ? 13.451 21.436 10.383 1.00 15.24 249 PHE C C 1
ATOM 5356 O O . PHE C 1 249 ? 12.306 21.813 10.063 1.00 14.78 249 PHE C O 1
ATOM 5364 N N . LEU C 1 250 ? 14.155 22.056 11.329 1.00 15.10 250 LEU C N 1
ATOM 5365 C CA . LEU C 1 250 ? 13.575 23.150 12.109 1.00 16.50 250 LEU C CA 1
ATOM 5366 C C . LEU C 1 250 ? 13.411 24.462 11.292 1.00 16.95 250 LEU C C 1
ATOM 5367 O O . LEU C 1 250 ? 12.479 25.231 11.540 1.00 18.10 250 LEU C O 1
ATOM 5372 N N . ALA C 1 251 ? 14.258 24.691 10.279 1.00 16.52 251 ALA C N 1
ATOM 5373 C CA . ALA C 1 251 ? 14.154 25.909 9.534 1.00 16.59 251 ALA C CA 1
ATOM 5374 C C . ALA C 1 251 ? 12.966 25.856 8.574 1.00 17.69 251 ALA C C 1
ATOM 5375 O O . ALA C 1 251 ? 12.400 26.908 8.176 1.00 18.74 251 ALA C O 1
ATOM 5377 N N . SER C 1 252 ? 12.641 24.650 8.151 1.00 17.80 252 SER C N 1
ATOM 5378 C CA . SER C 1 252 ? 11.656 24.405 7.092 1.00 18.20 252 SER C CA 1
ATOM 5379 C C . SER C 1 252 ? 10.240 24.293 7.596 1.00 20.09 252 SER C C 1
ATOM 5380 O O . SER C 1 252 ? 9.970 24.151 8.814 1.00 19.16 252 SER C O 1
ATOM 5383 N N . ASP C 1 253 ? 9.326 24.251 6.662 1.00 20.65 253 ASP C N 1
ATOM 5384 C CA . ASP C 1 253 ? 7.937 24.019 6.945 1.00 22.19 253 ASP C CA 1
ATOM 5385 C C . ASP C 1 253 ? 7.576 22.641 7.483 1.00 21.17 253 ASP C C 1
ATOM 5386 O O . ASP C 1 253 ? 6.527 22.485 7.990 1.00 20.63 253 ASP C O 1
ATOM 5391 N N . ARG C 1 254 ? 8.488 21.686 7.387 1.00 19.53 254 ARG C N 1
ATOM 5392 C CA . ARG C 1 254 ? 8.277 20.339 7.862 1.00 18.95 254 ARG C CA 1
ATOM 5393 C C . ARG C 1 254 ? 8.089 20.301 9.373 1.00 18.28 254 ARG C C 1
ATOM 5394 O O . ARG C 1 254 ? 7.680 19.336 9.909 1.00 19.12 254 ARG C O 1
ATOM 5402 N N . SER C 1 255 ? 8.425 21.399 10.028 1.00 16.90 255 SER C N 1
ATOM 5403 C CA . SER C 1 255 ? 8.356 21.547 11.468 1.00 15.59 255 SER C CA 1
ATOM 5404 C C . SER C 1 255 ? 7.447 22.712 11.915 1.00 16.22 255 SER C C 1
ATOM 5405 O O . SER C 1 255 ? 7.641 23.268 12.944 1.00 15.72 255 SER C O 1
ATOM 5408 N N . ARG C 1 256 ? 6.465 23.068 11.110 1.00 15.38 256 ARG C N 1
ATOM 5409 C CA . ARG C 1 256 ? 5.720 24.276 11.425 1.00 17.25 256 ARG C CA 1
ATOM 5410 C C . ARG C 1 256 ? 4.971 24.243 12.733 1.00 16.56 256 ARG C C 1
ATOM 5411 O O . ARG C 1 256 ? 4.640 25.305 13.267 1.00 16.84 256 ARG C O 1
ATOM 5419 N N . PHE C 1 257 ? 4.657 23.055 13.253 1.00 14.90 257 PHE C N 1
ATOM 5420 C CA . PHE C 1 257 ? 4.015 23.011 14.558 1.00 14.30 257 PHE C CA 1
ATOM 5421 C C . PHE C 1 257 ? 5.016 22.905 15.725 1.00 15.46 257 PHE C C 1
ATOM 5422 O O . PHE C 1 257 ? 4.631 22.664 16.862 1.00 18.36 257 PHE C O 1
ATOM 5430 N N . ALA C 1 258 ? 6.289 23.099 15.487 1.00 13.82 258 ALA C N 1
ATOM 5431 C CA . ALA C 1 258 ? 7.213 22.999 16.603 1.00 14.30 258 ALA C CA 1
ATOM 5432 C C . ALA C 1 258 ? 7.737 24.376 17.018 1.00 13.69 258 ALA C C 1
ATOM 5433 O O . ALA C 1 258 ? 8.260 25.161 16.210 1.00 15.48 258 ALA C O 1
ATOM 5435 N N . THR C 1 259 ? 7.653 24.660 18.290 1.00 14.88 259 THR C N 1
ATOM 5436 C CA . THR C 1 259 ? 8.270 25.884 18.816 1.00 15.23 259 THR C CA 1
ATOM 5437 C C . THR C 1 259 ? 8.609 25.717 20.290 1.00 15.04 259 THR C C 1
ATOM 5438 O O . THR C 1 259 ? 7.919 24.978 21.001 1.00 15.91 259 THR C O 1
ATOM 5442 N N . GLY C 1 260 ? 9.684 26.366 20.725 1.00 14.38 260 GLY C N 1
ATOM 5443 C CA . GLY C 1 260 ? 10.153 26.278 22.112 1.00 14.25 260 GLY C CA 1
ATOM 5444 C C . GLY C 1 260 ? 10.859 24.941 22.406 1.00 15.47 260 GLY C C 1
ATOM 5445 O O . GLY C 1 260 ? 11.108 24.618 23.590 1.00 15.89 260 GLY C O 1
ATOM 5446 N N . SER C 1 261 ? 11.188 24.169 21.354 1.00 13.94 261 SER C N 1
ATOM 5447 C CA . SER C 1 261 ? 11.585 22.778 21.550 1.00 13.77 261 SER C CA 1
ATOM 5448 C C . SER C 1 261 ? 13.124 22.644 21.425 1.00 14.30 261 SER C C 1
ATOM 5449 O O . SER C 1 261 ? 13.803 23.510 20.852 1.00 11.74 261 SER C O 1
ATOM 5452 N N . ILE C 1 262 ? 13.662 21.579 21.987 1.00 14.75 262 ILE C N 1
ATOM 5453 C CA . ILE C 1 262 ? 15.044 21.256 21.856 1.00 15.87 262 ILE C CA 1
ATOM 5454 C C . ILE C 1 262 ? 15.091 19.959 21.104 1.00 16.52 262 ILE C C 1
ATOM 5455 O O . ILE C 1 262 ? 14.511 18.929 21.558 1.00 16.36 262 ILE C O 1
ATOM 5460 N N . LEU C 1 263 ? 15.823 19.958 19.988 1.00 15.84 263 LEU C N 1
ATOM 5461 C CA . LEU C 1 263 ? 15.884 18.738 19.177 1.00 15.50 263 LEU C CA 1
ATOM 5462 C C . LEU C 1 263 ? 17.264 18.180 19.365 1.00 15.42 263 LEU C C 1
ATOM 5463 O O . LEU C 1 263 ? 18.252 18.788 18.937 1.00 14.79 263 LEU C O 1
ATOM 5468 N N . THR C 1 264 ? 17.349 17.049 20.065 1.00 16.51 264 THR C N 1
ATOM 5469 C CA . THR C 1 264 ? 18.656 16.481 20.421 1.00 14.03 264 THR C CA 1
ATOM 5470 C C . THR C 1 264 ? 19.142 15.524 19.370 1.00 14.10 264 THR C C 1
ATOM 5471 O O . THR C 1 264 ? 18.407 14.649 18.941 1.00 13.64 264 THR C O 1
ATOM 5475 N N . VAL C 1 265 ? 20.393 15.662 18.948 1.00 15.62 265 VAL C N 1
ATOM 5476 C CA . VAL C 1 265 ? 20.945 14.733 17.931 1.00 14.51 265 VAL C CA 1
ATOM 5477 C C . VAL C 1 265 ? 22.382 14.432 18.451 1.00 15.54 265 VAL C C 1
ATOM 5478 O O . VAL C 1 265 ? 23.363 15.092 18.041 1.00 15.97 265 VAL C O 1
ATOM 5482 N N . ASP C 1 266 ? 22.488 13.484 19.375 1.00 14.37 266 ASP C N 1
ATOM 5483 C CA . ASP C 1 266 ? 23.690 13.331 20.210 1.00 14.78 266 ASP C CA 1
ATOM 5484 C C . ASP C 1 266 ? 24.183 11.920 20.326 1.00 13.69 266 ASP C C 1
ATOM 5485 O O . ASP C 1 266 ? 25.026 11.643 21.198 1.00 15.63 266 ASP C O 1
ATOM 5490 N N . GLY C 1 267 ? 23.656 11.016 19.502 1.00 11.96 267 GLY C N 1
ATOM 5491 C CA . GLY C 1 267 ? 24.116 9.615 19.505 1.00 13.50 267 GLY C CA 1
ATOM 5492 C C . GLY C 1 267 ? 23.776 8.939 20.828 1.00 15.44 267 GLY C C 1
ATOM 5493 O O . GLY C 1 267 ? 24.363 7.900 21.176 1.00 13.84 267 GLY C O 1
ATOM 5494 N N . GLY C 1 268 ? 22.825 9.535 21.573 1.00 13.95 268 GLY C N 1
ATOM 5495 C CA . GLY C 1 268 ? 22.581 9.029 22.953 1.00 14.41 268 GLY C CA 1
ATOM 5496 C C . GLY C 1 268 ? 23.643 9.335 23.982 1.00 15.00 268 GLY C C 1
ATOM 5497 O O . GLY C 1 268 ? 24.093 8.382 24.678 1.00 17.60 268 GLY C O 1
ATOM 5498 N N . SER C 1 269 ? 24.099 10.614 24.065 1.00 14.39 269 SER C N 1
ATOM 5499 C CA . SER C 1 269 ? 25.138 11.024 24.966 1.00 15.41 269 SER C CA 1
ATOM 5500 C C . SER C 1 269 ? 24.456 11.569 26.233 1.00 16.04 269 SER C C 1
ATOM 5501 O O . SER C 1 269 ? 25.108 11.723 27.224 1.00 17.18 269 SER C O 1
ATOM 5504 N N . SER C 1 270 ? 23.154 11.873 26.200 1.00 16.78 270 SER C N 1
ATOM 5505 C CA . SER C 1 270 ? 22.465 12.506 27.356 1.00 14.82 270 SER C CA 1
ATOM 5506 C C . SER C 1 270 ? 21.297 11.655 27.916 1.00 16.99 270 SER C C 1
ATOM 5507 O O . SER C 1 270 ? 20.402 12.177 28.616 1.00 16.18 270 SER C O 1
ATOM 5510 N N . ILE C 1 271 ? 21.262 10.348 27.613 1.00 15.08 271 ILE C N 1
ATOM 5511 C CA . ILE C 1 271 ? 20.027 9.573 27.922 1.00 14.45 271 ILE C CA 1
ATOM 5512 C C . ILE C 1 271 ? 20.193 8.608 29.095 1.00 15.22 271 ILE C C 1
ATOM 5513 O O . ILE C 1 271 ? 19.250 7.940 29.491 1.00 15.44 271 ILE C O 1
ATOM 5518 N N . GLY C 1 272 ? 21.386 8.601 29.718 1.00 16.32 272 GLY C N 1
ATOM 5519 C CA . GLY C 1 272 ? 21.665 7.683 30.809 1.00 16.31 272 GLY C CA 1
ATOM 5520 C C . GLY C 1 272 ? 23.070 7.139 30.611 1.00 19.49 272 GLY C C 1
ATOM 5521 O O . GLY C 1 272 ? 23.688 7.238 29.503 1.00 18.82 272 GLY C O 1
ATOM 5522 N N . ASN C 1 273 ? 23.621 6.615 31.699 1.00 18.46 273 ASN C N 1
ATOM 5523 C CA . ASN C 1 273 ? 25.009 6.308 31.708 1.00 20.15 273 ASN C CA 1
ATOM 5524 C C . ASN C 1 273 ? 25.247 4.880 31.148 1.00 20.12 273 ASN C C 1
ATOM 5525 O O . ASN C 1 273 ? 25.099 3.870 31.829 1.00 19.61 273 ASN C O 1
ATOM 5530 N N . HIS C 1 274 ? 25.617 4.791 29.870 1.00 21.26 274 HIS C N 1
ATOM 5531 C CA . HIS C 1 274 ? 25.842 3.458 29.299 1.00 21.13 274 HIS C CA 1
ATOM 5532 C C . HIS C 1 274 ? 27.181 2.832 29.706 1.00 22.19 274 HIS C C 1
ATOM 5533 O O . HIS C 1 274 ? 27.431 1.708 29.357 1.00 23.46 274 HIS C O 1
ATOM 5540 N N . LEU C 1 275 ? 28.011 3.530 30.464 1.00 22.12 275 LEU C N 1
ATOM 5541 C CA . LEU C 1 275 ? 29.364 3.032 30.765 1.00 24.82 275 LEU C CA 1
ATOM 5542 C C . LEU C 1 275 ? 29.488 2.313 32.109 1.00 26.52 275 LEU C C 1
ATOM 5543 O O . LEU C 1 275 ? 30.530 1.682 32.391 1.00 26.21 275 LEU C O 1
ATOM 5548 N N . VAL C 1 276 ? 28.454 2.413 32.957 1.00 26.59 276 VAL C N 1
ATOM 5549 C CA . VAL C 1 276 ? 28.541 1.831 34.326 1.00 26.43 276 VAL C CA 1
ATOM 5550 C C . VAL C 1 276 ? 28.681 0.281 34.280 1.00 28.86 276 VAL C C 1
ATOM 5551 O O . VAL C 1 276 ? 28.091 -0.345 33.364 1.00 28.87 276 VAL C O 1
ATOM 5555 N N . GLN D 1 21 ? 13.586 23.753 68.612 1.00 37.27 21 GLN D N 1
ATOM 5556 C CA . GLN D 1 21 ? 14.620 24.329 67.696 1.00 38.06 21 GLN D CA 1
ATOM 5557 C C . GLN D 1 21 ? 15.670 23.280 67.207 1.00 36.21 21 GLN D C 1
ATOM 5558 O O . GLN D 1 21 ? 16.616 22.897 67.930 1.00 36.45 21 GLN D O 1
ATOM 5564 N N . SER D 1 22 ? 15.482 22.839 65.956 1.00 34.29 22 SER D N 1
ATOM 5565 C CA . SER D 1 22 ? 16.478 22.042 65.244 1.00 32.02 22 SER D CA 1
ATOM 5566 C C . SER D 1 22 ? 17.801 22.788 65.197 1.00 30.04 22 SER D C 1
ATOM 5567 O O . SER D 1 22 ? 17.837 24.035 65.180 1.00 30.02 22 SER D O 1
ATOM 5578 N N . ASP D 1 24 ? 20.263 22.082 62.671 1.00 22.24 24 ASP D N 1
ATOM 5579 C CA . ASP D 1 24 ? 20.778 21.364 61.498 1.00 22.13 24 ASP D CA 1
ATOM 5580 C C . ASP D 1 24 ? 22.111 21.910 60.932 1.00 20.69 24 ASP D C 1
ATOM 5581 O O . ASP D 1 24 ? 22.655 21.330 60.029 1.00 20.94 24 ASP D O 1
ATOM 5586 N N . LEU D 1 25 ? 22.556 23.064 61.394 1.00 20.29 25 LEU D N 1
ATOM 5587 C CA . LEU D 1 25 ? 23.784 23.678 60.877 1.00 19.18 25 LEU D CA 1
ATOM 5588 C C . LEU D 1 25 ? 24.626 24.144 62.048 1.00 19.10 25 LEU D C 1
ATOM 5589 O O . LEU D 1 25 ? 25.371 25.115 61.957 1.00 18.39 25 LEU D O 1
ATOM 5594 N N . ASN D 1 26 ? 24.553 23.392 63.142 1.00 19.74 26 ASN D N 1
ATOM 5595 C CA . ASN D 1 26 ? 25.147 23.857 64.375 1.00 21.36 26 ASN D CA 1
ATOM 5596 C C . ASN D 1 26 ? 26.654 24.156 64.187 1.00 20.36 26 ASN D C 1
ATOM 5597 O O . ASN D 1 26 ? 27.382 23.243 63.799 1.00 21.12 26 ASN D O 1
ATOM 5602 N N . GLN D 1 27 ? 27.118 25.375 64.422 1.00 21.17 27 GLN D N 1
ATOM 5603 C CA . GLN D 1 27 ? 28.563 25.730 64.242 1.00 21.73 27 GLN D CA 1
ATOM 5604 C C . GLN D 1 27 ? 29.102 25.671 62.796 1.00 20.91 27 GLN D C 1
ATOM 5605 O O . GLN D 1 27 ? 30.321 25.750 62.566 1.00 20.36 27 GLN D O 1
ATOM 5611 N N . ARG D 1 28 ? 28.228 25.565 61.815 1.00 19.73 28 ARG D N 1
ATOM 5612 C CA . ARG D 1 28 ? 28.706 25.616 60.405 1.00 19.29 28 ARG D CA 1
ATOM 5613 C C . ARG D 1 28 ? 28.826 27.043 59.967 1.00 18.06 28 ARG D C 1
ATOM 5614 O O . ARG D 1 28 ? 27.975 27.865 60.313 1.00 16.12 28 ARG D O 1
ATOM 5622 N N . VAL D 1 29 ? 29.865 27.336 59.176 1.00 16.45 29 VAL D N 1
ATOM 5623 C CA . VAL D 1 29 ? 30.055 28.693 58.676 1.00 16.88 29 VAL D CA 1
ATOM 5624 C C . VAL D 1 29 ? 29.390 28.825 57.311 1.00 16.78 29 VAL D C 1
ATOM 5625 O O . VAL D 1 29 ? 29.754 28.128 56.367 1.00 16.71 29 VAL D O 1
ATOM 5629 N N . CYS D 1 30 ? 28.413 29.732 57.224 1.00 17.84 30 CYS D N 1
ATOM 5630 C CA . CYS D 1 30 ? 27.589 29.846 55.980 1.00 17.70 30 CYS D CA 1
ATOM 5631 C C . CYS D 1 30 ? 27.641 31.226 55.381 1.00 17.27 30 CYS D C 1
ATOM 5632 O O . CYS D 1 30 ? 27.325 32.162 56.055 1.00 17.99 30 CYS D O 1
ATOM 5635 N N . ILE D 1 31 ? 27.998 31.365 54.118 1.00 15.82 31 ILE D N 1
ATOM 5636 C CA . ILE D 1 31 ? 27.891 32.630 53.511 1.00 15.97 31 ILE D CA 1
ATOM 5637 C C . ILE D 1 31 ? 26.575 32.653 52.714 1.00 15.99 31 ILE D C 1
ATOM 5638 O O . ILE D 1 31 ? 26.317 31.738 51.936 1.00 16.15 31 ILE D O 1
ATOM 5643 N N . VAL D 1 32 ? 25.790 33.738 52.851 1.00 16.38 32 VAL D N 1
ATOM 5644 C CA . VAL D 1 32 ? 24.557 33.908 52.119 1.00 15.66 32 VAL D CA 1
ATOM 5645 C C . VAL D 1 32 ? 24.652 35.163 51.324 1.00 16.42 32 VAL D C 1
ATOM 5646 O O . VAL D 1 32 ? 24.556 36.234 51.915 1.00 17.66 32 VAL D O 1
ATOM 5650 N N . THR D 1 33 ? 24.778 35.085 49.982 1.00 15.65 33 THR D N 1
ATOM 5651 C CA . THR D 1 33 ? 24.709 36.304 49.143 1.00 15.48 33 THR D CA 1
ATOM 5652 C C . THR D 1 33 ? 23.244 36.708 48.802 1.00 15.96 33 THR D C 1
ATOM 5653 O O . THR D 1 33 ? 22.310 35.881 48.905 1.00 16.29 33 THR D O 1
ATOM 5657 N N . GLY D 1 34 ? 23.032 37.995 48.577 1.00 14.57 34 GLY D N 1
ATOM 5658 C CA . GLY D 1 34 ? 21.665 38.573 48.593 1.00 16.63 34 GLY D CA 1
ATOM 5659 C C . GLY D 1 34 ? 20.970 38.424 49.981 1.00 17.12 34 GLY D C 1
ATOM 5660 O O . GLY D 1 34 ? 19.740 38.438 50.095 1.00 16.81 34 GLY D O 1
ATOM 5661 N N . GLY D 1 35 ? 21.770 38.347 51.031 1.00 16.78 35 GLY D N 1
ATOM 5662 C CA . GLY D 1 35 ? 21.298 38.127 52.396 1.00 16.65 35 GLY D CA 1
ATOM 5663 C C . GLY D 1 35 ? 20.541 39.274 53.061 1.00 18.75 35 GLY D C 1
ATOM 5664 O O . GLY D 1 35 ? 19.933 39.078 54.129 1.00 18.84 35 GLY D O 1
ATOM 5665 N N . GLY D 1 36 ? 20.549 40.447 52.439 1.00 20.86 36 GLY D N 1
ATOM 5666 C CA . GLY D 1 36 ? 19.826 41.650 52.948 1.00 21.18 36 GLY D CA 1
ATOM 5667 C C . GLY D 1 36 ? 18.310 41.698 52.766 1.00 22.49 36 GLY D C 1
ATOM 5668 O O . GLY D 1 36 ? 17.630 42.493 53.390 1.00 22.61 36 GLY D O 1
ATOM 5669 N N . SER D 1 37 ? 17.744 40.855 51.914 1.00 22.75 37 SER D N 1
ATOM 5670 C CA . SER D 1 37 ? 16.286 40.940 51.695 1.00 23.12 37 SER D CA 1
ATOM 5671 C C . SER D 1 37 ? 15.806 39.612 51.133 1.00 21.14 37 SER D C 1
ATOM 5672 O O . SER D 1 37 ? 16.632 38.724 50.690 1.00 20.34 37 SER D O 1
ATOM 5675 N N . GLY D 1 38 ? 14.491 39.487 51.172 1.00 19.70 38 GLY D N 1
ATOM 5676 C CA . GLY D 1 38 ? 13.733 38.409 50.505 1.00 17.32 38 GLY D CA 1
ATOM 5677 C C . GLY D 1 38 ? 14.257 37.025 50.900 1.00 17.52 38 GLY D C 1
ATOM 5678 O O . GLY D 1 38 ? 14.457 36.715 52.090 1.00 17.72 38 GLY D O 1
ATOM 5679 N N . ILE D 1 39 ? 14.519 36.163 49.906 1.00 16.19 39 ILE D N 1
ATOM 5680 C CA . ILE D 1 39 ? 14.913 34.770 50.237 1.00 15.80 39 ILE D CA 1
ATOM 5681 C C . ILE D 1 39 ? 16.205 34.694 51.027 1.00 15.22 39 ILE D C 1
ATOM 5682 O O . ILE D 1 39 ? 16.366 33.811 51.922 1.00 15.59 39 ILE D O 1
ATOM 5687 N N . GLY D 1 40 ? 17.186 35.503 50.619 1.00 13.77 40 GLY D N 1
ATOM 5688 C CA . GLY D 1 40 ? 18.511 35.361 51.262 1.00 16.04 40 GLY D CA 1
ATOM 5689 C C . GLY D 1 40 ? 18.436 35.760 52.757 1.00 15.24 40 GLY D C 1
ATOM 5690 O O . GLY D 1 40 ? 19.098 35.162 53.614 1.00 16.19 40 GLY D O 1
ATOM 5691 N N . ARG D 1 41 ? 17.710 36.847 53.048 1.00 16.40 41 ARG D N 1
ATOM 5692 C CA . ARG D 1 41 ? 17.442 37.229 54.433 1.00 17.51 41 ARG D CA 1
ATOM 5693 C C . ARG D 1 41 ? 16.773 36.080 55.220 1.00 16.34 41 ARG D C 1
ATOM 5694 O O . ARG D 1 41 ? 17.189 35.738 56.335 1.00 16.75 41 ARG D O 1
ATOM 5702 N N . ALA D 1 42 ? 15.728 35.489 54.650 1.00 15.81 42 ALA D N 1
ATOM 5703 C CA . ALA D 1 42 ? 14.952 34.469 55.377 1.00 16.15 42 ALA D CA 1
ATOM 5704 C C . ALA D 1 42 ? 15.923 33.258 55.548 1.00 15.03 42 ALA D C 1
ATOM 5705 O O . ALA D 1 42 ? 15.932 32.569 56.558 1.00 12.60 42 ALA D O 1
ATOM 5707 N N . THR D 1 43 ? 16.807 33.065 54.583 1.00 14.48 43 THR D N 1
ATOM 5708 C CA . THR D 1 43 ? 17.746 31.915 54.691 1.00 14.45 43 THR D CA 1
ATOM 5709 C C . THR D 1 43 ? 18.799 32.205 55.774 1.00 14.83 43 THR D C 1
ATOM 5710 O O . THR D 1 43 ? 19.090 31.336 56.605 1.00 15.37 43 THR D O 1
ATOM 5714 N N . ALA D 1 44 ? 19.338 33.438 55.773 1.00 14.90 44 ALA D N 1
ATOM 5715 C CA . ALA D 1 44 ? 20.356 33.791 56.754 1.00 15.64 44 ALA D CA 1
ATOM 5716 C C . ALA D 1 44 ? 19.793 33.564 58.191 1.00 15.33 44 ALA D C 1
ATOM 5717 O O . ALA D 1 44 ? 20.477 33.076 59.062 1.00 15.73 44 ALA D O 1
ATOM 5719 N N . GLU D 1 45 ? 18.594 34.082 58.408 1.00 17.96 45 GLU D N 1
ATOM 5720 C CA . GLU D 1 45 ? 17.902 33.982 59.698 1.00 19.40 45 GLU D CA 1
ATOM 5721 C C . GLU D 1 45 ? 17.644 32.548 60.072 1.00 17.63 45 GLU D C 1
ATOM 5722 O O . GLU D 1 45 ? 17.878 32.161 61.208 1.00 16.23 45 GLU D O 1
ATOM 5728 N N . LEU D 1 46 ? 17.130 31.760 59.148 1.00 14.85 46 LEU D N 1
ATOM 5729 C CA . LEU D 1 46 ? 16.878 30.327 59.461 1.00 15.03 46 LEU D CA 1
ATOM 5730 C C . LEU D 1 46 ? 18.136 29.535 59.786 1.00 14.66 46 LEU D C 1
ATOM 5731 O O . LEU D 1 46 ? 18.164 28.735 60.731 1.00 14.19 46 LEU D O 1
ATOM 5736 N N . PHE D 1 47 ? 19.207 29.780 59.021 1.00 15.51 47 PHE D N 1
ATOM 5737 C CA . PHE D 1 47 ? 20.468 29.104 59.262 1.00 14.47 47 PHE D CA 1
ATOM 5738 C C . PHE D 1 47 ? 20.940 29.502 60.670 1.00 14.75 47 PHE D C 1
ATOM 5739 O O . PHE D 1 47 ? 21.450 28.714 61.410 1.00 13.66 47 PHE D O 1
ATOM 5747 N N . ALA D 1 48 ? 20.818 30.761 61.013 1.00 14.76 48 ALA D N 1
ATOM 5748 C CA . ALA D 1 48 ? 21.332 31.175 62.308 1.00 16.08 48 ALA D CA 1
ATOM 5749 C C . ALA D 1 48 ? 20.483 30.532 63.428 1.00 17.38 48 ALA D C 1
ATOM 5750 O O . ALA D 1 48 ? 21.054 30.095 64.417 1.00 18.49 48 ALA D O 1
ATOM 5752 N N . LYS D 1 49 ? 19.153 30.411 63.224 1.00 18.89 49 LYS D N 1
ATOM 5753 C CA . LYS D 1 49 ? 18.244 29.731 64.170 1.00 19.56 49 LYS D CA 1
ATOM 5754 C C . LYS D 1 49 ? 18.641 28.304 64.306 1.00 19.98 49 LYS D C 1
ATOM 5755 O O . LYS D 1 49 ? 18.541 27.728 65.386 1.00 19.53 49 LYS D O 1
ATOM 5761 N N . ASN D 1 50 ? 19.219 27.757 63.235 1.00 18.83 50 ASN D N 1
ATOM 5762 C CA . ASN D 1 50 ? 19.803 26.393 63.251 1.00 19.79 50 ASN D CA 1
ATOM 5763 C C . ASN D 1 50 ? 21.293 26.277 63.692 1.00 20.06 50 ASN D C 1
ATOM 5764 O O . ASN D 1 50 ? 21.949 25.231 63.438 1.00 19.25 50 ASN D O 1
ATOM 5769 N N . GLY D 1 51 ? 21.783 27.319 64.376 1.00 20.13 51 GLY D N 1
ATOM 5770 C CA . GLY D 1 51 ? 23.116 27.284 65.023 1.00 19.28 51 GLY D CA 1
ATOM 5771 C C . GLY D 1 51 ? 24.281 27.651 64.113 1.00 19.98 51 GLY D C 1
ATOM 5772 O O . GLY D 1 51 ? 25.435 27.502 64.550 1.00 19.08 51 GLY D O 1
ATOM 5773 N N . ALA D 1 52 ? 24.032 28.099 62.858 1.00 17.75 52 ALA D N 1
ATOM 5774 C CA . ALA D 1 52 ? 25.171 28.516 61.975 1.00 17.64 52 ALA D CA 1
ATOM 5775 C C . ALA D 1 52 ? 25.797 29.850 62.361 1.00 17.41 52 ALA D C 1
ATOM 5776 O O . ALA D 1 52 ? 25.133 30.745 62.959 1.00 14.91 52 ALA D O 1
ATOM 5778 N N . TYR D 1 53 ? 27.066 30.019 61.970 1.00 16.34 53 TYR D N 1
ATOM 5779 C CA . TYR D 1 53 ? 27.639 31.318 61.899 1.00 16.73 53 TYR D CA 1
ATOM 5780 C C . TYR D 1 53 ? 27.327 31.808 60.496 1.00 17.37 53 TYR D C 1
ATOM 5781 O O . TYR D 1 53 ? 27.611 31.075 59.521 1.00 18.49 53 TYR D O 1
ATOM 5790 N N . VAL D 1 54 ? 26.821 33.047 60.385 1.00 17.31 54 VAL D N 1
ATOM 5791 C CA . VAL D 1 54 ? 26.357 33.543 59.064 1.00 18.02 54 VAL D CA 1
ATOM 5792 C C . VAL D 1 54 ? 27.074 34.803 58.573 1.00 18.54 54 VAL D C 1
ATOM 5793 O O . VAL D 1 54 ? 27.168 35.812 59.282 1.00 18.36 54 VAL D O 1
ATOM 5797 N N . VAL D 1 55 ? 27.515 34.780 57.333 1.00 17.38 55 VAL D N 1
ATOM 5798 C CA . VAL D 1 55 ? 28.032 35.981 56.715 1.00 16.86 55 VAL D CA 1
ATOM 5799 C C . VAL D 1 55 ? 26.922 36.468 55.837 1.00 17.97 55 VAL D C 1
ATOM 5800 O O . VAL D 1 55 ? 26.516 35.737 54.889 1.00 18.04 55 VAL D O 1
ATOM 5804 N N . VAL D 1 56 ? 26.369 37.658 56.131 1.00 16.26 56 VAL D N 1
ATOM 5805 C CA . VAL D 1 56 ? 25.245 38.171 55.347 1.00 16.65 56 VAL D CA 1
ATOM 5806 C C . VAL D 1 56 ? 25.929 39.079 54.308 1.00 17.95 56 VAL D C 1
ATOM 5807 O O . VAL D 1 56 ? 26.496 40.114 54.667 1.00 17.05 56 VAL D O 1
ATOM 5811 N N . ALA D 1 57 ? 25.921 38.665 53.022 1.00 15.42 57 ALA D N 1
ATOM 5812 C CA . ALA D 1 57 ? 26.611 39.425 52.037 1.00 18.50 57 ALA D CA 1
ATOM 5813 C C . ALA D 1 57 ? 25.521 40.000 51.113 1.00 19.13 57 ALA D C 1
ATOM 5814 O O . ALA D 1 57 ? 24.615 39.276 50.696 1.00 19.14 57 ALA D O 1
ATOM 5816 N N . ASP D 1 58 ? 25.543 41.307 50.873 1.00 19.59 58 ASP D N 1
ATOM 5817 C CA . ASP D 1 58 ? 24.486 41.959 50.067 1.00 19.53 58 ASP D CA 1
ATOM 5818 C C . ASP D 1 58 ? 25.109 43.127 49.282 1.00 20.56 58 ASP D C 1
ATOM 5819 O O . ASP D 1 58 ? 26.103 43.706 49.722 1.00 20.38 58 ASP D O 1
ATOM 5824 N N . VAL D 1 59 ? 24.578 43.403 48.091 1.00 21.63 59 VAL D N 1
ATOM 5825 C CA . VAL D 1 59 ? 24.954 44.569 47.307 1.00 22.76 59 VAL D CA 1
ATOM 5826 C C . VAL D 1 59 ? 24.768 45.884 48.156 1.00 23.54 59 VAL D C 1
ATOM 5827 O O . VAL D 1 59 ? 25.478 46.860 47.971 1.00 21.14 59 VAL D O 1
ATOM 5831 N N . ASN D 1 60 ? 23.786 45.884 49.053 1.00 22.76 60 ASN D N 1
ATOM 5832 C CA . ASN D 1 60 ? 23.545 47.044 49.891 1.00 23.28 60 ASN D CA 1
ATOM 5833 C C . ASN D 1 60 ? 24.131 46.792 51.261 1.00 22.39 60 ASN D C 1
ATOM 5834 O O . ASN D 1 60 ? 23.618 45.950 52.029 1.00 20.01 60 ASN D O 1
ATOM 5839 N N . GLU D 1 61 ? 25.192 47.532 51.618 1.00 22.75 61 GLU D N 1
ATOM 5840 C CA . GLU D 1 61 ? 25.852 47.325 52.902 1.00 23.53 61 GLU D CA 1
ATOM 5841 C C . GLU D 1 61 ? 24.946 47.500 54.139 1.00 22.75 61 GLU D C 1
ATOM 5842 O O . GLU D 1 61 ? 25.033 46.721 55.094 1.00 22.39 61 GLU D O 1
ATOM 5848 N N . ASP D 1 62 ? 24.082 48.500 54.097 1.00 23.65 62 ASP D N 1
ATOM 5849 C CA . ASP D 1 62 ? 23.142 48.823 55.198 1.00 24.83 62 ASP D CA 1
ATOM 5850 C C . ASP D 1 62 ? 22.203 47.632 55.401 1.00 23.84 62 ASP D C 1
ATOM 5851 O O . ASP D 1 62 ? 21.962 47.223 56.531 1.00 24.65 62 ASP D O 1
ATOM 5856 N N . ALA D 1 63 ? 21.656 47.116 54.302 1.00 22.74 63 ALA D N 1
ATOM 5857 C CA . ALA D 1 63 ? 20.750 45.950 54.368 1.00 23.06 63 ALA D CA 1
ATOM 5858 C C . ALA D 1 63 ? 21.443 44.736 54.968 1.00 21.82 63 ALA D C 1
ATOM 5859 O O . ALA D 1 63 ? 20.886 44.073 55.877 1.00 22.28 63 ALA D O 1
ATOM 5861 N N . ALA D 1 64 ? 22.675 44.451 54.539 1.00 20.29 64 ALA D N 1
ATOM 5862 C CA . ALA D 1 64 ? 23.407 43.309 55.086 1.00 20.39 64 ALA D CA 1
ATOM 5863 C C . ALA D 1 64 ? 23.634 43.428 56.623 1.00 21.05 64 ALA D C 1
ATOM 5864 O O . ALA D 1 64 ? 23.457 42.474 57.405 1.00 19.51 64 ALA D O 1
ATOM 5866 N N . VAL D 1 65 ? 24.095 44.608 57.009 1.00 21.77 65 VAL D N 1
ATOM 5867 C CA . VAL D 1 65 ? 24.346 44.950 58.436 1.00 23.45 65 VAL D CA 1
ATOM 5868 C C . VAL D 1 65 ? 23.084 44.900 59.282 1.00 22.20 65 VAL D C 1
ATOM 5869 O O . VAL D 1 65 ? 23.095 44.382 60.396 1.00 24.88 65 VAL D O 1
ATOM 5873 N N . ARG D 1 66 ? 22.000 45.429 58.761 1.00 23.09 66 ARG D N 1
ATOM 5874 C CA . ARG D 1 66 ? 20.688 45.337 59.423 1.00 24.79 66 ARG D CA 1
ATOM 5875 C C . ARG D 1 66 ? 20.333 43.848 59.743 1.00 23.67 66 ARG D C 1
ATOM 5876 O O . ARG D 1 66 ? 20.012 43.521 60.846 1.00 24.10 66 ARG D O 1
ATOM 5884 N N . VAL D 1 67 ? 20.463 42.920 58.786 1.00 22.96 67 VAL D N 1
ATOM 5885 C CA . VAL D 1 67 ? 20.205 41.477 59.077 1.00 19.99 67 VAL D CA 1
ATOM 5886 C C . VAL D 1 67 ? 21.269 40.895 60.013 1.00 21.22 67 VAL D C 1
ATOM 5887 O O . VAL D 1 67 ? 20.956 40.137 60.920 1.00 18.49 67 VAL D O 1
ATOM 5891 N N . ALA D 1 68 ? 22.562 41.189 59.800 1.00 20.03 68 ALA D N 1
ATOM 5892 C CA . ALA D 1 68 ? 23.523 40.605 60.754 1.00 21.28 68 ALA D CA 1
ATOM 5893 C C . ALA D 1 68 ? 23.280 41.083 62.209 1.00 22.73 68 ALA D C 1
ATOM 5894 O O . ALA D 1 68 ? 23.461 40.302 63.177 1.00 22.72 68 ALA D O 1
ATOM 5896 N N . ASN D 1 69 ? 22.966 42.378 62.344 1.00 24.14 69 ASN D N 1
ATOM 5897 C CA . ASN D 1 69 ? 22.650 42.987 63.649 1.00 26.84 69 ASN D CA 1
ATOM 5898 C C . ASN D 1 69 ? 21.467 42.273 64.272 1.00 27.85 69 ASN D C 1
ATOM 5899 O O . ASN D 1 69 ? 21.499 41.911 65.449 1.00 29.96 69 ASN D O 1
ATOM 5904 N N . GLU D 1 70 ? 20.416 42.092 63.486 1.00 29.30 70 GLU D N 1
ATOM 5905 C CA . GLU D 1 70 ? 19.217 41.326 63.923 1.00 31.20 70 GLU D CA 1
ATOM 5906 C C . GLU D 1 70 ? 19.565 39.930 64.485 1.00 30.14 70 GLU D C 1
ATOM 5907 O O . GLU D 1 70 ? 19.053 39.524 65.497 1.00 28.49 70 GLU D O 1
ATOM 5913 N N . ILE D 1 71 ? 20.407 39.176 63.783 1.00 28.40 71 ILE D N 1
ATOM 5914 C CA . ILE D 1 71 ? 20.791 37.840 64.238 1.00 26.95 71 ILE D CA 1
ATOM 5915 C C . ILE D 1 71 ? 21.703 37.865 65.462 1.00 26.16 71 ILE D C 1
ATOM 5916 O O . ILE D 1 71 ? 21.631 36.973 66.282 1.00 25.55 71 ILE D O 1
ATOM 5921 N N . GLY D 1 72 ? 22.611 38.843 65.563 1.00 26.56 72 GLY D N 1
ATOM 5922 C CA . GLY D 1 72 ? 23.455 38.935 66.767 1.00 26.59 72 GLY D CA 1
ATOM 5923 C C . GLY D 1 72 ? 24.884 38.513 66.492 1.00 27.31 72 GLY D C 1
ATOM 5924 O O . GLY D 1 72 ? 25.360 38.587 65.336 1.00 26.44 72 GLY D O 1
ATOM 5925 N N . SER D 1 73 ? 25.595 38.099 67.537 1.00 26.66 73 SER D N 1
ATOM 5926 C CA . SER D 1 73 ? 27.049 37.937 67.390 1.00 27.23 73 SER D CA 1
ATOM 5927 C C . SER D 1 73 ? 27.455 36.753 66.515 1.00 26.43 73 SER D C 1
ATOM 5928 O O . SER D 1 73 ? 28.661 36.564 66.246 1.00 25.14 73 SER D O 1
ATOM 5931 N N . LYS D 1 74 ? 26.506 35.895 66.134 1.00 25.84 74 LYS D N 1
ATOM 5932 C CA . LYS D 1 74 ? 26.892 34.728 65.280 1.00 25.42 74 LYS D CA 1
ATOM 5933 C C . LYS D 1 74 ? 26.846 35.157 63.776 1.00 24.85 74 LYS D C 1
ATOM 5934 O O . LYS D 1 74 ? 26.987 34.286 62.897 1.00 23.98 74 LYS D O 1
ATOM 5940 N N . ALA D 1 75 ? 26.587 36.441 63.492 1.00 22.17 75 ALA D N 1
ATOM 5941 C CA . ALA D 1 75 ? 26.546 36.909 62.070 1.00 22.97 75 ALA D CA 1
ATOM 5942 C C . ALA D 1 75 ? 27.293 38.226 61.862 1.00 22.36 75 ALA D C 1
ATOM 5943 O O . ALA D 1 75 ? 27.329 39.021 62.787 1.00 22.52 75 ALA D O 1
ATOM 5945 N N . PHE D 1 76 ? 27.884 38.455 60.691 1.00 19.04 76 PHE D N 1
ATOM 5946 C CA . PHE D 1 76 ? 28.297 39.788 60.330 1.00 19.00 76 PHE D CA 1
ATOM 5947 C C . PHE D 1 76 ? 27.871 40.097 58.881 1.00 19.00 76 PHE D C 1
ATOM 5948 O O . PHE D 1 76 ? 27.737 39.171 58.093 1.00 17.10 76 PHE D O 1
ATOM 5956 N N . GLY D 1 77 ? 27.667 41.384 58.577 1.00 17.93 77 GLY D N 1
ATOM 5957 C CA . GLY D 1 77 ? 27.253 41.833 57.268 1.00 19.62 77 GLY D CA 1
ATOM 5958 C C . GLY D 1 77 ? 28.407 42.426 56.482 1.00 20.88 77 GLY D C 1
ATOM 5959 O O . GLY D 1 77 ? 29.294 43.027 57.049 1.00 20.73 77 GLY D O 1
ATOM 5960 N N . VAL D 1 78 ? 28.411 42.264 55.174 1.00 19.87 78 VAL D N 1
ATOM 5961 C CA . VAL D 1 78 ? 29.479 42.748 54.356 1.00 19.73 78 VAL D CA 1
ATOM 5962 C C . VAL D 1 78 ? 28.844 43.109 53.027 1.00 21.08 78 VAL D C 1
ATOM 5963 O O . VAL D 1 78 ? 27.968 42.387 52.528 1.00 19.65 78 VAL D O 1
ATOM 5967 N N . ARG D 1 79 ? 29.184 44.289 52.514 1.00 21.36 79 ARG D N 1
ATOM 5968 C CA . ARG D 1 79 ? 28.749 44.738 51.200 1.00 21.51 79 ARG D CA 1
ATOM 5969 C C . ARG D 1 79 ? 29.477 43.903 50.133 1.00 21.34 79 ARG D C 1
ATOM 5970 O O . ARG D 1 79 ? 30.720 43.842 50.084 1.00 21.17 79 ARG D O 1
ATOM 5978 N N . VAL D 1 80 ? 28.707 43.294 49.241 1.00 20.17 80 VAL D N 1
ATOM 5979 C CA . VAL D 1 80 ? 29.332 42.602 48.128 1.00 19.09 80 VAL D CA 1
ATOM 5980 C C . VAL D 1 80 ? 28.505 42.713 46.889 1.00 19.10 80 VAL D C 1
ATOM 5981 O O . VAL D 1 80 ? 27.293 42.393 46.938 1.00 19.01 80 VAL D O 1
ATOM 5985 N N . ASP D 1 81 ? 29.129 43.239 45.828 1.00 17.09 81 ASP D N 1
ATOM 5986 C CA . ASP D 1 81 ? 28.592 43.084 44.487 1.00 18.49 81 ASP D CA 1
ATOM 5987 C C . ASP D 1 81 ? 29.203 41.772 43.910 1.00 18.88 81 ASP D C 1
ATOM 5988 O O . ASP D 1 81 ? 30.420 41.712 43.617 1.00 16.88 81 ASP D O 1
ATOM 5993 N N . VAL D 1 82 ? 28.353 40.738 43.735 1.00 17.61 82 VAL D N 1
ATOM 5994 C CA . VAL D 1 82 ? 28.839 39.369 43.390 1.00 16.78 82 VAL D CA 1
ATOM 5995 C C . VAL D 1 82 ? 29.431 39.413 41.941 1.00 18.30 82 VAL D C 1
ATOM 5996 O O . VAL D 1 82 ? 30.151 38.518 41.570 1.00 18.62 82 VAL D O 1
ATOM 6000 N N . SER D 1 83 ? 29.170 40.479 41.199 1.00 16.81 83 SER D N 1
ATOM 6001 C CA . SER D 1 83 ? 29.756 40.644 39.840 1.00 19.60 83 SER D CA 1
ATOM 6002 C C . SER D 1 83 ? 31.214 41.152 39.921 1.00 19.17 83 SER D C 1
ATOM 6003 O O . SER D 1 83 ? 31.893 41.235 38.878 1.00 18.33 83 SER D O 1
ATOM 6006 N N . SER D 1 84 ? 31.683 41.456 41.153 1.00 17.22 84 SER D N 1
ATOM 6007 C CA . SER D 1 84 ? 33.063 41.966 41.341 1.00 17.87 84 SER D CA 1
ATOM 6008 C C . SER D 1 84 ? 34.017 40.928 41.927 1.00 16.24 84 SER D C 1
ATOM 6009 O O . SER D 1 84 ? 33.795 40.453 43.034 1.00 17.73 84 SER D O 1
ATOM 6012 N N . ALA D 1 85 ? 35.073 40.589 41.201 1.00 15.99 85 ALA D N 1
ATOM 6013 C CA . ALA D 1 85 ? 36.038 39.574 41.645 1.00 17.45 85 ALA D CA 1
ATOM 6014 C C . ALA D 1 85 ? 36.644 40.087 42.966 1.00 18.34 85 ALA D C 1
ATOM 6015 O O . ALA D 1 85 ? 36.807 39.329 43.942 1.00 18.87 85 ALA D O 1
ATOM 6017 N N . LYS D 1 86 ? 36.896 41.389 43.007 1.00 18.34 86 LYS D N 1
ATOM 6018 C CA . LYS D 1 86 ? 37.546 41.974 44.186 1.00 19.28 86 LYS D CA 1
ATOM 6019 C C . LYS D 1 86 ? 36.627 41.862 45.400 1.00 17.37 86 LYS D C 1
ATOM 6020 O O . LYS D 1 86 ? 37.078 41.502 46.496 1.00 17.70 86 LYS D O 1
ATOM 6026 N N . ASP D 1 87 ? 35.346 42.182 45.249 1.00 16.95 87 ASP D N 1
ATOM 6027 C CA . ASP D 1 87 ? 34.383 42.025 46.407 1.00 16.55 87 ASP D CA 1
ATOM 6028 C C . ASP D 1 87 ? 34.244 40.583 46.878 1.00 14.94 87 ASP D C 1
ATOM 6029 O O . ASP D 1 87 ? 34.134 40.274 48.048 1.00 14.83 87 ASP D O 1
ATOM 6034 N N . ALA D 1 88 ? 34.199 39.667 45.931 1.00 15.79 88 ALA D N 1
ATOM 6035 C CA . ALA D 1 88 ? 33.961 38.234 46.205 1.00 16.99 88 ALA D CA 1
ATOM 6036 C C . ALA D 1 88 ? 35.172 37.628 46.956 1.00 17.07 88 ALA D C 1
ATOM 6037 O O . ALA D 1 88 ? 35.003 36.904 47.958 1.00 16.31 88 ALA D O 1
ATOM 6039 N N . GLU D 1 89 ? 36.368 37.917 46.472 1.00 16.77 89 GLU D N 1
ATOM 6040 C CA . GLU D 1 89 ? 37.569 37.398 47.162 1.00 17.65 89 GLU D CA 1
ATOM 6041 C C . GLU D 1 89 ? 37.669 38.016 48.547 1.00 17.76 89 GLU D C 1
ATOM 6042 O O . GLU D 1 89 ? 37.962 37.338 49.491 1.00 16.87 89 GLU D O 1
ATOM 6048 N N . SER D 1 90 ? 37.372 39.317 48.667 1.00 18.67 90 SER D N 1
ATOM 6049 C CA . SER D 1 90 ? 37.424 39.988 49.979 1.00 19.92 90 SER D CA 1
ATOM 6050 C C . SER D 1 90 ? 36.353 39.485 50.977 1.00 19.17 90 SER D C 1
ATOM 6051 O O . SER D 1 90 ? 36.587 39.346 52.200 1.00 18.81 90 SER D O 1
ATOM 6062 N N . VAL D 1 92 ? 35.392 36.370 51.090 1.00 18.50 92 VAL D N 1
ATOM 6063 C CA . VAL D 1 92 ? 35.928 35.124 51.573 1.00 17.04 92 VAL D CA 1
ATOM 6064 C C . VAL D 1 92 ? 37.041 35.352 52.605 1.00 18.43 92 VAL D C 1
ATOM 6065 O O . VAL D 1 92 ? 37.009 34.752 53.705 1.00 16.30 92 VAL D O 1
ATOM 6069 N N . GLU D 1 93 ? 37.919 36.325 52.328 1.00 17.83 93 GLU D N 1
ATOM 6070 C CA . GLU D 1 93 ? 38.980 36.640 53.276 1.00 17.65 93 GLU D CA 1
ATOM 6071 C C . GLU D 1 93 ? 38.458 37.126 54.678 1.00 18.16 93 GLU D C 1
ATOM 6072 O O . GLU D 1 93 ? 39.031 36.775 55.755 1.00 16.69 93 GLU D O 1
ATOM 6078 N N . LYS D 1 94 ? 37.385 37.911 54.697 1.00 18.02 94 LYS D N 1
ATOM 6079 C CA . LYS D 1 94 ? 36.814 38.332 55.990 1.00 18.60 94 LYS D CA 1
ATOM 6080 C C . LYS D 1 94 ? 36.195 37.157 56.686 1.00 17.48 94 LYS D C 1
ATOM 6081 O O . LYS D 1 94 ? 36.337 36.956 57.924 1.00 19.25 94 LYS D O 1
ATOM 6087 N N . THR D 1 95 ? 35.546 36.344 55.901 1.00 15.85 95 THR D N 1
ATOM 6088 C CA . THR D 1 95 ? 34.973 35.111 56.477 1.00 15.79 95 THR D CA 1
ATOM 6089 C C . THR D 1 95 ? 36.025 34.220 57.108 1.00 15.79 95 THR D C 1
ATOM 6090 O O . THR D 1 95 ? 35.818 33.642 58.213 1.00 14.42 95 THR D O 1
ATOM 6094 N N . THR D 1 96 ? 37.132 34.050 56.407 1.00 15.84 96 THR D N 1
ATOM 6095 C CA . THR D 1 96 ? 38.096 33.116 56.993 1.00 18.78 96 THR D CA 1
ATOM 6096 C C . THR D 1 96 ? 38.888 33.715 58.180 1.00 19.70 96 THR D C 1
ATOM 6097 O O . THR D 1 96 ? 39.213 32.996 59.123 1.00 21.87 96 THR D O 1
ATOM 6101 N N . ALA D 1 97 ? 39.154 35.011 58.140 1.00 20.31 97 ALA D N 1
ATOM 6102 C CA . ALA D 1 97 ? 39.814 35.700 59.247 1.00 20.81 97 ALA D CA 1
ATOM 6103 C C . ALA D 1 97 ? 38.960 35.572 60.497 1.00 21.90 97 ALA D C 1
ATOM 6104 O O . ALA D 1 97 ? 39.495 35.553 61.581 1.00 23.07 97 ALA D O 1
ATOM 6106 N N . LYS D 1 98 ? 37.637 35.558 60.341 1.00 22.27 98 LYS D N 1
ATOM 6107 C CA . LYS D 1 98 ? 36.731 35.526 61.473 1.00 20.04 98 LYS D CA 1
ATOM 6108 C C . LYS D 1 98 ? 36.569 34.129 61.969 1.00 19.40 98 LYS D C 1
ATOM 6109 O O . LYS D 1 98 ? 36.828 33.853 63.175 1.00 19.33 98 LYS D O 1
ATOM 6115 N N . TRP D 1 99 ? 36.194 33.213 61.085 1.00 18.74 99 TRP D N 1
ATOM 6116 C CA . TRP D 1 99 ? 35.747 31.867 61.541 1.00 19.49 99 TRP D CA 1
ATOM 6117 C C . TRP D 1 99 ? 36.611 30.719 60.989 1.00 20.57 99 TRP D C 1
ATOM 6118 O O . TRP D 1 99 ? 36.328 29.568 61.261 1.00 20.51 99 TRP D O 1
ATOM 6129 N N . GLY D 1 100 ? 37.606 31.047 60.174 1.00 20.36 100 GLY D N 1
ATOM 6130 C CA . GLY D 1 100 ? 38.575 30.063 59.703 1.00 22.08 100 GLY D CA 1
ATOM 6131 C C . GLY D 1 100 ? 38.163 29.032 58.652 1.00 21.92 100 GLY D C 1
ATOM 6132 O O . GLY D 1 100 ? 38.921 28.086 58.362 1.00 22.19 100 GLY D O 1
ATOM 6133 N N . ARG D 1 101 ? 36.961 29.130 58.110 1.00 20.79 101 ARG D N 1
ATOM 6134 C CA . ARG D 1 101 ? 36.449 28.019 57.249 1.00 19.99 101 ARG D CA 1
ATOM 6135 C C . ARG D 1 101 ? 35.195 28.508 56.559 1.00 19.27 101 ARG D C 1
ATOM 6136 O O . ARG D 1 101 ? 34.719 29.578 56.898 1.00 18.67 101 ARG D O 1
ATOM 6144 N N . VAL D 1 102 ? 34.737 27.782 55.537 1.00 19.32 102 VAL D N 1
ATOM 6145 C CA . VAL D 1 102 ? 33.412 28.043 54.917 1.00 19.38 102 VAL D CA 1
ATOM 6146 C C . VAL D 1 102 ? 32.742 26.671 54.750 1.00 18.79 102 VAL D C 1
ATOM 6147 O O . VAL D 1 102 ? 33.289 25.795 54.063 1.00 18.62 102 VAL D O 1
ATOM 6151 N N . ASP D 1 103 ? 31.577 26.447 55.357 1.00 17.54 103 ASP D N 1
ATOM 6152 C CA . ASP D 1 103 ? 30.973 25.117 55.162 1.00 17.51 103 ASP D CA 1
ATOM 6153 C C . ASP D 1 103 ? 29.880 25.178 54.090 1.00 16.12 103 ASP D C 1
ATOM 6154 O O . ASP D 1 103 ? 29.608 24.203 53.453 1.00 16.91 103 ASP D O 1
ATOM 6159 N N . VAL D 1 104 ? 29.239 26.321 53.945 1.00 16.69 104 VAL D N 1
ATOM 6160 C CA . VAL D 1 104 ? 28.068 26.468 53.073 1.00 16.13 104 VAL D CA 1
ATOM 6161 C C . VAL D 1 104 ? 28.189 27.821 52.354 1.00 16.76 104 VAL D C 1
ATOM 6162 O O . VAL D 1 104 ? 28.551 28.836 52.929 1.00 14.90 104 VAL D O 1
ATOM 6166 N N . LEU D 1 105 ? 27.822 27.822 51.089 1.00 16.75 105 LEU D N 1
ATOM 6167 C CA . LEU D 1 105 ? 27.692 29.044 50.346 1.00 15.23 105 LEU D CA 1
ATOM 6168 C C . LEU D 1 105 ? 26.324 29.000 49.676 1.00 14.88 105 LEU D C 1
ATOM 6169 O O . LEU D 1 105 ? 26.035 28.033 48.971 1.00 14.39 105 LEU D O 1
ATOM 6174 N N . VAL D 1 106 ? 25.510 30.023 49.935 1.00 15.32 106 VAL D N 1
ATOM 6175 C CA . VAL D 1 106 ? 24.211 30.183 49.321 1.00 15.50 106 VAL D CA 1
ATOM 6176 C C . VAL D 1 106 ? 24.348 31.344 48.355 1.00 15.80 106 VAL D C 1
ATOM 6177 O O . VAL D 1 106 ? 24.553 32.460 48.763 1.00 15.96 106 VAL D O 1
ATOM 6181 N N . ASN D 1 107 ? 24.224 31.066 47.055 1.00 15.02 107 ASN D N 1
ATOM 6182 C CA . ASN D 1 107 ? 24.260 32.124 46.026 1.00 16.25 107 ASN D CA 1
ATOM 6183 C C . ASN D 1 107 ? 22.850 32.553 45.762 1.00 16.59 107 ASN D C 1
ATOM 6184 O O . ASN D 1 107 ? 22.121 31.852 45.046 1.00 18.55 107 ASN D O 1
ATOM 6189 N N . ASN D 1 108 ? 22.438 33.650 46.396 1.00 15.76 108 ASN D N 1
ATOM 6190 C CA . ASN D 1 108 ? 21.078 34.133 46.255 1.00 17.15 108 ASN D CA 1
ATOM 6191 C C . ASN D 1 108 ? 20.996 35.551 45.657 1.00 17.82 108 ASN D C 1
ATOM 6192 O O . ASN D 1 108 ? 19.902 36.031 45.381 1.00 17.21 108 ASN D O 1
ATOM 6197 N N . ALA D 1 109 ? 22.128 36.207 45.440 1.00 15.60 109 ALA D N 1
ATOM 6198 C CA . ALA D 1 109 ? 22.146 37.556 44.829 1.00 18.71 109 ALA D CA 1
ATOM 6199 C C . ALA D 1 109 ? 21.586 37.416 43.409 1.00 18.70 109 ALA D C 1
ATOM 6200 O O . ALA D 1 109 ? 21.989 36.522 42.661 1.00 19.96 109 ALA D O 1
ATOM 6202 N N . GLY D 1 110 ? 20.682 38.253 42.999 1.00 18.73 110 GLY D N 1
ATOM 6203 C CA . GLY D 1 110 ? 20.173 38.045 41.606 1.00 19.69 110 GLY D CA 1
ATOM 6204 C C . GLY D 1 110 ? 19.093 39.060 41.349 1.00 20.08 110 GLY D C 1
ATOM 6205 O O . GLY D 1 110 ? 18.471 39.529 42.294 1.00 21.44 110 GLY D O 1
ATOM 6206 N N . PHE D 1 111 ? 18.830 39.388 40.099 1.00 18.12 111 PHE D N 1
ATOM 6207 C CA . PHE D 1 111 ? 17.652 40.196 39.831 1.00 20.75 111 PHE D CA 1
ATOM 6208 C C . PHE D 1 111 ? 17.128 39.869 38.400 1.00 21.19 111 PHE D C 1
ATOM 6209 O O . PHE D 1 111 ? 17.816 39.151 37.583 1.00 19.36 111 PHE D O 1
ATOM 6217 N N . GLY D 1 112 ? 15.954 40.426 38.100 1.00 20.34 112 GLY D N 1
ATOM 6218 C CA . GLY D 1 112 ? 15.376 40.329 36.728 1.00 20.48 112 GLY D CA 1
ATOM 6219 C C . GLY D 1 112 ? 14.698 41.607 36.295 1.00 22.85 112 GLY D C 1
ATOM 6220 O O . GLY D 1 112 ? 14.521 42.546 37.102 1.00 20.49 112 GLY D O 1
ATOM 6221 N N . THR D 1 113 ? 14.217 41.589 35.045 1.00 21.81 113 THR D N 1
ATOM 6222 C CA . THR D 1 113 ? 13.780 42.757 34.349 1.00 22.09 113 THR D CA 1
ATOM 6223 C C . THR D 1 113 ? 12.684 42.271 33.418 1.00 21.07 113 THR D C 1
ATOM 6224 O O . THR D 1 113 ? 12.610 41.073 33.147 1.00 19.58 113 THR D O 1
ATOM 6228 N N . THR D 1 114 ? 11.825 43.162 32.957 1.00 20.67 114 THR D N 1
ATOM 6229 C CA . THR D 1 114 ? 10.782 42.788 31.993 1.00 22.80 114 THR D CA 1
ATOM 6230 C C . THR D 1 114 ? 11.246 43.222 30.628 1.00 20.94 114 THR D C 1
ATOM 6231 O O . THR D 1 114 ? 11.961 44.178 30.499 1.00 25.13 114 THR D O 1
ATOM 6235 N N . GLY D 1 115 ? 10.883 42.493 29.603 1.00 19.95 115 GLY D N 1
ATOM 6236 C CA . GLY D 1 115 ? 11.270 42.801 28.234 1.00 17.33 115 GLY D CA 1
ATOM 6237 C C . GLY D 1 115 ? 11.617 41.494 27.491 1.00 17.85 115 GLY D C 1
ATOM 6238 O O . GLY D 1 115 ? 11.626 40.407 28.097 1.00 16.65 115 GLY D O 1
ATOM 6239 N N . ASN D 1 116 ? 11.856 41.584 26.179 1.00 18.65 116 ASN D N 1
ATOM 6240 C CA . ASN D 1 116 ? 12.191 40.423 25.362 1.00 17.87 116 ASN D CA 1
ATOM 6241 C C . ASN D 1 116 ? 13.496 40.754 24.639 1.00 16.83 116 ASN D C 1
ATOM 6242 O O . ASN D 1 116 ? 14.058 41.810 24.846 1.00 17.16 116 ASN D O 1
ATOM 6247 N N . VAL D 1 117 ? 13.982 39.919 23.731 1.00 16.23 117 VAL D N 1
ATOM 6248 C CA . VAL D 1 117 ? 15.281 40.232 23.132 1.00 15.53 117 VAL D CA 1
ATOM 6249 C C . VAL D 1 117 ? 15.246 41.536 22.322 1.00 17.01 117 VAL D C 1
ATOM 6250 O O . VAL D 1 117 ? 16.285 42.175 22.145 1.00 17.14 117 VAL D O 1
ATOM 6254 N N . VAL D 1 118 ? 14.054 41.939 21.852 1.00 17.21 118 VAL D N 1
ATOM 6255 C CA . VAL D 1 118 ? 13.967 43.156 21.089 1.00 18.58 118 VAL D CA 1
ATOM 6256 C C . VAL D 1 118 ? 13.998 44.351 22.066 1.00 19.84 118 VAL D C 1
ATOM 6257 O O . VAL D 1 118 ? 14.680 45.341 21.816 1.00 19.18 118 VAL D O 1
ATOM 6261 N N . THR D 1 119 ? 13.279 44.261 23.175 1.00 21.02 119 THR D N 1
ATOM 6262 C CA . THR D 1 119 ? 13.146 45.452 24.029 1.00 20.77 119 THR D CA 1
ATOM 6263 C C . THR D 1 119 ? 14.163 45.563 25.152 1.00 21.58 119 THR D C 1
ATOM 6264 O O . THR D 1 119 ? 14.390 46.676 25.651 1.00 22.44 119 THR D O 1
ATOM 6268 N N . ILE D 1 120 ? 14.845 44.473 25.532 1.00 19.14 120 ILE D N 1
ATOM 6269 C CA . ILE D 1 120 ? 15.837 44.591 26.608 1.00 17.18 120 ILE D CA 1
ATOM 6270 C C . ILE D 1 120 ? 17.120 45.292 26.132 1.00 17.17 120 ILE D C 1
ATOM 6271 O O . ILE D 1 120 ? 17.753 44.827 25.223 1.00 15.45 120 ILE D O 1
ATOM 6276 N N . PRO D 1 121 ? 17.529 46.402 26.790 1.00 18.00 121 PRO D N 1
ATOM 6277 C CA . PRO D 1 121 ? 18.784 47.016 26.380 1.00 19.23 121 PRO D CA 1
ATOM 6278 C C . PRO D 1 121 ? 19.976 46.137 26.631 1.00 19.84 121 PRO D C 1
ATOM 6279 O O . PRO D 1 121 ? 20.016 45.379 27.600 1.00 20.30 121 PRO D O 1
ATOM 6283 N N . GLU D 1 122 ? 20.966 46.248 25.764 1.00 20.45 122 GLU D N 1
ATOM 6284 C CA . GLU D 1 122 ? 22.141 45.405 25.821 1.00 21.70 122 GLU D CA 1
ATOM 6285 C C . GLU D 1 122 ? 22.864 45.519 27.196 1.00 23.03 122 GLU D C 1
ATOM 6286 O O . GLU D 1 122 ? 23.361 44.533 27.764 1.00 22.26 122 GLU D O 1
ATOM 6292 N N . GLU D 1 123 ? 22.915 46.713 27.751 1.00 23.81 123 GLU D N 1
ATOM 6293 C CA . GLU D 1 123 ? 23.505 46.907 29.087 1.00 26.14 123 GLU D CA 1
ATOM 6294 C C . GLU D 1 123 ? 22.759 46.123 30.187 1.00 24.13 123 GLU D C 1
ATOM 6295 O O . GLU D 1 123 ? 23.366 45.645 31.104 1.00 24.04 123 GLU D O 1
ATOM 6301 N N . THR D 1 124 ? 21.438 46.134 30.143 1.00 22.63 124 THR D N 1
ATOM 6302 C CA . THR D 1 124 ? 20.646 45.372 31.125 1.00 21.97 124 THR D CA 1
ATOM 6303 C C . THR D 1 124 ? 20.877 43.855 30.946 1.00 20.45 124 THR D C 1
ATOM 6304 O O . THR D 1 124 ? 21.082 43.146 31.913 1.00 18.51 124 THR D O 1
ATOM 6308 N N . TRP D 1 125 ? 20.863 43.374 29.704 1.00 19.46 125 TRP D N 1
ATOM 6309 C CA . TRP D 1 125 ? 21.198 41.971 29.424 1.00 19.71 125 TRP D CA 1
ATOM 6310 C C . TRP D 1 125 ? 22.509 41.570 30.130 1.00 18.93 125 TRP D C 1
ATOM 6311 O O . TRP D 1 125 ? 22.561 40.545 30.839 1.00 16.99 125 TRP D O 1
ATOM 6322 N N . ASP D 1 126 ? 23.570 42.376 29.950 1.00 17.89 126 ASP D N 1
ATOM 6323 C CA . ASP D 1 126 ? 24.888 42.055 30.493 1.00 19.25 126 ASP D CA 1
ATOM 6324 C C . ASP D 1 126 ? 24.885 42.084 31.983 1.00 16.68 126 ASP D C 1
ATOM 6325 O O . ASP D 1 126 ? 25.558 41.272 32.605 1.00 15.51 126 ASP D O 1
ATOM 6330 N N . ARG D 1 127 ? 24.168 43.035 32.553 1.00 16.58 127 ARG D N 1
ATOM 6331 C CA . ARG D 1 127 ? 24.158 43.179 34.028 1.00 16.75 127 ARG D CA 1
ATOM 6332 C C . ARG D 1 127 ? 23.464 41.968 34.664 1.00 16.85 127 ARG D C 1
ATOM 6333 O O . ARG D 1 127 ? 23.892 41.511 35.700 1.00 17.14 127 ARG D O 1
ATOM 6341 N N . ILE D 1 128 ? 22.344 41.520 34.101 1.00 17.37 128 ILE D N 1
ATOM 6342 C CA . ILE D 1 128 ? 21.639 40.316 34.554 1.00 15.57 128 ILE D CA 1
ATOM 6343 C C . ILE D 1 128 ? 22.570 39.067 34.432 1.00 17.46 128 ILE D C 1
ATOM 6344 O O . ILE D 1 128 ? 22.719 38.266 35.386 1.00 17.46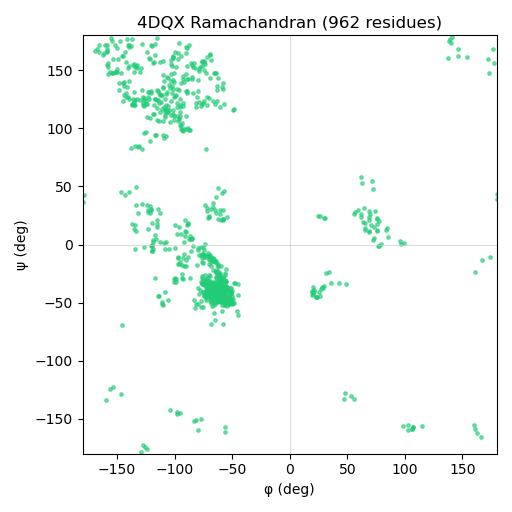 128 ILE D O 1
ATOM 6357 N N . SER D 1 130 ? 25.870 39.209 34.520 1.00 19.97 130 SER D N 1
ATOM 6358 C CA . SER D 1 130 ? 26.991 39.404 35.487 1.00 21.13 130 SER D CA 1
ATOM 6359 C C . SER D 1 130 ? 26.558 39.106 36.904 1.00 20.17 130 SER D C 1
ATOM 6360 O O . SER D 1 130 ? 27.339 38.587 37.654 1.00 23.12 130 SER D O 1
ATOM 6363 N N . VAL D 1 131 ? 25.377 39.511 37.318 1.00 16.50 131 VAL D N 1
ATOM 6364 C CA . VAL D 1 131 ? 25.028 39.286 38.708 1.00 16.08 131 VAL D CA 1
ATOM 6365 C C . VAL D 1 131 ? 24.500 37.855 38.907 1.00 15.46 131 VAL D C 1
ATOM 6366 O O . VAL D 1 131 ? 24.955 37.148 39.804 1.00 14.86 131 VAL D O 1
ATOM 6370 N N . ASN D 1 132 ? 23.562 37.420 38.041 1.00 15.28 132 ASN D N 1
ATOM 6371 C CA . ASN D 1 132 ? 22.833 36.159 38.314 1.00 14.15 132 ASN D CA 1
ATOM 6372 C C . ASN D 1 132 ? 23.710 34.957 38.016 1.00 15.44 132 ASN D C 1
ATOM 6373 O O . ASN D 1 132 ? 23.616 33.980 38.718 1.00 14.60 132 ASN D O 1
ATOM 6378 N N . VAL D 1 133 ? 24.590 35.018 37.006 1.00 15.06 133 VAL D N 1
ATOM 6379 C CA . VAL D 1 133 ? 25.374 33.799 36.708 1.00 14.92 133 VAL D CA 1
ATOM 6380 C C . VAL D 1 133 ? 26.836 33.989 37.053 1.00 16.33 133 VAL D C 1
ATOM 6381 O O . VAL D 1 133 ? 27.455 33.086 37.624 1.00 16.14 133 VAL D O 1
ATOM 6385 N N . LYS D 1 134 ? 27.444 35.092 36.595 1.00 14.18 134 LYS D N 1
ATOM 6386 C CA . LYS D 1 134 ? 28.862 35.308 36.938 1.00 15.90 134 LYS D CA 1
ATOM 6387 C C . LYS D 1 134 ? 29.067 35.403 38.480 1.00 16.02 134 LYS D C 1
ATOM 6388 O O . LYS D 1 134 ? 30.148 35.069 39.003 1.00 14.99 134 LYS D O 1
ATOM 6394 N N . GLY D 1 135 ? 28.042 35.830 39.217 1.00 16.83 135 GLY D N 1
ATOM 6395 C CA . GLY D 1 135 ? 28.214 35.923 40.693 1.00 17.52 135 GLY D CA 1
ATOM 6396 C C . GLY D 1 135 ? 28.483 34.606 41.381 1.00 18.15 135 GLY D C 1
ATOM 6397 O O . GLY D 1 135 ? 29.224 34.562 42.409 1.00 16.87 135 GLY D O 1
ATOM 6398 N N . ILE D 1 136 ? 27.829 33.544 40.847 1.00 17.73 136 ILE D N 1
ATOM 6399 C CA . ILE D 1 136 ? 28.014 32.148 41.309 1.00 15.54 136 ILE D CA 1
ATOM 6400 C C . ILE D 1 136 ? 29.439 31.772 40.990 1.00 16.18 136 ILE D C 1
ATOM 6401 O O . ILE D 1 136 ? 30.163 31.327 41.844 1.00 16.95 136 ILE D O 1
ATOM 6406 N N . PHE D 1 137 ? 29.842 32.025 39.755 1.00 14.96 137 PHE D N 1
ATOM 6407 C CA . PHE D 1 137 ? 31.180 31.737 39.309 1.00 15.13 137 PHE D CA 1
ATOM 6408 C C . PHE D 1 137 ? 32.226 32.399 40.233 1.00 15.01 137 PHE D C 1
ATOM 6409 O O . PHE D 1 137 ? 33.145 31.682 40.693 1.00 13.34 137 PHE D O 1
ATOM 6417 N N . LEU D 1 138 ? 32.069 33.713 40.513 1.00 13.08 138 LEU D N 1
ATOM 6418 C CA . LEU D 1 138 ? 33.140 34.449 41.301 1.00 14.24 138 LEU D CA 1
ATOM 6419 C C . LEU D 1 138 ? 33.102 34.072 42.776 1.00 13.70 138 LEU D C 1
ATOM 6420 O O . LEU D 1 138 ? 34.184 33.874 43.404 1.00 14.59 138 LEU D O 1
ATOM 6425 N N . CYS D 1 139 ? 31.883 34.005 43.383 1.00 12.75 139 CYS D N 1
ATOM 6426 C CA . CYS D 1 139 ? 31.852 33.609 44.830 1.00 13.73 139 CYS D CA 1
ATOM 6427 C C . CYS D 1 139 ? 32.465 32.169 44.988 1.00 14.47 139 CYS D C 1
ATOM 6428 O O . CYS D 1 139 ? 33.235 31.886 45.919 1.00 13.79 139 CYS D O 1
ATOM 6431 N N . SER D 1 140 ? 32.143 31.283 44.058 1.00 14.48 140 SER D N 1
ATOM 6432 C CA . SER D 1 140 ? 32.569 29.894 44.171 1.00 14.81 140 SER D CA 1
ATOM 6433 C C . SER D 1 140 ? 34.049 29.782 43.849 1.00 15.39 140 SER D C 1
ATOM 6434 O O . SER D 1 140 ? 34.729 28.962 44.464 1.00 15.98 140 SER D O 1
ATOM 6437 N N . LYS D 1 141 ? 34.539 30.611 42.904 1.00 15.81 141 LYS D N 1
ATOM 6438 C CA . LYS D 1 141 ? 35.984 30.675 42.577 1.00 15.44 141 LYS D CA 1
ATOM 6439 C C . LYS D 1 141 ? 36.783 30.893 43.855 1.00 16.68 141 LYS D C 1
ATOM 6440 O O . LYS D 1 141 ? 37.839 30.297 44.030 1.00 17.66 141 LYS D O 1
ATOM 6446 N N . TYR D 1 142 ? 36.275 31.699 44.788 1.00 15.47 142 TYR D N 1
ATOM 6447 C CA . TYR D 1 142 ? 37.046 32.015 45.972 1.00 14.94 142 TYR D CA 1
ATOM 6448 C C . TYR D 1 142 ? 36.651 31.185 47.169 1.00 14.61 142 TYR D C 1
ATOM 6449 O O . TYR D 1 142 ? 37.501 30.830 47.977 1.00 15.10 142 TYR D O 1
ATOM 6458 N N . VAL D 1 143 ? 35.398 30.759 47.252 1.00 15.00 143 VAL D N 1
ATOM 6459 C CA . VAL D 1 143 ? 34.983 29.831 48.278 1.00 13.86 143 VAL D CA 1
ATOM 6460 C C . VAL D 1 143 ? 35.552 28.412 48.166 1.00 14.32 143 VAL D C 1
ATOM 6461 O O . VAL D 1 143 ? 36.017 27.799 49.170 1.00 12.56 143 VAL D O 1
ATOM 6465 N N . ILE D 1 144 ? 35.609 27.879 46.944 1.00 14.75 144 ILE D N 1
ATOM 6466 C CA . ILE D 1 144 ? 35.951 26.452 46.831 1.00 13.40 144 ILE D CA 1
ATOM 6467 C C . ILE D 1 144 ? 37.381 26.124 47.350 1.00 14.84 144 ILE D C 1
ATOM 6468 O O . ILE D 1 144 ? 37.534 25.101 47.996 1.00 15.55 144 ILE D O 1
ATOM 6473 N N . PRO D 1 145 ? 38.409 26.985 47.083 1.00 15.72 145 PRO D N 1
ATOM 6474 C CA . PRO D 1 145 ? 39.765 26.720 47.689 1.00 17.48 145 PRO D CA 1
ATOM 6475 C C . PRO D 1 145 ? 39.745 26.577 49.205 1.00 18.48 145 PRO D C 1
ATOM 6476 O O . PRO D 1 145 ? 40.467 25.739 49.800 1.00 18.22 145 PRO D O 1
ATOM 6480 N N . VAL D 1 146 ? 38.900 27.375 49.853 1.00 18.82 146 VAL D N 1
ATOM 6481 C CA . VAL D 1 146 ? 38.727 27.218 51.278 1.00 19.28 146 VAL D CA 1
ATOM 6482 C C . VAL D 1 146 ? 37.977 25.900 51.673 1.00 20.14 146 VAL D C 1
ATOM 6483 O O . VAL D 1 146 ? 38.423 25.154 52.573 1.00 16.73 146 VAL D O 1
ATOM 6495 N N . ARG D 1 148 ? 37.810 23.159 49.963 1.00 22.53 148 ARG D N 1
ATOM 6496 C CA . ARG D 1 148 ? 38.783 22.096 49.725 1.00 24.71 148 ARG D CA 1
ATOM 6497 C C . ARG D 1 148 ? 39.663 21.818 50.943 1.00 26.84 148 ARG D C 1
ATOM 6498 O O . ARG D 1 148 ? 40.085 20.681 51.110 1.00 27.32 148 ARG D O 1
ATOM 6506 N N . ARG D 1 149 ? 39.975 22.825 51.744 1.00 27.35 149 ARG D N 1
ATOM 6507 C CA . ARG D 1 149 ? 40.893 22.623 52.823 1.00 29.77 149 ARG D CA 1
ATOM 6508 C C . ARG D 1 149 ? 40.204 22.242 54.091 1.00 29.79 149 ARG D C 1
ATOM 6509 O O . ARG D 1 149 ? 40.877 22.021 55.087 1.00 31.22 149 ARG D O 1
ATOM 6517 N N . ASN D 1 150 ? 38.879 22.297 54.126 1.00 28.75 150 ASN D N 1
ATOM 6518 C CA . ASN D 1 150 ? 38.175 22.044 55.376 1.00 28.09 150 ASN D CA 1
ATOM 6519 C C . ASN D 1 150 ? 37.184 20.902 55.225 1.00 27.96 150 ASN D C 1
ATOM 6520 O O . ASN D 1 150 ? 36.219 20.812 55.946 1.00 27.50 150 ASN D O 1
ATOM 6525 N N . GLY D 1 151 ? 37.516 20.008 54.297 1.00 27.36 151 GLY D N 1
ATOM 6526 C CA . GLY D 1 151 ? 36.858 18.730 54.090 1.00 26.31 151 GLY D CA 1
ATOM 6527 C C . GLY D 1 151 ? 35.614 18.891 53.205 1.00 24.48 151 GLY D C 1
ATOM 6528 O O . GLY D 1 151 ? 34.797 18.003 53.169 1.00 27.29 151 GLY D O 1
ATOM 6529 N N . GLY D 1 152 ? 35.439 20.014 52.532 1.00 20.69 152 GLY D N 1
ATOM 6530 C CA . GLY D 1 152 ? 34.361 20.095 51.576 1.00 20.27 152 GLY D CA 1
ATOM 6531 C C . GLY D 1 152 ? 33.222 20.967 52.128 1.00 19.70 152 GLY D C 1
ATOM 6532 O O . GLY D 1 152 ? 33.433 21.754 53.086 1.00 18.39 152 GLY D O 1
ATOM 6533 N N . GLY D 1 153 ? 32.030 20.781 51.583 1.00 17.70 153 GLY D N 1
ATOM 6534 C CA . GLY D 1 153 ? 30.854 21.527 52.081 1.00 17.28 153 GLY D CA 1
ATOM 6535 C C . GLY D 1 153 ? 29.717 21.551 51.056 1.00 15.72 153 GLY D C 1
ATOM 6536 O O . GLY D 1 153 ? 29.578 20.632 50.227 1.00 17.43 153 GLY D O 1
ATOM 6537 N N . SER D 1 154 ? 28.865 22.557 51.152 1.00 14.88 154 SER D N 1
ATOM 6538 C CA . SER D 1 154 ? 27.654 22.552 50.328 1.00 16.50 154 SER D CA 1
ATOM 6539 C C . SER D 1 154 ? 27.401 23.883 49.692 1.00 16.31 154 SER D C 1
ATOM 6540 O O . SER D 1 154 ? 27.397 24.922 50.377 1.00 17.97 154 SER D O 1
ATOM 6543 N N . ILE D 1 155 ? 27.132 23.873 48.381 1.00 14.46 155 ILE D N 1
ATOM 6544 C CA . ILE D 1 155 ? 26.971 25.124 47.695 1.00 13.75 155 ILE D CA 1
ATOM 6545 C C . ILE D 1 155 ? 25.536 25.057 47.132 1.00 14.73 155 ILE D C 1
ATOM 6546 O O . ILE D 1 155 ? 25.160 24.048 46.487 1.00 14.53 155 ILE D O 1
ATOM 6551 N N . ILE D 1 156 ? 24.759 26.105 47.362 1.00 14.13 156 ILE D N 1
ATOM 6552 C CA . ILE D 1 156 ? 23.364 26.063 46.910 1.00 14.99 156 ILE D CA 1
ATOM 6553 C C . ILE D 1 156 ? 23.105 27.296 46.091 1.00 14.30 156 ILE D C 1
ATOM 6554 O O . ILE D 1 156 ? 23.214 28.467 46.555 1.00 14.27 156 ILE D O 1
ATOM 6559 N N . ASN D 1 157 ? 22.744 27.073 44.848 1.00 14.79 157 ASN D N 1
ATOM 6560 C CA . ASN D 1 157 ? 22.392 28.219 43.957 1.00 12.62 157 ASN D CA 1
ATOM 6561 C C . ASN D 1 157 ? 20.880 28.403 43.861 1.00 13.41 157 ASN D C 1
ATOM 6562 O O . ASN D 1 157 ? 20.108 27.545 44.323 1.00 12.50 157 ASN D O 1
ATOM 6567 N N . THR D 1 158 ? 20.454 29.555 43.335 1.00 14.07 158 THR D N 1
ATOM 6568 C CA . THR D 1 158 ? 19.039 29.852 43.230 1.00 15.34 158 THR D CA 1
ATOM 6569 C C . THR D 1 158 ? 18.690 29.902 41.749 1.00 14.57 158 THR D C 1
ATOM 6570 O O . THR D 1 158 ? 19.105 30.781 41.050 1.00 14.46 158 THR D O 1
ATOM 6574 N N . THR D 1 159 ? 18.015 28.895 41.258 1.00 14.59 159 THR D N 1
ATOM 6575 C CA . THR D 1 159 ? 17.582 28.959 39.874 1.00 14.51 159 THR D CA 1
ATOM 6576 C C . THR D 1 159 ? 16.102 29.439 39.956 1.00 15.13 159 THR D C 1
ATOM 6577 O O . THR D 1 159 ? 15.782 30.266 40.820 1.00 14.55 159 THR D O 1
ATOM 6581 N N . SER D 1 160 ? 15.240 28.983 39.072 1.00 14.80 160 SER D N 1
ATOM 6582 C CA . SER D 1 160 ? 13.852 29.378 39.034 1.00 16.14 160 SER D CA 1
ATOM 6583 C C . SER D 1 160 ? 13.000 28.329 38.316 1.00 15.88 160 SER D C 1
ATOM 6584 O O . SER D 1 160 ? 13.438 27.744 37.390 1.00 14.33 160 SER D O 1
ATOM 6587 N N . TYR D 1 161 ? 11.756 28.152 38.732 1.00 15.19 161 TYR D N 1
ATOM 6588 C CA . TYR D 1 161 ? 10.864 27.324 37.947 1.00 14.20 161 TYR D CA 1
ATOM 6589 C C . TYR D 1 161 ? 10.893 27.669 36.445 1.00 13.88 161 TYR D C 1
ATOM 6590 O O . TYR D 1 161 ? 10.732 26.821 35.635 1.00 14.28 161 TYR D O 1
ATOM 6599 N N . THR D 1 162 ? 11.094 28.937 36.135 1.00 14.58 162 THR D N 1
ATOM 6600 C CA . THR D 1 162 ? 11.132 29.386 34.757 1.00 14.15 162 THR D CA 1
ATOM 6601 C C . THR D 1 162 ? 12.269 28.838 33.915 1.00 14.89 162 THR D C 1
ATOM 6602 O O . THR D 1 162 ? 12.192 28.914 32.721 1.00 13.91 162 THR D O 1
ATOM 6606 N N . ALA D 1 163 ? 13.284 28.278 34.562 1.00 12.58 163 ALA D N 1
ATOM 6607 C CA . ALA D 1 163 ? 14.425 27.667 33.805 1.00 15.97 163 ALA D CA 1
ATOM 6608 C C . ALA D 1 163 ? 13.924 26.536 32.914 1.00 17.90 163 ALA D C 1
ATOM 6609 O O . ALA D 1 163 ? 14.564 26.179 31.951 1.00 21.02 163 ALA D O 1
ATOM 6611 N N . THR D 1 164 ? 12.861 25.880 33.365 1.00 19.12 164 THR D N 1
ATOM 6612 C CA . THR D 1 164 ? 12.244 24.708 32.801 1.00 21.68 164 THR D CA 1
ATOM 6613 C C . THR D 1 164 ? 10.889 25.064 32.168 1.00 21.41 164 THR D C 1
ATOM 6614 O O . THR D 1 164 ? 10.575 24.597 31.078 1.00 21.67 164 THR D O 1
ATOM 6618 N N . SER D 1 165 ? 10.120 25.924 32.835 1.00 19.81 165 SER D N 1
ATOM 6619 C CA . SER D 1 165 ? 8.804 26.251 32.364 1.00 19.80 165 SER D CA 1
ATOM 6620 C C . SER D 1 165 ? 8.760 27.746 32.238 1.00 18.50 165 SER D C 1
ATOM 6621 O O . SER D 1 165 ? 8.578 28.433 33.228 1.00 18.04 165 SER D O 1
ATOM 6624 N N . ALA D 1 166 ? 8.988 28.243 31.002 1.00 16.86 166 ALA D N 1
ATOM 6625 C CA . ALA D 1 166 ? 9.253 29.679 30.805 1.00 18.08 166 ALA D CA 1
ATOM 6626 C C . ALA D 1 166 ? 8.040 30.566 30.997 1.00 17.22 166 ALA D C 1
ATOM 6627 O O . ALA D 1 166 ? 6.930 30.148 31.013 1.00 16.92 166 ALA D O 1
ATOM 6629 N N . ILE D 1 167 ? 8.329 31.806 31.200 1.00 17.35 167 ILE D N 1
ATOM 6630 C CA . ILE D 1 167 ? 7.345 32.829 31.058 1.00 18.81 167 ILE D CA 1
ATOM 6631 C C . ILE D 1 167 ? 7.806 33.815 30.011 1.00 19.14 167 ILE D C 1
ATOM 6632 O O . ILE D 1 167 ? 9.015 33.962 29.742 1.00 18.70 167 ILE D O 1
ATOM 6637 N N . ALA D 1 168 ? 6.832 34.554 29.492 1.00 19.81 168 ALA D N 1
ATOM 6638 C CA . ALA D 1 168 ? 7.083 35.561 28.488 1.00 20.46 168 ALA D CA 1
ATOM 6639 C C . ALA D 1 168 ? 7.544 36.842 29.158 1.00 20.16 168 ALA D C 1
ATOM 6640 O O . ALA D 1 168 ? 7.216 37.109 30.321 1.00 21.65 168 ALA D O 1
ATOM 6642 N N . ASP D 1 169 ? 8.326 37.618 28.428 1.00 19.44 169 ASP D N 1
ATOM 6643 C CA . ASP D 1 169 ? 8.615 39.014 28.751 1.00 19.55 169 ASP D CA 1
ATOM 6644 C C . ASP D 1 169 ? 9.487 39.135 30.010 1.00 18.45 169 ASP D C 1
ATOM 6645 O O . ASP D 1 169 ? 9.485 40.193 30.636 1.00 16.43 169 ASP D O 1
ATOM 6650 N N . ARG D 1 170 ? 10.241 38.103 30.361 1.00 17.80 170 ARG D N 1
ATOM 6651 C CA . ARG D 1 170 ? 11.338 38.317 31.335 1.00 18.97 170 ARG D CA 1
ATOM 6652 C C . ARG D 1 170 ? 12.619 37.631 30.822 1.00 17.40 170 ARG D C 1
ATOM 6653 O O . ARG D 1 170 ? 13.229 36.914 31.531 1.00 17.38 170 ARG D O 1
ATOM 6661 N N . THR D 1 171 ? 12.981 37.864 29.586 1.00 16.91 171 THR D N 1
ATOM 6662 C CA . THR D 1 171 ? 13.699 36.916 28.795 1.00 17.80 171 THR D CA 1
ATOM 6663 C C . THR D 1 171 ? 15.144 36.772 29.248 1.00 18.05 171 THR D C 1
ATOM 6664 O O . THR D 1 171 ? 15.678 35.667 29.200 1.00 18.15 171 THR D O 1
ATOM 6668 N N . ALA D 1 172 ? 15.770 37.874 29.594 1.00 16.10 172 ALA D N 1
ATOM 6669 C CA . ALA D 1 172 ? 17.121 37.843 30.085 1.00 16.64 172 ALA D CA 1
ATOM 6670 C C . ALA D 1 172 ? 17.169 37.066 31.407 1.00 16.75 172 ALA D C 1
ATOM 6671 O O . ALA D 1 172 ? 17.978 36.220 31.595 1.00 14.64 172 ALA D O 1
ATOM 6673 N N . TYR D 1 173 ? 16.258 37.382 32.292 1.00 13.11 173 TYR D N 1
ATOM 6674 C CA . TYR D 1 173 ? 16.139 36.669 33.546 1.00 14.43 173 TYR D CA 1
ATOM 6675 C C . TYR D 1 173 ? 16.023 35.134 33.327 1.00 14.14 173 TYR D C 1
ATOM 6676 O O . TYR D 1 173 ? 16.751 34.379 33.872 1.00 14.37 173 TYR D O 1
ATOM 6685 N N . VAL D 1 174 ? 15.112 34.749 32.470 1.00 13.65 174 VAL D N 1
ATOM 6686 C CA . VAL D 1 174 ? 14.863 33.356 32.166 1.00 13.66 174 VAL D CA 1
ATOM 6687 C C . VAL D 1 174 ? 16.111 32.671 31.659 1.00 14.28 174 VAL D C 1
ATOM 6688 O O . VAL D 1 174 ? 16.468 31.621 32.123 1.00 13.05 174 VAL D O 1
ATOM 6692 N N . ALA D 1 175 ? 16.788 33.315 30.738 1.00 13.86 175 ALA D N 1
ATOM 6693 C CA . ALA D 1 175 ? 18.029 32.737 30.192 1.00 13.72 175 ALA D CA 1
ATOM 6694 C C . ALA D 1 175 ? 19.025 32.556 31.331 1.00 14.35 175 ALA D C 1
ATOM 6695 O O . ALA D 1 175 ? 19.738 31.554 31.387 1.00 14.24 175 ALA D O 1
ATOM 6697 N N . SER D 1 176 ? 19.159 33.564 32.179 1.00 14.85 176 SER D N 1
ATOM 6698 C CA . SER D 1 176 ? 20.152 33.477 33.245 1.00 16.02 176 SER D CA 1
ATOM 6699 C C . SER D 1 176 ? 19.826 32.242 34.174 1.00 14.91 176 SER D C 1
ATOM 6700 O O . SER D 1 176 ? 20.751 31.594 34.653 1.00 14.16 176 SER D O 1
ATOM 6703 N N . LYS D 1 177 ? 18.525 31.939 34.396 1.00 14.66 177 LYS D N 1
ATOM 6704 C CA . LYS D 1 177 ? 18.144 30.831 35.281 1.00 15.33 177 LYS D CA 1
ATOM 6705 C C . LYS D 1 177 ? 18.477 29.496 34.655 1.00 15.32 177 LYS D C 1
ATOM 6706 O O . LYS D 1 177 ? 18.946 28.600 35.348 1.00 16.96 177 LYS D O 1
ATOM 6712 N N . GLY D 1 178 ? 18.366 29.385 33.333 1.00 14.43 178 GLY D N 1
ATOM 6713 C CA . GLY D 1 178 ? 18.786 28.156 32.694 1.00 14.01 178 GLY D CA 1
ATOM 6714 C C . GLY D 1 178 ? 20.271 27.977 32.840 1.00 13.04 178 GLY D C 1
ATOM 6715 O O . GLY D 1 178 ? 20.741 26.880 32.970 1.00 13.69 178 GLY D O 1
ATOM 6716 N N . ALA D 1 179 ? 21.039 29.058 32.801 1.00 12.01 179 ALA D N 1
ATOM 6717 C CA . ALA D 1 179 ? 22.474 28.958 32.941 1.00 12.60 179 ALA D CA 1
ATOM 6718 C C . ALA D 1 179 ? 22.751 28.400 34.351 1.00 13.48 179 ALA D C 1
ATOM 6719 O O . ALA D 1 179 ? 23.619 27.557 34.552 1.00 13.83 179 ALA D O 1
ATOM 6721 N N . ILE D 1 180 ? 22.026 28.910 35.327 1.00 13.14 180 ILE D N 1
ATOM 6722 C CA . ILE D 1 180 ? 22.321 28.511 36.743 1.00 12.20 180 ILE D CA 1
ATOM 6723 C C . ILE D 1 180 ? 22.053 27.020 36.929 1.00 14.40 180 ILE D C 1
ATOM 6724 O O . ILE D 1 180 ? 22.786 26.333 37.695 1.00 12.48 180 ILE D O 1
ATOM 6729 N N . SER D 1 181 ? 20.946 26.539 36.326 1.00 12.70 181 SER D N 1
ATOM 6730 C CA . SER D 1 181 ? 20.553 25.147 36.428 1.00 14.00 181 SER D CA 1
ATOM 6731 C C . SER D 1 181 ? 21.669 24.242 35.843 1.00 14.14 181 SER D C 1
ATOM 6732 O O . SER D 1 181 ? 22.020 23.256 36.485 1.00 13.27 181 SER D O 1
ATOM 6735 N N . SER D 1 182 ? 22.175 24.546 34.631 1.00 11.95 182 SER D N 1
ATOM 6736 C CA . SER D 1 182 ? 23.175 23.739 34.015 1.00 13.16 182 SER D CA 1
ATOM 6737 C C . SER D 1 182 ? 24.555 23.846 34.695 1.00 12.36 182 SER D C 1
ATOM 6738 O O . SER D 1 182 ? 25.318 22.877 34.742 1.00 13.39 182 SER D O 1
ATOM 6741 N N . LEU D 1 183 ? 24.866 25.031 35.126 1.00 12.25 183 LEU D N 1
ATOM 6742 C CA . LEU D 1 183 ? 26.074 25.299 35.881 1.00 15.03 183 LEU D CA 1
ATOM 6743 C C . LEU D 1 183 ? 26.090 24.506 37.196 1.00 14.95 183 LEU D C 1
ATOM 6744 O O . LEU D 1 183 ? 27.105 23.949 37.586 1.00 14.91 183 LEU D O 1
ATOM 6749 N N . THR D 1 184 ? 24.950 24.452 37.882 1.00 13.43 184 THR D N 1
ATOM 6750 C CA . THR D 1 184 ? 24.835 23.578 39.081 1.00 12.87 184 THR D CA 1
ATOM 6751 C C . THR D 1 184 ? 25.232 22.099 38.834 1.00 13.46 184 THR D C 1
ATOM 6752 O O . THR D 1 184 ? 25.976 21.516 39.657 1.00 12.05 184 THR D O 1
ATOM 6756 N N . ARG D 1 185 ? 24.753 21.466 37.743 1.00 12.72 185 ARG D N 1
ATOM 6757 C CA . ARG D 1 185 ? 25.181 20.125 37.376 1.00 12.60 185 ARG D CA 1
ATOM 6758 C C . ARG D 1 185 ? 26.692 20.067 37.077 1.00 12.86 185 ARG D C 1
ATOM 6759 O O . ARG D 1 185 ? 27.380 19.134 37.515 1.00 12.48 185 ARG D O 1
ATOM 6767 N N . ALA D 1 186 ? 27.192 21.010 36.295 1.00 12.28 186 ALA D N 1
ATOM 6768 C CA . ALA D 1 186 ? 28.599 20.971 35.890 1.00 13.11 186 ALA D CA 1
ATOM 6769 C C . ALA D 1 186 ? 29.480 21.086 37.140 1.00 13.69 186 ALA D C 1
ATOM 6770 O O . ALA D 1 186 ? 30.440 20.326 37.339 1.00 11.17 186 ALA D O 1
ATOM 6780 N N . ALA D 1 188 ? 28.680 20.389 40.293 1.00 15.88 188 ALA D N 1
ATOM 6781 C CA . ALA D 1 188 ? 28.574 19.179 41.069 1.00 15.38 188 ALA D CA 1
ATOM 6782 C C . ALA D 1 188 ? 29.577 18.107 40.546 1.00 16.57 188 ALA D C 1
ATOM 6783 O O . ALA D 1 188 ? 30.233 17.384 41.320 1.00 15.89 188 ALA D O 1
ATOM 6793 N N . ASP D 1 190 ? 32.319 18.766 38.820 1.00 14.70 190 ASP D N 1
ATOM 6794 C CA . ASP D 1 190 ? 33.693 19.341 38.939 1.00 15.63 190 ASP D CA 1
ATOM 6795 C C . ASP D 1 190 ? 34.212 19.111 40.357 1.00 16.20 190 ASP D C 1
ATOM 6796 O O . ASP D 1 190 ? 35.397 18.854 40.551 1.00 15.90 190 ASP D O 1
ATOM 6801 N N . HIS D 1 191 ? 33.330 19.180 41.369 1.00 16.90 191 HIS D N 1
ATOM 6802 C CA . HIS D 1 191 ? 33.846 19.293 42.764 1.00 15.86 191 HIS D CA 1
ATOM 6803 C C . HIS D 1 191 ? 33.448 18.146 43.676 1.00 17.28 191 HIS D C 1
ATOM 6804 O O . HIS D 1 191 ? 33.812 18.124 44.876 1.00 16.28 191 HIS D O 1
ATOM 6811 N N . ALA D 1 192 ? 32.780 17.160 43.128 1.00 15.38 192 ALA D N 1
ATOM 6812 C CA . ALA D 1 192 ? 32.419 16.001 44.006 1.00 20.15 192 ALA D CA 1
ATOM 6813 C C . ALA D 1 192 ? 33.611 15.275 44.681 1.00 21.56 192 ALA D C 1
ATOM 6814 O O . ALA D 1 192 ? 33.501 14.837 45.829 1.00 21.28 192 ALA D O 1
ATOM 6816 N N . LYS D 1 193 ? 34.726 15.148 43.962 1.00 21.39 193 LYS D N 1
ATOM 6817 C CA . LYS D 1 193 ? 35.870 14.450 44.477 1.00 25.07 193 LYS D CA 1
ATOM 6818 C C . LYS D 1 193 ? 36.479 15.247 45.640 1.00 24.05 193 LYS D C 1
ATOM 6819 O O . LYS D 1 193 ? 37.210 14.702 46.425 1.00 24.47 193 LYS D O 1
ATOM 6825 N N . GLU D 1 194 ? 36.114 16.514 45.799 1.00 22.60 194 GLU D N 1
ATOM 6826 C CA . GLU D 1 194 ? 36.635 17.296 46.881 1.00 23.42 194 GLU D CA 1
ATOM 6827 C C . GLU D 1 194 ? 35.622 17.350 48.097 1.00 22.84 194 GLU D C 1
ATOM 6828 O O . GLU D 1 194 ? 35.821 18.154 49.032 1.00 21.59 194 GLU D O 1
ATOM 6834 N N . GLY D 1 195 ? 34.561 16.543 48.039 1.00 21.03 195 GLY D N 1
ATOM 6835 C CA . GLY D 1 195 ? 33.537 16.504 49.099 1.00 19.17 195 GLY D CA 1
ATOM 6836 C C . GLY D 1 195 ? 32.654 17.754 49.040 1.00 18.67 195 GLY D C 1
ATOM 6837 O O . GLY D 1 195 ? 32.088 18.175 50.051 1.00 18.85 195 GLY D O 1
ATOM 6838 N N . ILE D 1 196 ? 32.487 18.326 47.848 1.00 16.62 196 ILE D N 1
ATOM 6839 C CA . ILE D 1 196 ? 31.630 19.510 47.740 1.00 17.47 196 ILE D CA 1
ATOM 6840 C C . ILE D 1 196 ? 30.391 19.169 46.916 1.00 17.88 196 ILE D C 1
ATOM 6841 O O . ILE D 1 196 ? 30.537 18.741 45.755 1.00 19.34 196 ILE D O 1
ATOM 6846 N N . ARG D 1 197 ? 29.219 19.358 47.544 1.00 16.40 197 ARG D N 1
ATOM 6847 C CA . ARG D 1 197 ? 27.941 19.090 46.925 1.00 15.83 197 ARG D CA 1
ATOM 6848 C C . ARG D 1 197 ? 27.464 20.442 46.320 1.00 14.64 197 ARG D C 1
ATOM 6849 O O . ARG D 1 197 ? 27.723 21.499 46.907 1.00 15.94 197 ARG D O 1
ATOM 6857 N N . VAL D 1 198 ? 26.888 20.437 45.102 1.00 11.91 198 VAL D N 1
ATOM 6858 C CA . VAL D 1 198 ? 26.364 21.652 44.588 1.00 10.09 198 VAL D CA 1
ATOM 6859 C C . VAL D 1 198 ? 24.927 21.321 44.163 1.00 11.03 198 VAL D C 1
ATOM 6860 O O . VAL D 1 198 ? 24.731 20.405 43.399 1.00 10.94 198 VAL D O 1
ATOM 6864 N N . ASN D 1 199 ? 23.966 22.152 44.535 1.00 10.60 199 ASN D N 1
ATOM 6865 C CA . ASN D 1 199 ? 22.565 21.875 44.194 1.00 12.55 199 ASN D CA 1
ATOM 6866 C C . ASN D 1 199 ? 21.939 23.266 44.001 1.00 12.90 199 ASN D C 1
ATOM 6867 O O . ASN D 1 199 ? 22.603 24.272 44.222 1.00 14.55 199 ASN D O 1
ATOM 6872 N N . ALA D 1 200 ? 20.687 23.327 43.584 1.00 12.06 200 ALA D N 1
ATOM 6873 C CA . ALA D 1 200 ? 20.006 24.592 43.424 1.00 13.22 200 ALA D CA 1
ATOM 6874 C C . ALA D 1 200 ? 18.571 24.463 43.856 1.00 11.68 200 ALA D C 1
ATOM 6875 O O . ALA D 1 200 ? 18.000 23.353 43.825 1.00 15.01 200 ALA D O 1
ATOM 6877 N N . VAL D 1 201 ? 17.984 25.585 44.214 1.00 12.68 201 VAL D N 1
ATOM 6878 C CA . VAL D 1 201 ? 16.518 25.592 44.607 1.00 13.16 201 VAL D CA 1
ATOM 6879 C C . VAL D 1 201 ? 15.823 26.325 43.456 1.00 12.93 201 VAL D C 1
ATOM 6880 O O . VAL D 1 201 ? 16.353 27.329 42.994 1.00 11.63 201 VAL D O 1
ATOM 6884 N N . ALA D 1 202 ? 14.688 25.799 42.966 1.00 13.37 202 ALA D N 1
ATOM 6885 C CA . ALA D 1 202 ? 13.915 26.476 41.911 1.00 13.74 202 ALA D CA 1
ATOM 6886 C C . ALA D 1 202 ? 12.615 26.974 42.593 1.00 13.26 202 ALA D C 1
ATOM 6887 O O . ALA D 1 202 ? 11.644 26.242 42.747 1.00 14.73 202 ALA D O 1
ATOM 6889 N N . PRO D 1 203 ? 12.614 28.230 43.057 1.00 12.70 203 PRO D N 1
ATOM 6890 C CA . PRO D 1 203 ? 11.386 28.754 43.689 1.00 13.24 203 PRO D CA 1
ATOM 6891 C C . PRO D 1 203 ? 10.333 29.050 42.624 1.00 12.93 203 PRO D C 1
ATOM 6892 O O . PRO D 1 203 ? 10.681 29.298 41.429 1.00 11.17 203 PRO D O 1
ATOM 6896 N N . GLY D 1 204 ? 9.070 29.069 43.056 1.00 11.08 204 GLY D N 1
ATOM 6897 C CA . GLY D 1 204 ? 8.033 29.658 42.234 1.00 12.73 204 GLY D CA 1
ATOM 6898 C C . GLY D 1 204 ? 8.021 31.181 42.458 1.00 13.89 204 GLY D C 1
ATOM 6899 O O . GLY D 1 204 ? 9.021 31.749 42.804 1.00 13.11 204 GLY D O 1
ATOM 6900 N N . THR D 1 205 ? 6.862 31.817 42.285 1.00 13.54 205 THR D N 1
ATOM 6901 C CA . THR D 1 205 ? 6.703 33.243 42.499 1.00 14.32 205 THR D CA 1
ATOM 6902 C C . THR D 1 205 ? 6.581 33.480 44.014 1.00 14.90 205 THR D C 1
ATOM 6903 O O . THR D 1 205 ? 5.724 32.862 44.690 1.00 15.98 205 THR D O 1
ATOM 6907 N N . ILE D 1 206 ? 7.483 34.308 44.531 1.00 15.25 206 ILE D N 1
ATOM 6908 C CA . ILE D 1 206 ? 7.584 34.481 45.979 1.00 16.88 206 ILE D CA 1
ATOM 6909 C C . ILE D 1 206 ? 7.104 35.889 46.377 1.00 17.53 206 ILE D C 1
ATOM 6910 O O . ILE D 1 206 ? 7.619 36.907 45.900 1.00 16.84 206 ILE D O 1
ATOM 6915 N N . ASP D 1 207 ? 6.187 35.944 47.337 1.00 18.83 207 ASP D N 1
ATOM 6916 C CA . ASP D 1 207 ? 5.635 37.253 47.728 1.00 19.09 207 ASP D CA 1
ATOM 6917 C C . ASP D 1 207 ? 6.784 38.032 48.288 1.00 20.34 207 ASP D C 1
ATOM 6918 O O . ASP D 1 207 ? 7.675 37.446 48.985 1.00 19.85 207 ASP D O 1
ATOM 6923 N N . SER D 1 208 ? 6.744 39.360 48.093 1.00 20.75 208 SER D N 1
ATOM 6924 C CA . SER D 1 208 ? 7.840 40.237 48.581 1.00 24.18 208 SER D CA 1
ATOM 6925 C C . SER D 1 208 ? 7.408 41.705 48.553 1.00 27.02 208 SER D C 1
ATOM 6926 O O . SER D 1 208 ? 6.335 42.018 48.026 1.00 27.40 208 SER D O 1
ATOM 6929 N N . PRO D 1 209 ? 8.243 42.610 49.126 1.00 30.76 209 PRO D N 1
ATOM 6930 C CA . PRO D 1 209 ? 7.914 44.082 49.150 1.00 32.16 209 PRO D CA 1
ATOM 6931 C C . PRO D 1 209 ? 7.805 44.660 47.746 1.00 33.41 209 PRO D C 1
ATOM 6932 O O . PRO D 1 209 ? 7.004 45.588 47.514 1.00 34.78 209 PRO D O 1
ATOM 6936 N N . TYR D 1 210 ? 8.519 44.070 46.798 1.00 32.71 210 TYR D N 1
ATOM 6937 C CA . TYR D 1 210 ? 8.314 44.380 45.401 1.00 34.79 210 TYR D CA 1
ATOM 6938 C C . TYR D 1 210 ? 6.853 44.135 44.928 1.00 33.84 210 TYR D C 1
ATOM 6939 O O . TYR D 1 210 ? 6.240 44.938 44.204 1.00 32.41 210 TYR D O 1
ATOM 6948 N N . PHE D 1 211 ? 6.302 42.986 45.291 1.00 32.93 211 PHE D N 1
ATOM 6949 C CA . PHE D 1 211 ? 4.914 42.688 44.957 1.00 32.05 211 PHE D CA 1
ATOM 6950 C C . PHE D 1 211 ? 3.924 43.560 45.748 1.00 32.67 211 PHE D C 1
ATOM 6951 O O . PHE D 1 211 ? 2.989 44.059 45.168 1.00 32.00 211 PHE D O 1
ATOM 6959 N N . THR D 1 212 ? 4.145 43.745 47.035 1.00 34.04 212 THR D N 1
ATOM 6960 C CA . THR D 1 212 ? 3.433 44.778 47.816 1.00 38.71 212 THR D CA 1
ATOM 6961 C C . THR D 1 212 ? 3.392 46.150 47.081 1.00 39.89 212 THR D C 1
ATOM 6962 O O . THR D 1 212 ? 2.278 46.679 46.808 1.00 40.01 212 THR D O 1
ATOM 6966 N N . LYS D 1 213 ? 4.577 46.692 46.739 1.00 40.09 213 LYS D N 1
ATOM 6967 C CA . LYS D 1 213 ? 4.680 47.946 45.968 1.00 42.25 213 LYS D CA 1
ATOM 6968 C C . LYS D 1 213 ? 3.704 47.933 44.799 1.00 43.42 213 LYS D C 1
ATOM 6969 O O . LYS D 1 213 ? 2.798 48.764 44.753 1.00 43.61 213 LYS D O 1
ATOM 6975 N N . ILE D 1 214 ? 3.815 46.994 43.873 1.00 44.62 214 ILE D N 1
ATOM 6976 C CA . ILE D 1 214 ? 2.750 46.937 42.850 1.00 47.01 214 ILE D CA 1
ATOM 6977 C C . ILE D 1 214 ? 1.289 46.728 43.393 1.00 47.58 214 ILE D C 1
ATOM 6978 O O . ILE D 1 214 ? 0.314 47.306 42.889 1.00 47.46 214 ILE D O 1
ATOM 6983 N N . PHE D 1 215 ? 1.105 45.938 44.435 1.00 47.81 215 PHE D N 1
ATOM 6984 C CA . PHE D 1 215 ? -0.300 45.709 44.806 1.00 49.48 215 PHE D CA 1
ATOM 6985 C C . PHE D 1 215 ? -0.954 47.018 45.329 1.00 50.48 215 PHE D C 1
ATOM 6986 O O . PHE D 1 215 ? -2.086 47.370 44.937 1.00 49.65 215 PHE D O 1
ATOM 6994 N N . ALA D 1 216 ? -0.179 47.743 46.141 1.00 50.92 216 ALA D N 1
ATOM 6995 C CA . ALA D 1 216 ? -0.519 49.089 46.611 1.00 51.62 216 ALA D CA 1
ATOM 6996 C C . ALA D 1 216 ? -0.745 50.091 45.461 1.00 51.63 216 ALA D C 1
ATOM 6997 O O . ALA D 1 216 ? -1.531 51.019 45.606 1.00 52.11 216 ALA D O 1
ATOM 6999 N N . GLU D 1 217 ? -0.102 49.892 44.323 1.00 51.26 217 GLU D N 1
ATOM 7000 C CA . GLU D 1 217 ? -0.212 50.873 43.250 1.00 51.46 217 GLU D CA 1
ATOM 7001 C C . GLU D 1 217 ? -0.908 50.316 42.009 1.00 52.21 217 GLU D C 1
ATOM 7002 O O . GLU D 1 217 ? -2.127 50.169 42.017 1.00 51.87 217 GLU D O 1
ATOM 7008 N N . LYS D 1 223 ? -6.816 41.791 39.951 1.00 44.04 223 LYS D N 1
ATOM 7009 C CA . LYS D 1 223 ? -6.571 40.927 38.800 1.00 43.73 223 LYS D CA 1
ATOM 7010 C C . LYS D 1 223 ? -5.088 40.570 38.737 1.00 43.05 223 LYS D C 1
ATOM 7011 O O . LYS D 1 223 ? -4.695 39.501 38.294 1.00 42.11 223 LYS D O 1
ATOM 7013 N N . LEU D 1 224 ? -4.281 41.529 39.146 1.00 41.95 224 LEU D N 1
ATOM 7014 C CA . LEU D 1 224 ? -2.826 41.373 39.053 1.00 40.55 224 LEU D CA 1
ATOM 7015 C C . LEU D 1 224 ? -2.377 40.296 40.045 1.00 38.46 224 LEU D C 1
ATOM 7016 O O . LEU D 1 224 ? -1.643 39.367 39.667 1.00 37.83 224 LEU D O 1
ATOM 7021 N N . ARG D 1 225 ? -2.825 40.444 41.290 1.00 34.66 225 ARG D N 1
ATOM 7022 C CA . ARG D 1 225 ? -2.504 39.516 42.321 1.00 32.99 225 ARG D CA 1
ATOM 7023 C C . ARG D 1 225 ? -3.079 38.130 42.069 1.00 32.43 225 ARG D C 1
ATOM 7024 O O . ARG D 1 225 ? -2.412 37.101 42.355 1.00 30.64 225 ARG D O 1
ATOM 7032 N N . SER D 1 226 ? -4.309 38.108 41.542 1.00 29.86 226 SER D N 1
ATOM 7033 C CA . SER D 1 226 ? -5.013 36.898 41.261 1.00 27.92 226 SER D CA 1
ATOM 7034 C C . SER D 1 226 ? -4.200 36.248 40.187 1.00 27.60 226 SER D C 1
ATOM 7035 O O . SER D 1 226 ? -4.101 34.993 40.179 1.00 23.51 226 SER D O 1
ATOM 7038 N N . ASP D 1 227 ? -3.659 37.085 39.275 1.00 25.98 227 ASP D N 1
ATOM 7039 C CA . ASP D 1 227 ? -2.897 36.538 38.164 1.00 27.54 227 ASP D CA 1
ATOM 7040 C C . ASP D 1 227 ? -1.551 35.996 38.626 1.00 24.00 227 ASP D C 1
ATOM 7041 O O . ASP D 1 227 ? -1.162 34.962 38.172 1.00 22.36 227 ASP D O 1
ATOM 7046 N N . PHE D 1 228 ? -0.887 36.647 39.574 1.00 22.28 228 PHE D N 1
ATOM 7047 C CA . PHE D 1 228 ? 0.311 36.015 40.133 1.00 22.42 228 PHE D CA 1
ATOM 7048 C C . PHE D 1 228 ? 0.037 34.719 40.833 1.00 20.79 228 PHE D C 1
ATOM 7049 O O . PHE D 1 228 ? 0.840 33.739 40.654 1.00 19.11 228 PHE D O 1
ATOM 7057 N N . ASN D 1 229 ? -1.018 34.703 41.676 1.00 18.25 229 ASN D N 1
ATOM 7058 C CA . ASN D 1 229 ? -1.425 33.483 42.387 1.00 17.61 229 ASN D CA 1
ATOM 7059 C C . ASN D 1 229 ? -1.691 32.367 41.390 1.00 17.70 229 ASN D C 1
ATOM 7060 O O . ASN D 1 229 ? -1.337 31.202 41.620 1.00 18.65 229 ASN D O 1
ATOM 7065 N N . ALA D 1 230 ? -2.266 32.738 40.241 1.00 18.11 230 ALA D N 1
ATOM 7066 C CA . ALA D 1 230 ? -2.751 31.744 39.302 1.00 18.80 230 ALA D CA 1
ATOM 7067 C C . ALA D 1 230 ? -1.597 31.055 38.557 1.00 18.03 230 ALA D C 1
ATOM 7068 O O . ALA D 1 230 ? -1.810 30.004 37.965 1.00 18.43 230 ALA D O 1
ATOM 7070 N N . ARG D 1 231 ? -0.366 31.567 38.672 1.00 18.45 231 ARG D N 1
ATOM 7071 C CA . ARG D 1 231 ? 0.794 30.829 38.128 1.00 17.93 231 ARG D CA 1
ATOM 7072 C C . ARG D 1 231 ? 0.937 29.404 38.681 1.00 18.39 231 ARG D C 1
ATOM 7073 O O . ARG D 1 231 ? 1.365 28.492 37.952 1.00 17.20 231 ARG D O 1
ATOM 7081 N N . ALA D 1 232 ? 0.567 29.229 39.953 1.00 15.96 232 ALA D N 1
ATOM 7082 C CA . ALA D 1 232 ? 0.780 27.968 40.640 1.00 15.10 232 ALA D CA 1
ATOM 7083 C C . ALA D 1 232 ? -0.521 27.185 40.688 1.00 15.48 232 ALA D C 1
ATOM 7084 O O . ALA D 1 232 ? -1.600 27.780 40.916 1.00 14.59 232 ALA D O 1
ATOM 7086 N N . VAL D 1 233 ? -0.432 25.880 40.519 1.00 14.14 233 VAL D N 1
ATOM 7087 C CA . VAL D 1 233 ? -1.639 25.094 40.685 1.00 18.35 233 VAL D CA 1
ATOM 7088 C C . VAL D 1 233 ? -2.125 25.250 42.151 1.00 18.44 233 VAL D C 1
ATOM 7089 O O . VAL D 1 233 ? -3.321 25.096 42.428 1.00 17.86 233 VAL D O 1
ATOM 7101 N N . ASP D 1 235 ? -2.416 27.945 43.575 1.00 17.45 235 ASP D N 1
ATOM 7102 C CA . ASP D 1 235 ? -3.130 29.222 43.492 1.00 18.08 235 ASP D CA 1
ATOM 7103 C C . ASP D 1 235 ? -2.747 30.180 44.652 1.00 18.30 235 ASP D C 1
ATOM 7104 O O . ASP D 1 235 ? -3.622 30.854 45.244 1.00 15.70 235 ASP D O 1
ATOM 7109 N N . ARG D 1 236 ? -1.450 30.261 44.961 1.00 15.63 236 ARG D N 1
ATOM 7110 C CA . ARG D 1 236 ? -0.960 31.365 45.727 1.00 15.89 236 ARG D CA 1
ATOM 7111 C C . ARG D 1 236 ? 0.490 31.556 45.379 1.00 15.69 236 ARG D C 1
ATOM 7112 O O . ARG D 1 236 ? 1.058 30.741 44.671 1.00 15.99 236 ARG D O 1
ATOM 7128 N N . GLY D 1 238 ? 4.513 31.744 46.878 1.00 16.00 238 GLY D N 1
ATOM 7129 C CA . GLY D 1 238 ? 5.278 31.230 48.030 1.00 15.72 238 GLY D CA 1
ATOM 7130 C C . GLY D 1 238 ? 5.787 32.333 48.952 1.00 14.88 238 GLY D C 1
ATOM 7131 O O . GLY D 1 238 ? 5.600 33.503 48.659 1.00 16.40 238 GLY D O 1
ATOM 7132 N N . THR D 1 239 ? 6.453 31.950 50.066 1.00 15.77 239 THR D N 1
ATOM 7133 C CA . THR D 1 239 ? 7.005 32.907 50.959 1.00 15.38 239 THR D CA 1
ATOM 7134 C C . THR D 1 239 ? 8.497 32.683 50.972 1.00 17.08 239 THR D C 1
ATOM 7135 O O . THR D 1 239 ? 8.969 31.602 50.618 1.00 14.34 239 THR D O 1
ATOM 7139 N N . ALA D 1 240 ? 9.215 33.726 51.338 1.00 16.68 240 ALA D N 1
ATOM 7140 C CA . ALA D 1 240 ? 10.671 33.658 51.557 1.00 18.65 240 ALA D CA 1
ATOM 7141 C C . ALA D 1 240 ? 11.028 32.507 52.517 1.00 17.72 240 ALA D C 1
ATOM 7142 O O . ALA D 1 240 ? 11.983 31.782 52.252 1.00 15.87 240 ALA D O 1
ATOM 7144 N N . GLU D 1 241 ? 10.261 32.355 53.596 1.00 17.40 241 GLU D N 1
ATOM 7145 C CA . GLU D 1 241 ? 10.475 31.290 54.596 1.00 17.57 241 GLU D CA 1
ATOM 7146 C C . GLU D 1 241 ? 10.322 29.900 54.068 1.00 16.86 241 GLU D C 1
ATOM 7147 O O . GLU D 1 241 ? 11.044 28.988 54.488 1.00 15.95 241 GLU D O 1
ATOM 7153 N N . GLU D 1 242 ? 9.412 29.716 53.119 1.00 15.47 242 GLU D N 1
ATOM 7154 C CA . GLU D 1 242 ? 9.269 28.375 52.563 1.00 14.89 242 GLU D CA 1
ATOM 7155 C C . GLU D 1 242 ? 10.505 28.007 51.729 1.00 14.17 242 GLU D C 1
ATOM 7156 O O . GLU D 1 242 ? 10.920 26.843 51.719 1.00 14.87 242 GLU D O 1
ATOM 7162 N N . ILE D 1 243 ? 11.072 28.978 51.003 1.00 12.52 243 ILE D N 1
ATOM 7163 C CA . ILE D 1 243 ? 12.259 28.667 50.160 1.00 14.21 243 ILE D CA 1
ATOM 7164 C C . ILE D 1 243 ? 13.489 28.457 51.070 1.00 14.90 243 ILE D C 1
ATOM 7165 O O . ILE D 1 243 ? 14.260 27.547 50.844 1.00 15.86 243 ILE D O 1
ATOM 7170 N N . ALA D 1 244 ? 13.596 29.268 52.148 1.00 14.75 244 ALA D N 1
ATOM 7171 C CA . ALA D 1 244 ? 14.574 29.022 53.193 1.00 14.13 244 ALA D CA 1
ATOM 7172 C C . ALA D 1 244 ? 14.559 27.621 53.748 1.00 14.65 244 ALA D C 1
ATOM 7173 O O . ALA D 1 244 ? 15.650 27.045 53.891 1.00 15.59 244 ALA D O 1
ATOM 7175 N N . GLU D 1 245 ? 13.386 26.986 53.994 1.00 15.70 245 GLU D N 1
ATOM 7176 C CA . GLU D 1 245 ? 13.398 25.549 54.363 1.00 14.35 245 GLU D CA 1
ATOM 7177 C C . GLU D 1 245 ? 14.080 24.641 53.334 1.00 14.40 245 GLU D C 1
ATOM 7178 O O . GLU D 1 245 ? 14.747 23.661 53.716 1.00 13.04 245 GLU D O 1
ATOM 7184 N N . ALA D 1 246 ? 13.920 24.921 52.028 1.00 12.57 246 ALA D N 1
ATOM 7185 C CA . ALA D 1 246 ? 14.586 24.032 51.066 1.00 13.29 246 ALA D CA 1
ATOM 7186 C C . ALA D 1 246 ? 16.100 24.317 51.084 1.00 12.49 246 ALA D C 1
ATOM 7187 O O . ALA D 1 246 ? 16.885 23.410 50.924 1.00 14.62 246 ALA D O 1
ATOM 7197 N N . LEU D 1 248 ? 17.816 25.170 53.681 1.00 14.28 248 LEU D N 1
ATOM 7198 C CA . LEU D 1 248 ? 18.307 24.526 54.907 1.00 15.11 248 LEU D CA 1
ATOM 7199 C C . LEU D 1 248 ? 18.443 22.993 54.670 1.00 15.31 248 LEU D C 1
ATOM 7200 O O . LEU D 1 248 ? 19.491 22.334 55.037 1.00 15.46 248 LEU D O 1
ATOM 7205 N N . PHE D 1 249 ? 17.458 22.413 53.976 1.00 13.15 249 PHE D N 1
ATOM 7206 C CA . PHE D 1 249 ? 17.564 20.979 53.722 1.00 14.76 249 PHE D CA 1
ATOM 7207 C C . PHE D 1 249 ? 18.861 20.674 52.902 1.00 15.54 249 PHE D C 1
ATOM 7208 O O . PHE D 1 249 ? 19.618 19.766 53.224 1.00 17.17 249 PHE D O 1
ATOM 7216 N N . LEU D 1 250 ? 19.088 21.426 51.823 1.00 15.64 250 LEU D N 1
ATOM 7217 C CA . LEU D 1 250 ? 20.267 21.169 50.928 1.00 16.30 250 LEU D CA 1
ATOM 7218 C C . LEU D 1 250 ? 21.590 21.582 51.648 1.00 16.59 250 LEU D C 1
ATOM 7219 O O . LEU D 1 250 ? 22.628 21.072 51.368 1.00 16.50 250 LEU D O 1
ATOM 7224 N N . ALA D 1 251 ? 21.539 22.577 52.524 1.00 16.18 251 ALA D N 1
ATOM 7225 C CA . ALA D 1 251 ? 22.786 22.923 53.266 1.00 16.57 251 ALA D CA 1
ATOM 7226 C C . ALA D 1 251 ? 23.154 21.899 54.311 1.00 16.28 251 ALA D C 1
ATOM 7227 O O . ALA D 1 251 ? 24.357 21.724 54.629 1.00 16.65 251 ALA D O 1
ATOM 7229 N N . SER D 1 252 ? 22.147 21.213 54.875 1.00 16.10 252 SER D N 1
ATOM 7230 C CA . SER D 1 252 ? 22.349 20.357 56.005 1.00 15.53 252 SER D CA 1
ATOM 7231 C C . SER D 1 252 ? 22.699 18.946 55.574 1.00 17.03 252 SER D C 1
ATOM 7232 O O . SER D 1 252 ? 22.567 18.564 54.391 1.00 15.32 252 SER D O 1
ATOM 7235 N N . ASP D 1 253 ? 23.121 18.156 56.561 1.00 17.55 253 ASP D N 1
ATOM 7236 C CA . ASP D 1 253 ? 23.455 16.724 56.372 1.00 19.46 253 ASP D CA 1
ATOM 7237 C C . ASP D 1 253 ? 22.259 15.817 56.022 1.00 18.23 253 ASP D C 1
ATOM 7238 O O . ASP D 1 253 ? 22.484 14.698 55.635 1.00 18.62 253 ASP D O 1
ATOM 7243 N N . ARG D 1 254 ? 21.025 16.310 56.149 1.00 17.11 254 ARG D N 1
ATOM 7244 C CA . ARG D 1 254 ? 19.806 15.569 55.711 1.00 17.71 254 ARG D CA 1
ATOM 7245 C C . ARG D 1 254 ? 19.750 15.369 54.198 1.00 17.07 254 ARG D C 1
ATOM 7246 O O . ARG D 1 254 ? 18.986 14.568 53.692 1.00 17.50 254 ARG D O 1
ATOM 7254 N N . SER D 1 255 ? 20.598 16.055 53.455 1.00 16.61 255 SER D N 1
ATOM 7255 C CA . SER D 1 255 ? 20.642 15.849 51.981 1.00 14.88 255 SER D CA 1
ATOM 7256 C C . SER D 1 255 ? 22.078 15.453 51.575 1.00 16.35 255 SER D C 1
ATOM 7257 O O . SER D 1 255 ? 22.561 15.796 50.477 1.00 13.99 255 SER D O 1
ATOM 7260 N N . ARG D 1 256 ? 22.792 14.796 52.487 1.00 15.96 256 ARG D N 1
ATOM 7261 C CA . ARG D 1 256 ? 24.152 14.326 52.178 1.00 20.46 256 ARG D CA 1
ATOM 7262 C C . ARG D 1 256 ? 24.368 13.561 50.852 1.00 18.44 256 ARG D C 1
ATOM 7263 O O . ARG D 1 256 ? 25.479 13.544 50.326 1.00 21.83 256 ARG D O 1
ATOM 7271 N N . PHE D 1 257 ? 23.371 12.787 50.396 1.00 16.35 257 PHE D N 1
ATOM 7272 C CA . PHE D 1 257 ? 23.420 12.060 49.138 1.00 15.90 257 PHE D CA 1
ATOM 7273 C C . PHE D 1 257 ? 22.884 12.857 47.900 1.00 15.45 257 PHE D C 1
ATOM 7274 O O . PHE D 1 257 ? 22.706 12.263 46.826 1.00 17.02 257 PHE D O 1
ATOM 7282 N N . ALA D 1 258 ? 22.638 14.181 48.024 1.00 14.44 258 ALA D N 1
ATOM 7283 C CA . ALA D 1 258 ? 22.061 14.906 46.890 1.00 14.78 258 ALA D CA 1
ATOM 7284 C C . ALA D 1 258 ? 23.147 15.758 46.356 1.00 14.12 258 ALA D C 1
ATOM 7285 O O . ALA D 1 258 ? 23.699 16.514 47.115 1.00 12.54 258 ALA D O 1
ATOM 7287 N N . THR D 1 259 ? 23.463 15.656 45.052 1.00 12.52 259 THR D N 1
ATOM 7288 C CA . THR D 1 259 ? 24.352 16.639 44.474 1.00 11.38 259 THR D CA 1
ATOM 7289 C C . THR D 1 259 ? 23.994 16.752 42.975 1.00 11.24 259 THR D C 1
ATOM 7290 O O . THR D 1 259 ? 23.435 15.802 42.388 1.00 9.31 259 THR D O 1
ATOM 7294 N N . GLY D 1 260 ? 24.183 17.945 42.450 1.00 12.17 260 GLY D N 1
ATOM 7295 C CA . GLY D 1 260 ? 23.837 18.279 41.028 1.00 13.02 260 GLY D CA 1
ATOM 7296 C C . GLY D 1 260 ? 22.308 18.382 40.823 1.00 13.80 260 GLY D C 1
ATOM 7297 O O . GLY D 1 260 ? 21.831 18.397 39.668 1.00 12.53 260 GLY D O 1
ATOM 7298 N N . SER D 1 261 ? 21.545 18.476 41.916 1.00 12.87 261 SER D N 1
ATOM 7299 C CA . SER D 1 261 ? 20.093 18.496 41.818 1.00 14.16 261 SER D CA 1
ATOM 7300 C C . SER D 1 261 ? 19.475 19.858 41.834 1.00 14.31 261 SER D C 1
ATOM 7301 O O . SER D 1 261 ? 20.045 20.854 42.303 1.00 13.74 261 SER D O 1
ATOM 7304 N N . ILE D 1 262 ? 18.254 19.914 41.332 1.00 13.82 262 ILE D N 1
ATOM 7305 C CA . ILE D 1 262 ? 17.444 21.106 41.396 1.00 13.39 262 ILE D CA 1
ATOM 7306 C C . ILE D 1 262 ? 16.222 20.701 42.259 1.00 13.42 262 ILE D C 1
ATOM 7307 O O . ILE D 1 262 ? 15.529 19.778 41.883 1.00 12.33 262 ILE D O 1
ATOM 7312 N N . LEU D 1 263 ? 15.932 21.435 43.338 1.00 13.88 263 LEU D N 1
ATOM 7313 C CA . LEU D 1 263 ? 14.841 21.088 44.271 1.00 12.44 263 LEU D CA 1
ATOM 7314 C C . LEU D 1 263 ? 13.823 22.235 44.057 1.00 13.39 263 LEU D C 1
ATOM 7315 O O . LEU D 1 263 ? 14.146 23.431 44.203 1.00 12.68 263 LEU D O 1
ATOM 7320 N N . THR D 1 264 ? 12.659 21.883 43.527 1.00 12.24 264 THR D N 1
ATOM 7321 C CA . THR D 1 264 ? 11.705 22.846 43.046 1.00 12.97 264 THR D CA 1
ATOM 7322 C C . THR D 1 264 ? 10.664 23.016 44.140 1.00 13.55 264 THR D C 1
ATOM 7323 O O . THR D 1 264 ? 10.084 22.010 44.622 1.00 15.01 264 THR D O 1
ATOM 7327 N N . VAL D 1 265 ? 10.407 24.249 44.501 1.00 13.63 265 VAL D N 1
ATOM 7328 C CA . VAL D 1 265 ? 9.401 24.617 45.457 1.00 14.13 265 VAL D CA 1
ATOM 7329 C C . VAL D 1 265 ? 8.554 25.761 44.868 1.00 13.19 265 VAL D C 1
ATOM 7330 O O . VAL D 1 265 ? 8.832 26.899 45.072 1.00 13.72 265 VAL D O 1
ATOM 7334 N N . ASP D 1 266 ? 7.565 25.414 44.073 1.00 14.20 266 ASP D N 1
ATOM 7335 C CA . ASP D 1 266 ? 6.931 26.397 43.229 1.00 14.77 266 ASP D CA 1
ATOM 7336 C C . ASP D 1 266 ? 5.411 26.346 43.138 1.00 14.57 266 ASP D C 1
ATOM 7337 O O . ASP D 1 266 ? 4.849 26.852 42.241 1.00 13.96 266 ASP D O 1
ATOM 7342 N N . GLY D 1 267 ? 4.803 25.678 44.094 1.00 13.42 267 GLY D N 1
ATOM 7343 C CA . GLY D 1 267 ? 3.385 25.435 44.122 1.00 13.84 267 GLY D CA 1
ATOM 7344 C C . GLY D 1 267 ? 2.794 24.748 42.910 1.00 14.72 267 GLY D C 1
ATOM 7345 O O . GLY D 1 267 ? 1.688 24.885 42.622 1.00 12.90 267 GLY D O 1
ATOM 7346 N N . GLY D 1 268 ? 3.620 23.990 42.229 1.00 14.88 268 GLY D N 1
ATOM 7347 C CA . GLY D 1 268 ? 3.337 23.459 40.943 1.00 12.75 268 GLY D CA 1
ATOM 7348 C C . GLY D 1 268 ? 3.115 24.504 39.861 1.00 14.88 268 GLY D C 1
ATOM 7349 O O . GLY D 1 268 ? 2.101 24.518 39.301 1.00 17.75 268 GLY D O 1
ATOM 7350 N N . SER D 1 269 ? 4.083 25.363 39.623 1.00 14.02 269 SER D N 1
ATOM 7351 C CA . SER D 1 269 ? 4.039 26.361 38.549 1.00 15.48 269 SER D CA 1
ATOM 7352 C C . SER D 1 269 ? 4.660 25.840 37.284 1.00 15.40 269 SER D C 1
ATOM 7353 O O . SER D 1 269 ? 4.411 26.374 36.204 1.00 18.38 269 SER D O 1
ATOM 7356 N N . SER D 1 270 ? 5.461 24.792 37.409 1.00 15.71 270 SER D N 1
ATOM 7357 C CA . SER D 1 270 ? 6.210 24.260 36.259 1.00 16.26 270 SER D CA 1
ATOM 7358 C C . SER D 1 270 ? 5.798 22.853 35.864 1.00 16.58 270 SER D C 1
ATOM 7359 O O . SER D 1 270 ? 6.544 22.230 35.174 1.00 15.09 270 SER D O 1
ATOM 7362 N N . ILE D 1 271 ? 4.620 22.321 36.282 1.00 14.65 271 ILE D N 1
ATOM 7363 C CA . ILE D 1 271 ? 4.392 20.885 36.054 1.00 14.01 271 ILE D CA 1
ATOM 7364 C C . ILE D 1 271 ? 3.364 20.574 34.995 1.00 15.06 271 ILE D C 1
ATOM 7365 O O . ILE D 1 271 ? 3.032 19.422 34.744 1.00 15.47 271 ILE D O 1
ATOM 7370 N N . GLY D 1 272 ? 2.828 21.624 34.386 1.00 16.31 272 GLY D N 1
ATOM 7371 C CA . GLY D 1 272 ? 1.753 21.507 33.407 1.00 16.81 272 GLY D CA 1
ATOM 7372 C C . GLY D 1 272 ? 0.815 22.685 33.484 1.00 18.81 272 GLY D C 1
ATOM 7373 O O . GLY D 1 272 ? 0.748 23.399 34.511 1.00 18.67 272 GLY D O 1
ATOM 7374 N N . ASN D 1 273 ? 0.033 22.885 32.435 1.00 18.84 273 ASN D N 1
ATOM 7375 C CA . ASN D 1 273 ? -0.776 24.077 32.393 1.00 21.30 273 ASN D CA 1
ATOM 7376 C C . ASN D 1 273 ? -2.212 23.824 32.947 1.00 21.07 273 ASN D C 1
ATOM 7377 O O . ASN D 1 273 ? -3.077 23.324 32.231 1.00 21.60 273 ASN D O 1
ATOM 7382 N N . HIS D 1 274 ? -2.437 24.193 34.204 1.00 21.41 274 HIS D N 1
ATOM 7383 C CA . HIS D 1 274 ? -3.692 23.952 34.918 1.00 24.20 274 HIS D CA 1
ATOM 7384 C C . HIS D 1 274 ? -4.743 25.006 34.526 1.00 26.70 274 HIS D C 1
ATOM 7385 O O . HIS D 1 274 ? -5.936 24.823 34.772 1.00 28.77 274 HIS D O 1
ATOM 7392 N N . LEU D 1 275 ? -4.296 26.104 33.954 1.00 26.38 275 LEU D N 1
ATOM 7393 C CA . LEU D 1 275 ? -5.188 27.122 33.414 1.00 31.92 275 LEU D CA 1
ATOM 7394 C C . LEU D 1 275 ? -5.937 26.735 32.086 1.00 33.45 275 LEU D C 1
ATOM 7395 O O . LEU D 1 275 ? -6.812 27.516 31.645 1.00 35.89 275 LEU D O 1
#

Nearest PDB structures (foldseek):
  2d1y-assembly1_A  TM=9.242E-01  e=1.842E-24  Thermus thermophilus
  4mow-assembly1_D  TM=8.894E-01  e=9.863E-22  Burkholderia cenocepacia J2315
  4fgs-assembly1_C  TM=9.188E-01  e=1.483E-20  Rhizobium etli CFN 42
  6uuv-assembly1_A  TM=8.989E-01  e=5.406E-20  Acinetobacter baumannii
  4bnx-assembly1_D  TM=8.455E-01  e=1.527E-16  Pseudomonas aeruginosa PAO1

Solvent-accessible surface area: 33552 Å² total

InterPro domains:
  IPR002347 Short-chain dehydrogenase/reductase SDR [PF13561] (15-247)
  IPR002347 Short-chain dehydrogenase/reductase SDR [PR00080] (78-89)
  IPR002347 Short-chain dehydrogenase/reductase SDR [PR00080] (131-139)
  IPR002347 Short-chain dehydrogenase/reductase SDR [PR00080] (151-170)
  IPR002347 Short-chain dehydrogenase/reductase SDR [PR00081] (7-24)
  IPR002347 Short-chain dehydrogenase/reductase SDR [PR00081] (78-89)
  IPR002347 Short-chain dehydrogenase/reductase SDR [PR00081] (125-141)
  IPR002347 Short-chain dehydrogenase/reductase SDR [PR00081] (151-170)
  IPR002347 Short-chain dehydrogenase/reductase SDR [PR00081] (172-189)
  IPR002347 Short-chain dehydrogenase/reductase SDR [PR00081] (211-231)
  IPR020904 Short-chain dehydrogenase/reductase, conserved site [PS00061] (138-166)
  IPR036291 NAD(P)-binding domain superfamily [SSF51735] (5-249)

Radius of gyration: 27.62 Å; Cα contacts (8 Å, |Δi|>4): 2518; chains: 4; bounding box: 67×66×76 Å

Organism: Rhizobium etli (strain ATCC 51251 / DSM 11541 / JCM 21823 / NBRC 15573 / CFN 42) (NCBI:txid347834)

Sequence (970 aa):
SDLNQRVCIVTGGGSGIGRATAELFAKNGAYVVVADVNEDAAVRVANEIGSKAFGVRVDVSSAKDAESVEKTTAKWGRVDVLVNNAGFGTTGNVVTIPEETWDRISVNVKGIFLCSKYVIPVRRNGGGSIINTTSYTATSAIADRTAYVASKGAISSLTRAADHAKEGIRVNAVAPGTIDSPYFTKIFAEAKDPAKLRSDFNARAVDRGTAEEIAEALFLASDRSRFATGSILTVDGGSSIGNHLVDLNQRVCIVTGGGSGIGRATAELFAKNGAYVVVADVNEDAAVRVANEIGSKAFGVRVDVSSAKDAESVEKTTAKWGRVDVLVNNAGFGTTGNVVTIPEETWDRISVNVKGIFLCSKYVIPVRRNGGGSIINTTSYTATSAIADRTAYVASKGAISSLTRAADHAKEGIRVNAVAPGTIDSPYFTKIFADPAKLRSDFNARAVDRGTAEEIAEALFLASDRSRFATGSILTVDGGSSIGNHLQSDLNQRVCIVTGGGSGIGRATAELFAKNGAYVVVADVNEDAAVRVANEIGSKAFGVRVDVSSAKDAESVEKTTAKWGRVDVLVNNAGFGTTGNVVTIPEETWDRISVNVKGIFLCSKYVIPVRRNGGGSIINTTSYTATSAIADRTAYVASKGAISSLTRAADHAKEGIRVNAVAPGTIDSPYFTKIFPAKLRSDFNARAVDRGTAEEIAEALFLASDRSRFATGSILTVDGGSSIGNHLVQSDLNQRVCIVTGGGSGIGRATAELFAKNGAYVVVADVNEDAAVRVANEIGSKAFGVRVDVSSAKDAESVEKTTAKWGRVDVLVNNAGFGTTGNVVTIPEETWDRISVNVKGIFLCSKYVIPVRRNGGGSIINTTSYTATSAIADRTAYVASKGAISSLTRAADHAKEGIRVNAVAPGTIDSPYFTKIFAEKLRSDFNARAVDRGTAEEIAEALFLASDRSRFATGSILTVDGGSSIGNHL

CATH classification: 3.40.50.720

Secondary structure (DSSP, 8-state):
---TT-EEEEETTTSHHHHHHHHHHHHTT-EEEEEESSHHHHHHHHHHH-TTEEEEE--TT-HHHHH--HHHHHHHS---EEEE-------B-TTTS-HHHHHH---SSHHHHHHHHHHTT---SS-EEEEEE--GGGTS--TTBHHHHHHHHHHHHHHH----GGGTEEEEEEEE-S---HHHHHHHHT-S-HHHHHHHHHTT------HHHHHH--TTTSGGGTT--S-EEEESSSSSS--TT-/--TT-EEEEETTTSHHHHHHHHHHHHTT-EEEEEESSHHHHHHHHHHH-TTEEEEE--TT-HHHHH--HHHHHHHS---EEEE-------B-TTTS-HHHHHH--TTTHHHHHHHHHHTT---SS-EEEEEE--GGGTS--SSBHHHHHHHHHHHHHHH----GGGTEEEEEEEE-----HHHHHHH--HHHHHHHHHTT------HHHHHH--TTTSGGGTT--S-EEEESSSSSSB---/----TT-EEEEETTTSHHHHHHHHHHHHTT-EEEEEESSHHHHHHHHHHH-TTEEEEE--TT-HHHHH--HHHHHHHS---EEEE-------B-TTTS-HHHHHH---TTHHHHHHHHHHTT---SS-EEEEEE--GGGTS--TTBHHHHHHHHHHHHHHH----GGGTEEEEEEEE-----HHHHHH--HHHHHHHHTT------HHHHHH--TTTSGGGTT--S-EEEESSSSSSS-TT-/----TT-EEEEETTTSHHHHHHHHHHHHTT-EEEEEESSHHHHHHHHHHH-TTEEEEE--TT-HHHHH--HHHHHHHS---EEEE-------B-TTTS-HHHHHH---SSHHHHHHHHHHTT---SS-EEEEEE--GGGTSB-TTBHHHHHHHHHHHHHHH----GGGTEEEEEEEE-----HHHHHHHH--HHHHHHHT------HHHHHH--TTTSGGGTT--S-EEEESSSSSS----

B-factor: mean 22.0, std 9.11, range [8.78, 67.17]